Protein 7X8V (pdb70)

Structure (mmCIF, N/CA/C/O backbone):
data_7X8V
#
_entry.id   7X8V
#
_cell.length_a   89.932
_cell.length_b   89.780
_cell.length_c   107.088
_cell.angle_alpha   90.00
_cell.angle_beta   106.56
_cell.angle_gamma   90.00
#
_symmetry.space_group_name_H-M   'P 1 21 1'
#
loop_
_entity.id
_entity.type
_entity.pdbx_description
1 polymer 'Os01g0156300 protein'
2 water water
#
loop_
_atom_site.group_PDB
_atom_site.id
_atom_site.type_symbol
_atom_site.label_atom_id
_atom_site.label_alt_id
_atom_site.label_comp_id
_atom_site.label_asym_id
_atom_site.label_entity_id
_atom_site.label_seq_id
_atom_site.pdbx_PDB_ins_code
_atom_site.Cartn_x
_atom_site.Cartn_y
_atom_site.Cartn_z
_atom_site.occupancy
_atom_site.B_iso_or_equiv
_atom_site.auth_seq_id
_atom_site.auth_comp_id
_atom_site.auth_asym_id
_atom_site.auth_atom_id
_atom_site.pdbx_PDB_model_num
ATOM 1 N N . ALA A 1 8 ? 33.202 -15.870 46.078 1.00 60.66 3 ALA A N 1
ATOM 2 C CA . ALA A 1 8 ? 33.034 -14.412 45.791 1.00 59.48 3 ALA A CA 1
ATOM 3 C C . ALA A 1 8 ? 33.935 -13.439 46.598 1.00 59.31 3 ALA A C 1
ATOM 4 O O . ALA A 1 8 ? 33.694 -12.222 46.514 1.00 62.45 3 ALA A O 1
ATOM 6 N N . GLU A 1 9 ? 34.947 -13.931 47.344 1.00 55.72 4 GLU A N 1
ATOM 7 C CA . GLU A 1 9 ? 35.843 -13.071 48.148 1.00 51.69 4 GLU A CA 1
ATOM 8 C C . GLU A 1 9 ? 37.348 -13.390 47.933 1.00 48.67 4 GLU A C 1
ATOM 9 O O . GLU A 1 9 ? 37.942 -12.807 47.035 1.00 46.22 4 GLU A O 1
ATOM 11 N N . ALA A 1 10 ? 37.934 -14.307 48.721 1.00 44.64 5 ALA A N 1
ATOM 12 C CA . ALA A 1 10 ? 39.390 -14.508 48.788 1.00 44.16 5 ALA A CA 1
ATOM 13 C C . ALA A 1 10 ? 40.071 -14.783 47.439 1.00 40.47 5 ALA A C 1
ATOM 14 O O . ALA A 1 10 ? 41.149 -14.263 47.169 1.00 39.31 5 ALA A O 1
ATOM 16 N N . TRP A 1 11 ? 39.431 -15.610 46.615 1.00 37.54 6 TRP A N 1
ATOM 17 C CA . TRP A 1 11 ? 39.962 -15.965 45.304 1.00 35.78 6 TRP A CA 1
ATOM 18 C C . TRP A 1 11 ? 40.221 -14.729 44.450 1.00 34.67 6 TRP A C 1
ATOM 19 O O . TRP A 1 11 ? 41.162 -14.721 43.660 1.00 34.66 6 TRP A O 1
ATOM 30 N N . ARG A 1 12 ? 39.403 -13.687 44.609 1.00 33.86 7 ARG A N 1
ATOM 31 C CA . ARG A 1 12 ? 39.574 -12.462 43.817 1.00 33.93 7 ARG A CA 1
ATOM 32 C C . ARG A 1 12 ? 40.891 -11.741 44.152 1.00 33.49 7 ARG A C 1
ATOM 33 O O . ARG A 1 12 ? 41.528 -11.170 43.263 1.00 33.11 7 ARG A O 1
ATOM 41 N N . SER A 1 13 ? 41.288 -11.753 45.423 1.00 34.04 8 SER A N 1
ATOM 42 C CA . SER A 1 13 ? 42.606 -11.217 45.805 1.00 34.61 8 SER A CA 1
ATOM 43 C C . SER A 1 13 ? 43.727 -12.044 45.217 1.00 33.48 8 SER A C 1
ATOM 44 O O . SER A 1 13 ? 44.692 -11.494 44.668 1.00 33.65 8 SER A O 1
ATOM 47 N N . ARG A 1 14 ? 43.626 -13.366 45.353 1.00 33.60 9 ARG A N 1
ATOM 48 C CA . ARG A 1 14 ? 44.626 -14.261 44.785 1.00 33.73 9 ARG A CA 1
ATOM 49 C C . ARG A 1 14 ? 44.730 -14.019 43.277 1.00 31.71 9 ARG A C 1
ATOM 50 O O . ARG A 1 14 ? 45.840 -13.921 42.744 1.00 31.30 9 ARG A O 1
ATOM 58 N N . PHE A 1 15 ? 43.583 -13.898 42.607 1.00 30.82 10 PHE A N 1
ATOM 59 C CA . PHE A 1 15 ? 43.528 -13.579 41.173 1.00 29.80 10 PHE A CA 1
ATOM 60 C C . PHE A 1 15 ? 44.313 -12.298 40.870 1.00 29.99 10 PHE A C 1
ATOM 61 O O . PHE A 1 15 ? 45.187 -12.294 39.991 1.00 28.63 10 PHE A O 1
ATOM 69 N N . ARG A 1 16 ? 44.044 -11.228 41.613 1.00 31.47 11 ARG A N 1
ATOM 70 C CA . ARG A 1 16 ? 44.757 -9.962 41.383 1.00 33.04 11 ARG A CA 1
ATOM 71 C C . ARG A 1 16 ? 46.265 -10.095 41.573 1.00 32.71 11 ARG A C 1
ATOM 72 O O . ARG A 1 16 ? 47.034 -9.603 40.758 1.00 30.57 11 ARG A O 1
ATOM 80 N N . GLU A 1 17 ? 46.682 -10.763 42.645 1.00 33.61 12 GLU A N 1
ATOM 81 C CA . GLU A 1 17 ? 48.110 -10.962 42.918 1.00 34.70 12 GLU A CA 1
ATOM 82 C C . GLU A 1 17 ? 48.828 -11.715 41.783 1.00 33.08 12 GLU A C 1
ATOM 83 O O . GLU A 1 17 ? 49.960 -11.371 41.400 1.00 30.96 12 GLU A O 1
ATOM 89 N N . ARG A 1 18 ? 48.167 -12.743 41.259 1.00 31.79 13 ARG A N 1
ATOM 90 C CA . ARG A 1 18 ? 48.733 -13.495 40.147 1.00 31.69 13 ARG A CA 1
ATOM 91 C C . ARG A 1 18 ? 48.838 -12.678 38.887 1.00 29.72 13 ARG A C 1
ATOM 92 O O . ARG A 1 18 ? 49.851 -12.746 38.224 1.00 28.37 13 ARG A O 1
ATOM 100 N N . VAL A 1 19 ? 47.827 -11.867 38.603 1.00 29.22 14 VAL A N 1
ATOM 101 C CA . VAL A 1 19 ? 47.893 -10.986 37.447 1.00 28.99 14 VAL A CA 1
ATOM 102 C C . VAL A 1 19 ? 48.989 -9.943 37.646 1.00 29.01 14 VAL A C 1
ATOM 103 O O . VAL A 1 19 ? 49.761 -9.672 36.721 1.00 28.06 14 VAL A O 1
ATOM 107 N N . VAL A 1 20 ? 49.090 -9.384 38.855 1.00 29.93 15 VAL A N 1
ATOM 108 C CA . VAL A 1 20 ? 50.156 -8.399 39.133 1.00 31.52 15 VAL A CA 1
ATOM 109 C C . VAL A 1 20 ? 51.537 -9.027 38.903 1.00 31.34 15 VAL A C 1
ATOM 110 O O . VAL A 1 20 ? 52.387 -8.427 38.238 1.00 31.61 15 VAL A O 1
ATOM 114 N N . GLU A 1 21 ? 51.747 -10.237 39.419 1.00 32.14 16 GLU A N 1
ATOM 115 C CA . GLU A 1 21 ? 53.034 -10.945 39.272 1.00 32.69 16 GLU A CA 1
ATOM 116 C C . GLU A 1 21 ? 53.281 -11.323 37.813 1.00 30.39 16 GLU A C 1
ATOM 117 O O . GLU A 1 21 ? 54.419 -11.226 37.335 1.00 30.09 16 GLU A O 1
ATOM 123 N N . ALA A 1 22 ? 52.229 -11.722 37.088 1.00 28.55 17 ALA A N 1
ATOM 124 C CA . ALA A 1 22 ? 52.392 -12.060 35.671 1.00 27.32 17 ALA A CA 1
ATOM 125 C C . ALA A 1 22 ? 52.927 -10.859 34.879 1.00 27.43 17 ALA A C 1
ATOM 126 O O . ALA A 1 22 ? 53.755 -11.010 33.995 1.00 27.02 17 ALA A O 1
ATOM 128 N N . ALA A 1 23 ? 52.421 -9.679 35.174 1.00 27.52 18 ALA A N 1
ATOM 129 C CA . ALA A 1 23 ? 52.855 -8.491 34.477 1.00 28.39 18 ALA A CA 1
ATOM 130 C C . ALA A 1 23 ? 54.334 -8.198 34.761 1.00 29.74 18 ALA A C 1
ATOM 131 O O . ALA A 1 23 ? 55.058 -7.801 33.859 1.00 28.00 18 ALA A O 1
ATOM 133 N N . GLU A 1 24 ? 54.788 -8.478 35.987 1.00 31.56 19 GLU A N 1
ATOM 134 C CA . GLU A 1 24 ? 56.208 -8.347 36.340 1.00 33.24 19 GLU A CA 1
ATOM 135 C C . GLU A 1 24 ? 57.089 -9.301 35.550 1.00 31.66 19 GLU A C 1
ATOM 136 O O . GLU A 1 24 ? 58.169 -8.936 35.077 1.00 30.18 19 GLU A O 1
ATOM 142 N N . ARG A 1 25 ? 56.632 -10.526 35.426 1.00 30.94 20 ARG A N 1
ATOM 143 C CA . ARG A 1 25 ? 57.348 -11.514 34.652 1.00 30.67 20 ARG A CA 1
ATOM 144 C C . ARG A 1 25 ? 57.440 -11.094 33.187 1.00 28.60 20 ARG A C 1
ATOM 145 O O . ARG A 1 25 ? 58.516 -11.184 32.585 1.00 27.31 20 ARG A O 1
ATOM 153 N N . TRP A 1 26 ? 56.327 -10.626 32.626 1.00 26.96 21 TRP A N 1
ATOM 154 C CA . TRP A 1 26 ? 56.316 -10.179 31.234 1.00 27.10 21 TRP A CA 1
ATOM 155 C C . TRP A 1 26 ? 57.305 -9.047 30.989 1.00 27.93 21 TRP A C 1
ATOM 156 O O . TRP A 1 26 ? 58.071 -9.068 30.005 1.00 26.79 21 TRP A O 1
ATOM 167 N N . GLU A 1 27 ? 57.355 -8.094 31.913 1.00 30.35 22 GLU A N 1
ATOM 168 C CA . GLU A 1 27 ? 58.297 -6.996 31.743 1.00 33.11 22 GLU A CA 1
ATOM 169 C C . GLU A 1 27 ? 59.757 -7.469 31.811 1.00 32.46 22 GLU A C 1
ATOM 170 O O . GLU A 1 27 ? 60.581 -7.024 31.047 1.00 32.43 22 GLU A O 1
ATOM 176 N N . SER A 1 28 ? 60.047 -8.427 32.670 1.00 32.03 23 SER A N 1
ATOM 177 C CA . SER A 1 28 ? 61.362 -9.066 32.680 1.00 32.52 23 SER A CA 1
ATOM 178 C C . SER A 1 28 ? 61.691 -9.775 31.333 1.00 30.74 23 SER A C 1
ATOM 179 O O . SER A 1 28 ? 62.808 -9.649 30.826 1.00 29.33 23 SER A O 1
ATOM 182 N N . VAL A 1 29 ? 60.716 -10.491 30.754 1.00 28.36 24 VAL A N 1
ATOM 183 C CA . VAL A 1 29 ? 60.905 -11.155 29.476 1.00 28.00 24 VAL A CA 1
ATOM 184 C C . VAL A 1 29 ? 61.320 -10.152 28.394 1.00 27.93 24 VAL A C 1
ATOM 185 O O . VAL A 1 29 ? 62.294 -10.386 27.688 1.00 26.89 24 VAL A O 1
ATOM 189 N N . GLY A 1 30 ? 60.602 -9.032 28.282 1.00 27.83 25 GLY A N 1
ATOM 190 C CA . GLY A 1 30 ? 60.900 -8.022 27.268 1.00 27.99 25 GLY A CA 1
ATOM 191 C C . GLY A 1 30 ? 62.328 -7.505 27.366 1.00 28.82 25 GLY A C 1
ATOM 192 O O . GLY A 1 30 ? 62.988 -7.290 26.355 1.00 28.39 25 GLY A O 1
ATOM 193 N N . GLU A 1 31 ? 62.800 -7.320 28.594 1.00 30.99 26 GLU A N 1
ATOM 194 C CA . GLU A 1 31 ? 64.160 -6.796 28.840 1.00 32.14 26 GLU A CA 1
ATOM 195 C C . GLU A 1 31 ? 65.210 -7.807 28.454 1.00 29.62 26 GLU A C 1
ATOM 196 O O . GLU A 1 31 ? 66.181 -7.452 27.813 1.00 29.71 26 GLU A O 1
ATOM 202 N N . SER A 1 32 ? 65.012 -9.072 28.816 1.00 28.36 27 SER A N 1
ATOM 203 C CA . SER A 1 32 ? 65.949 -10.135 28.417 1.00 27.27 27 SER A CA 1
ATOM 204 C C . SER A 1 32 ? 66.019 -10.357 26.908 1.00 26.52 27 SER A C 1
ATOM 205 O O . SER A 1 32 ? 67.090 -10.548 26.361 1.00 25.62 27 SER A O 1
ATOM 208 N N . LEU A 1 33 ? 64.872 -10.345 26.229 1.00 25.41 28 LEU A N 1
ATOM 209 C CA . LEU A 1 33 ? 64.886 -10.521 24.767 1.00 25.33 28 LEU A CA 1
ATOM 210 C C . LEU A 1 33 ? 65.606 -9.401 24.065 1.00 26.04 28 LEU A C 1
ATOM 211 O O . LEU A 1 33 ? 66.356 -9.636 23.108 1.00 25.56 28 LEU A O 1
ATOM 216 N N . ALA A 1 34 ? 65.379 -8.170 24.535 1.00 26.26 29 ALA A N 1
ATOM 217 C CA . ALA A 1 34 ? 66.027 -7.005 23.938 1.00 27.70 29 ALA A CA 1
ATOM 218 C C . ALA A 1 34 ? 67.550 -7.070 24.080 1.00 28.12 29 ALA A C 1
ATOM 219 O O . ALA A 1 34 ? 68.273 -6.864 23.115 1.00 29.09 29 ALA A O 1
ATOM 221 N N . THR A 1 35 ? 68.031 -7.389 25.277 1.00 28.61 30 THR A N 1
ATOM 222 C CA . THR A 1 35 ? 69.465 -7.566 25.518 1.00 29.52 30 THR A CA 1
ATOM 223 C C . THR A 1 35 ? 70.041 -8.699 24.674 1.00 28.26 30 THR A C 1
ATOM 224 O O . THR A 1 35 ? 71.117 -8.549 24.091 1.00 28.99 30 THR A O 1
ATOM 228 N N . ALA A 1 36 ? 69.334 -9.830 24.565 1.00 27.96 31 ALA A N 1
ATOM 229 C CA . ALA A 1 36 ? 69.815 -10.895 23.712 1.00 27.05 31 ALA A CA 1
ATOM 230 C C . ALA A 1 36 ? 70.080 -10.381 22.286 1.00 27.64 31 ALA A C 1
ATOM 231 O O . ALA A 1 36 ? 71.129 -10.651 21.700 1.00 27.67 31 ALA A O 1
ATOM 233 N N . LEU A 1 37 ? 69.138 -9.622 21.737 1.00 28.51 32 LEU A N 1
ATOM 234 C CA . LEU A 1 37 ? 69.246 -9.147 20.363 1.00 29.28 32 LEU A CA 1
ATOM 235 C C . LEU A 1 37 ? 70.457 -8.245 20.158 1.00 29.62 32 LEU A C 1
ATOM 236 O O . LEU A 1 37 ? 71.094 -8.310 19.111 1.00 29.32 32 LEU A O 1
ATOM 241 N N . THR A 1 38 ? 70.819 -7.455 21.169 1.00 30.19 33 THR A N 1
ATOM 242 C CA . THR A 1 38 ? 72.004 -6.589 21.053 1.00 31.29 33 THR A CA 1
ATOM 243 C C . THR A 1 38 ? 73.277 -7.375 20.752 1.00 31.03 33 THR A C 1
ATOM 244 O O . THR A 1 38 ? 74.226 -6.834 20.178 1.00 31.35 33 THR A O 1
ATOM 248 N N . HIS A 1 39 ? 73.324 -8.633 21.174 1.00 29.88 34 HIS A N 1
ATOM 249 C CA . HIS A 1 39 ? 74.500 -9.464 20.930 1.00 29.93 34 HIS A CA 1
ATOM 250 C C . HIS A 1 39 ? 74.547 -10.069 19.530 1.00 30.18 34 HIS A C 1
ATOM 251 O O . HIS A 1 39 ? 75.566 -10.683 19.156 1.00 29.27 34 HIS A O 1
ATOM 258 N N . LEU A 1 40 ? 73.444 -9.957 18.775 1.00 30.28 35 LEU A N 1
ATOM 259 C CA . LEU A 1 40 ? 73.278 -10.680 17.515 1.00 30.59 35 LEU A CA 1
ATOM 260 C C . LEU A 1 40 ? 73.265 -9.776 16.298 1.00 32.41 35 LEU A C 1
ATOM 261 O O . LEU A 1 40 ? 72.845 -10.195 15.226 1.00 31.89 35 LEU A O 1
ATOM 266 N N . LYS A 1 41 ? 73.755 -8.550 16.436 1.00 34.15 36 LYS A N 1
ATOM 267 C CA . LYS A 1 41 ? 73.627 -7.575 15.356 1.00 37.75 36 LYS A CA 1
ATOM 268 C C . LYS A 1 41 ? 74.745 -7.618 14.333 1.00 38.60 36 LYS A C 1
ATOM 269 O O . LYS A 1 41 ? 74.482 -7.581 13.143 1.00 42.43 36 LYS A O 1
ATOM 275 N N . SER A 1 42 ? 75.987 -7.694 14.770 1.00 38.02 37 SER A N 1
ATOM 276 C CA . SER A 1 42 ? 77.095 -7.660 13.832 1.00 37.56 37 SER A CA 1
ATOM 277 C C . SER A 1 42 ? 77.403 -9.080 13.290 1.00 35.55 37 SER A C 1
ATOM 278 O O . SER A 1 42 ? 77.020 -10.080 13.912 1.00 33.59 37 SER A O 1
ATOM 281 N N . PRO A 1 43 ? 78.081 -9.166 12.135 1.00 35.17 38 PRO A N 1
ATOM 282 C CA . PRO A 1 43 ? 78.446 -10.437 11.550 1.00 33.30 38 PRO A CA 1
ATOM 283 C C . PRO A 1 43 ? 79.331 -11.309 12.452 1.00 32.48 38 PRO A C 1
ATOM 284 O O . PRO A 1 43 ? 80.044 -10.796 13.299 1.00 30.91 38 PRO A O 1
ATOM 288 N N . MET A 1 44 ? 79.224 -12.628 12.290 1.00 30.22 39 MET A N 1
ATOM 289 C CA . MET A 1 44 ? 80.107 -13.585 12.943 1.00 29.66 39 MET A CA 1
ATOM 290 C C . MET A 1 44 ? 80.927 -14.319 11.877 1.00 29.96 39 MET A C 1
ATOM 291 O O . MET A 1 44 ? 80.430 -14.581 10.764 1.00 30.59 39 MET A O 1
ATOM 296 N N . HIS A 1 45 ? 82.171 -14.655 12.224 1.00 30.02 40 HIS A N 1
ATOM 297 C CA . HIS A 1 45 ? 83.146 -15.225 11.301 1.00 31.32 40 HIS A CA 1
ATOM 298 C C . HIS A 1 45 ? 83.909 -16.347 11.964 1.00 31.25 40 HIS A C 1
ATOM 299 O O . HIS A 1 45 ? 84.190 -16.290 13.158 1.00 30.30 40 HIS A O 1
ATOM 306 N N . ALA A 1 46 ? 84.219 -17.366 11.173 1.00 32.65 41 ALA A N 1
ATOM 307 C CA . ALA A 1 46 ? 84.885 -18.584 11.635 1.00 34.03 41 ALA A CA 1
ATOM 308 C C . ALA A 1 46 ? 86.324 -18.694 11.148 1.00 35.92 41 ALA A C 1
ATOM 309 O O . ALA A 1 46 ? 87.048 -19.542 11.648 1.00 37.42 41 ALA A O 1
ATOM 311 N N . GLY A 1 47 ? 86.711 -17.881 10.176 1.00 37.21 42 GLY A N 1
ATOM 312 C CA . GLY A 1 47 ? 87.978 -18.054 9.447 1.00 40.81 42 GLY A CA 1
ATOM 313 C C . GLY A 1 47 ? 89.252 -17.677 10.183 1.00 42.92 42 GLY A C 1
ATOM 314 O O . GLY A 1 47 ? 90.349 -17.742 9.609 1.00 46.35 42 GLY A O 1
ATOM 315 N N . ASP A 1 48 ? 89.114 -17.288 11.441 1.00 41.35 43 ASP A N 1
ATOM 316 C CA . ASP A 1 48 ? 90.211 -16.946 12.277 1.00 42.81 43 ASP A CA 1
ATOM 317 C C . ASP A 1 48 ? 89.802 -17.374 13.698 1.00 41.17 43 ASP A C 1
ATOM 318 O O . ASP A 1 48 ? 88.647 -17.201 14.071 1.00 38.29 43 ASP A O 1
ATOM 323 N N . GLU A 1 49 ? 90.723 -17.933 14.479 1.00 40.76 44 GLU A N 1
ATOM 324 C CA . GLU A 1 49 ? 90.394 -18.402 15.837 1.00 41.98 44 GLU A CA 1
ATOM 325 C C . GLU A 1 49 ? 89.897 -17.293 16.771 1.00 39.81 44 GLU A C 1
ATOM 326 O O . GLU A 1 49 ? 89.018 -17.534 17.608 1.00 37.23 44 GLU A O 1
ATOM 332 N N . GLU A 1 50 ? 90.456 -16.092 16.629 1.00 36.67 45 GLU A N 1
ATOM 333 C CA . GLU A 1 50 ? 90.033 -14.969 17.454 1.00 37.48 45 GLU A CA 1
ATOM 334 C C . GLU A 1 50 ? 88.626 -14.514 17.091 1.00 35.34 45 GLU A C 1
ATOM 335 O O . GLU A 1 50 ? 87.841 -14.266 17.971 1.00 32.91 45 GLU A O 1
ATOM 341 N N . GLU A 1 51 ? 88.312 -14.424 15.802 1.00 34.72 46 GLU A N 1
ATOM 342 C CA . GLU A 1 51 ? 86.952 -14.049 15.394 1.00 35.19 46 GLU A CA 1
ATOM 343 C C . GLU A 1 51 ? 85.945 -15.104 15.812 1.00 32.14 46 GLU A C 1
ATOM 344 O O . GLU A 1 51 ? 84.856 -14.754 16.229 1.00 30.27 46 GLU A O 1
ATOM 350 N N . ALA A 1 52 ? 86.318 -16.384 15.719 1.00 30.73 47 ALA A N 1
ATOM 351 C CA . ALA A 1 52 ? 85.426 -17.450 16.135 1.00 29.95 47 ALA A CA 1
ATOM 352 C C . ALA A 1 52 ? 85.140 -17.376 17.634 1.00 29.71 47 ALA A C 1
ATOM 353 O O . ALA A 1 52 ? 83.999 -17.491 18.037 1.00 28.21 47 ALA A O 1
ATOM 355 N N . ALA A 1 53 ? 86.175 -17.165 18.444 1.00 29.91 48 ALA A N 1
ATOM 356 C CA . ALA A 1 53 ? 86.014 -16.985 19.899 1.00 30.38 48 ALA A CA 1
ATOM 357 C C . ALA A 1 53 ? 85.132 -15.795 20.258 1.00 30.00 48 ALA A C 1
ATOM 358 O O . ALA A 1 53 ? 84.324 -15.887 21.162 1.00 29.27 48 ALA A O 1
ATOM 360 N N . ALA A 1 54 ? 85.304 -14.667 19.563 1.00 30.53 49 ALA A N 1
ATOM 361 C CA . ALA A 1 54 ? 84.436 -13.499 19.773 1.00 30.01 49 ALA A CA 1
ATOM 362 C C . ALA A 1 54 ? 82.986 -13.876 19.540 1.00 29.04 49 ALA A C 1
ATOM 363 O O . ALA A 1 54 ? 82.125 -13.532 20.342 1.00 28.59 49 ALA A O 1
ATOM 365 N N . ALA A 1 55 ? 82.734 -14.596 18.445 1.00 28.08 50 ALA A N 1
ATOM 366 C CA . ALA A 1 55 ? 81.374 -14.996 18.113 1.00 26.76 50 ALA A CA 1
ATOM 367 C C . ALA A 1 55 ? 80.774 -15.948 19.152 1.00 26.53 50 ALA A C 1
ATOM 368 O O . ALA A 1 55 ? 79.610 -15.759 19.561 1.00 25.00 50 ALA A O 1
ATOM 370 N N . ARG A 1 56 ? 81.549 -16.932 19.604 1.00 27.01 51 ARG A N 1
ATOM 371 C CA . ARG A 1 56 ? 81.077 -17.838 20.657 1.00 28.12 51 ARG A CA 1
ATOM 372 C C . ARG A 1 56 ? 80.742 -17.081 21.929 1.00 28.12 51 ARG A C 1
ATOM 373 O O . ARG A 1 56 ? 79.744 -17.383 22.566 1.00 27.85 51 ARG A O 1
ATOM 381 N N . THR A 1 57 ? 81.544 -16.078 22.291 1.00 28.34 52 THR A N 1
ATOM 382 C CA . THR A 1 57 ? 81.245 -15.315 23.486 1.00 28.14 52 THR A CA 1
ATOM 383 C C . THR A 1 57 ? 79.898 -14.584 23.336 1.00 27.23 52 THR A C 1
ATOM 384 O O . THR A 1 57 ? 79.088 -14.594 24.267 1.00 26.69 52 THR A O 1
ATOM 388 N N . ARG A 1 58 ? 79.687 -13.946 22.190 1.00 26.77 53 ARG A N 1
ATOM 389 C CA . ARG A 1 58 ? 78.427 -13.251 21.908 1.00 26.93 53 ARG A CA 1
ATOM 390 C C . ARG A 1 58 ? 77.238 -14.194 21.986 1.00 26.15 53 ARG A C 1
ATOM 391 O O . ARG A 1 58 ? 76.198 -13.870 22.552 1.00 26.04 53 ARG A O 1
ATOM 399 N N . ILE A 1 59 ? 77.429 -15.378 21.430 1.00 25.72 54 ILE A N 1
ATOM 400 C CA . ILE A 1 59 ? 76.407 -16.399 21.494 1.00 25.89 54 ILE A CA 1
ATOM 401 C C . ILE A 1 59 ? 76.091 -16.815 22.922 1.00 26.07 54 ILE A C 1
ATOM 402 O O . ILE A 1 59 ? 74.900 -16.882 23.286 1.00 25.57 54 ILE A O 1
ATOM 407 N N . GLN A 1 60 ? 77.110 -17.053 23.742 1.00 26.59 55 GLN A N 1
ATOM 408 C CA . GLN A 1 60 ? 76.880 -17.459 25.134 1.00 27.93 55 GLN A CA 1
ATOM 409 C C . GLN A 1 60 ? 76.204 -16.349 25.956 1.00 27.78 55 GLN A C 1
ATOM 410 O O . GLN A 1 60 ? 75.367 -16.641 26.821 1.00 27.58 55 GLN A O 1
ATOM 416 N N . LEU A 1 61 ? 76.545 -15.081 25.687 1.00 27.20 56 LEU A N 1
ATOM 417 C CA . LEU A 1 61 ? 75.831 -13.981 26.321 1.00 27.50 56 LEU A CA 1
ATOM 418 C C . LEU A 1 61 ? 74.339 -14.005 25.935 1.00 26.70 56 LEU A C 1
ATOM 419 O O . LEU A 1 61 ? 73.476 -13.953 26.810 1.00 26.26 56 LEU A O 1
ATOM 424 N N . ALA A 1 62 ? 74.067 -14.139 24.628 1.00 26.64 57 ALA A N 1
ATOM 425 C CA . ALA A 1 62 ? 72.683 -14.158 24.107 1.00 26.20 57 ALA A CA 1
ATOM 426 C C . ALA A 1 62 ? 71.948 -15.310 24.726 1.00 26.43 57 ALA A C 1
ATOM 427 O O . ALA A 1 62 ? 70.816 -15.159 25.165 1.00 25.80 57 ALA A O 1
ATOM 429 N N A MET A 1 63 ? 72.592 -16.471 24.747 0.50 26.70 58 MET A N 1
ATOM 430 N N B MET A 1 63 ? 72.593 -16.470 24.746 0.50 27.32 58 MET A N 1
ATOM 431 C CA A MET A 1 63 ? 71.988 -17.671 25.310 0.50 27.13 58 MET A CA 1
ATOM 432 C CA B MET A 1 63 ? 71.995 -17.674 25.310 0.50 28.17 58 MET A CA 1
ATOM 433 C C A MET A 1 63 ? 71.555 -17.518 26.771 0.50 27.59 58 MET A C 1
ATOM 434 C C B MET A 1 63 ? 71.558 -17.520 26.769 0.50 28.19 58 MET A C 1
ATOM 435 O O A MET A 1 63 ? 70.475 -17.975 27.145 0.50 27.10 58 MET A O 1
ATOM 436 O O B MET A 1 63 ? 70.477 -17.977 27.141 0.50 27.64 58 MET A O 1
ATOM 445 N N . GLY A 1 64 ? 72.379 -16.845 27.573 1.00 28.65 59 GLY A N 1
ATOM 446 C CA . GLY A 1 64 ? 72.049 -16.564 28.973 1.00 29.27 59 GLY A CA 1
ATOM 447 C C . GLY A 1 64 ? 70.812 -15.699 29.092 1.00 29.08 59 GLY A C 1
ATOM 448 O O . GLY A 1 64 ? 69.934 -15.946 29.930 1.00 29.03 59 GLY A O 1
ATOM 449 N N . GLU A 1 65 ? 70.710 -14.701 28.227 1.00 28.83 60 GLU A N 1
ATOM 450 C CA . GLU A 1 65 ? 69.526 -13.843 28.217 1.00 29.59 60 GLU A CA 1
ATOM 451 C C . GLU A 1 65 ? 68.272 -14.651 27.801 1.00 28.36 60 GLU A C 1
ATOM 452 O O . GLU A 1 65 ? 67.203 -14.494 28.403 1.00 28.34 60 GLU A O 1
ATOM 458 N N . LEU A 1 66 ? 68.417 -15.511 26.795 1.00 28.08 61 LEU A N 1
ATOM 459 C CA . LEU A 1 66 ? 67.305 -16.369 26.329 1.00 28.36 61 LEU A CA 1
ATOM 460 C C . LEU A 1 66 ? 66.862 -17.374 27.380 1.00 29.27 61 LEU A C 1
ATOM 461 O O . LEU A 1 66 ? 65.648 -17.628 27.511 1.00 27.06 61 LEU A O 1
ATOM 466 N N . VAL A 1 67 ? 67.792 -17.914 28.170 1.00 29.73 62 VAL A N 1
ATOM 467 C CA . VAL A 1 67 ? 67.378 -18.765 29.297 1.00 31.01 62 VAL A CA 1
ATOM 468 C C . VAL A 1 67 ? 66.531 -17.987 30.319 1.00 30.71 62 VAL A C 1
ATOM 469 O O . VAL A 1 67 ? 65.517 -18.504 30.789 1.00 29.74 62 VAL A O 1
ATOM 473 N N . ASP A 1 68 ? 66.916 -16.744 30.613 1.00 29.35 63 ASP A N 1
ATOM 474 C CA . ASP A 1 68 ? 66.162 -15.916 31.519 1.00 30.19 63 ASP A CA 1
ATOM 475 C C . ASP A 1 68 ? 64.788 -15.655 30.924 1.00 28.16 63 ASP A C 1
ATOM 476 O O . ASP A 1 68 ? 63.783 -15.838 31.612 1.00 27.61 63 ASP A O 1
ATOM 481 N N . ALA A 1 69 ? 64.757 -15.224 29.661 1.00 26.52 64 ALA A N 1
ATOM 482 C CA . ALA A 1 69 ? 63.489 -14.998 28.970 1.00 26.38 64 ALA A CA 1
ATOM 483 C C . ALA A 1 69 ? 62.593 -16.232 28.972 1.00 26.11 64 ALA A C 1
ATOM 484 O O . ALA A 1 69 ? 61.405 -16.109 29.244 1.00 26.30 64 ALA A O 1
ATOM 486 N N . SER A 1 70 ? 63.147 -17.395 28.688 1.00 26.20 65 SER A N 1
ATOM 487 C CA . SER A 1 70 ? 62.355 -18.629 28.691 1.00 27.72 65 SER A CA 1
ATOM 488 C C . SER A 1 70 ? 61.771 -18.974 30.044 1.00 28.63 65 SER A C 1
ATOM 489 O O . SER A 1 70 ? 60.602 -19.374 30.129 1.00 28.10 65 SER A O 1
ATOM 492 N N . ARG A 1 71 ? 62.592 -18.857 31.077 1.00 29.67 66 ARG A N 1
ATOM 493 C CA . ARG A 1 71 ? 62.145 -19.070 32.451 1.00 31.95 66 ARG A CA 1
ATOM 494 C C . ARG A 1 71 ? 60.997 -18.119 32.836 1.00 30.29 66 ARG A C 1
ATOM 495 O O . ARG A 1 71 ? 59.999 -18.544 33.429 1.00 28.85 66 ARG A O 1
ATOM 503 N N . ASN A 1 72 ? 61.153 -16.827 32.532 1.00 28.53 67 ASN A N 1
ATOM 504 C CA . ASN A 1 72 ? 60.123 -15.879 32.889 1.00 28.07 67 ASN A CA 1
ATOM 505 C C . ASN A 1 72 ? 58.875 -16.013 32.067 1.00 26.38 67 ASN A C 1
ATOM 506 O O . ASN A 1 72 ? 57.781 -15.781 32.592 1.00 26.48 67 ASN A O 1
ATOM 511 N N . LEU A 1 73 ? 59.011 -16.413 30.812 1.00 26.67 68 LEU A N 1
ATOM 512 C CA . LEU A 1 73 ? 57.838 -16.817 30.006 1.00 26.83 68 LEU A CA 1
ATOM 513 C C . LEU A 1 73 ? 57.115 -18.009 30.604 1.00 26.54 68 LEU A C 1
ATOM 514 O O . LEU A 1 73 ? 55.868 -18.001 30.664 1.00 25.99 68 LEU A O 1
ATOM 519 N N . ALA A 1 74 ? 57.872 -19.008 31.046 1.00 26.28 69 ALA A N 1
ATOM 520 C CA . ALA A 1 74 ? 57.246 -20.198 31.650 1.00 27.11 69 ALA A CA 1
ATOM 521 C C . ALA A 1 74 ? 56.485 -19.815 32.944 1.00 27.67 69 ALA A C 1
ATOM 522 O O . ALA A 1 74 ? 55.344 -20.286 33.157 1.00 28.08 69 ALA A O 1
ATOM 524 N N A SER A 1 75 ? 57.077 -18.923 33.743 0.50 27.73 70 SER A N 1
ATOM 525 N N B SER A 1 75 ? 57.058 -18.920 33.753 0.50 27.19 70 SER A N 1
ATOM 526 C CA A SER A 1 75 ? 56.446 -18.397 34.954 0.50 28.14 70 SER A CA 1
ATOM 527 C CA B SER A 1 75 ? 56.387 -18.437 34.963 0.50 27.30 70 SER A CA 1
ATOM 528 C C A SER A 1 75 ? 55.167 -17.598 34.641 0.50 27.39 70 SER A C 1
ATOM 529 C C B SER A 1 75 ? 55.142 -17.596 34.641 0.50 26.91 70 SER A C 1
ATOM 530 O O A SER A 1 75 ? 54.128 -17.844 35.255 0.50 27.07 70 SER A O 1
ATOM 531 O O B SER A 1 75 ? 54.095 -17.808 35.254 0.50 26.64 70 SER A O 1
ATOM 536 N N . ALA A 1 76 ? 55.250 -16.680 33.673 1.00 26.45 71 ALA A N 1
ATOM 537 C CA . ALA A 1 76 ? 54.089 -15.895 33.222 1.00 26.65 71 ALA A CA 1
ATOM 538 C C . ALA A 1 76 ? 52.937 -16.826 32.769 1.00 26.43 71 ALA A C 1
ATOM 539 O O . ALA A 1 76 ? 51.790 -16.652 33.204 1.00 25.75 71 ALA A O 1
ATOM 541 N N . MET A 1 77 ? 53.248 -17.853 31.975 1.00 25.83 72 MET A N 1
ATOM 542 C CA . MET A 1 77 ? 52.206 -18.784 31.544 1.00 26.84 72 MET A CA 1
ATOM 543 C C . MET A 1 77 ? 51.539 -19.476 32.719 1.00 25.72 72 MET A C 1
ATOM 544 O O . MET A 1 77 ? 50.304 -19.595 32.741 1.00 24.96 72 MET A O 1
ATOM 549 N N . SER A 1 78 ? 52.336 -19.917 33.686 1.00 25.27 73 SER A N 1
ATOM 550 C CA . SER A 1 78 ? 51.809 -20.622 34.857 1.00 26.31 73 SER A CA 1
ATOM 551 C C . SER A 1 78 ? 50.909 -19.683 35.665 1.00 25.88 73 SER A C 1
ATOM 552 O O . SER A 1 78 ? 49.778 -20.023 36.028 1.00 26.18 73 SER A O 1
ATOM 555 N N . LEU A 1 79 ? 51.420 -18.480 35.935 1.00 25.29 74 LEU A N 1
ATOM 556 C CA . LEU A 1 79 ? 50.682 -17.502 36.726 1.00 25.44 74 LEU A CA 1
ATOM 557 C C . LEU A 1 79 ? 49.342 -17.151 36.104 1.00 24.27 74 LEU A C 1
ATOM 558 O O . LEU A 1 79 ? 48.336 -17.057 36.803 1.00 24.97 74 LEU A O 1
ATOM 563 N N . MET A 1 80 ? 49.348 -16.936 34.799 1.00 23.96 75 MET A N 1
ATOM 564 C CA . MET A 1 80 ? 48.144 -16.575 34.082 1.00 23.92 75 MET A CA 1
ATOM 565 C C . MET A 1 80 ? 47.156 -17.727 34.051 1.00 23.97 75 MET A C 1
ATOM 566 O O . MET A 1 80 ? 45.942 -17.495 34.154 1.00 22.76 75 MET A O 1
ATOM 571 N N . LYS A 1 81 ? 47.660 -18.957 33.891 1.00 23.91 76 LYS A N 1
ATOM 572 C CA . LYS A 1 81 ? 46.770 -20.120 33.918 1.00 25.10 76 LYS A CA 1
ATOM 573 C C . LYS A 1 81 ? 46.094 -20.313 35.294 1.00 25.17 76 LYS A C 1
ATOM 574 O O . LYS A 1 81 ? 44.875 -20.518 35.362 1.00 25.58 76 LYS A O 1
ATOM 580 N N . VAL A 1 82 ? 46.883 -20.225 36.371 1.00 25.23 77 VAL A N 1
ATOM 581 C CA . VAL A 1 82 ? 46.368 -20.313 37.737 1.00 25.94 77 VAL A CA 1
ATOM 582 C C . VAL A 1 82 ? 45.318 -19.205 37.979 1.00 25.32 77 VAL A C 1
ATOM 583 O O . VAL A 1 82 ? 44.291 -19.454 38.586 1.00 25.27 77 VAL A O 1
ATOM 587 N N . ALA A 1 83 ? 45.566 -17.986 37.494 1.00 25.29 78 ALA A N 1
ATOM 588 C CA . ALA A 1 83 ? 44.584 -16.923 37.644 1.00 25.73 78 ALA A CA 1
ATOM 589 C C . ALA A 1 83 ? 43.244 -17.306 37.013 1.00 25.83 78 ALA A C 1
ATOM 590 O O . ALA A 1 83 ? 42.181 -17.193 37.639 1.00 25.57 78 ALA A O 1
ATOM 592 N N . GLU A 1 84 ? 43.299 -17.765 35.771 1.00 26.19 79 GLU A N 1
ATOM 593 C CA . GLU A 1 84 ? 42.103 -18.241 35.102 1.00 27.44 79 GLU A CA 1
ATOM 594 C C . GLU A 1 84 ? 41.388 -19.312 35.919 1.00 27.24 79 GLU A C 1
ATOM 595 O O . GLU A 1 84 ? 40.162 -19.253 36.069 1.00 26.97 79 GLU A O 1
ATOM 601 N N . LEU A 1 85 ? 42.126 -20.285 36.448 1.00 26.87 80 LEU A N 1
ATOM 602 C CA . LEU A 1 85 ? 41.475 -21.369 37.179 1.00 27.99 80 LEU A CA 1
ATOM 603 C C . LEU A 1 85 ? 40.887 -20.858 38.493 1.00 28.13 80 LEU A C 1
ATOM 604 O O . LEU A 1 85 ? 39.779 -21.252 38.874 1.00 28.79 80 LEU A O 1
ATOM 609 N N . LEU A 1 86 ? 41.578 -19.939 39.159 1.00 28.47 81 LEU A N 1
ATOM 610 C CA . LEU A 1 86 ? 40.989 -19.275 40.345 1.00 28.71 81 LEU A CA 1
ATOM 611 C C . LEU A 1 86 ? 39.608 -18.719 40.067 1.00 28.20 81 LEU A C 1
ATOM 612 O O . LEU A 1 86 ? 38.713 -18.884 40.877 1.00 28.41 81 LEU A O 1
ATOM 617 N N . ALA A 1 87 ? 39.446 -18.067 38.918 1.00 27.80 82 ALA A N 1
ATOM 618 C CA . ALA A 1 87 ? 38.166 -17.492 38.497 1.00 27.53 82 ALA A CA 1
ATOM 619 C C . ALA A 1 87 ? 37.163 -18.558 38.102 1.00 28.04 82 ALA A C 1
ATOM 620 O O . ALA A 1 87 ? 36.014 -18.484 38.507 1.00 28.92 82 ALA A O 1
ATOM 622 N N . LEU A 1 88 ? 37.578 -19.533 37.311 1.00 27.81 83 LEU A N 1
ATOM 623 C CA . LEU A 1 88 ? 36.657 -20.610 36.928 1.00 29.38 83 LEU A CA 1
ATOM 624 C C . LEU A 1 88 ? 36.076 -21.369 38.153 1.00 30.18 83 LEU A C 1
ATOM 625 O O . LEU A 1 88 ? 34.889 -21.714 38.154 1.00 30.10 83 LEU A O 1
ATOM 630 N N . HIS A 1 89 ? 36.904 -21.627 39.172 1.00 30.51 84 HIS A N 1
ATOM 631 C CA . HIS A 1 89 ? 36.428 -22.270 40.417 1.00 32.23 84 HIS A CA 1
ATOM 632 C C . HIS A 1 89 ? 35.749 -21.312 41.361 1.00 32.96 84 HIS A C 1
ATOM 633 O O . HIS A 1 89 ? 34.646 -21.571 41.832 1.00 32.95 84 HIS A O 1
ATOM 640 N N . GLY A 1 90 ? 36.405 -20.191 41.630 1.00 32.95 85 GLY A N 1
ATOM 641 C CA . GLY A 1 90 ? 35.848 -19.161 42.489 1.00 34.09 85 GLY A CA 1
ATOM 642 C C . GLY A 1 90 ? 34.487 -18.637 42.062 1.00 34.47 85 GLY A C 1
ATOM 643 O O . GLY A 1 90 ? 33.632 -18.372 42.902 1.00 34.16 85 GLY A O 1
ATOM 644 N N . GLY A 1 91 ? 34.293 -18.472 40.758 1.00 35.12 86 GLY A N 1
ATOM 645 C CA . GLY A 1 91 ? 33.084 -17.889 40.213 1.00 36.49 86 GLY A CA 1
ATOM 646 C C . GLY A 1 91 ? 31.938 -18.862 40.051 1.00 37.69 86 GLY A C 1
ATOM 647 O O . GLY A 1 91 ? 30.846 -18.453 39.703 1.00 38.25 86 GLY A O 1
ATOM 648 N N . SER A 1 92 ? 32.184 -20.147 40.272 1.00 38.95 87 SER A N 1
ATOM 649 C CA . SER A 1 92 ? 31.178 -21.173 40.069 1.00 41.59 87 SER A CA 1
ATOM 650 C C . SER A 1 92 ? 30.092 -21.089 41.151 1.00 45.05 87 SER A C 1
ATOM 651 O O . SER A 1 92 ? 30.407 -20.923 42.313 1.00 44.26 87 SER A O 1
ATOM 654 N N . VAL A 1 93 ? 28.822 -21.188 40.745 1.00 49.30 88 VAL A N 1
ATOM 655 C CA . VAL A 1 93 ? 27.668 -21.161 41.664 1.00 53.47 88 VAL A CA 1
ATOM 656 C C . VAL A 1 93 ? 27.579 -22.404 42.568 1.00 58.26 88 VAL A C 1
ATOM 657 O O . VAL A 1 93 ? 27.163 -22.283 43.723 1.00 63.12 88 VAL A O 1
ATOM 659 N N . ASN A 1 94 ? 27.933 -23.583 42.036 1.00 61.50 89 ASN A N 1
ATOM 660 C CA . ASN A 1 94 ? 28.012 -24.842 42.808 1.00 64.04 89 ASN A CA 1
ATOM 661 C C . ASN A 1 94 ? 29.451 -25.088 43.233 1.00 65.69 89 ASN A C 1
ATOM 662 O O . ASN A 1 94 ? 30.335 -25.139 42.375 1.00 68.50 89 ASN A O 1
ATOM 664 N N . PRO A 1 95 ? 29.694 -25.269 44.549 1.00 66.84 90 PRO A N 1
ATOM 665 C CA . PRO A 1 95 ? 31.038 -25.531 45.101 1.00 66.20 90 PRO A CA 1
ATOM 666 C C . PRO A 1 95 ? 31.747 -26.776 44.519 1.00 66.31 90 PRO A C 1
ATOM 667 O O . PRO A 1 95 ? 32.979 -26.792 44.451 1.00 66.15 90 PRO A O 1
ATOM 669 N N . SER A 1 96 ? 30.982 -27.786 44.089 1.00 65.90 91 SER A N 1
ATOM 670 C CA . SER A 1 96 ? 31.543 -29.006 43.468 1.00 65.41 91 SER A CA 1
ATOM 671 C C . SER A 1 96 ? 32.024 -28.857 42.007 1.00 63.87 91 SER A C 1
ATOM 672 O O . SER A 1 96 ? 32.822 -29.678 41.556 1.00 65.50 91 SER A O 1
ATOM 674 N N . THR A 1 97 ? 31.550 -27.832 41.280 1.00 60.36 92 THR A N 1
ATOM 675 C CA . THR A 1 97 ? 31.851 -27.637 39.840 1.00 56.13 92 THR A CA 1
ATOM 676 C C . THR A 1 97 ? 32.676 -26.360 39.591 1.00 52.60 92 THR A C 1
ATOM 677 O O . THR A 1 97 ? 32.734 -25.475 40.442 1.00 53.78 92 THR A O 1
ATOM 679 N N . HIS A 1 98 ? 33.323 -26.281 38.431 1.00 46.85 93 HIS A N 1
ATOM 680 C CA . HIS A 1 98 ? 33.939 -25.030 37.964 1.00 43.51 93 HIS A CA 1
ATOM 681 C C . HIS A 1 98 ? 33.263 -24.603 36.660 1.00 40.42 93 HIS A C 1
ATOM 682 O O . HIS A 1 98 ? 32.731 -25.433 35.920 1.00 38.66 93 HIS A O 1
ATOM 689 N N . LEU A 1 99 ? 33.328 -23.312 36.370 1.00 37.55 94 LEU A N 1
ATOM 690 C CA . LEU A 1 99 ? 32.813 -22.779 35.113 1.00 36.27 94 LEU A CA 1
ATOM 691 C C . LEU A 1 99 ? 33.582 -23.330 33.932 1.00 35.18 94 LEU A C 1
ATOM 692 O O . LEU A 1 99 ? 34.806 -23.512 33.981 1.00 35.06 94 LEU A O 1
ATOM 697 N N . GLY A 1 100 ? 32.870 -23.570 32.840 1.00 35.37 95 GLY A N 1
ATOM 698 C CA . GLY A 1 100 ? 33.487 -24.115 31.636 1.00 35.36 95 GLY A CA 1
ATOM 699 C C . GLY A 1 100 ? 34.464 -23.189 30.954 1.00 34.33 95 GLY A C 1
ATOM 700 O O . GLY A 1 100 ? 35.403 -23.647 30.349 1.00 34.90 95 GLY A O 1
ATOM 701 N N . GLU A 1 101 ? 34.250 -21.881 31.040 1.00 33.71 96 GLU A N 1
ATOM 702 C CA . GLU A 1 101 ? 35.170 -20.928 30.434 1.00 33.78 96 GLU A CA 1
ATOM 703 C C . GLU A 1 101 ? 34.959 -19.548 31.018 1.00 32.40 96 GLU A C 1
ATOM 704 O O . GLU A 1 101 ? 33.940 -19.271 31.623 1.00 29.94 96 GLU A O 1
ATOM 710 N N . ILE A 1 102 ? 35.946 -18.688 30.843 1.00 31.73 97 ILE A N 1
ATOM 711 C CA . ILE A 1 102 ? 35.951 -17.421 31.564 1.00 32.96 97 ILE A CA 1
ATOM 712 C C . ILE A 1 102 ? 34.770 -16.519 31.168 1.00 32.16 97 ILE A C 1
ATOM 713 O O . ILE A 1 102 ? 34.239 -15.846 32.025 1.00 31.22 97 ILE A O 1
ATOM 718 N N . SER A 1 103 ? 34.313 -16.564 29.907 1.00 32.06 98 SER A N 1
ATOM 719 C CA . SER A 1 103 ? 33.161 -15.749 29.459 1.00 32.55 98 SER A CA 1
ATOM 720 C C . SER A 1 103 ? 31.809 -16.129 30.101 1.00 32.12 98 SER A C 1
ATOM 721 O O . SER A 1 103 ? 30.832 -15.381 29.984 1.00 31.52 98 SER A O 1
ATOM 724 N N . LEU A 1 104 ? 31.766 -17.266 30.800 1.00 31.63 99 LEU A N 1
ATOM 725 C CA . LEU A 1 104 ? 30.608 -17.650 31.631 1.00 32.39 99 LEU A CA 1
ATOM 726 C C . LEU A 1 104 ? 30.595 -17.075 33.039 1.00 31.49 99 LEU A C 1
ATOM 727 O O . LEU A 1 104 ? 29.603 -17.267 33.762 1.00 31.52 99 LEU A O 1
ATOM 732 N N . LEU A 1 105 ? 31.671 -16.397 33.457 1.00 30.70 100 LEU A N 1
ATOM 733 C CA . LEU A 1 105 ? 31.653 -15.667 34.714 1.00 30.84 100 LEU A CA 1
ATOM 734 C C . LEU A 1 105 ? 30.466 -14.738 34.806 1.00 30.92 100 LEU A C 1
ATOM 735 O O . LEU A 1 105 ? 30.110 -14.077 33.828 1.00 31.21 100 LEU A O 1
ATOM 740 N N . GLY A 1 106 ? 29.869 -14.694 35.989 1.00 30.60 101 GLY A N 1
ATOM 741 C CA . GLY A 1 106 ? 28.766 -13.788 36.265 1.00 31.97 101 GLY A CA 1
ATOM 742 C C . GLY A 1 106 ? 29.199 -12.337 36.165 1.00 31.84 101 GLY A C 1
ATOM 743 O O . GLY A 1 106 ? 30.380 -11.996 36.381 1.00 30.15 101 GLY A O 1
ATOM 744 N N . ASP A 1 107 ? 28.245 -11.475 35.837 1.00 33.78 102 ASP A N 1
ATOM 745 C CA . ASP A 1 107 ? 28.534 -10.042 35.692 1.00 35.75 102 ASP A CA 1
ATOM 746 C C . ASP A 1 107 ? 28.961 -9.356 36.999 1.00 35.59 102 ASP A C 1
ATOM 747 O O . ASP A 1 107 ? 29.525 -8.256 36.967 1.00 35.86 102 ASP A O 1
ATOM 752 N N . GLN A 1 108 ? 28.737 -10.002 38.138 1.00 35.29 103 GLN A N 1
ATOM 753 C CA . GLN A 1 108 ? 29.299 -9.501 39.394 1.00 36.52 103 GLN A CA 1
ATOM 754 C C . GLN A 1 108 ? 30.834 -9.613 39.430 1.00 34.70 103 GLN A C 1
ATOM 755 O O . GLN A 1 108 ? 31.474 -8.967 40.250 1.00 34.30 103 GLN A O 1
ATOM 761 N N . TYR A 1 109 ? 31.400 -10.459 38.560 1.00 33.41 104 TYR A N 1
ATOM 762 C CA . TYR A 1 109 ? 32.852 -10.612 38.402 1.00 32.26 104 TYR A CA 1
ATOM 763 C C . TYR A 1 109 ? 33.350 -10.024 37.073 1.00 31.68 104 TYR A C 1
ATOM 764 O O . TYR A 1 109 ? 34.319 -10.529 36.498 1.00 30.41 104 TYR A O 1
ATOM 773 N N . LEU A 1 110 ? 32.722 -8.940 36.597 1.00 31.47 105 LEU A N 1
ATOM 774 C CA . LEU A 1 110 ? 33.104 -8.343 35.317 1.00 31.57 105 LEU A CA 1
ATOM 775 C C . LEU A 1 110 ? 34.611 -8.022 35.229 1.00 31.33 105 LEU A C 1
ATOM 776 O O . LEU A 1 110 ? 35.246 -8.251 34.188 1.00 30.38 105 LEU A O 1
ATOM 781 N N . ALA A 1 111 ? 35.188 -7.526 36.325 1.00 31.08 106 ALA A N 1
ATOM 782 C CA . ALA A 1 111 ? 36.614 -7.167 36.348 1.00 31.00 106 ALA A CA 1
ATOM 783 C C . ALA A 1 111 ? 37.481 -8.370 36.038 1.00 29.92 106 ALA A C 1
ATOM 784 O O . ALA A 1 111 ? 38.366 -8.285 35.183 1.00 29.67 106 ALA A O 1
ATOM 786 N N . GLU A 1 112 ? 37.201 -9.489 36.703 1.00 28.87 107 GLU A N 1
ATOM 787 C CA . GLU A 1 112 ? 37.924 -10.741 36.488 1.00 28.00 107 GLU A CA 1
ATOM 788 C C . GLU A 1 112 ? 37.658 -11.343 35.103 1.00 27.37 107 GLU A C 1
ATOM 789 O O . GLU A 1 112 ? 38.553 -11.961 34.489 1.00 26.50 107 GLU A O 1
ATOM 795 N N . ARG A 1 113 ? 36.430 -11.183 34.619 1.00 26.90 108 ARG A N 1
ATOM 796 C CA . ARG A 1 113 ? 36.065 -11.669 33.283 1.00 26.77 108 ARG A CA 1
ATOM 797 C C . ARG A 1 113 ? 36.803 -10.890 32.183 1.00 26.49 108 ARG A C 1
ATOM 798 O O . ARG A 1 113 ? 37.393 -11.494 31.266 1.00 25.61 108 ARG A O 1
ATOM 806 N N . ASN A 1 114 ? 36.794 -9.558 32.297 1.00 26.46 109 ASN A N 1
ATOM 807 C CA . ASN A 1 114 ? 37.562 -8.730 31.388 1.00 27.18 109 ASN A CA 1
ATOM 808 C C . ASN A 1 114 ? 39.038 -9.092 31.451 1.00 26.95 109 ASN A C 1
ATOM 809 O O . ASN A 1 114 ? 39.684 -9.228 30.402 1.00 27.66 109 ASN A O 1
ATOM 814 N N . ALA A 1 115 ? 39.576 -9.234 32.668 1.00 26.46 110 ALA A N 1
ATOM 815 C CA . ALA A 1 115 ? 40.998 -9.564 32.833 1.00 26.57 110 ALA A CA 1
ATOM 816 C C . ALA A 1 115 ? 41.294 -10.927 32.222 1.00 25.97 110 ALA A C 1
ATOM 817 O O . ALA A 1 115 ? 42.270 -11.076 31.476 1.00 25.81 110 ALA A O 1
ATOM 819 N N . GLY A 1 116 ? 40.427 -11.892 32.496 1.00 26.30 111 GLY A N 1
ATOM 820 C CA . GLY A 1 116 ? 40.583 -13.273 31.997 1.00 26.05 111 GLY A CA 1
ATOM 821 C C . GLY A 1 116 ? 40.650 -13.431 30.485 1.00 26.62 111 GLY A C 1
ATOM 822 O O . GLY A 1 116 ? 41.447 -14.232 29.957 1.00 25.98 111 GLY A O 1
ATOM 823 N N . ILE A 1 117 ? 39.850 -12.644 29.780 1.00 27.22 112 ILE A N 1
ATOM 824 C CA . ILE A 1 117 ? 39.869 -12.607 28.307 1.00 28.04 112 ILE A CA 1
ATOM 825 C C . ILE A 1 117 ? 41.258 -12.182 27.810 1.00 27.71 112 ILE A C 1
ATOM 826 O O . ILE A 1 117 ? 41.828 -12.800 26.911 1.00 27.37 112 ILE A O 1
ATOM 831 N N . LYS A 1 118 ? 41.824 -11.139 28.430 1.00 27.24 113 LYS A N 1
ATOM 832 C CA . LYS A 1 118 ? 43.180 -10.704 28.094 1.00 26.98 113 LYS A CA 1
ATOM 833 C C . LYS A 1 118 ? 44.244 -11.762 28.410 1.00 25.99 113 LYS A C 1
ATOM 834 O O . LYS A 1 118 ? 45.180 -11.940 27.619 1.00 25.77 113 LYS A O 1
ATOM 840 N N . LEU A 1 119 ? 44.106 -12.436 29.551 1.00 25.68 114 LEU A N 1
ATOM 841 C CA . LEU A 1 119 ? 45.048 -13.480 29.960 1.00 26.67 114 LEU A CA 1
ATOM 842 C C . LEU A 1 119 ? 45.049 -14.676 29.015 1.00 26.74 114 LEU A C 1
ATOM 843 O O . LEU A 1 119 ? 46.106 -15.251 28.754 1.00 25.46 114 LEU A O 1
ATOM 848 N N . LEU A 1 120 ? 43.881 -15.065 28.513 1.00 27.18 115 LEU A N 1
ATOM 849 C CA . LEU A 1 120 ? 43.808 -16.108 27.502 1.00 29.20 115 LEU A CA 1
ATOM 850 C C . LEU A 1 120 ? 44.607 -15.781 26.234 1.00 28.38 115 LEU A C 1
ATOM 851 O O . LEU A 1 120 ? 45.347 -16.617 25.755 1.00 26.97 115 LEU A O 1
ATOM 856 N N . GLU A 1 121 ? 44.488 -14.561 25.710 1.00 27.73 116 GLU A N 1
ATOM 857 C CA . GLU A 1 121 ? 45.267 -14.195 24.524 1.00 28.15 116 GLU A CA 1
ATOM 858 C C . GLU A 1 121 ? 46.740 -14.000 24.890 1.00 26.11 116 GLU A C 1
ATOM 859 O O . GLU A 1 121 ? 47.604 -14.358 24.101 1.00 24.91 116 GLU A O 1
ATOM 865 N N . ALA A 1 122 ? 47.024 -13.466 26.077 1.00 24.57 117 ALA A N 1
ATOM 866 C CA . ALA A 1 122 ? 48.421 -13.357 26.528 1.00 23.92 117 ALA A CA 1
ATOM 867 C C . ALA A 1 122 ? 49.105 -14.720 26.616 1.00 23.36 117 ALA A C 1
ATOM 868 O O . ALA A 1 122 ? 50.293 -14.830 26.334 1.00 23.60 117 ALA A O 1
ATOM 870 N N . GLY A 1 123 ? 48.363 -15.738 27.026 1.00 22.77 118 GLY A N 1
ATOM 871 C CA . GLY A 1 123 ? 48.826 -17.126 26.987 1.00 24.10 118 GLY A CA 1
ATOM 872 C C . GLY A 1 123 ? 49.285 -17.591 25.617 1.00 25.06 118 GLY A C 1
ATOM 873 O O . GLY A 1 123 ? 50.348 -18.207 25.489 1.00 25.64 118 GLY A O 1
ATOM 874 N N . LYS A 1 124 ? 48.523 -17.245 24.588 1.00 26.15 119 LYS A N 1
ATOM 875 C CA . LYS A 1 124 ? 48.928 -17.520 23.227 1.00 27.32 119 LYS A CA 1
ATOM 876 C C . LYS A 1 124 ? 50.202 -16.745 22.826 1.00 26.62 119 LYS A C 1
ATOM 877 O O . LYS A 1 124 ? 51.089 -17.288 22.153 1.00 25.47 119 LYS A O 1
ATOM 883 N N . ASP A 1 125 ? 50.269 -15.473 23.208 1.00 25.69 120 ASP A N 1
ATOM 884 C CA . ASP A 1 125 ? 51.454 -14.662 22.980 1.00 25.70 120 ASP A CA 1
ATOM 885 C C . ASP A 1 125 ? 52.697 -15.286 23.633 1.00 24.66 120 ASP A C 1
ATOM 886 O O . ASP A 1 125 ? 53.779 -15.305 23.022 1.00 23.32 120 ASP A O 1
ATOM 891 N N . ALA A 1 126 ? 52.542 -15.767 24.865 1.00 24.40 121 ALA A N 1
ATOM 892 C CA . ALA A 1 126 ? 53.640 -16.393 25.595 1.00 25.21 121 ALA A CA 1
ATOM 893 C C . ALA A 1 126 ? 54.078 -17.668 24.940 1.00 25.76 121 ALA A C 1
ATOM 894 O O . ALA A 1 126 ? 55.290 -17.912 24.844 1.00 25.28 121 ALA A O 1
ATOM 896 N N . ARG A 1 127 ? 53.130 -18.464 24.460 1.00 26.38 122 ARG A N 1
ATOM 897 C CA . ARG A 1 127 ? 53.517 -19.718 23.824 1.00 29.03 122 ARG A CA 1
ATOM 898 C C . ARG A 1 127 ? 54.246 -19.490 22.505 1.00 27.90 122 ARG A C 1
ATOM 899 O O . ARG A 1 127 ? 55.275 -20.132 22.240 1.00 27.09 122 ARG A O 1
ATOM 907 N N . LYS A 1 128 ? 53.763 -18.550 21.706 1.00 26.67 123 LYS A N 1
ATOM 908 C CA . LYS A 1 128 ? 54.454 -18.175 20.480 1.00 27.73 123 LYS A CA 1
ATOM 909 C C . LYS A 1 128 ? 55.837 -17.601 20.776 1.00 26.38 123 LYS A C 1
ATOM 910 O O . LYS A 1 128 ? 56.771 -17.889 20.052 1.00 26.08 123 LYS A O 1
ATOM 916 N N . ALA A 1 129 ? 55.966 -16.791 21.824 1.00 25.22 124 ALA A N 1
ATOM 917 C CA . ALA A 1 129 ? 57.288 -16.251 22.184 1.00 25.64 124 ALA A CA 1
ATOM 918 C C . ALA A 1 129 ? 58.231 -17.386 22.601 1.00 25.71 124 ALA A C 1
ATOM 919 O O . ALA A 1 129 ? 59.391 -17.452 22.173 1.00 25.30 124 ALA A O 1
ATOM 921 N N . TYR A 1 130 ? 57.735 -18.280 23.422 1.00 25.83 125 TYR A N 1
ATOM 922 C CA . TYR A 1 130 ? 58.531 -19.429 23.857 1.00 26.97 125 TYR A CA 1
ATOM 923 C C . TYR A 1 130 ? 59.081 -20.262 22.686 1.00 26.63 125 TYR A C 1
ATOM 924 O O . TYR A 1 130 ? 60.278 -20.629 22.682 1.00 26.66 125 TYR A O 1
ATOM 933 N N . ILE A 1 131 ? 58.220 -20.546 21.707 1.00 25.90 126 ILE A N 1
ATOM 934 C CA . ILE A 1 131 ? 58.576 -21.297 20.514 1.00 26.34 126 ILE A CA 1
ATOM 935 C C . ILE A 1 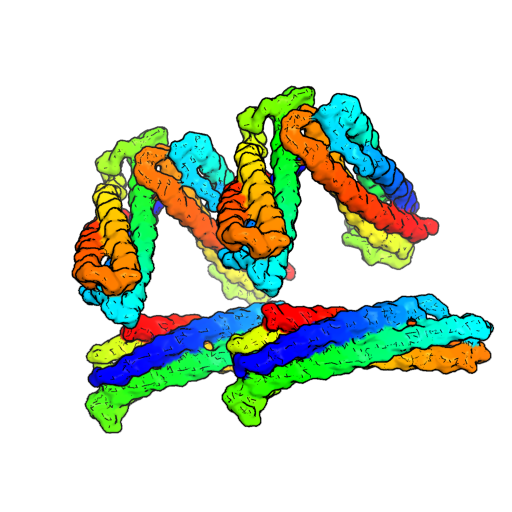131 ? 59.596 -20.544 19.685 1.00 24.90 126 ILE A C 1
ATOM 936 O O . ILE A 1 131 ? 60.554 -21.133 19.181 1.00 23.42 126 ILE A O 1
ATOM 941 N N . SER A 1 132 ? 59.421 -19.233 19.550 1.00 23.05 127 SER A N 1
ATOM 942 C CA . SER A 1 132 ? 60.359 -18.462 18.769 1.00 22.72 127 SER A CA 1
ATOM 943 C C . SER A 1 132 ? 61.722 -18.374 19.441 1.00 22.02 127 SER A C 1
ATOM 944 O O . SER A 1 132 ? 62.748 -18.354 18.745 1.00 21.58 127 SER A O 1
ATOM 947 N N . VAL A 1 133 ? 61.737 -18.285 20.770 1.00 21.95 128 VAL A N 1
ATOM 948 C CA . VAL A 1 133 ? 62.990 -18.294 21.530 1.00 22.77 128 VAL A CA 1
ATOM 949 C C . VAL A 1 133 ? 63.711 -19.623 21.313 1.00 23.31 128 VAL A C 1
ATOM 950 O O . VAL A 1 133 ? 64.935 -19.649 21.104 1.00 24.65 128 VAL A O 1
ATOM 954 N N . ASP A 1 134 ? 62.974 -20.721 21.358 1.00 24.18 129 ASP A N 1
ATOM 955 C CA . ASP A 1 134 ? 63.582 -22.037 21.087 1.00 25.77 129 ASP A CA 1
ATOM 956 C C . ASP A 1 134 ? 64.128 -22.120 19.669 1.00 24.88 129 ASP A C 1
ATOM 957 O O . ASP A 1 134 ? 65.191 -22.697 19.437 1.00 24.35 129 ASP A O 1
ATOM 962 N N . GLY A 1 135 ? 63.439 -21.492 18.719 1.00 24.55 130 GLY A N 1
ATOM 963 C CA . GLY A 1 135 ? 63.942 -21.421 17.322 1.00 24.30 130 GLY A CA 1
ATOM 964 C C . GLY A 1 135 ? 65.255 -20.649 17.239 1.00 23.50 130 GLY A C 1
ATOM 965 O O . GLY A 1 135 ? 66.228 -21.092 16.609 1.00 22.72 130 GLY A O 1
ATOM 966 N N . CYS A 1 136 ? 65.282 -19.488 17.881 1.00 22.78 131 CYS A N 1
ATOM 967 C CA . CYS A 1 136 ? 66.503 -18.678 17.949 1.00 23.64 131 CYS A CA 1
ATOM 968 C C . CYS A 1 136 ? 67.667 -19.478 18.560 1.00 24.45 131 CYS A C 1
ATOM 969 O O . CYS A 1 136 ? 68.750 -19.567 17.980 1.00 24.24 131 CYS A O 1
ATOM 972 N N . ARG A 1 137 ? 67.430 -20.073 19.715 1.00 24.92 132 ARG A N 1
ATOM 973 C CA . ARG A 1 137 ? 68.405 -20.993 20.312 1.00 27.40 132 ARG A CA 1
ATOM 974 C C . ARG A 1 137 ? 68.968 -22.010 19.333 1.00 26.00 132 ARG A C 1
ATOM 975 O O . ARG A 1 137 ? 70.170 -22.239 19.316 1.00 25.74 132 ARG A O 1
ATOM 983 N N . GLY A 1 138 ? 68.075 -22.632 18.578 1.00 25.73 133 GLY A N 1
ATOM 984 C CA . GLY A 1 138 ? 68.429 -23.625 17.556 1.00 25.41 133 GLY A CA 1
ATOM 985 C C . GLY A 1 138 ? 69.360 -23.046 16.513 1.00 24.47 133 GLY A C 1
ATOM 986 O O . GLY A 1 138 ? 70.327 -23.715 16.083 1.00 24.48 133 GLY A O 1
ATOM 987 N N . ASN A 1 139 ? 69.101 -21.798 16.103 1.00 23.00 134 ASN A N 1
ATOM 988 C CA . ASN A 1 139 ? 69.976 -21.116 15.157 1.00 23.12 134 ASN A CA 1
ATOM 989 C C . ASN A 1 139 ? 71.343 -20.832 15.801 1.00 22.88 134 ASN A C 1
ATOM 990 O O . ASN A 1 139 ? 72.388 -21.034 15.180 1.00 23.05 134 ASN A O 1
ATOM 995 N N . LEU A 1 140 ? 71.341 -20.364 17.040 1.00 22.36 135 LEU A N 1
ATOM 996 C CA . LEU A 1 140 ? 72.606 -20.060 17.724 1.00 23.49 135 LEU A CA 1
ATOM 997 C C . LEU A 1 140 ? 73.429 -21.358 17.920 1.00 23.88 135 LEU A C 1
ATOM 998 O O . LEU A 1 140 ? 74.646 -21.358 17.701 1.00 23.90 135 LEU A O 1
ATOM 1003 N N . ASP A 1 141 ? 72.756 -22.451 18.269 1.00 24.57 136 ASP A N 1
ATOM 1004 C CA . ASP A 1 141 ? 73.398 -23.789 18.331 1.00 26.10 136 ASP A CA 1
ATOM 1005 C C . ASP A 1 141 ? 74.026 -24.184 16.991 1.00 25.03 136 ASP A C 1
ATOM 1006 O O . ASP A 1 141 ? 75.146 -24.701 16.971 1.00 25.09 136 ASP A O 1
ATOM 1011 N N . ALA A 1 142 ? 73.326 -23.931 15.878 1.00 23.83 137 ALA A N 1
ATOM 1012 C CA . ALA A 1 142 ? 73.873 -24.193 14.529 1.00 23.46 137 ALA A CA 1
ATOM 1013 C C . ALA A 1 142 ? 75.140 -23.387 14.218 1.00 23.27 137 ALA A C 1
ATOM 1014 O O . ALA A 1 142 ? 76.096 -23.896 13.634 1.00 23.45 137 ALA A O 1
ATOM 1016 N N . ILE A 1 143 ? 75.154 -22.115 14.625 1.00 22.56 138 ILE A N 1
ATOM 1017 C CA . ILE A 1 143 ? 76.323 -21.281 14.465 1.00 22.60 138 ILE A CA 1
ATOM 1018 C C . ILE A 1 143 ? 77.483 -21.847 15.254 1.00 22.93 138 ILE A C 1
ATOM 1019 O O . ILE A 1 143 ? 78.600 -21.859 14.766 1.00 23.35 138 ILE A O 1
ATOM 1024 N N . LEU A 1 144 ? 77.233 -22.328 16.470 1.00 23.75 139 LEU A N 1
ATOM 1025 C CA . LEU A 1 144 ? 78.316 -22.941 17.268 1.00 24.30 139 LEU A CA 1
ATOM 1026 C C . LEU A 1 144 ? 78.925 -24.148 16.562 1.00 25.19 139 LEU A C 1
ATOM 1027 O O . LEU A 1 144 ? 80.162 -24.319 16.552 1.00 25.11 139 LEU A O 1
ATOM 1032 N N . LEU A 1 145 ? 78.074 -24.952 15.918 1.00 25.85 140 LEU A N 1
ATOM 1033 C CA . LEU A 1 145 ? 78.550 -26.071 15.106 1.00 26.73 140 LEU A CA 1
ATOM 1034 C C . LEU A 1 145 ? 79.380 -25.582 13.921 1.00 26.65 140 LEU A C 1
ATOM 1035 O O . LEU A 1 145 ? 80.463 -26.088 13.689 1.00 25.93 140 LEU A O 1
ATOM 1040 N N . LEU A 1 146 ? 78.889 -24.568 13.214 1.00 25.64 141 LEU A N 1
ATOM 1041 C CA . LEU A 1 146 ? 79.594 -24.017 12.066 1.00 25.87 141 LEU A CA 1
ATOM 1042 C C . LEU A 1 146 ? 80.934 -23.404 12.471 1.00 25.91 141 LEU A C 1
ATOM 1043 O O . LEU A 1 146 ? 81.909 -23.567 11.747 1.00 25.39 141 LEU A O 1
ATOM 1048 N N . LEU A 1 147 ? 80.999 -22.758 13.635 1.00 26.91 142 LEU A N 1
ATOM 1049 C CA . LEU A 1 147 ? 82.275 -22.168 14.099 1.00 28.53 142 LEU A CA 1
ATOM 1050 C C . LEU A 1 147 ? 83.364 -23.214 14.359 1.00 29.79 142 LEU A C 1
ATOM 1051 O O . LEU A 1 147 ? 84.541 -22.888 14.258 1.00 30.67 142 LEU A O 1
ATOM 1056 N N . ASP A 1 148 ? 82.974 -24.453 14.658 1.00 30.07 143 ASP A N 1
ATOM 1057 C CA . ASP A 1 148 ? 83.924 -25.552 14.788 1.00 31.99 143 ASP A CA 1
ATOM 1058 C C . ASP A 1 148 ? 84.313 -26.235 13.472 1.00 31.95 143 ASP A C 1
ATOM 1059 O O . ASP A 1 148 ? 85.104 -27.165 13.522 1.00 31.26 143 ASP A O 1
ATOM 1064 N N . HIS A 1 149 ? 83.777 -25.791 12.328 1.00 30.63 144 HIS A N 1
ATOM 1065 C CA . HIS A 1 149 ? 84.175 -26.301 11.027 1.00 31.19 144 HIS A CA 1
ATOM 1066 C C . HIS A 1 149 ? 84.649 -25.190 10.091 1.00 31.21 144 HIS A C 1
ATOM 1067 O O . HIS A 1 149 ? 84.065 -25.002 9.035 1.00 30.95 144 HIS A O 1
ATOM 1074 N N . PRO A 1 150 ? 85.737 -24.480 10.465 1.00 32.70 145 PRO A N 1
ATOM 1075 C CA . PRO A 1 150 ? 86.207 -23.360 9.655 1.00 34.38 145 PRO A CA 1
ATOM 1076 C C . PRO A 1 150 ? 86.621 -23.699 8.222 1.00 35.34 145 PRO A C 1
ATOM 1077 O O . PRO A 1 150 ? 86.609 -22.817 7.380 1.00 34.86 145 PRO A O 1
ATOM 1081 N N . ARG A 1 151 ? 86.985 -24.947 7.960 1.00 36.95 146 ARG A N 1
ATOM 1082 C CA . ARG A 1 151 ? 87.430 -25.335 6.629 1.00 39.76 146 ARG A CA 1
ATOM 1083 C C . ARG A 1 151 ? 86.291 -25.652 5.693 1.00 39.07 146 ARG A C 1
ATOM 1084 O O . ARG A 1 151 ? 86.530 -25.859 4.507 1.00 39.69 146 ARG A O 1
ATOM 1092 N N . VAL A 1 152 ? 85.054 -25.709 6.201 1.00 36.81 147 VAL A N 1
ATOM 1093 C CA . VAL A 1 152 ? 83.889 -25.922 5.335 1.00 36.35 147 VAL A CA 1
ATOM 1094 C C . VAL A 1 152 ? 83.795 -24.772 4.323 1.00 35.93 147 VAL A C 1
ATOM 1095 O O . VAL A 1 152 ? 83.792 -23.610 4.732 1.00 34.89 147 VAL A O 1
ATOM 1099 N N . PRO A 1 153 ? 83.693 -25.088 3.016 1.00 37.27 148 PRO A N 1
ATOM 1100 C CA . PRO A 1 153 ? 83.592 -23.989 2.065 1.00 37.17 148 PRO A CA 1
ATOM 1101 C C . PRO A 1 153 ? 82.297 -23.231 2.286 1.00 35.86 148 PRO A C 1
ATOM 1102 O O . PRO A 1 153 ? 81.259 -23.856 2.538 1.00 33.76 148 PRO A O 1
ATOM 1106 N N . CYS A 1 154 ? 82.374 -21.903 2.198 1.00 34.14 149 CYS A N 1
ATOM 1107 C CA . CYS A 1 154 ? 81.225 -21.026 2.370 1.00 34.39 149 CYS A CA 1
ATOM 1108 C C . CYS A 1 154 ? 80.701 -20.981 3.815 1.00 31.66 149 CYS A C 1
ATOM 1109 O O . CYS A 1 154 ? 79.611 -20.502 4.040 1.00 29.83 149 CYS A O 1
ATOM 1112 N N . VAL A 1 155 ? 81.491 -21.442 4.788 1.00 30.27 150 VAL A N 1
ATOM 1113 C CA . VAL A 1 155 ? 81.024 -21.480 6.186 1.00 29.70 150 VAL A CA 1
ATOM 1114 C C . VAL A 1 155 ? 80.534 -20.136 6.691 1.00 28.75 150 VAL A C 1
ATOM 1115 O O . VAL A 1 155 ? 79.520 -20.081 7.392 1.00 27.82 150 VAL A O 1
ATOM 1119 N N . ASP A 1 156 ? 81.205 -19.039 6.318 1.00 28.81 151 ASP A N 1
ATOM 1120 C CA . ASP A 1 156 ? 80.718 -17.718 6.730 1.00 29.26 151 ASP A CA 1
ATOM 1121 C C . ASP A 1 156 ? 79.376 -17.361 6.109 1.00 28.36 151 ASP A C 1
ATOM 1122 O O . ASP A 1 156 ? 78.605 -16.683 6.766 1.00 27.09 151 ASP A O 1
ATOM 1127 N N . ASP A 1 157 ? 79.063 -17.831 4.887 1.00 28.15 152 ASP A N 1
ATOM 1128 C CA . ASP A 1 157 ? 77.717 -17.607 4.325 1.00 28.40 152 ASP A CA 1
ATOM 1129 C C . ASP A 1 157 ? 76.657 -18.383 5.156 1.00 26.57 152 ASP A C 1
ATOM 1130 O O . ASP A 1 157 ? 75.527 -17.913 5.355 1.00 25.55 152 ASP A O 1
ATOM 1135 N N . PHE A 1 158 ? 77.019 -19.596 5.591 1.00 25.45 153 PHE A N 1
ATOM 1136 C CA . PHE A 1 158 ? 76.077 -20.427 6.368 1.00 24.55 153 PHE A CA 1
ATOM 1137 C C . PHE A 1 158 ? 75.834 -19.794 7.736 1.00 24.06 153 PHE A C 1
ATOM 1138 O O . PHE A 1 158 ? 74.702 -19.736 8.214 1.00 23.56 153 PHE A O 1
ATOM 1146 N N . ILE A 1 159 ? 76.891 -19.284 8.348 1.00 24.54 154 ILE A N 1
ATOM 1147 C CA . ILE A 1 159 ? 76.756 -18.543 9.604 1.00 25.30 154 ILE A CA 1
ATOM 1148 C C . ILE A 1 159 ? 75.843 -17.335 9.409 1.00 25.43 154 ILE A C 1
ATOM 1149 O O . ILE A 1 159 ? 74.945 -17.093 10.224 1.00 24.41 154 ILE A O 1
ATOM 1154 N N . GLU A 1 160 ? 76.058 -16.590 8.328 1.00 27.35 155 GLU A N 1
ATOM 1155 C CA . GLU A 1 160 ? 75.232 -15.377 8.029 1.00 28.42 155 GLU A CA 1
ATOM 1156 C C . GLU A 1 160 ? 73.745 -15.737 7.915 1.00 27.49 155 GLU A C 1
ATOM 1157 O O . GLU A 1 160 ? 72.878 -15.057 8.456 1.00 26.04 155 GLU A O 1
ATOM 1163 N N . GLU A 1 161 ? 73.476 -16.848 7.236 1.00 27.37 156 GLU A N 1
ATOM 1164 C CA . GLU A 1 161 ? 72.129 -17.386 7.080 1.00 28.04 156 GLU A CA 1
ATOM 1165 C C . GLU A 1 161 ? 71.494 -17.668 8.454 1.00 26.16 156 GLU A C 1
ATOM 1166 O O . GLU A 1 161 ? 70.375 -17.224 8.750 1.00 26.84 156 GLU A O 1
ATOM 1172 N N . GLU A 1 162 ? 72.208 -18.392 9.290 1.00 24.53 157 GLU A N 1
ATOM 1173 C CA . GLU A 1 162 ? 71.692 -18.784 10.596 1.00 24.35 157 GLU A CA 1
ATOM 1174 C C . GLU A 1 162 ? 71.549 -17.596 11.541 1.00 23.70 157 GLU A C 1
ATOM 1175 O O . GLU A 1 162 ? 70.599 -17.557 12.331 1.00 23.12 157 GLU A O 1
ATOM 1181 N N . LEU A 1 163 ? 72.473 -16.651 11.466 1.00 23.43 158 LEU A N 1
ATOM 1182 C CA . LEU A 1 163 ? 72.380 -15.458 12.261 1.00 24.31 158 LEU A CA 1
ATOM 1183 C C . LEU A 1 163 ? 71.176 -14.608 11.897 1.00 24.62 158 LEU A C 1
ATOM 1184 O O . LEU A 1 163 ? 70.514 -14.078 12.788 1.00 24.22 158 LEU A O 1
ATOM 1189 N N . PHE A 1 164 ? 70.895 -14.491 10.602 1.00 25.73 159 PHE A N 1
ATOM 1190 C CA . PHE A 1 164 ? 69.709 -13.813 10.117 1.00 26.82 159 PHE A CA 1
ATOM 1191 C C . PHE A 1 164 ? 68.437 -14.462 10.639 1.00 25.20 159 PHE A C 1
ATOM 1192 O O . PHE A 1 164 ? 67.531 -13.773 11.136 1.00 24.18 159 PHE A O 1
ATOM 1200 N N . VAL A 1 165 ? 68.370 -15.790 10.559 1.00 23.59 160 VAL A N 1
ATOM 1201 C CA . VAL A 1 165 ? 67.189 -16.480 11.029 1.00 23.54 160 VAL A CA 1
ATOM 1202 C C . VAL A 1 165 ? 67.089 -16.376 12.559 1.00 22.72 160 VAL A C 1
ATOM 1203 O O . VAL A 1 165 ? 65.997 -16.195 13.071 1.00 22.62 160 VAL A O 1
ATOM 1207 N N . ALA A 1 166 ? 68.211 -16.425 13.273 1.00 22.77 161 ALA A N 1
ATOM 1208 C CA . ALA A 1 166 ? 68.185 -16.202 14.729 1.00 23.03 161 ALA A CA 1
ATOM 1209 C C . ALA A 1 166 ? 67.571 -14.861 15.075 1.00 23.39 161 ALA A C 1
ATOM 1210 O O . ALA A 1 166 ? 66.736 -14.763 15.975 1.00 22.31 161 ALA A O 1
ATOM 1212 N N . GLY A 1 167 ? 67.989 -13.824 14.358 1.00 25.72 162 GLY A N 1
ATOM 1213 C CA . GLY A 1 167 ? 67.434 -12.468 14.600 1.00 25.83 162 GLY A CA 1
ATOM 1214 C C . GLY A 1 167 ? 65.972 -12.384 14.241 1.00 26.32 162 GLY A C 1
ATOM 1215 O O . GLY A 1 167 ? 65.201 -11.672 14.916 1.00 25.87 162 GLY A O 1
ATOM 1216 N N . ASP A 1 168 ? 65.560 -13.117 13.198 1.00 27.12 163 ASP A N 1
ATOM 1217 C CA . ASP A 1 168 ? 64.165 -13.088 12.770 1.00 28.51 163 ASP A CA 1
ATOM 1218 C C . ASP A 1 168 ? 63.274 -13.778 13.817 1.00 26.45 163 ASP A C 1
ATOM 1219 O O . ASP A 1 168 ? 62.185 -13.296 14.170 1.00 24.69 163 ASP A O 1
ATOM 1224 N N . ASN A 1 169 ? 63.730 -14.933 14.307 1.00 24.77 164 ASN A N 1
ATOM 1225 C CA . ASN A 1 169 ? 63.031 -15.628 15.354 1.00 23.99 164 ASN A CA 1
ATOM 1226 C C . ASN A 1 169 ? 62.943 -14.779 16.644 1.00 23.45 164 ASN A C 1
ATOM 1227 O O . ASN A 1 169 ? 61.889 -14.661 17.247 1.00 23.14 164 ASN A O 1
ATOM 1232 N N . LEU A 1 170 ? 64.057 -14.181 17.042 1.00 24.37 165 LEU A N 1
ATOM 1233 C CA . LEU A 1 170 ? 64.089 -13.349 18.235 1.00 24.86 165 LEU A CA 1
ATOM 1234 C C . LEU A 1 170 ? 63.183 -12.120 18.086 1.00 25.26 165 LEU A C 1
ATOM 1235 O O . LEU A 1 170 ? 62.482 -11.767 19.022 1.00 24.01 165 LEU A O 1
ATOM 1240 N N . GLN A 1 171 ? 63.182 -11.509 16.912 1.00 26.85 166 GLN A N 1
ATOM 1241 C CA . GLN A 1 171 ? 62.308 -10.334 16.638 1.00 28.70 166 GLN A CA 1
ATOM 1242 C C . GLN A 1 171 ? 60.838 -10.769 16.732 1.00 27.05 166 GLN A C 1
ATOM 1243 O O . GLN A 1 171 ? 60.000 -10.009 17.190 1.00 26.89 166 GLN A O 1
ATOM 1249 N N . GLY A 1 172 ? 60.531 -11.979 16.273 1.00 25.89 167 GLY A N 1
ATOM 1250 C CA . GLY A 1 172 ? 59.202 -12.547 16.465 1.00 25.52 167 GLY A CA 1
ATOM 1251 C C . GLY A 1 172 ? 58.822 -12.612 17.945 1.00 24.44 167 GLY A C 1
ATOM 1252 O O . GLY A 1 172 ? 57.735 -12.150 18.344 1.00 24.94 167 GLY A O 1
ATOM 1253 N N . ALA A 1 173 ? 59.708 -13.179 18.757 1.00 22.94 168 ALA A N 1
ATOM 1254 C CA . ALA A 1 173 ? 59.469 -13.258 20.208 1.00 23.21 168 ALA A CA 1
ATOM 1255 C C . ALA A 1 173 ? 59.292 -11.870 20.860 1.00 22.68 168 ALA A C 1
ATOM 1256 O O . ALA A 1 173 ? 58.445 -11.681 21.729 1.00 22.89 168 ALA A O 1
ATOM 1258 N N . ILE A 1 174 ? 60.113 -10.930 20.430 1.00 23.21 169 ILE A N 1
ATOM 1259 C CA . ILE A 1 174 ? 60.018 -9.543 20.919 1.00 24.18 169 ILE A CA 1
ATOM 1260 C C . ILE A 1 174 ? 58.624 -8.984 20.652 1.00 24.37 169 ILE A C 1
ATOM 1261 O O . ILE A 1 174 ? 58.008 -8.385 21.549 1.00 25.18 169 ILE A O 1
ATOM 1266 N N . GLY A 1 175 ? 58.109 -9.218 19.454 1.00 25.05 170 GLY A N 1
ATOM 1267 C CA . GLY A 1 175 ? 56.766 -8.757 19.112 1.00 25.81 170 GLY A CA 1
ATOM 1268 C C . GLY A 1 175 ? 55.666 -9.435 19.931 1.00 25.96 170 GLY A C 1
ATOM 1269 O O . GLY A 1 175 ? 54.700 -8.793 20.321 1.00 25.24 170 GLY A O 1
ATOM 1270 N N . ASN A 1 176 ? 55.778 -10.750 20.141 1.00 25.88 171 ASN A N 1
ATOM 1271 C CA . ASN A 1 176 ? 54.844 -11.482 20.971 1.00 26.09 171 ASN A CA 1
ATOM 1272 C C . ASN A 1 176 ? 54.867 -10.972 22.423 1.00 26.07 171 ASN A C 1
ATOM 1273 O O . ASN A 1 176 ? 53.825 -10.826 23.081 1.00 25.58 171 ASN A O 1
ATOM 1278 N N . ALA A 1 177 ? 56.060 -10.715 22.941 1.00 25.68 172 ALA A N 1
ATOM 1279 C CA . ALA A 1 177 ? 56.196 -10.223 24.297 1.00 25.99 172 ALA A CA 1
ATOM 1280 C C . ALA A 1 177 ? 55.643 -8.830 24.473 1.00 27.34 172 ALA A C 1
ATOM 1281 O O . ALA A 1 177 ? 55.132 -8.523 25.522 1.00 27.79 172 ALA A O 1
ATOM 1283 N N . LYS A 1 178 ? 55.772 -7.996 23.464 1.00 28.47 173 LYS A N 1
ATOM 1284 C CA . LYS A 1 178 ? 55.175 -6.653 23.492 1.00 30.70 173 LYS A CA 1
ATOM 1285 C C . LYS A 1 178 ? 53.653 -6.754 23.680 1.00 29.97 173 LYS A C 1
ATOM 1286 O O . LYS A 1 178 ? 53.064 -6.103 24.555 1.00 29.58 173 LYS A O 1
ATOM 1292 N N . LEU A 1 179 ? 53.042 -7.592 22.869 1.00 28.72 174 LEU A N 1
ATOM 1293 C CA . LEU A 1 179 ? 51.589 -7.782 22.948 1.00 30.01 174 LEU A CA 1
ATOM 1294 C C . LEU A 1 179 ? 51.164 -8.448 24.260 1.00 28.38 174 LEU A C 1
ATOM 1295 O O . LEU A 1 179 ? 50.199 -8.029 24.896 1.00 29.42 174 LEU A O 1
ATOM 1300 N N . GLY A 1 180 ? 51.882 -9.495 24.655 1.00 27.38 175 GLY A N 1
ATOM 1301 C CA . GLY A 1 180 ? 51.602 -10.201 25.885 1.00 26.94 175 GLY A CA 1
ATOM 1302 C C . GLY A 1 180 ? 51.703 -9.318 27.112 1.00 27.14 175 GLY A C 1
ATOM 1303 O O . GLY A 1 180 ? 50.857 -9.389 27.992 1.00 25.94 175 GLY A O 1
ATOM 1304 N N . THR A 1 181 ? 52.743 -8.481 27.154 1.00 27.15 176 THR A N 1
ATOM 1305 C CA . THR A 1 181 ? 52.938 -7.524 28.245 1.00 28.72 176 THR A CA 1
ATOM 1306 C C . THR A 1 181 ? 51.795 -6.528 28.300 1.00 29.72 176 THR A C 1
ATOM 1307 O O . THR A 1 181 ? 51.250 -6.260 29.371 1.00 28.97 176 THR A O 1
ATOM 1311 N N . GLU A 1 182 ? 51.426 -6.010 27.137 1.00 30.88 177 GLU A N 1
ATOM 1312 C CA . GLU A 1 182 ? 50.315 -5.067 27.028 1.00 33.09 177 GLU A CA 1
ATOM 1313 C C . GLU A 1 182 ? 49.027 -5.702 27.537 1.00 30.85 177 GLU A C 1
ATOM 1314 O O . GLU A 1 182 ? 48.240 -5.065 28.239 1.00 28.82 177 GLU A O 1
ATOM 1320 N N . ARG A 1 183 ? 48.769 -6.945 27.143 1.00 28.49 178 ARG A N 1
ATOM 1321 C CA . ARG A 1 183 ? 47.588 -7.651 27.667 1.00 28.28 178 ARG A CA 1
ATOM 1322 C C . ARG A 1 183 ? 47.652 -7.869 29.176 1.00 26.59 178 ARG A C 1
ATOM 1323 O O . ARG A 1 183 ? 46.654 -7.702 29.872 1.00 25.56 178 ARG A O 1
ATOM 1331 N N . ALA A 1 184 ? 48.824 -8.228 29.689 1.00 26.27 179 ALA A N 1
ATOM 1332 C CA . ALA A 1 184 ? 48.957 -8.501 31.116 1.00 26.60 179 ALA A CA 1
ATOM 1333 C C . ALA A 1 184 ? 48.825 -7.231 31.949 1.00 27.33 179 ALA A C 1
ATOM 1334 O O . ALA A 1 184 ? 48.226 -7.238 33.010 1.00 26.97 179 ALA A O 1
ATOM 1336 N N . VAL A 1 185 ? 49.375 -6.134 31.462 1.00 29.09 180 VAL A N 1
ATOM 1337 C CA . VAL A 1 185 ? 49.185 -4.856 32.160 1.00 30.35 180 VAL A CA 1
ATOM 1338 C C . VAL A 1 185 ? 47.708 -4.408 32.083 1.00 30.05 180 VAL A C 1
ATOM 1339 O O . VAL A 1 185 ? 47.167 -3.900 33.063 1.00 30.62 180 VAL A O 1
ATOM 1343 N N . GLY A 1 186 ? 47.052 -4.636 30.939 1.00 28.64 181 GLY A N 1
ATOM 1344 C CA . GLY A 1 186 ? 45.616 -4.387 30.777 1.00 28.76 181 GLY A CA 1
ATOM 1345 C C . GLY A 1 186 ? 44.790 -5.167 31.786 1.00 27.64 181 GLY A C 1
ATOM 1346 O O . GLY A 1 186 ? 43.872 -4.636 32.423 1.00 27.69 181 GLY A O 1
ATOM 1347 N N . ALA A 1 187 ? 45.119 -6.451 31.936 1.00 26.43 182 ALA A N 1
ATOM 1348 C CA . ALA A 1 187 ? 44.471 -7.297 32.929 1.00 26.26 182 ALA A CA 1
ATOM 1349 C C . ALA A 1 187 ? 44.670 -6.759 34.355 1.00 27.07 182 ALA A C 1
ATOM 1350 O O . ALA A 1 187 ? 43.718 -6.713 35.154 1.00 27.37 182 ALA A O 1
ATOM 1352 N N . ARG A 1 188 ? 45.897 -6.369 34.663 1.00 28.46 183 ARG A N 1
ATOM 1353 C CA . ARG A 1 188 ? 46.192 -5.781 35.956 1.00 30.63 183 ARG A CA 1
ATOM 1354 C C . ARG A 1 188 ? 45.303 -4.549 36.192 1.00 32.06 183 ARG A C 1
ATOM 1355 O O . ARG A 1 188 ? 44.687 -4.426 37.264 1.00 32.40 183 ARG A O 1
ATOM 1363 N N . GLN A 1 189 ? 45.238 -3.657 35.201 1.00 33.30 184 GLN A N 1
ATOM 1364 C CA . GLN A 1 189 ? 44.358 -2.495 35.253 1.00 35.97 184 GLN A CA 1
ATOM 1365 C C . GLN A 1 189 ? 42.888 -2.904 35.484 1.00 35.02 184 GLN A C 1
ATOM 1366 O O . GLN A 1 189 ? 42.195 -2.288 36.290 1.00 33.23 184 GLN A O 1
ATOM 1372 N N . ASP A 1 190 ? 42.420 -3.956 34.804 1.00 33.66 185 ASP A N 1
ATOM 1373 C CA . ASP A 1 190 ? 41.047 -4.443 35.007 1.00 33.88 185 ASP A CA 1
ATOM 1374 C C . ASP A 1 190 ? 40.732 -4.769 36.460 1.00 34.19 185 ASP A C 1
ATOM 1375 O O . ASP A 1 190 ? 39.615 -4.547 36.895 1.00 33.54 185 ASP A O 1
ATOM 1380 N N . VAL A 1 191 ? 41.695 -5.318 37.193 1.00 34.26 186 VAL A N 1
ATOM 1381 C CA . VAL A 1 191 ? 41.441 -5.736 38.569 1.00 36.22 186 VAL A CA 1
ATOM 1382 C C . VAL A 1 191 ? 42.104 -4.873 39.649 1.00 38.84 186 VAL A C 1
ATOM 1383 O O . VAL A 1 191 ? 42.185 -5.305 40.792 1.00 38.74 186 VAL A O 1
ATOM 1387 N N . SER A 1 192 ? 42.549 -3.664 39.289 1.00 42.01 187 SER A N 1
ATOM 1388 C CA . SER A 1 192 ? 43.259 -2.761 40.235 1.00 45.83 187 SER A CA 1
ATOM 1389 C C . SER A 1 192 ? 42.608 -1.389 40.226 1.00 49.62 187 SER A C 1
ATOM 1390 O O . SER A 1 192 ? 41.425 -1.258 40.560 1.00 53.45 187 SER A O 1
ATOM 1393 N N . ALA B 1 8 ? 61.306 10.695 -20.420 1.00 66.77 3 ALA B N 1
ATOM 1394 C CA . ALA B 1 8 ? 62.153 11.161 -21.565 1.00 68.65 3 ALA B CA 1
ATOM 1395 C C . ALA B 1 8 ? 63.576 11.554 -21.141 1.00 68.18 3 ALA B C 1
ATOM 1396 O O . ALA B 1 8 ? 64.293 10.698 -20.596 1.00 71.28 3 ALA B O 1
ATOM 1398 N N . GLU B 1 9 ? 63.966 12.825 -21.345 1.00 65.41 4 GLU B N 1
ATOM 1399 C CA . GLU B 1 9 ? 65.362 13.239 -21.321 1.00 62.80 4 GLU B CA 1
ATOM 1400 C C . GLU B 1 9 ? 65.573 14.541 -20.531 1.00 57.39 4 GLU B C 1
ATOM 1401 O O . GLU B 1 9 ? 66.052 14.490 -19.404 1.00 54.24 4 GLU B O 1
ATOM 1407 N N . ALA B 1 10 ? 65.206 15.689 -21.098 1.00 51.89 5 ALA B N 1
ATOM 1408 C CA . ALA B 1 10 ? 65.617 16.983 -20.541 1.00 50.08 5 ALA B CA 1
ATOM 1409 C C . ALA B 1 10 ? 65.182 17.209 -19.074 1.00 46.33 5 ALA B C 1
ATOM 1410 O O . ALA B 1 10 ? 65.931 17.775 -18.270 1.00 45.01 5 ALA B O 1
ATOM 1412 N N . TRP B 1 11 ? 63.981 16.754 -18.729 1.00 42.64 6 TRP B N 1
ATOM 1413 C CA . TRP B 1 11 ? 63.450 16.960 -17.370 1.00 39.75 6 TRP B CA 1
ATOM 1414 C C . TRP B 1 11 ? 64.307 16.317 -16.274 1.00 38.69 6 TRP B C 1
ATOM 1415 O O . TRP B 1 11 ? 64.311 16.788 -15.132 1.00 38.83 6 TRP B O 1
ATOM 1426 N N . ARG B 1 12 ? 65.008 15.244 -16.615 1.00 37.38 7 ARG B N 1
ATOM 1427 C CA . ARG B 1 12 ? 65.813 14.520 -15.641 1.00 37.63 7 ARG B CA 1
ATOM 1428 C C . ARG B 1 12 ? 66.972 15.353 -15.111 1.00 37.77 7 ARG B C 1
ATOM 1429 O O . ARG B 1 12 ? 67.274 15.332 -13.913 1.00 36.13 7 ARG B O 1
ATOM 1437 N N . SER B 1 13 ? 67.617 16.080 -16.015 1.00 38.34 8 SER B N 1
ATOM 1438 C CA . SER B 1 13 ? 68.659 17.010 -15.622 1.00 38.86 8 SER B CA 1
ATOM 1439 C C . SER B 1 13 ? 68.073 18.142 -14.738 1.00 36.83 8 SER B C 1
ATOM 1440 O O . SER B 1 13 ? 68.672 18.522 -13.732 1.00 36.64 8 SER B O 1
ATOM 1443 N N . ARG B 1 14 ? 66.902 18.659 -15.095 1.00 36.07 9 ARG B N 1
ATOM 1444 C CA . ARG B 1 14 ? 66.256 19.743 -14.321 1.00 35.19 9 ARG B CA 1
ATOM 1445 C C . ARG B 1 14 ? 65.796 19.244 -12.930 1.00 32.78 9 ARG B C 1
ATOM 1446 O O . ARG B 1 14 ? 65.808 19.991 -11.958 1.00 30.74 9 ARG B O 1
ATOM 1454 N N . PHE B 1 15 ? 65.385 17.981 -12.859 1.00 30.52 10 PHE B N 1
ATOM 1455 C CA . PHE B 1 15 ? 65.085 17.309 -11.611 1.00 29.75 10 PHE B CA 1
ATOM 1456 C C . PHE B 1 15 ? 66.336 17.240 -10.755 1.00 31.02 10 PHE B C 1
ATOM 1457 O O . PHE B 1 15 ? 66.325 17.664 -9.586 1.00 29.54 10 PHE B O 1
ATOM 1465 N N . ARG B 1 16 ? 67.426 16.717 -11.328 1.00 32.40 11 ARG B N 1
ATOM 1466 C CA . ARG B 1 16 ? 68.691 16.598 -10.587 1.00 34.53 11 ARG B CA 1
ATOM 1467 C C . ARG B 1 16 ? 69.215 17.944 -10.024 1.00 33.15 11 ARG B C 1
ATOM 1468 O O . ARG B 1 16 ? 69.609 18.023 -8.861 1.00 31.80 11 ARG B O 1
ATOM 1476 N N . GLU B 1 17 ? 69.231 18.988 -10.842 1.00 33.82 12 GLU B N 1
ATOM 1477 C CA . GLU B 1 17 ? 69.682 20.310 -10.379 1.00 34.44 12 GLU B CA 1
ATOM 1478 C C . GLU B 1 17 ? 68.900 20.802 -9.156 1.00 31.89 12 GLU B C 1
ATOM 1479 O O . GLU B 1 17 ? 69.464 21.360 -8.219 1.00 30.56 12 GLU B O 1
ATOM 1485 N N . ARG B 1 18 ? 67.590 20.580 -9.173 1.00 30.03 13 ARG B N 1
ATOM 1486 C CA . ARG B 1 18 ? 66.734 21.027 -8.081 1.00 29.07 13 ARG B CA 1
ATOM 1487 C C . ARG B 1 18 ? 66.959 20.202 -6.830 1.00 28.25 13 ARG B C 1
ATOM 1488 O O . ARG B 1 18 ? 66.986 20.752 -5.723 1.00 27.28 13 ARG B O 1
ATOM 1496 N N . VAL B 1 19 ? 67.189 18.902 -6.988 1.00 27.27 14 VAL B N 1
ATOM 1497 C CA . VAL B 1 19 ? 67.511 18.090 -5.828 1.00 27.68 14 VAL B CA 1
ATOM 1498 C C . VAL B 1 19 ? 68.856 18.513 -5.206 1.00 27.75 14 VAL B C 1
ATOM 1499 O O . VAL B 1 19 ? 68.990 18.603 -3.970 1.00 26.97 14 VAL B O 1
ATOM 1503 N N . VAL B 1 20 ? 69.858 18.758 -6.051 1.00 28.39 15 VAL B N 1
ATOM 1504 C CA . VAL B 1 20 ? 71.177 19.165 -5.581 1.00 29.31 15 VAL B CA 1
ATOM 1505 C C . VAL B 1 20 ? 71.034 20.484 -4.810 1.00 28.95 15 VAL B C 1
ATOM 1506 O O . VAL B 1 20 ? 71.530 20.612 -3.685 1.00 28.14 15 VAL B O 1
ATOM 1510 N N . GLU B 1 21 ? 70.347 21.440 -5.415 1.00 29.01 16 GLU B N 1
ATOM 1511 C CA . GLU B 1 21 ? 70.155 22.755 -4.781 1.00 29.67 16 GLU B CA 1
ATOM 1512 C C . GLU B 1 21 ? 69.336 22.618 -3.485 1.00 27.49 16 GLU B C 1
ATOM 1513 O O . GLU B 1 21 ? 69.682 23.241 -2.491 1.00 26.64 16 GLU B O 1
ATOM 1519 N N . ALA B 1 22 ? 68.299 21.768 -3.485 1.00 26.55 17 ALA B N 1
ATOM 1520 C CA . ALA B 1 22 ? 67.492 21.521 -2.282 1.00 25.76 17 ALA B CA 1
ATOM 1521 C C . ALA B 1 22 ? 68.363 21.066 -1.121 1.00 25.90 17 ALA B C 1
ATOM 1522 O O . ALA B 1 22 ? 68.165 21.540 0.015 1.00 24.86 17 ALA B O 1
ATOM 1524 N N . ALA B 1 23 ? 69.302 20.148 -1.394 1.00 26.11 18 ALA B N 1
ATOM 1525 C CA . ALA B 1 23 ? 70.222 19.701 -0.350 1.00 27.32 18 ALA B CA 1
ATOM 1526 C C . ALA B 1 23 ? 71.076 20.846 0.206 1.00 27.93 18 ALA B C 1
ATOM 1527 O O . ALA B 1 23 ? 71.307 20.928 1.422 1.00 27.86 18 ALA B O 1
ATOM 1529 N N . GLU B 1 24 ? 71.525 21.742 -0.672 1.00 28.63 19 GLU B N 1
ATOM 1530 C CA . GLU B 1 24 ? 72.280 22.940 -0.225 1.00 29.60 19 GLU B CA 1
ATOM 1531 C C . GLU B 1 24 ? 71.414 23.819 0.666 1.00 27.55 19 GLU B C 1
ATOM 1532 O O . GLU B 1 24 ? 71.861 24.269 1.707 1.00 26.33 19 GLU B O 1
ATOM 1538 N N . ARG B 1 25 ? 70.165 24.054 0.272 1.00 26.08 20 ARG B N 1
ATOM 1539 C CA . ARG B 1 25 ? 69.286 24.893 1.090 1.00 26.24 20 ARG B CA 1
ATOM 1540 C C . ARG B 1 25 ? 69.054 24.251 2.475 1.00 24.54 20 ARG B C 1
ATOM 1541 O O . ARG B 1 25 ? 69.077 24.907 3.507 1.00 22.99 20 ARG B O 1
ATOM 1549 N N . TRP B 1 26 ? 68.835 22.943 2.490 1.00 23.45 21 TRP B N 1
ATOM 1550 C CA . TRP B 1 26 ? 68.643 22.252 3.749 1.00 23.90 21 TRP B CA 1
ATOM 1551 C C . TRP B 1 26 ? 69.844 22.393 4.686 1.00 24.35 21 TRP B C 1
ATOM 1552 O O . TRP B 1 26 ? 69.675 22.602 5.879 1.00 24.54 21 TRP B O 1
ATOM 1563 N N . GLU B 1 27 ? 71.041 22.248 4.143 1.00 25.96 22 GLU B N 1
ATOM 1564 C CA . GLU B 1 27 ? 72.248 22.383 4.937 1.00 28.07 22 GLU B CA 1
ATOM 1565 C C . GLU B 1 27 ? 72.357 23.808 5.503 1.00 27.21 22 GLU B C 1
ATOM 1566 O O . GLU B 1 27 ? 72.743 23.979 6.657 1.00 25.46 22 GLU B O 1
ATOM 1572 N N . SER B 1 28 ? 71.969 24.809 4.712 1.00 26.63 23 SER B N 1
ATOM 1573 C CA . SER B 1 28 ? 71.919 26.186 5.212 1.00 27.25 23 SER B CA 1
ATOM 1574 C C . SER B 1 28 ? 70.913 26.348 6.340 1.00 25.74 23 SER B C 1
ATOM 1575 O O . SER B 1 28 ? 71.182 27.046 7.303 1.00 25.35 23 SER B O 1
ATOM 1578 N N . VAL B 1 29 ? 69.744 25.736 6.196 1.00 24.47 24 VAL B N 1
ATOM 1579 C CA . VAL B 1 29 ? 68.734 25.779 7.268 1.00 24.43 24 VAL B CA 1
ATOM 1580 C C . VAL B 1 29 ? 69.300 25.260 8.589 1.00 24.03 24 VAL B C 1
ATOM 1581 O O . VAL B 1 29 ? 69.229 25.926 9.598 1.00 23.08 24 VAL B O 1
ATOM 1585 N N . GLY B 1 30 ? 69.868 24.058 8.570 1.00 24.66 25 GLY B N 1
ATOM 1586 C CA . GLY B 1 30 ? 70.497 23.501 9.767 1.00 25.30 25 GLY B CA 1
ATOM 1587 C C . GLY B 1 30 ? 71.484 24.443 10.463 1.00 25.45 25 GLY B C 1
ATOM 1588 O O . GLY B 1 30 ? 71.452 24.602 11.685 1.00 24.53 25 GLY B O 1
ATOM 1589 N N . GLU B 1 31 ? 72.346 25.067 9.674 1.00 26.63 26 GLU B N 1
ATOM 1590 C CA . GLU B 1 31 ? 73.330 26.006 10.188 1.00 28.29 26 GLU B CA 1
ATOM 1591 C C . GLU B 1 31 ? 72.674 27.190 10.863 1.00 25.53 26 GLU B C 1
ATOM 1592 O O . GLU B 1 31 ? 73.099 27.567 11.940 1.00 25.67 26 GLU B O 1
ATOM 1598 N N . SER B 1 32 ? 71.656 27.770 10.230 1.00 24.08 27 SER B N 1
ATOM 1599 C CA . SER B 1 32 ? 71.006 28.995 10.780 1.00 22.69 27 SER B CA 1
ATOM 1600 C C . SER B 1 32 ? 70.241 28.676 12.059 1.00 22.34 27 SER B C 1
ATOM 1601 O O . SER B 1 32 ? 70.289 29.413 13.022 1.00 21.64 27 SER B O 1
ATOM 1604 N N . LEU B 1 33 ? 69.577 27.523 12.100 1.00 21.98 28 LEU B N 1
ATOM 1605 C CA . LEU B 1 33 ? 68.854 27.098 13.295 1.00 22.20 28 LEU B CA 1
ATOM 1606 C C . LEU B 1 33 ? 69.782 26.920 14.458 1.00 22.57 28 LEU B C 1
ATOM 1607 O O . LEU B 1 33 ? 69.476 27.366 15.573 1.00 23.09 28 LEU B O 1
ATOM 1612 N N . ALA B 1 34 ? 70.912 26.274 14.225 1.00 23.06 29 ALA B N 1
ATOM 1613 C CA . ALA B 1 34 ? 71.911 26.079 15.247 1.00 23.82 29 ALA B CA 1
ATOM 1614 C C . ALA B 1 34 ? 72.446 27.401 15.815 1.00 23.78 29 ALA B C 1
ATOM 1615 O O . ALA B 1 34 ? 72.633 27.568 17.037 1.00 22.75 29 ALA B O 1
ATOM 1617 N N . THR B 1 35 ? 72.704 28.337 14.915 1.00 23.38 30 THR B N 1
ATOM 1618 C CA . THR B 1 35 ? 73.229 29.631 15.340 1.00 23.55 30 THR B CA 1
ATOM 1619 C C . THR B 1 35 ? 72.157 30.356 16.172 1.00 22.63 30 THR B C 1
ATOM 1620 O O . THR B 1 35 ? 72.442 30.931 17.223 1.00 23.19 30 THR B O 1
ATOM 1624 N N . ALA B 1 36 ? 70.908 30.322 15.709 1.00 22.20 31 ALA B N 1
ATOM 1625 C CA . ALA B 1 36 ? 69.825 30.929 16.478 1.00 22.01 31 ALA B CA 1
ATOM 1626 C C . ALA B 1 36 ? 69.765 30.388 17.916 1.00 22.31 31 ALA B C 1
ATOM 1627 O O . ALA B 1 36 ? 69.655 31.140 18.858 1.00 21.89 31 ALA B O 1
ATOM 1629 N N . LEU B 1 37 ? 69.957 29.077 18.079 1.00 22.65 32 LEU B N 1
ATOM 1630 C CA . LEU B 1 37 ? 69.863 28.463 19.379 1.00 23.80 32 LEU B CA 1
ATOM 1631 C C . LEU B 1 37 ? 70.938 28.945 20.337 1.00 24.01 32 LEU B C 1
ATOM 1632 O O . LEU B 1 37 ? 70.665 29.103 21.538 1.00 23.93 32 LEU B O 1
ATOM 1637 N N . THR B 1 38 ? 72.132 29.220 19.813 1.00 24.07 33 THR B N 1
ATOM 1638 C CA . THR B 1 38 ? 73.214 29.704 20.641 1.00 25.50 33 THR B CA 1
ATOM 1639 C C . THR B 1 38 ? 72.870 30.993 21.355 1.00 24.88 33 THR B C 1
ATOM 1640 O O . THR B 1 38 ? 73.435 31.266 22.402 1.00 25.75 33 THR B O 1
ATOM 1644 N N . HIS B 1 39 ? 71.996 31.817 20.772 1.00 24.30 34 HIS B N 1
ATOM 1645 C CA . HIS B 1 39 ? 71.634 33.097 21.374 1.00 24.01 34 HIS B CA 1
ATOM 1646 C C . HIS B 1 39 ? 70.546 32.988 22.453 1.00 24.95 34 HIS B C 1
ATOM 1647 O O . HIS B 1 39 ? 70.256 33.955 23.116 1.00 24.57 34 HIS B O 1
ATOM 1654 N N . LEU B 1 40 ? 69.929 31.815 22.616 1.00 25.57 35 LEU B N 1
ATOM 1655 C CA . LEU B 1 40 ? 68.764 31.665 23.454 1.00 26.94 35 LEU B CA 1
ATOM 1656 C C . LEU B 1 40 ? 69.040 30.765 24.653 1.00 29.45 35 LEU B C 1
ATOM 1657 O O . LEU B 1 40 ? 68.109 30.303 25.294 1.00 29.55 35 LEU B O 1
ATOM 1662 N N . LYS B 1 41 ? 70.307 30.551 24.980 1.00 32.52 36 LYS B N 1
ATOM 1663 C CA . LYS B 1 41 ? 70.664 29.596 26.054 1.00 35.68 36 LYS B CA 1
ATOM 1664 C C . LYS B 1 41 ? 70.682 30.151 27.455 1.00 36.32 36 LYS B C 1
ATOM 1665 O O . LYS B 1 41 ? 70.360 29.407 28.399 1.00 39.84 36 LYS B O 1
ATOM 1671 N N . SER B 1 42 ? 71.055 31.420 27.615 1.00 34.23 37 SER B N 1
ATOM 1672 C CA . SER B 1 42 ? 71.114 32.052 28.929 1.00 34.26 37 SER B CA 1
ATOM 1673 C C . SER B 1 42 ? 69.793 32.725 29.258 1.00 33.25 37 SER B C 1
ATOM 1674 O O . SER B 1 42 ? 69.050 33.115 28.336 1.00 31.97 37 SER B O 1
ATOM 1677 N N . PRO B 1 43 ? 69.512 32.920 30.548 1.00 31.96 38 PRO B N 1
ATOM 1678 C CA . PRO B 1 43 ? 68.328 33.650 30.971 1.00 31.41 38 PRO B CA 1
ATOM 1679 C C . PRO B 1 43 ? 68.295 35.077 30.422 1.00 30.05 38 PRO B C 1
ATOM 1680 O O . PRO B 1 43 ? 69.330 35.612 30.052 1.00 29.64 38 PRO B O 1
ATOM 1684 N N . MET B 1 44 ? 67.109 35.649 30.367 1.00 28.76 39 MET B N 1
ATOM 1685 C CA . MET B 1 44 ? 66.897 37.039 29.947 1.00 28.44 39 MET B CA 1
ATOM 1686 C C . MET B 1 44 ? 66.128 37.722 31.046 1.00 28.79 39 MET B C 1
ATOM 1687 O O . MET B 1 44 ? 65.256 37.110 31.650 1.00 27.95 39 MET B O 1
ATOM 1692 N N . HIS B 1 45 ? 66.450 38.990 31.289 1.00 29.77 40 HIS B N 1
ATOM 1693 C CA . HIS B 1 45 ? 65.872 39.744 32.374 1.00 32.12 40 HIS B CA 1
ATOM 1694 C C . HIS B 1 45 ? 65.482 41.161 31.921 1.00 32.81 40 HIS B C 1
ATOM 1695 O O . HIS B 1 45 ? 66.102 41.769 31.024 1.00 31.75 40 HIS B O 1
ATOM 1702 N N . ALA B 1 46 ? 64.417 41.658 32.533 1.00 32.97 41 ALA B N 1
ATOM 1703 C CA . ALA B 1 46 ? 63.886 42.971 32.227 1.00 35.34 41 ALA B CA 1
ATOM 1704 C C . ALA B 1 46 ? 64.279 43.774 33.459 1.00 37.33 41 ALA B C 1
ATOM 1705 O O . ALA B 1 46 ? 65.112 43.336 34.242 1.00 39.20 41 ALA B O 1
ATOM 1707 N N . GLY B 1 47 ? 63.726 44.943 33.649 1.00 40.66 42 GLY B N 1
ATOM 1708 C CA . GLY B 1 47 ? 63.862 45.590 34.992 1.00 44.65 42 GLY B CA 1
ATOM 1709 C C . GLY B 1 47 ? 65.249 46.037 35.470 1.00 45.94 42 GLY B C 1
ATOM 1710 O O . GLY B 1 47 ? 65.425 46.448 36.626 1.00 46.59 42 GLY B O 1
ATOM 1711 N N . ASP B 1 48 ? 66.232 45.887 34.599 1.00 45.40 43 ASP B N 1
ATOM 1712 C CA . ASP B 1 48 ? 67.414 46.705 34.589 1.00 46.09 43 ASP B CA 1
ATOM 1713 C C . ASP B 1 48 ? 67.577 47.063 33.108 1.00 44.51 43 ASP B C 1
ATOM 1714 O O . ASP B 1 48 ? 67.506 46.159 32.262 1.00 39.88 43 ASP B O 1
ATOM 1719 N N . GLU B 1 49 ? 67.764 48.339 32.757 1.00 42.77 44 GLU B N 1
ATOM 1720 C CA . GLU B 1 49 ? 67.825 48.698 31.326 1.00 43.04 44 GLU B CA 1
ATOM 1721 C C . GLU B 1 49 ? 68.993 48.053 30.549 1.00 40.14 44 GLU B C 1
ATOM 1722 O O . GLU B 1 49 ? 68.811 47.687 29.375 1.00 37.93 44 GLU B O 1
ATOM 1728 N N . GLU B 1 50 ? 70.140 47.879 31.205 1.00 36.91 45 GLU B N 1
ATOM 1729 C CA . GLU B 1 50 ? 71.267 47.203 30.597 1.00 37.27 45 GLU B CA 1
ATOM 1730 C C . GLU B 1 50 ? 70.951 45.718 30.318 1.00 35.93 45 GLU B C 1
ATOM 1731 O O . GLU B 1 50 ? 71.250 45.221 29.228 1.00 34.83 45 GLU B O 1
ATOM 1733 N N . GLU B 1 51 ? 70.366 45.032 31.298 1.00 35.25 46 GLU B N 1
ATOM 1734 C CA . GLU B 1 51 ? 69.968 43.618 31.118 1.00 35.45 46 GLU B CA 1
ATOM 1735 C C . GLU B 1 51 ? 68.921 43.435 30.023 1.00 32.09 46 GLU B C 1
ATOM 1736 O O . GLU B 1 51 ? 69.013 42.508 29.228 1.00 30.82 46 GLU B O 1
ATOM 1742 N N . ALA B 1 52 ? 67.928 44.312 29.998 1.00 30.28 47 ALA B N 1
ATOM 1743 C CA . ALA B 1 52 ? 66.921 44.271 28.956 1.00 29.02 47 ALA B CA 1
ATOM 1744 C C . ALA B 1 52 ? 67.535 44.480 27.602 1.00 27.50 47 ALA B C 1
ATOM 1745 O O . ALA B 1 52 ? 67.130 43.804 26.657 1.00 25.85 47 ALA B O 1
ATOM 1747 N N . ALA B 1 53 ? 68.445 45.472 27.482 1.00 26.78 48 ALA B N 1
ATOM 1748 C CA . ALA B 1 53 ? 69.083 45.759 26.205 1.00 26.04 48 ALA B CA 1
ATOM 1749 C C . ALA B 1 53 ? 69.909 44.560 25.732 1.00 25.10 48 ALA B C 1
ATOM 1750 O O . ALA B 1 53 ? 69.917 44.242 24.547 1.00 24.46 48 ALA B O 1
ATOM 1752 N N . ALA B 1 54 ? 70.601 43.911 26.658 1.00 24.75 49 ALA B N 1
ATOM 1753 C CA . ALA B 1 54 ? 71.376 42.706 26.355 1.00 24.97 49 ALA B CA 1
ATOM 1754 C C . ALA B 1 54 ? 70.475 41.595 25.831 1.00 23.83 49 ALA B C 1
ATOM 1755 O O . ALA B 1 54 ? 70.806 40.941 24.852 1.00 23.72 49 ALA B O 1
ATOM 1757 N N . ALA B 1 55 ? 69.323 41.419 26.465 1.00 23.44 50 ALA B N 1
ATOM 1758 C CA . ALA B 1 55 ? 68.323 40.456 25.976 1.00 22.75 50 ALA B CA 1
ATOM 1759 C C . ALA B 1 55 ? 67.789 40.853 24.594 1.00 22.26 50 ALA B C 1
ATOM 1760 O O . ALA B 1 55 ? 67.709 40.011 23.708 1.00 21.10 50 ALA B O 1
ATOM 1762 N N . ARG B 1 56 ? 67.499 42.140 24.361 1.00 22.77 51 ARG B N 1
ATOM 1763 C CA . ARG B 1 56 ? 66.986 42.532 23.058 1.00 23.54 51 ARG B CA 1
ATOM 1764 C C . ARG B 1 56 ? 67.996 42.224 21.963 1.00 22.58 51 ARG B C 1
ATOM 1765 O O . ARG B 1 56 ? 67.625 41.771 20.881 1.00 22.71 51 ARG B O 1
ATOM 1773 N N . THR B 1 57 ? 69.273 42.498 22.221 1.00 21.84 52 THR B N 1
ATOM 1774 C CA . THR B 1 57 ? 70.296 42.239 21.226 1.00 21.95 52 THR B CA 1
ATOM 1775 C C . THR B 1 57 ? 70.327 40.752 20.844 1.00 21.33 52 THR B C 1
ATOM 1776 O O . THR B 1 57 ? 70.384 40.415 19.658 1.00 20.72 52 THR B O 1
ATOM 1780 N N . ARG B 1 58 ? 70.275 39.901 21.855 1.00 21.13 53 ARG B N 1
ATOM 1781 C CA . ARG B 1 58 ? 70.279 38.437 21.611 1.00 21.48 53 ARG B CA 1
ATOM 1782 C C . ARG B 1 58 ? 69.081 38.008 20.776 1.00 20.54 53 ARG B C 1
ATOM 1783 O O . ARG B 1 58 ? 69.179 37.176 19.853 1.00 20.41 53 ARG B O 1
ATOM 1791 N N . ILE B 1 59 ? 67.924 38.545 21.137 1.00 20.63 54 ILE B N 1
ATOM 1792 C CA . ILE B 1 59 ? 66.696 38.249 20.428 1.00 20.67 54 ILE B CA 1
ATOM 1793 C C . ILE B 1 59 ? 66.808 38.683 18.970 1.00 20.04 54 ILE B C 1
ATOM 1794 O O . ILE B 1 59 ? 66.467 37.930 18.089 1.00 19.08 54 ILE B O 1
ATOM 1799 N N . GLN B 1 60 ? 67.279 39.910 18.733 1.00 20.39 55 GLN B N 1
ATOM 1800 C CA . GLN B 1 60 ? 67.500 40.422 17.384 1.00 20.68 55 GLN B CA 1
ATOM 1801 C C . GLN B 1 60 ? 68.411 39.516 16.564 1.00 20.66 55 GLN B C 1
ATOM 1802 O O . GLN B 1 60 ? 68.129 39.211 15.405 1.00 19.67 55 GLN B O 1
ATOM 1808 N N . LEU B 1 61 ? 69.475 39.028 17.191 1.00 20.39 56 LEU B N 1
ATOM 1809 C CA . LEU B 1 61 ? 70.399 38.160 16.510 1.00 20.41 56 LEU B CA 1
ATOM 1810 C C . LEU B 1 61 ? 69.718 36.822 16.169 1.00 20.28 56 LEU B C 1
ATOM 1811 O O . LEU B 1 61 ? 69.797 36.340 15.023 1.00 20.34 56 LEU B O 1
ATOM 1816 N N . ALA B 1 62 ? 69.010 36.256 17.146 1.00 20.37 57 ALA B N 1
ATOM 1817 C CA . ALA B 1 62 ? 68.307 34.978 16.918 1.00 20.17 57 ALA B CA 1
ATOM 1818 C C . ALA B 1 62 ? 67.263 35.129 15.837 1.00 20.26 57 ALA B C 1
ATOM 1819 O O . ALA B 1 62 ? 67.148 34.277 14.976 1.00 19.98 57 ALA B O 1
ATOM 1821 N N A MET B 1 63 ? 66.525 36.243 15.854 0.50 20.73 58 MET B N 1
ATOM 1822 N N B MET B 1 63 ? 66.527 36.243 15.860 0.50 20.72 58 MET B N 1
ATOM 1823 C CA A MET B 1 63 ? 65.491 36.505 14.863 0.50 21.50 58 MET B CA 1
ATOM 1824 C CA B MET B 1 63 ? 65.487 36.514 14.879 0.50 21.49 58 MET B CA 1
ATOM 1825 C C A MET B 1 63 ? 66.026 36.562 13.430 0.50 21.20 58 MET B C 1
ATOM 1826 C C B MET B 1 63 ? 66.017 36.580 13.437 0.50 21.18 58 MET B C 1
ATOM 1827 O O A MET B 1 63 ? 65.388 36.069 12.496 0.50 21.31 58 MET B O 1
ATOM 1828 O O B MET B 1 63 ? 65.366 36.105 12.506 0.50 21.24 58 MET B O 1
ATOM 1837 N N . GLY B 1 64 ? 67.198 37.170 13.256 1.00 21.33 59 GLY B N 1
ATOM 1838 C CA . GLY B 1 64 ? 67.818 37.260 11.929 1.00 21.37 59 GLY B CA 1
ATOM 1839 C C . GLY B 1 64 ? 68.178 35.869 11.413 1.00 21.09 59 GLY B C 1
ATOM 1840 O O . GLY B 1 64 ? 67.983 35.553 10.248 1.00 21.00 59 GLY B O 1
ATOM 1841 N N . GLU B 1 65 ? 68.699 35.037 12.303 1.00 21.17 60 GLU B N 1
ATOM 1842 C CA . GLU B 1 65 ? 69.056 33.676 11.954 1.00 21.67 60 GLU B CA 1
ATOM 1843 C C . GLU B 1 65 ? 67.794 32.864 11.595 1.00 21.79 60 GLU B C 1
ATOM 1844 O O . GLU B 1 65 ? 67.817 32.122 10.625 1.00 23.33 60 GLU B O 1
ATOM 1850 N N . LEU B 1 66 ? 66.707 33.037 12.334 1.00 21.78 61 LEU B N 1
ATOM 1851 C CA . LEU B 1 66 ? 65.451 32.375 12.009 1.00 22.32 61 LEU B CA 1
ATOM 1852 C C . LEU B 1 66 ? 64.857 32.856 10.683 1.00 22.50 61 LEU B C 1
ATOM 1853 O O . LEU B 1 66 ? 64.277 32.043 9.952 1.00 21.18 61 LEU B O 1
ATOM 1858 N N . VAL B 1 67 ? 64.999 34.161 10.360 1.00 22.47 62 VAL B N 1
ATOM 1859 C CA . VAL B 1 67 ? 64.606 34.658 9.049 1.00 23.30 62 VAL B CA 1
ATOM 1860 C C . VAL B 1 67 ? 65.371 33.935 7.932 1.00 23.25 62 VAL B C 1
ATOM 1861 O O . VAL B 1 67 ? 64.766 33.505 6.933 1.00 22.53 62 VAL B O 1
ATOM 1865 N N . ASP B 1 68 ? 66.676 33.750 8.110 1.00 22.88 63 ASP B N 1
ATOM 1866 C CA . ASP B 1 68 ? 67.488 33.058 7.121 1.00 23.75 63 ASP B CA 1
ATOM 1867 C C . ASP B 1 68 ? 67.017 31.597 7.028 1.00 23.20 63 ASP B C 1
ATOM 1868 O O . ASP B 1 68 ? 66.896 31.066 5.903 1.00 23.04 63 ASP B O 1
ATOM 1873 N N . ALA B 1 69 ? 66.718 30.986 8.179 1.00 22.02 64 ALA B N 1
ATOM 1874 C CA . ALA B 1 69 ? 66.228 29.584 8.180 1.00 22.06 64 ALA B CA 1
ATOM 1875 C C . ALA B 1 69 ? 64.897 29.437 7.444 1.00 22.31 64 ALA B C 1
ATOM 1876 O O . ALA B 1 69 ? 64.720 28.512 6.641 1.00 22.47 64 ALA B O 1
ATOM 1878 N N . SER B 1 70 ? 63.981 30.361 7.676 1.00 22.37 65 SER B N 1
ATOM 1879 C CA . SER B 1 70 ? 62.685 30.338 7.000 1.00 23.07 65 SER B CA 1
ATOM 1880 C C . SER B 1 70 ? 62.815 30.546 5.503 1.00 23.81 65 SER B C 1
ATOM 1881 O O . SER B 1 70 ? 62.167 29.821 4.765 1.00 23.83 65 SER B O 1
ATOM 1884 N N . ARG B 1 71 ? 63.622 31.521 5.074 1.00 24.83 66 ARG B N 1
ATOM 1885 C CA . ARG B 1 71 ? 63.882 31.755 3.648 1.00 27.00 66 ARG B CA 1
ATOM 1886 C C . ARG B 1 71 ? 64.422 30.500 2.957 1.00 26.18 66 ARG B C 1
ATOM 1887 O O . ARG B 1 71 ? 63.924 30.092 1.895 1.00 26.23 66 ARG B O 1
ATOM 1895 N N . ASN B 1 72 ? 65.434 29.894 3.545 1.00 25.30 67 ASN B N 1
ATOM 1896 C CA . ASN B 1 72 ? 66.005 28.666 2.961 1.00 25.42 67 ASN B CA 1
ATOM 1897 C C . ASN B 1 72 ? 65.097 27.450 3.008 1.00 25.13 67 ASN B C 1
ATOM 1898 O O . ASN B 1 72 ? 65.126 26.610 2.089 1.00 25.01 67 ASN B O 1
ATOM 1903 N N . LEU B 1 73 ? 64.277 27.352 4.041 1.00 24.86 68 LEU B N 1
ATOM 1904 C CA . LEU B 1 73 ? 63.260 26.317 4.111 1.00 25.59 68 LEU B CA 1
ATOM 1905 C C . LEU B 1 73 ? 62.210 26.512 3.026 1.00 24.20 68 LEU B C 1
ATOM 1906 O O . LEU B 1 73 ? 61.779 25.530 2.393 1.00 23.13 68 LEU B O 1
ATOM 1911 N N . ALA B 1 74 ? 61.783 27.766 2.816 1.00 24.02 69 ALA B N 1
ATOM 1912 C CA . ALA B 1 74 ? 60.854 28.092 1.712 1.00 23.69 69 ALA B CA 1
ATOM 1913 C C . ALA B 1 74 ? 61.457 27.705 0.351 1.00 23.70 69 ALA B C 1
ATOM 1914 O O . ALA B 1 74 ? 60.743 27.107 -0.514 1.00 24.01 69 ALA B O 1
ATOM 1916 N N . SER B 1 75 ? 62.745 27.971 0.153 1.00 23.23 70 SER B N 1
ATOM 1917 C CA . SER B 1 75 ? 63.392 27.614 -1.088 1.00 23.96 70 SER B CA 1
ATOM 1918 C C . SER B 1 75 ? 63.469 26.078 -1.229 1.00 23.90 70 SER B C 1
ATOM 1919 O O . SER B 1 75 ? 63.139 25.548 -2.298 1.00 24.34 70 SER B O 1
ATOM 1922 N N . ALA B 1 76 ? 63.844 25.378 -0.165 1.00 23.29 71 ALA B N 1
ATOM 1923 C CA . ALA B 1 76 ? 63.891 23.906 -0.220 1.00 23.94 71 ALA B CA 1
ATOM 1924 C C . ALA B 1 76 ? 62.535 23.319 -0.556 1.00 23.70 71 ALA B C 1
ATOM 1925 O O . ALA B 1 76 ? 62.450 22.417 -1.392 1.00 23.90 71 ALA B O 1
ATOM 1927 N N . MET B 1 77 ? 61.465 23.808 0.081 1.00 24.12 72 MET B N 1
ATOM 1928 C CA . MET B 1 77 ? 60.122 23.340 -0.250 1.00 24.81 72 MET B CA 1
ATOM 1929 C C . MET B 1 77 ? 59.768 23.531 -1.728 1.00 23.96 72 MET B C 1
ATOM 1930 O O . MET B 1 77 ? 59.246 22.624 -2.351 1.00 22.05 72 MET B O 1
ATOM 1935 N N . SER B 1 78 ? 60.090 24.706 -2.289 1.00 22.21 73 SER B N 1
ATOM 1936 C CA . SER B 1 78 ? 59.816 24.999 -3.706 1.00 22.22 73 SER B CA 1
ATOM 1937 C C . SER B 1 78 ? 60.621 24.076 -4.644 1.00 22.31 73 SER B C 1
ATOM 1938 O O . SER B 1 78 ? 60.072 23.422 -5.536 1.00 22.70 73 SER B O 1
ATOM 1941 N N . LEU B 1 79 ? 61.899 23.922 -4.365 1.00 21.91 74 LEU B N 1
ATOM 1942 C CA . LEU B 1 79 ? 62.753 23.090 -5.200 1.00 23.05 74 LEU B CA 1
ATOM 1943 C C . LEU B 1 79 ? 62.297 21.623 -5.194 1.00 22.98 74 LEU B C 1
ATOM 1944 O O . LEU B 1 79 ? 62.255 20.992 -6.243 1.00 23.14 74 LEU B O 1
ATOM 1949 N N . MET B 1 80 ? 61.943 21.125 -4.015 1.00 23.03 75 MET B N 1
ATOM 1950 C CA . MET B 1 80 ? 61.502 19.726 -3.863 1.00 24.19 75 MET B CA 1
ATOM 1951 C C . MET B 1 80 ? 60.144 19.483 -4.533 1.00 24.42 75 MET B C 1
ATOM 1952 O O . MET B 1 80 ? 59.958 18.468 -5.187 1.00 24.98 75 MET B O 1
ATOM 1957 N N . LYS B 1 81 ? 59.237 20.437 -4.428 1.00 24.70 76 LYS B N 1
ATOM 1958 C CA . LYS B 1 81 ? 57.930 20.341 -5.104 1.00 25.48 76 LYS B CA 1
ATOM 1959 C C . LYS B 1 81 ? 58.059 20.410 -6.613 1.00 24.99 76 LYS B C 1
ATOM 1960 O O . LYS B 1 81 ? 57.426 19.623 -7.330 1.00 25.14 76 LYS B O 1
ATOM 1966 N N . VAL B 1 82 ? 58.846 21.363 -7.109 1.00 24.07 77 VAL B N 1
ATOM 1967 C CA . VAL B 1 82 ? 59.088 21.449 -8.543 1.00 24.73 77 VAL B CA 1
ATOM 1968 C C . VAL B 1 82 ? 59.751 20.161 -9.067 1.00 24.64 77 VAL B C 1
ATOM 1969 O O . VAL B 1 82 ? 59.372 19.693 -10.126 1.00 24.76 77 VAL B O 1
ATOM 1973 N N . ALA B 1 83 ? 60.738 19.619 -8.348 1.00 24.50 78 ALA B N 1
ATOM 1974 C CA . ALA B 1 83 ? 61.367 18.372 -8.750 1.00 25.48 78 ALA B CA 1
ATOM 1975 C C . ALA B 1 83 ? 60.293 17.285 -8.900 1.00 26.20 78 ALA B C 1
ATOM 1976 O O . ALA B 1 83 ? 60.231 16.608 -9.915 1.00 25.85 78 ALA B O 1
ATOM 1978 N N . GLU B 1 84 ? 59.416 17.175 -7.912 1.00 26.18 79 GLU B N 1
ATOM 1979 C CA . GLU B 1 84 ? 58.355 16.169 -7.970 1.00 27.32 79 GLU B CA 1
ATOM 1980 C C . GLU B 1 84 ? 57.483 16.367 -9.219 1.00 26.00 79 GLU B C 1
ATOM 1981 O O . GLU B 1 84 ? 57.226 15.394 -9.921 1.00 24.99 79 GLU B O 1
ATOM 1987 N N . LEU B 1 85 ? 57.069 17.617 -9.492 1.00 25.27 80 LEU B N 1
ATOM 1988 C CA . LEU B 1 85 ? 56.221 17.914 -10.638 1.00 25.40 80 LEU B CA 1
ATOM 1989 C C . LEU B 1 85 ? 56.920 17.597 -11.946 1.00 26.02 80 LEU B C 1
ATOM 1990 O O . LEU B 1 85 ? 56.285 17.056 -12.879 1.00 25.98 80 LEU B O 1
ATOM 1995 N N . LEU B 1 86 ? 58.221 17.891 -12.021 1.00 26.02 81 LEU B N 1
ATOM 1996 C CA . LEU B 1 86 ? 58.997 17.576 -13.215 1.00 26.71 81 LEU B CA 1
ATOM 1997 C C . LEU B 1 86 ? 58.954 16.085 -13.508 1.00 27.18 81 LEU B C 1
ATOM 1998 O O . LEU B 1 86 ? 58.856 15.703 -14.674 1.00 27.44 81 LEU B O 1
ATOM 2003 N N . ALA B 1 87 ? 59.031 15.261 -12.457 1.00 27.37 82 ALA B N 1
ATOM 2004 C CA . ALA B 1 87 ? 58.961 13.805 -12.622 1.00 27.25 82 ALA B CA 1
ATOM 2005 C C . ALA B 1 87 ? 57.560 13.287 -12.960 1.00 27.56 82 ALA B C 1
ATOM 2006 O O . ALA B 1 87 ? 57.438 12.402 -13.804 1.00 28.46 82 ALA B O 1
ATOM 2008 N N . LEU B 1 88 ? 56.524 13.798 -12.297 1.00 26.92 83 LEU B N 1
ATOM 2009 C CA . LEU B 1 88 ? 55.161 13.374 -12.582 1.00 27.23 83 LEU B CA 1
ATOM 2010 C C . LEU B 1 88 ? 54.747 13.655 -14.037 1.00 28.07 83 LEU B C 1
ATOM 2011 O O . LEU B 1 88 ? 54.054 12.830 -14.681 1.00 28.16 83 LEU B O 1
ATOM 2016 N N . HIS B 1 89 ? 55.174 14.803 -14.554 1.00 28.06 84 HIS B N 1
ATOM 2017 C CA . HIS B 1 89 ? 54.926 15.183 -15.933 1.00 29.21 84 HIS B CA 1
ATOM 2018 C C . HIS B 1 89 ? 55.907 14.507 -16.911 1.00 29.78 84 HIS B C 1
ATOM 2019 O O . HIS B 1 89 ? 55.484 13.882 -17.906 1.00 30.47 84 HIS B O 1
ATOM 2026 N N . GLY B 1 90 ? 57.195 14.604 -16.621 1.00 29.23 85 GLY B N 1
ATOM 2027 C CA . GLY B 1 90 ? 58.247 14.066 -17.474 1.00 30.12 85 GLY B CA 1
ATOM 2028 C C . GLY B 1 90 ? 58.217 12.555 -17.630 1.00 31.34 85 GLY B C 1
ATOM 2029 O O . GLY B 1 90 ? 58.509 12.028 -18.714 1.00 31.33 85 GLY B O 1
ATOM 2030 N N . GLY B 1 91 ? 57.847 11.867 -16.554 1.00 31.39 86 GLY B N 1
ATOM 2031 C CA . GLY B 1 91 ? 57.816 10.412 -16.526 1.00 32.40 86 GLY B CA 1
ATOM 2032 C C . GLY B 1 91 ? 56.536 9.790 -17.062 1.00 33.42 86 GLY B C 1
ATOM 2033 O O . GLY B 1 91 ? 56.466 8.573 -17.207 1.00 34.45 86 GLY B O 1
ATOM 2034 N N . SER B 1 92 ? 55.524 10.612 -17.332 1.00 33.39 87 SER B N 1
ATOM 2035 C CA . SER B 1 92 ? 54.266 10.142 -17.933 1.00 33.76 87 SER B CA 1
ATOM 2036 C C . SER B 1 92 ? 54.507 9.633 -19.351 1.00 34.32 87 SER B C 1
ATOM 2037 O O . SER B 1 92 ? 55.174 10.280 -20.157 1.00 33.15 87 SER B O 1
ATOM 2040 N N . VAL B 1 93 ? 53.978 8.448 -19.647 1.00 35.98 88 VAL B N 1
ATOM 2041 C CA . VAL B 1 93 ? 54.006 7.903 -20.996 1.00 37.49 88 VAL B CA 1
ATOM 2042 C C . VAL B 1 93 ? 53.088 8.732 -21.916 1.00 37.52 88 VAL B C 1
ATOM 2043 O O . VAL B 1 93 ? 53.365 8.886 -23.101 1.00 37.56 88 VAL B O 1
ATOM 2047 N N . ASN B 1 94 ? 52.006 9.258 -21.348 1.00 38.65 89 ASN B N 1
ATOM 2048 C CA . ASN B 1 94 ? 50.969 10.005 -22.072 1.00 39.97 89 ASN B CA 1
ATOM 2049 C C . ASN B 1 94 ? 51.269 11.491 -21.902 1.00 41.36 89 ASN B C 1
ATOM 2050 O O . ASN B 1 94 ? 51.121 12.021 -20.797 1.00 40.62 89 ASN B O 1
ATOM 2055 N N . PRO B 1 95 ? 51.685 12.176 -22.985 1.00 43.43 90 PRO B N 1
ATOM 2056 C CA . PRO B 1 95 ? 51.972 13.620 -22.887 1.00 44.01 90 PRO B CA 1
ATOM 2057 C C . PRO B 1 95 ? 50.815 14.505 -22.428 1.00 44.12 90 PRO B C 1
ATOM 2058 O O . PRO B 1 95 ? 51.070 15.606 -22.000 1.00 45.80 90 PRO B O 1
ATOM 2062 N N . SER B 1 96 ? 49.567 14.026 -22.503 1.00 44.13 91 SER B N 1
ATOM 2063 C CA . SER B 1 96 ? 48.387 14.777 -22.043 1.00 44.50 91 SER B CA 1
ATOM 2064 C C . SER B 1 96 ? 48.020 14.641 -20.561 1.00 42.46 91 SER B C 1
ATOM 2065 O O . SER B 1 96 ? 47.122 15.328 -20.093 1.00 42.78 91 SER B O 1
ATOM 2068 N N . THR B 1 97 ? 48.659 13.722 -19.841 1.00 40.13 92 THR B N 1
ATOM 2069 C CA . THR B 1 97 ? 48.397 13.539 -18.412 1.00 37.74 92 THR B CA 1
ATOM 2070 C C . THR B 1 97 ? 49.723 13.503 -17.672 1.00 36.14 92 THR B C 1
ATOM 2071 O O . THR B 1 97 ? 50.809 13.448 -18.277 1.00 35.57 92 THR B O 1
ATOM 2075 N N . HIS B 1 98 ? 49.620 13.547 -16.360 1.00 34.54 93 HIS B N 1
ATOM 2076 C CA . HIS B 1 98 ? 50.766 13.418 -15.489 1.00 34.40 93 HIS B CA 1
ATOM 2077 C C . HIS B 1 98 ? 50.466 12.308 -14.512 1.00 33.41 93 HIS B C 1
ATOM 2078 O O . HIS B 1 98 ? 49.296 12.010 -14.255 1.00 33.25 93 HIS B O 1
ATOM 2085 N N . LEU B 1 99 ? 51.519 11.698 -13.983 1.00 32.38 94 LEU B N 1
ATOM 2086 C CA . LEU B 1 99 ? 51.394 10.602 -13.030 1.00 33.18 94 LEU B CA 1
ATOM 2087 C C . LEU B 1 99 ? 50.720 11.105 -11.766 1.00 33.38 94 LEU B C 1
ATOM 2088 O O . LEU B 1 99 ? 50.972 12.231 -11.340 1.00 32.14 94 LEU B O 1
ATOM 2093 N N . GLY B 1 100 ? 49.862 10.274 -11.181 1.00 34.75 95 GLY B N 1
ATOM 2094 C CA . GLY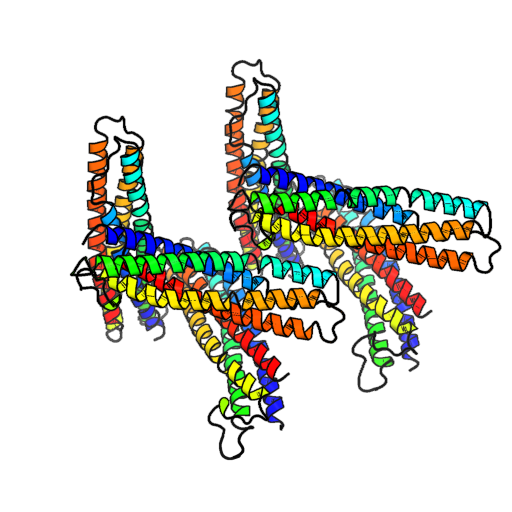 B 1 100 ? 49.147 10.625 -9.935 1.00 35.98 95 GLY B CA 1
ATOM 2095 C C . GLY B 1 100 ? 50.068 10.776 -8.745 1.00 36.69 95 GLY B C 1
ATOM 2096 O O . GLY B 1 100 ? 49.780 11.535 -7.840 1.00 38.13 95 GLY B O 1
ATOM 2097 N N . GLU B 1 101 ? 51.179 10.047 -8.748 1.00 36.70 96 GLU B N 1
ATOM 2098 C CA . GLU B 1 101 ? 52.157 10.114 -7.680 1.00 36.89 96 GLU B CA 1
ATOM 2099 C C . GLU B 1 101 ? 53.495 9.490 -8.107 1.00 35.44 96 GLU B C 1
ATOM 2100 O O . GLU B 1 101 ? 53.579 8.719 -9.081 1.00 33.98 96 GLU B O 1
ATOM 2106 N N . ILE B 1 102 ? 54.535 9.851 -7.364 1.00 33.67 97 ILE B N 1
ATOM 2107 C CA . ILE B 1 102 ? 55.908 9.500 -7.687 1.00 33.88 97 ILE B CA 1
ATOM 2108 C C . ILE B 1 102 ? 56.139 7.998 -7.844 1.00 34.43 97 ILE B C 1
ATOM 2109 O O . ILE B 1 102 ? 56.912 7.579 -8.715 1.00 33.60 97 ILE B O 1
ATOM 2114 N N A SER B 1 103 ? 55.477 7.211 -7.009 0.50 35.95 98 SER B N 1
ATOM 2115 N N B SER B 1 103 ? 55.470 7.216 -7.003 0.50 35.11 98 SER B N 1
ATOM 2116 C CA A SER B 1 103 ? 55.651 5.761 -6.995 0.50 37.89 98 SER B CA 1
ATOM 2117 C CA B SER B 1 103 ? 55.611 5.757 -6.971 0.50 36.50 98 SER B CA 1
ATOM 2118 C C A SER B 1 103 ? 55.227 5.063 -8.301 0.50 38.20 98 SER B C 1
ATOM 2119 C C B SER B 1 103 ? 55.178 5.045 -8.271 0.50 37.41 98 SER B C 1
ATOM 2120 O O A SER B 1 103 ? 55.646 3.935 -8.554 0.50 39.16 98 SER B O 1
ATOM 2121 O O B SER B 1 103 ? 55.536 3.889 -8.485 0.50 38.39 98 SER B O 1
ATOM 2126 N N . LEU B 1 104 ? 54.412 5.728 -9.120 1.00 36.84 99 LEU B N 1
ATOM 2127 C CA . LEU B 1 104 ? 54.002 5.189 -10.422 1.00 37.26 99 LEU B CA 1
ATOM 2128 C C . LEU B 1 104 ? 55.073 5.301 -11.537 1.00 36.58 99 LEU B C 1
ATOM 2129 O O . LEU B 1 104 ? 54.883 4.769 -12.634 1.00 35.72 99 LEU B O 1
ATOM 2134 N N . LEU B 1 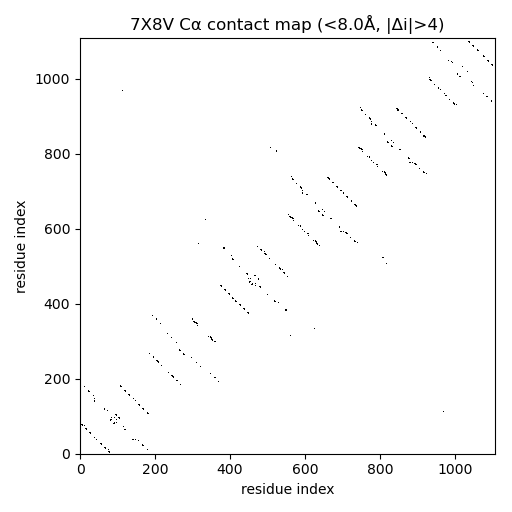105 ? 56.177 6.007 -11.285 1.00 34.80 100 LEU B N 1
ATOM 2135 C CA . LEU B 1 105 ? 57.273 6.073 -12.253 1.00 34.45 100 LEU B CA 1
ATOM 2136 C C . LEU B 1 105 ? 57.731 4.688 -12.656 1.00 34.40 100 LEU B C 1
ATOM 2137 O O . LEU B 1 105 ? 57.832 3.817 -11.811 1.00 34.48 100 LEU B O 1
ATOM 2142 N N . GLY B 1 106 ? 58.098 4.517 -13.916 1.00 33.83 101 GLY B N 1
ATOM 2143 C CA . GLY B 1 106 ? 58.637 3.243 -14.382 1.00 34.31 101 GLY B CA 1
ATOM 2144 C C . GLY B 1 106 ? 60.042 2.998 -13.872 1.00 34.75 101 GLY B C 1
ATOM 2145 O O . GLY B 1 106 ? 60.729 3.930 -13.382 1.00 32.36 101 GLY B O 1
ATOM 2146 N N . ASP B 1 107 ? 60.489 1.753 -13.997 1.00 35.07 102 ASP B N 1
ATOM 2147 C CA . ASP B 1 107 ? 61.819 1.369 -13.511 1.00 36.21 102 ASP B CA 1
ATOM 2148 C C . ASP B 1 107 ? 62.991 2.020 -14.245 1.00 36.44 102 ASP B C 1
ATOM 2149 O O . ASP B 1 107 ? 64.082 2.081 -13.694 1.00 37.42 102 ASP B O 1
ATOM 2154 N N . GLN B 1 108 ? 62.791 2.521 -15.461 1.00 36.00 103 GLN B N 1
ATOM 2155 C CA . GLN B 1 108 ? 63.822 3.294 -16.140 1.00 36.89 103 GLN B CA 1
ATOM 2156 C C . GLN B 1 108 ? 64.132 4.623 -15.409 1.00 37.28 103 GLN B C 1
ATOM 2157 O O . GLN B 1 108 ? 65.155 5.243 -15.670 1.00 37.32 103 GLN B O 1
ATOM 2163 N N . TYR B 1 109 ? 63.217 5.049 -14.536 1.00 36.56 104 TYR B N 1
ATOM 2164 C CA . TYR B 1 109 ? 63.383 6.232 -13.688 1.00 36.36 104 TYR B CA 1
ATOM 2165 C C . TYR B 1 109 ? 63.548 5.862 -12.221 1.00 36.50 104 TYR B C 1
ATOM 2166 O O . TYR B 1 109 ? 63.141 6.629 -11.348 1.00 35.62 104 TYR B O 1
ATOM 2175 N N . LEU B 1 110 ? 64.146 4.700 -11.932 1.00 37.18 105 LEU B N 1
ATOM 2176 C CA . LEU B 1 110 ? 64.386 4.286 -10.556 1.00 37.79 105 LEU B CA 1
ATOM 2177 C C . LEU B 1 110 ? 65.057 5.400 -9.722 1.00 36.76 105 LEU B C 1
ATOM 2178 O O . LEU B 1 110 ? 64.713 5.595 -8.567 1.00 36.79 105 LEU B O 1
ATOM 2183 N N . ALA B 1 111 ? 66.041 6.072 -10.306 1.00 35.61 106 ALA B N 1
ATOM 2184 C CA . ALA B 1 111 ? 66.814 7.069 -9.602 1.00 35.46 106 ALA B CA 1
ATOM 2185 C C . ALA B 1 111 ? 65.896 8.198 -9.119 1.00 33.71 106 ALA B C 1
ATOM 2186 O O . ALA B 1 111 ? 65.920 8.567 -7.950 1.00 32.48 106 ALA B O 1
ATOM 2188 N N . GLU B 1 112 ? 65.048 8.674 -10.030 1.00 32.94 107 GLU B N 1
ATOM 2189 C CA . GLU B 1 112 ? 64.152 9.792 -9.762 1.00 31.96 107 GLU B CA 1
ATOM 2190 C C . GLU B 1 112 ? 63.022 9.340 -8.835 1.00 31.38 107 GLU B C 1
ATOM 2191 O O . GLU B 1 112 ? 62.568 10.096 -7.984 1.00 29.60 107 GLU B O 1
ATOM 2197 N N . ARG B 1 113 ? 62.573 8.092 -8.985 1.00 31.01 108 ARG B N 1
ATOM 2198 C CA . ARG B 1 113 ? 61.526 7.557 -8.110 1.00 31.21 108 ARG B CA 1
ATOM 2199 C C . ARG B 1 113 ? 62.024 7.425 -6.668 1.00 31.18 108 ARG B C 1
ATOM 2200 O O . ARG B 1 113 ? 61.326 7.817 -5.714 1.00 30.69 108 ARG B O 1
ATOM 2208 N N . ASN B 1 114 ? 63.235 6.880 -6.506 1.00 31.97 109 ASN B N 1
ATOM 2209 C CA . ASN B 1 114 ? 63.844 6.760 -5.163 1.00 32.45 109 ASN B CA 1
ATOM 2210 C C . ASN B 1 114 ? 64.031 8.165 -4.553 1.00 31.20 109 ASN B C 1
ATOM 2211 O O . ASN B 1 114 ? 63.680 8.395 -3.395 1.00 31.01 109 ASN B O 1
ATOM 2216 N N . ALA B 1 115 ? 64.544 9.090 -5.349 1.00 30.51 110 ALA B N 1
ATOM 2217 C CA . ALA B 1 115 ? 64.708 10.466 -4.891 1.00 29.88 110 ALA B CA 1
ATOM 2218 C C . ALA B 1 115 ? 63.366 11.060 -4.479 1.00 29.43 110 ALA B C 1
ATOM 2219 O O . ALA B 1 115 ? 63.219 11.596 -3.366 1.00 29.82 110 ALA B O 1
ATOM 2221 N N . GLY B 1 116 ? 62.380 10.941 -5.365 1.00 29.42 111 GLY B N 1
ATOM 2222 C CA . GLY B 1 116 ? 61.051 11.515 -5.145 1.00 28.97 111 GLY B CA 1
ATOM 2223 C C . GLY B 1 116 ? 60.373 11.056 -3.873 1.00 29.44 111 GLY B C 1
ATOM 2224 O O . GLY B 1 116 ? 59.741 11.860 -3.186 1.00 28.83 111 GLY B O 1
ATOM 2225 N N . ILE B 1 117 ? 60.491 9.769 -3.550 1.00 29.67 112 ILE B N 1
ATOM 2226 C CA . ILE B 1 117 ? 59.942 9.216 -2.307 1.00 30.22 112 ILE B CA 1
ATOM 2227 C C . ILE B 1 117 ? 60.548 9.937 -1.083 1.00 30.03 112 ILE B C 1
ATOM 2228 O O . ILE B 1 117 ? 59.841 10.312 -0.134 1.00 29.40 112 ILE B O 1
ATOM 2233 N N . LYS B 1 118 ? 61.859 10.163 -1.117 1.00 29.43 113 LYS B N 1
ATOM 2234 C CA . LYS B 1 118 ? 62.527 10.835 -0.021 1.00 29.19 113 LYS B CA 1
ATOM 2235 C C . LYS B 1 118 ? 62.100 12.325 0.025 1.00 28.21 113 LYS B C 1
ATOM 2236 O O . LYS B 1 118 ? 61.869 12.863 1.095 1.00 27.68 113 LYS B O 1
ATOM 2242 N N . LEU B 1 119 ? 61.959 12.949 -1.136 1.00 27.82 114 LEU B N 1
ATOM 2243 C CA . LEU B 1 119 ? 61.565 14.364 -1.223 1.00 27.48 114 LEU B CA 1
ATOM 2244 C C . LEU B 1 119 ? 60.166 14.604 -0.656 1.00 27.37 114 LEU B C 1
ATOM 2245 O O . LEU B 1 119 ? 59.894 15.622 0.010 1.00 25.41 114 LEU B O 1
ATOM 2250 N N . LEU B 1 120 ? 59.258 13.669 -0.930 1.00 27.62 115 LEU B N 1
ATOM 2251 C CA . LEU B 1 120 ? 57.925 13.730 -0.334 1.00 28.32 115 LEU B CA 1
ATOM 2252 C C . LEU B 1 120 ? 57.965 13.751 1.182 1.00 28.58 115 LEU B C 1
ATOM 2253 O O . LEU B 1 120 ? 57.246 14.523 1.800 1.00 28.34 115 LEU B O 1
ATOM 2258 N N . GLU B 1 121 ? 58.817 12.909 1.773 1.00 29.56 116 GLU B N 1
ATOM 2259 C CA . GLU B 1 121 ? 58.943 12.866 3.217 1.00 30.88 116 GLU B CA 1
ATOM 2260 C C . GLU B 1 121 ? 59.669 14.130 3.754 1.00 28.85 116 GLU B C 1
ATOM 2261 O O . GLU B 1 121 ? 59.282 14.654 4.810 1.00 27.10 116 GLU B O 1
ATOM 2267 N N . ALA B 1 122 ? 60.727 14.562 3.060 1.00 27.14 117 ALA B N 1
ATOM 2268 C CA . ALA B 1 122 ? 61.412 15.837 3.427 1.00 26.68 117 ALA B CA 1
ATOM 2269 C C . ALA B 1 122 ? 60.480 17.047 3.359 1.00 26.23 117 ALA B C 1
ATOM 2270 O O . ALA B 1 122 ? 60.634 18.018 4.143 1.00 25.43 117 ALA B O 1
ATOM 2272 N N . GLY B 1 123 ? 59.517 17.014 2.432 1.00 26.48 118 GLY B N 1
ATOM 2273 C CA . GLY B 1 123 ? 58.471 18.036 2.385 1.00 26.41 118 GLY B CA 1
ATOM 2274 C C . GLY B 1 123 ? 57.682 18.139 3.680 1.00 27.41 118 GLY B C 1
ATOM 2275 O O . GLY B 1 123 ? 57.382 19.240 4.156 1.00 26.94 118 GLY B O 1
ATOM 2276 N N . LYS B 1 124 ? 57.349 16.991 4.261 1.00 28.71 119 LYS B N 1
ATOM 2277 C CA . LYS B 1 124 ? 56.721 16.949 5.593 1.00 29.29 119 LYS B CA 1
ATOM 2278 C C . LYS B 1 124 ? 57.656 17.468 6.688 1.00 28.49 119 LYS B C 1
ATOM 2279 O O . LYS B 1 124 ? 57.229 18.230 7.553 1.00 28.09 119 LYS B O 1
ATOM 2285 N N . ASP B 1 125 ? 58.919 17.069 6.639 1.00 27.43 120 ASP B N 1
ATOM 2286 C CA . ASP B 1 125 ? 59.900 17.601 7.577 1.00 27.31 120 ASP B CA 1
ATOM 2287 C C . ASP B 1 125 ? 59.949 19.142 7.478 1.00 25.86 120 ASP B C 1
ATOM 2288 O O . ASP B 1 125 ? 60.000 19.813 8.505 1.00 24.21 120 ASP B O 1
ATOM 2293 N N . ALA B 1 126 ? 59.972 19.668 6.250 1.00 25.67 121 ALA B N 1
ATOM 2294 C CA . ALA B 1 126 ? 60.104 21.118 6.031 1.00 26.09 121 ALA B CA 1
ATOM 2295 C C . ALA B 1 126 ? 58.893 21.891 6.565 1.00 26.39 121 ALA B C 1
ATOM 2296 O O . ALA B 1 126 ? 59.072 22.944 7.188 1.00 25.41 121 ALA B O 1
ATOM 2298 N N . ARG B 1 127 ? 57.687 21.370 6.343 1.00 27.43 122 ARG B N 1
ATOM 2299 C CA . ARG B 1 127 ? 56.448 22.014 6.822 1.00 28.61 122 ARG B CA 1
ATOM 2300 C C . ARG B 1 127 ? 56.399 22.005 8.361 1.00 28.18 122 ARG B C 1
ATOM 2301 O O . ARG B 1 127 ? 56.062 23.043 8.978 1.00 27.52 122 ARG B O 1
ATOM 2309 N N . LYS B 1 128 ? 56.788 20.877 8.972 1.00 26.94 123 LYS B N 1
ATOM 2310 C CA . LYS B 1 128 ? 56.931 20.806 10.422 1.00 27.79 123 LYS B CA 1
ATOM 2311 C C . LYS B 1 128 ? 57.962 21.811 10.970 1.00 26.16 123 LYS B C 1
ATOM 2312 O O . LYS B 1 128 ? 57.689 22.517 11.950 1.00 25.60 123 LYS B O 1
ATOM 2318 N N . ALA B 1 129 ? 59.122 21.886 10.317 1.00 25.39 124 ALA B N 1
ATOM 2319 C CA . ALA B 1 129 ? 60.179 22.814 10.735 1.00 25.69 124 ALA B CA 1
ATOM 2320 C C . ALA B 1 129 ? 59.721 24.260 10.624 1.00 25.62 124 ALA B C 1
ATOM 2321 O O . ALA B 1 129 ? 59.985 25.102 11.527 1.00 24.70 124 ALA B O 1
ATOM 2323 N N . TYR B 1 130 ? 59.034 24.552 9.531 1.00 25.57 125 TYR B N 1
ATOM 2324 C CA . TYR B 1 130 ? 58.576 25.919 9.254 1.00 27.46 125 TYR B CA 1
ATOM 2325 C C . TYR B 1 130 ? 57.577 26.405 10.337 1.00 27.20 125 TYR B C 1
ATOM 2326 O O . TYR B 1 130 ? 57.671 27.539 10.823 1.00 25.70 125 TYR B O 1
ATOM 2335 N N . ILE B 1 131 ? 56.653 25.535 10.710 1.00 27.50 126 ILE B N 1
ATOM 2336 C CA . ILE B 1 131 ? 55.701 25.775 11.807 1.00 29.17 126 ILE B CA 1
ATOM 2337 C C . ILE B 1 131 ? 56.414 25.964 13.146 1.00 27.12 126 ILE B C 1
ATOM 2338 O O . ILE B 1 131 ? 56.027 26.826 13.937 1.00 26.70 126 ILE B O 1
ATOM 2343 N N . SER B 1 132 ? 57.417 25.130 13.422 1.00 25.03 127 SER B N 1
ATOM 2344 C CA . SER B 1 132 ? 58.175 25.263 14.672 1.00 24.62 127 SER B CA 1
ATOM 2345 C C . SER B 1 132 ? 58.988 26.555 14.737 1.00 23.74 127 SER B C 1
ATOM 2346 O O . SER B 1 132 ? 59.036 27.205 15.784 1.00 23.90 127 SER B O 1
ATOM 2349 N N . VAL B 1 133 ? 59.611 26.916 13.630 1.00 23.20 128 VAL B N 1
ATOM 2350 C CA . VAL B 1 133 ? 60.341 28.187 13.536 1.00 23.29 128 VAL B CA 1
ATOM 2351 C C . VAL B 1 133 ? 59.383 29.369 13.749 1.00 23.46 128 VAL B C 1
ATOM 2352 O O . VAL B 1 133 ? 59.726 30.316 14.467 1.00 23.56 128 VAL B O 1
ATOM 2356 N N A ASP B 1 134 ? 58.201 29.313 13.140 0.50 23.61 129 ASP B N 1
ATOM 2357 N N B ASP B 1 134 ? 58.207 29.342 13.124 0.50 24.17 129 ASP B N 1
ATOM 2358 C CA A ASP B 1 134 ? 57.202 30.371 13.335 0.50 23.94 129 ASP B CA 1
ATOM 2359 C CA B ASP B 1 134 ? 57.240 30.439 13.323 0.50 24.82 129 ASP B CA 1
ATOM 2360 C C A ASP B 1 134 ? 56.787 30.455 14.814 0.50 23.84 129 ASP B C 1
ATOM 2361 C C B ASP B 1 134 ? 56.768 30.466 14.809 0.50 24.34 129 ASP B C 1
ATOM 2362 O O A ASP B 1 134 ? 56.638 31.550 15.356 0.50 23.85 129 ASP B O 1
ATOM 2363 O O B ASP B 1 134 ? 56.569 31.550 15.359 0.50 24.35 129 ASP B O 1
ATOM 2372 N N . GLY B 1 135 ? 56.633 29.293 15.455 1.00 23.66 130 GLY B N 1
ATOM 2373 C CA . GLY B 1 135 ? 56.364 29.198 16.901 1.00 23.88 130 GLY B CA 1
ATOM 2374 C C . GLY B 1 135 ? 57.492 29.899 17.714 1.00 23.63 130 GLY B C 1
ATOM 2375 O O . GLY B 1 135 ? 57.210 30.747 18.579 1.00 22.90 130 GLY B O 1
ATOM 2376 N N . CYS B 1 136 ? 58.745 29.565 17.397 1.00 22.42 131 CYS B N 1
ATOM 2377 C CA . CYS B 1 136 ? 59.909 30.158 18.060 1.00 23.01 131 CYS B CA 1
ATOM 2378 C C . CYS B 1 136 ? 59.898 31.675 17.878 1.00 22.87 131 CYS B C 1
ATOM 2379 O O . CYS B 1 136 ? 60.038 32.419 18.850 1.00 21.94 131 CYS B O 1
ATOM 2382 N N . ARG B 1 137 ? 59.675 32.111 16.643 1.00 23.97 132 ARG B N 1
ATOM 2383 C CA . ARG B 1 137 ? 59.583 33.560 16.368 1.00 25.40 132 ARG B CA 1
ATOM 2384 C C . ARG B 1 137 ? 58.531 34.222 17.244 1.00 23.92 132 ARG B C 1
ATOM 2385 O O . ARG B 1 137 ? 58.755 35.265 17.758 1.00 23.15 132 ARG B O 1
ATOM 2393 N N . GLY B 1 138 ? 57.387 33.572 17.424 1.00 23.57 133 GLY B N 1
ATOM 2394 C CA . GLY B 1 138 ? 56.322 34.060 18.263 1.00 23.20 133 GLY B CA 1
ATOM 2395 C C . GLY B 1 138 ? 56.746 34.207 19.715 1.00 23.24 133 GLY B C 1
ATOM 2396 O O . GLY B 1 138 ? 56.430 35.220 20.357 1.00 22.62 133 GLY B O 1
ATOM 2397 N N . ASN B 1 139 ? 57.512 33.230 20.216 1.00 22.31 134 ASN B N 1
ATOM 2398 C CA . ASN B 1 139 ? 58.035 33.308 21.571 1.00 22.48 134 ASN B CA 1
ATOM 2399 C C . ASN B 1 139 ? 59.021 34.484 21.686 1.00 22.21 134 ASN B C 1
ATOM 2400 O O . ASN B 1 139 ? 59.022 35.209 22.695 1.00 21.84 134 ASN B O 1
ATOM 2405 N N . LEU B 1 140 ? 59.847 34.688 20.649 1.00 22.04 135 LEU B N 1
ATOM 2406 C CA . LEU B 1 140 ? 60.806 35.794 20.664 1.00 22.36 135 LEU B CA 1
ATOM 2407 C C . LEU B 1 140 ? 60.116 37.164 20.622 1.00 22.39 135 LEU B C 1
ATOM 2408 O O . LEU B 1 140 ? 60.531 38.092 21.328 1.00 22.87 135 LEU B O 1
ATOM 2413 N N . ASP B 1 141 ? 59.067 37.304 19.823 1.00 23.16 136 ASP B N 1
ATOM 2414 C CA . ASP B 1 141 ? 58.255 38.540 19.784 1.00 24.48 136 ASP B CA 1
ATOM 2415 C C . ASP B 1 141 ? 57.611 38.806 21.156 1.00 23.14 136 ASP B C 1
ATOM 2416 O O . ASP B 1 141 ? 57.501 39.959 21.576 1.00 22.18 136 ASP B O 1
ATOM 2421 N N . ALA B 1 142 ? 57.132 37.733 21.810 1.00 22.14 137 ALA B N 1
ATOM 2422 C CA . ALA B 1 142 ? 56.492 37.810 23.132 1.00 21.95 137 ALA B CA 1
ATOM 2423 C C . ALA B 1 142 ? 57.491 38.318 24.179 1.00 21.80 137 ALA B C 1
ATOM 2424 O O . ALA B 1 142 ? 57.166 39.166 24.997 1.00 21.75 137 ALA B O 1
ATOM 2426 N N . ILE B 1 143 ? 58.717 37.816 24.139 1.00 21.15 138 ILE B N 1
ATOM 2427 C CA . ILE B 1 143 ? 59.732 38.314 25.071 1.00 21.61 138 ILE B CA 1
ATOM 2428 C C . ILE B 1 143 ? 60.028 39.805 24.824 1.00 21.93 138 ILE B C 1
ATOM 2429 O O . ILE B 1 143 ? 60.165 40.559 25.780 1.00 22.54 138 ILE B O 1
ATOM 2434 N N . LEU B 1 144 ? 60.107 40.220 23.564 1.00 22.24 139 LEU B N 1
ATOM 2435 C CA . LEU B 1 144 ? 60.321 41.666 23.244 1.00 23.04 139 LEU B CA 1
ATOM 2436 C C . LEU B 1 144 ? 59.218 42.539 23.841 1.00 24.06 139 LEU B C 1
ATOM 2437 O O . LEU B 1 144 ? 59.476 43.611 24.393 1.00 24.92 139 LEU B O 1
ATOM 2442 N N . LEU B 1 145 ? 57.975 42.062 23.794 1.00 24.82 140 LEU B N 1
ATOM 2443 C CA . LEU B 1 145 ? 56.856 42.772 24.432 1.00 25.86 140 LEU B CA 1
ATOM 2444 C C . LEU B 1 145 ? 57.002 42.841 25.943 1.00 25.70 140 LEU B C 1
ATOM 2445 O O . LEU B 1 145 ? 56.886 43.919 26.541 1.00 25.19 140 LEU B O 1
ATOM 2450 N N . LEU B 1 146 ? 57.321 41.696 26.548 1.00 24.79 141 LEU B N 1
ATOM 2451 C CA . LEU B 1 146 ? 57.564 41.631 27.981 1.00 24.99 141 LEU B CA 1
ATOM 2452 C C . LEU B 1 146 ? 58.704 42.554 28.460 1.00 25.74 141 LEU B C 1
ATOM 2453 O O . LEU B 1 146 ? 58.562 43.208 29.509 1.00 26.61 141 LEU B O 1
ATOM 2458 N N . LEU B 1 147 ? 59.797 42.635 27.691 1.00 26.36 142 LEU B N 1
ATOM 2459 C CA . LEU B 1 147 ? 60.920 43.531 28.020 1.00 27.26 142 LEU B CA 1
ATOM 2460 C C . LEU B 1 147 ? 60.488 45.002 28.056 1.00 28.73 142 LEU B C 1
ATOM 2461 O O . LEU B 1 147 ? 61.068 45.786 28.795 1.00 28.37 142 LEU B O 1
ATOM 2466 N N . ASP B 1 148 ? 59.486 45.354 27.258 1.00 30.12 143 ASP B N 1
ATOM 2467 C CA . ASP B 1 148 ? 58.904 46.707 27.263 1.00 32.55 143 ASP B CA 1
ATOM 2468 C C . ASP B 1 148 ? 57.881 46.979 28.346 1.00 32.67 143 ASP B C 1
ATOM 2469 O O . ASP B 1 148 ? 57.411 48.104 28.439 1.00 32.90 143 ASP B O 1
ATOM 2474 N N . HIS B 1 149 ? 57.573 45.982 29.188 1.00 31.34 144 HIS B N 1
ATOM 2475 C CA . HIS B 1 149 ? 56.653 46.131 30.304 1.00 32.06 144 HIS B CA 1
ATOM 2476 C C . HIS B 1 149 ? 57.295 45.639 31.587 1.00 31.72 144 HIS B C 1
ATOM 2477 O O . HIS B 1 149 ? 56.753 44.729 32.251 1.00 31.56 144 HIS B O 1
ATOM 2484 N N . PRO B 1 150 ? 58.439 46.251 31.969 1.00 32.18 145 PRO B N 1
ATOM 2485 C CA . PRO B 1 150 ? 59.214 45.804 33.124 1.00 32.35 145 PRO B CA 1
ATOM 2486 C C . PRO B 1 150 ? 58.519 45.874 34.489 1.00 33.38 145 PRO B C 1
ATOM 2487 O O . PRO B 1 150 ? 58.939 45.199 35.419 1.00 32.93 145 PRO B O 1
ATOM 2491 N N . ARG B 1 151 ? 57.447 46.641 34.618 1.00 34.66 146 ARG B N 1
ATOM 2492 C CA . ARG B 1 151 ? 56.728 46.668 35.893 1.00 36.22 146 ARG B CA 1
ATOM 2493 C C . ARG B 1 151 ? 55.628 45.603 36.029 1.00 36.68 146 ARG B C 1
ATOM 2494 O O . ARG B 1 151 ? 54.974 45.530 37.063 1.00 37.55 146 ARG B O 1
ATOM 2502 N N . VAL B 1 152 ? 55.413 44.790 35.002 1.00 35.14 147 VAL B N 1
ATOM 2503 C CA . VAL B 1 152 ? 54.445 43.716 35.114 1.00 35.03 147 VAL B CA 1
ATOM 2504 C C . VAL B 1 152 ? 54.924 42.767 36.220 1.00 34.33 147 VAL B C 1
ATOM 2505 O O . VAL B 1 152 ? 56.070 42.348 36.195 1.00 32.10 147 VAL B O 1
ATOM 2509 N N . PRO B 1 153 ? 54.048 42.454 37.211 1.00 35.58 148 PRO B N 1
ATOM 2510 C CA . PRO B 1 153 ? 54.486 41.518 38.253 1.00 35.54 148 PRO B CA 1
ATOM 2511 C C . PRO B 1 153 ? 54.832 40.159 37.643 1.00 33.71 148 PRO B C 1
ATOM 2512 O O . PRO B 1 153 ? 54.112 39.668 36.776 1.00 33.22 148 PRO B O 1
ATOM 2516 N N . CYS B 1 154 ? 55.951 39.599 38.085 1.00 33.24 149 CYS B N 1
ATOM 2517 C CA . CYS B 1 154 ? 56.464 38.315 37.632 1.00 33.11 149 CYS B CA 1
ATOM 2518 C C . CYS B 1 154 ? 56.917 38.302 36.169 1.00 31.13 149 CYS B C 1
ATOM 2519 O O . CYS B 1 154 ? 57.067 37.232 35.590 1.00 30.04 149 CYS B O 1
ATOM 2522 N N . VAL B 1 155 ? 57.184 39.477 35.594 1.00 30.07 150 VAL B N 1
ATOM 2523 C CA . VAL B 1 155 ? 57.585 39.564 34.173 1.00 29.45 150 VAL B CA 1
ATOM 2524 C C . VAL B 1 155 ? 58.798 38.684 33.861 1.00 28.67 150 VAL B C 1
ATOM 2525 O O . VAL B 1 155 ? 58.847 38.065 32.800 1.00 27.98 150 VAL B O 1
ATOM 2529 N N A ASP B 1 156 ? 59.774 38.612 34.757 0.50 28.04 151 ASP B N 1
ATOM 2530 N N B ASP B 1 156 ? 59.747 38.633 34.805 0.50 29.07 151 ASP B N 1
ATOM 2531 C CA A ASP B 1 156 ? 60.915 37.742 34.492 0.50 27.38 151 ASP B CA 1
ATOM 2532 C CA B ASP B 1 156 ? 60.911 37.744 34.732 0.50 29.09 151 ASP B CA 1
ATOM 2533 C C A ASP B 1 156 ? 60.527 36.244 34.476 0.50 27.34 151 ASP B C 1
ATOM 2534 C C B ASP B 1 156 ? 60.507 36.285 34.493 0.50 28.24 151 ASP B C 1
ATOM 2535 O O A ASP B 1 156 ? 61.157 35.466 33.738 0.50 26.74 151 ASP B O 1
ATOM 2536 O O B ASP B 1 156 ? 61.097 35.585 33.652 0.50 27.38 151 ASP B O 1
ATOM 2545 N N . ASP B 1 157 ? 59.519 35.844 35.266 1.00 28.02 152 ASP B N 1
ATOM 2546 C CA . ASP B 1 157 ? 59.000 34.477 35.199 1.00 28.93 152 ASP B CA 1
ATOM 2547 C C . ASP B 1 157 ? 58.367 34.245 33.816 1.00 27.58 152 ASP B C 1
ATOM 2548 O O . ASP B 1 157 ? 58.526 33.169 33.218 1.00 28.32 152 ASP B O 1
ATOM 2553 N N . PHE B 1 158 ? 57.638 35.251 33.328 1.00 26.31 153 PHE B N 1
ATOM 2554 C CA . PHE B 1 158 ? 56.966 35.161 32.028 1.00 25.68 153 PHE B CA 1
ATOM 2555 C C . PHE B 1 158 ? 57.969 35.103 30.905 1.00 24.80 153 PHE B C 1
ATOM 2556 O O . PHE B 1 158 ? 57.804 34.326 29.988 1.00 24.59 153 PHE B O 1
ATOM 2564 N N . ILE B 1 159 ? 59.004 35.926 30.989 1.00 24.41 154 ILE B N 1
ATOM 2565 C CA . ILE B 1 159 ? 60.113 35.827 30.043 1.00 24.58 154 ILE B CA 1
ATOM 2566 C C . ILE B 1 159 ? 60.716 34.427 30.026 1.00 24.94 154 ILE B C 1
ATOM 2567 O O . ILE B 1 159 ? 60.933 33.857 28.935 1.00 23.95 154 ILE B O 1
ATOM 2572 N N A GLU B 1 160 ? 60.993 33.857 31.197 0.50 25.42 155 GLU B N 1
ATOM 2573 N N B GLU B 1 160 ? 60.996 33.916 31.220 0.50 25.98 155 GLU B N 1
ATOM 2574 C CA A GLU B 1 160 ? 61.541 32.495 31.226 0.50 26.28 155 GLU B CA 1
ATOM 2575 C CA B GLU B 1 160 ? 61.454 32.550 31.393 0.50 27.28 155 GLU B CA 1
ATOM 2576 C C A GLU B 1 160 ? 60.600 31.497 30.539 0.50 26.78 155 GLU B C 1
ATOM 2577 C C B GLU B 1 160 ? 60.606 31.593 30.531 0.50 27.11 155 GLU B C 1
ATOM 2578 O O A GLU B 1 160 ? 61.098 30.654 29.750 0.50 27.90 155 GLU B O 1
ATOM 2579 O O B GLU B 1 160 ? 61.171 30.932 29.653 0.50 27.20 155 GLU B O 1
ATOM 2590 N N . GLU B 1 161 ? 59.275 31.585 30.845 1.00 27.46 156 GLU B N 1
ATOM 2591 C CA . GLU B 1 161 ? 58.270 30.630 30.252 1.00 27.70 156 GLU B CA 1
ATOM 2592 C C . GLU B 1 161 ? 58.335 30.687 28.722 1.00 26.19 156 GLU B C 1
ATOM 2593 O O . GLU B 1 161 ? 58.371 29.670 28.059 1.00 24.59 156 GLU B O 1
ATOM 2599 N N . GLU B 1 162 ? 58.380 31.911 28.195 1.00 24.53 157 GLU B N 1
ATOM 2600 C CA . GLU B 1 162 ? 58.486 32.101 26.736 1.00 23.99 157 GLU B CA 1
ATOM 2601 C C . GLU B 1 162 ? 59.837 31.662 26.180 1.00 22.91 157 GLU B C 1
ATOM 2602 O O . GLU B 1 162 ? 59.901 31.104 25.072 1.00 22.18 157 GLU B O 1
ATOM 2608 N N . LEU B 1 163 ? 60.923 31.913 26.917 1.00 22.47 158 LEU B N 1
ATOM 2609 C CA . LEU B 1 163 ? 62.244 31.521 26.434 1.00 23.33 158 LEU B CA 1
ATOM 2610 C C . LEU B 1 163 ? 62.401 29.988 26.398 1.00 24.03 158 LEU B C 1
ATOM 2611 O O . LEU B 1 163 ? 62.984 29.417 25.468 1.00 23.16 158 LEU B O 1
ATOM 2616 N N . PHE B 1 164 ? 61.858 29.357 27.419 1.00 24.81 159 PHE B N 1
ATOM 2617 C CA . PHE B 1 164 ? 61.792 27.912 27.452 1.00 26.57 159 PHE B CA 1
ATOM 2618 C C . PHE B 1 164 ? 61.054 27.345 26.236 1.00 25.81 159 PHE B C 1
ATOM 2619 O O . PHE B 1 164 ? 61.551 26.435 25.577 1.00 25.81 159 PHE B O 1
ATOM 2627 N N . VAL B 1 165 ? 59.886 27.895 25.921 1.00 25.15 160 VAL B N 1
ATOM 2628 C CA . VAL B 1 165 ? 59.102 27.385 24.804 1.00 24.83 160 VAL B CA 1
ATOM 2629 C C . VAL B 1 165 ? 59.817 27.731 23.490 1.00 23.70 160 VAL B C 1
ATOM 2630 O O . VAL B 1 165 ? 59.815 26.931 22.545 1.00 22.91 160 VAL B O 1
ATOM 2634 N N . ALA B 1 166 ? 60.441 28.925 23.425 1.00 22.57 161 ALA B N 1
ATOM 2635 C CA . ALA B 1 166 ? 61.263 29.264 22.260 1.00 22.09 161 ALA B CA 1
ATOM 2636 C C . ALA B 1 166 ? 62.305 28.173 21.945 1.00 22.04 161 ALA B C 1
ATOM 2637 O O . ALA B 1 166 ? 62.463 27.743 20.796 1.00 21.09 161 ALA B O 1
ATOM 2639 N N . GLY B 1 167 ? 63.018 27.760 22.985 1.00 22.49 162 GLY B N 1
ATOM 2640 C CA . GLY B 1 167 ? 64.034 26.728 22.868 1.00 23.62 162 GLY B CA 1
ATOM 2641 C C . GLY B 1 167 ? 63.463 25.376 22.501 1.00 24.53 162 GLY B C 1
ATOM 2642 O O . GLY B 1 167 ? 64.049 24.635 21.682 1.00 24.33 162 GLY B O 1
ATOM 2643 N N . ASP B 1 168 ? 62.306 25.052 23.072 1.00 26.25 163 ASP B N 1
ATOM 2644 C CA . ASP B 1 168 ? 61.616 23.810 22.707 1.00 27.38 163 ASP B CA 1
ATOM 2645 C C . ASP B 1 168 ? 61.188 23.794 21.230 1.00 25.96 163 ASP B C 1
ATOM 2646 O O . ASP B 1 168 ? 61.412 22.822 20.510 1.00 24.54 163 ASP B O 1
ATOM 2651 N N . ASN B 1 169 ? 60.583 24.893 20.776 1.00 24.51 164 ASN B N 1
ATOM 2652 C CA . ASN B 1 169 ? 60.194 25.013 19.385 1.00 24.34 164 ASN B CA 1
ATOM 2653 C C . ASN B 1 169 ? 61.399 24.905 18.462 1.00 24.25 164 ASN B C 1
ATOM 2654 O O . ASN B 1 169 ? 61.357 24.199 17.469 1.00 23.47 164 ASN B O 1
ATOM 2659 N N . LEU B 1 170 ? 62.473 25.618 18.795 1.00 24.12 165 LEU B N 1
ATOM 2660 C CA . LEU B 1 170 ? 63.670 25.592 17.980 1.00 24.27 165 LEU B CA 1
ATOM 2661 C C . LEU B 1 170 ? 64.345 24.201 17.929 1.00 25.37 165 LEU B C 1
ATOM 2662 O O . LEU B 1 170 ? 64.776 23.766 16.878 1.00 24.53 165 LEU B O 1
ATOM 2667 N N . GLN B 1 171 ? 64.391 23.498 19.046 1.00 27.03 166 GLN B N 1
ATOM 2668 C CA . GLN B 1 171 ? 64.935 22.139 19.036 1.00 29.56 166 GLN B CA 1
ATOM 2669 C C . GLN B 1 171 ? 64.110 21.224 18.176 1.00 28.33 166 GLN B C 1
ATOM 2670 O O . GLN B 1 171 ? 64.655 20.327 17.521 1.00 28.24 166 GLN B O 1
ATOM 2676 N N . GLY B 1 172 ? 62.797 21.429 18.202 1.00 26.74 167 GLY B N 1
ATOM 2677 C CA . GLY B 1 172 ? 61.893 20.702 17.321 1.00 27.21 167 GLY B CA 1
ATOM 2678 C C . GLY B 1 172 ? 62.267 20.888 15.855 1.00 25.44 167 GLY B C 1
ATOM 2679 O O . GLY B 1 172 ? 62.403 19.935 15.105 1.00 24.44 167 GLY B O 1
ATOM 2680 N N . ALA B 1 173 ? 62.444 22.139 15.469 1.00 23.96 168 ALA B N 1
ATOM 2681 C CA . ALA B 1 173 ? 62.823 22.485 14.103 1.00 23.21 168 ALA B CA 1
ATOM 2682 C C . ALA B 1 173 ? 64.152 21.920 13.725 1.00 22.91 168 ALA B C 1
ATOM 2683 O O . ALA B 1 173 ? 64.321 21.467 12.582 1.00 23.36 168 ALA B O 1
ATOM 2685 N N . ILE B 1 174 ? 65.106 21.998 14.649 1.00 22.63 169 ILE B N 1
ATOM 2686 C CA . ILE B 1 174 ? 66.434 21.430 14.443 1.00 23.53 169 ILE B CA 1
ATOM 2687 C C . ILE B 1 174 ? 66.307 19.902 14.154 1.00 24.72 169 ILE B C 1
ATOM 2688 O O . ILE B 1 174 ? 66.967 19.405 13.264 1.00 24.53 169 ILE B O 1
ATOM 2693 N N . GLY B 1 175 ? 65.470 19.214 14.917 1.00 25.52 170 GLY B N 1
ATOM 2694 C CA . GLY B 1 175 ? 65.210 17.750 14.682 1.00 27.12 170 GLY B CA 1
ATOM 2695 C C . GLY B 1 175 ? 64.593 17.506 13.307 1.00 27.66 170 GLY B C 1
ATOM 2696 O O . GLY B 1 175 ? 65.036 16.609 12.569 1.00 28.24 170 GLY B O 1
ATOM 2697 N N . ASN B 1 176 ? 63.614 18.331 12.935 1.00 27.76 171 ASN B N 1
ATOM 2698 C CA . ASN B 1 176 ? 62.976 18.221 11.604 1.00 28.64 171 ASN B CA 1
ATOM 2699 C C . ASN B 1 176 ? 63.977 18.434 10.481 1.00 28.03 171 ASN B C 1
ATOM 2700 O O . ASN B 1 176 ? 63.936 17.706 9.496 1.00 27.15 171 ASN B O 1
ATOM 2705 N N . ALA B 1 177 ? 64.834 19.453 10.619 1.00 27.44 172 ALA B N 1
ATOM 2706 C CA . ALA B 1 177 ? 65.855 19.755 9.637 1.00 27.10 172 ALA B CA 1
ATOM 2707 C C . ALA B 1 177 ? 66.937 18.700 9.527 1.00 28.27 172 ALA B C 1
ATOM 2708 O O . ALA B 1 177 ? 67.489 18.505 8.458 1.00 28.89 172 ALA B O 1
ATOM 2710 N N . LYS B 1 178 ? 67.322 18.095 10.626 1.00 29.21 173 LYS B N 1
ATOM 2711 C CA . LYS B 1 178 ? 68.274 16.970 10.565 1.00 31.22 173 LYS B CA 1
ATOM 2712 C C . LYS B 1 178 ? 67.711 15.876 9.646 1.00 30.77 173 LYS B C 1
ATOM 2713 O O . LYS B 1 178 ? 68.414 15.382 8.741 1.00 30.98 173 LYS B O 1
ATOM 2719 N N . LEU B 1 179 ? 66.450 15.526 9.860 1.00 30.20 174 LEU B N 1
ATOM 2720 C CA . LEU B 1 179 ? 65.813 14.453 9.071 1.00 31.07 174 LEU B CA 1
ATOM 2721 C C . LEU B 1 179 ? 65.578 14.891 7.637 1.00 28.83 174 LEU B C 1
ATOM 2722 O O . LEU B 1 179 ? 65.841 14.135 6.714 1.00 27.56 174 LEU B O 1
ATOM 2727 N N . GLY B 1 180 ? 65.115 16.135 7.449 1.00 26.26 175 GLY B N 1
ATOM 2728 C CA . GLY B 1 180 ? 64.922 16.662 6.127 1.00 25.49 175 GLY B CA 1
ATOM 2729 C C . GLY B 1 180 ? 66.206 16.693 5.323 1.00 25.38 175 GLY B C 1
ATOM 2730 O O . GLY B 1 180 ? 66.220 16.327 4.145 1.00 24.91 175 GLY B O 1
ATOM 2731 N N . THR B 1 181 ? 67.289 17.095 5.974 1.00 25.21 176 THR B N 1
ATOM 2732 C CA . THR B 1 181 ? 68.587 17.183 5.332 1.00 26.34 176 THR B CA 1
ATOM 2733 C C . THR B 1 181 ? 69.090 15.785 4.921 1.00 27.41 176 THR B C 1
ATOM 2734 O O . THR B 1 181 ? 69.599 15.605 3.799 1.00 27.41 176 THR B O 1
ATOM 2738 N N . GLU B 1 182 ? 68.955 14.838 5.843 1.00 28.16 177 GLU B N 1
ATOM 2739 C CA . GLU B 1 182 ? 69.334 13.451 5.595 1.00 29.25 177 GLU B CA 1
ATOM 2740 C C . GLU B 1 182 ? 68.619 12.921 4.364 1.00 29.63 177 GLU B C 1
ATOM 2741 O O . GLU B 1 182 ? 69.237 12.295 3.496 1.00 31.23 177 GLU B O 1
ATOM 2743 N N . ARG B 1 183 ? 67.319 13.192 4.273 1.00 30.07 178 ARG B N 1
ATOM 2744 C CA . ARG B 1 183 ? 66.511 12.774 3.134 1.00 30.63 178 ARG B CA 1
ATOM 2745 C C . ARG B 1 183 ? 66.931 13.456 1.841 1.00 29.12 178 ARG B C 1
ATOM 2746 O O . ARG B 1 183 ? 67.028 12.809 0.816 1.00 28.33 178 ARG B O 1
ATOM 2754 N N . ALA B 1 184 ? 67.188 14.771 1.887 1.00 27.39 179 ALA B N 1
ATOM 2755 C CA . ALA B 1 184 ? 67.577 15.475 0.685 1.00 26.93 179 ALA B CA 1
ATOM 2756 C C . ALA B 1 184 ? 68.951 15.032 0.176 1.00 27.82 179 ALA B C 1
ATOM 2757 O O . ALA B 1 184 ? 69.175 14.957 -1.038 1.00 27.34 179 ALA B O 1
ATOM 2759 N N . VAL B 1 185 ? 69.870 14.743 1.106 1.00 29.05 180 VAL B N 1
ATOM 2760 C CA . VAL B 1 185 ? 71.189 14.252 0.751 1.00 30.79 180 VAL B CA 1
ATOM 2761 C C . VAL B 1 185 ? 71.047 12.838 0.164 1.00 31.22 180 VAL B C 1
ATOM 2762 O O . VAL B 1 185 ? 71.734 12.500 -0.803 1.00 31.57 180 VAL B O 1
ATOM 2766 N N . GLY B 1 186 ? 70.143 12.030 0.715 1.00 31.59 181 GLY B N 1
ATOM 2767 C CA . GLY B 1 186 ? 69.865 10.691 0.153 1.00 31.99 181 GLY B CA 1
ATOM 2768 C C . GLY B 1 186 ? 69.336 10.789 -1.277 1.00 31.92 181 GLY B C 1
ATOM 2769 O O . GLY B 1 186 ? 69.790 10.061 -2.170 1.00 32.58 181 GLY B O 1
ATOM 2770 N N . ALA B 1 187 ? 68.405 11.716 -1.505 1.00 31.13 182 ALA B N 1
ATOM 2771 C CA . ALA B 1 187 ? 67.866 11.969 -2.839 1.00 30.99 182 ALA B CA 1
ATOM 2772 C C . ALA B 1 187 ? 68.953 12.470 -3.805 1.00 31.40 182 ALA B C 1
ATOM 2773 O O . ALA B 1 187 ? 68.986 12.069 -4.962 1.00 30.98 182 ALA B O 1
ATOM 2775 N N . ARG B 1 188 ? 69.844 13.338 -3.338 1.00 32.27 183 ARG B N 1
ATOM 2776 C CA . ARG B 1 188 ? 70.983 13.785 -4.171 1.00 33.79 183 ARG B CA 1
ATOM 2777 C C . ARG B 1 188 ? 71.819 12.587 -4.672 1.00 35.32 183 ARG B C 1
ATOM 2778 O O . ARG B 1 188 ? 72.165 12.494 -5.858 1.00 34.24 183 ARG B O 1
ATOM 2786 N N . GLN B 1 189 ? 72.100 11.678 -3.744 1.00 37.55 184 GLN B N 1
ATOM 2787 C CA . GLN B 1 189 ? 72.853 10.450 -4.017 1.00 40.70 184 GLN B CA 1
ATOM 2788 C C . GLN B 1 189 ? 72.120 9.553 -5.015 1.00 39.61 184 GLN B C 1
ATOM 2789 O O . GLN B 1 189 ? 72.740 9.030 -5.940 1.00 39.81 184 GLN B O 1
ATOM 2795 N N . ASP B 1 190 ? 70.802 9.431 -4.868 1.00 38.34 185 ASP B N 1
ATOM 2796 C CA . ASP B 1 190 ? 69.975 8.672 -5.811 1.00 38.35 185 ASP B CA 1
ATOM 2797 C C . ASP B 1 190 ? 70.108 9.142 -7.245 1.00 37.68 185 ASP B C 1
ATOM 2798 O O . ASP B 1 190 ? 70.053 8.334 -8.139 1.00 37.59 185 ASP B O 1
ATOM 2803 N N . VAL B 1 191 ? 70.238 10.441 -7.473 1.00 37.14 186 VAL B N 1
ATOM 2804 C CA . VAL B 1 191 ? 70.375 10.953 -8.844 1.00 38.53 186 VAL B CA 1
ATOM 2805 C C . VAL B 1 191 ? 71.787 11.391 -9.248 1.00 39.59 186 VAL B C 1
ATOM 2806 O O . VAL B 1 191 ? 71.941 12.015 -10.282 1.00 39.81 186 VAL B O 1
ATOM 2810 N N . SER B 1 192 ? 72.806 11.022 -8.474 1.00 41.44 187 SER B N 1
ATOM 2811 C CA . SER B 1 192 ? 74.182 11.496 -8.694 1.00 44.06 187 SER B CA 1
ATOM 2812 C C . SER B 1 192 ? 74.900 10.757 -9.833 1.00 46.26 187 SER B C 1
ATOM 2813 O O . SER B 1 192 ? 74.570 9.597 -10.138 1.00 48.52 187 SER B O 1
ATOM 2816 N N . ALA C 1 8 ? 20.578 3.918 -19.491 1.00 31.94 3 ALA C N 1
ATOM 2817 C CA . ALA C 1 8 ? 22.037 4.183 -19.258 1.00 35.25 3 ALA C CA 1
ATOM 2818 C C . ALA C 1 8 ? 22.655 5.545 -19.792 1.00 38.86 3 ALA C C 1
ATOM 2819 O O . ALA C 1 8 ? 23.874 5.787 -19.711 1.00 45.75 3 ALA C O 1
ATOM 2821 N N . GLU C 1 9 ? 21.798 6.474 -20.185 1.00 38.46 4 GLU C N 1
ATOM 2822 C CA . GLU C 1 9 ? 22.232 7.603 -20.953 1.00 35.38 4 GLU C CA 1
ATOM 2823 C C . GLU C 1 9 ? 22.720 8.718 -20.035 1.00 32.86 4 GLU C C 1
ATOM 2824 O O . GLU C 1 9 ? 23.102 8.511 -18.860 1.00 30.11 4 GLU C O 1
ATOM 2826 N N . ALA C 1 10 ? 22.768 9.909 -20.600 1.00 30.80 5 ALA C N 1
ATOM 2827 C CA . ALA C 1 10 ? 23.337 11.055 -19.922 1.00 29.79 5 ALA C CA 1
ATOM 2828 C C . ALA C 1 10 ? 22.695 11.373 -18.580 1.00 27.50 5 ALA C C 1
ATOM 2829 O O . ALA C 1 10 ? 23.388 11.849 -17.656 1.00 27.98 5 ALA C O 1
ATOM 2831 N N . TRP C 1 11 ? 21.391 11.131 -18.449 1.00 25.61 6 TRP C N 1
ATOM 2832 C CA . TRP C 1 11 ? 20.701 11.482 -17.226 1.00 24.72 6 TRP C CA 1
ATOM 2833 C C . TRP C 1 11 ? 21.318 10.808 -16.021 1.00 23.77 6 TRP C C 1
ATOM 2834 O O . TRP C 1 11 ? 21.262 11.342 -14.929 1.00 22.78 6 TRP C O 1
ATOM 2845 N N . ARG C 1 12 ? 21.863 9.603 -16.208 1.00 23.11 7 ARG C N 1
ATOM 2846 C CA . ARG C 1 12 ? 22.490 8.883 -15.092 1.00 23.19 7 ARG C CA 1
ATOM 2847 C C . ARG C 1 12 ? 23.737 9.607 -14.547 1.00 23.33 7 ARG C C 1
ATOM 2848 O O . ARG C 1 12 ? 23.979 9.607 -13.344 1.00 22.70 7 ARG C O 1
ATOM 2856 N N . SER C 1 13 ? 24.512 10.236 -15.411 1.00 24.55 8 SER C N 1
ATOM 2857 C CA . SER C 1 13 ? 25.639 11.060 -14.961 1.00 25.58 8 SER C CA 1
ATOM 2858 C C . SER C 1 13 ? 25.157 12.288 -14.271 1.00 24.73 8 SER C C 1
ATOM 2859 O O . SER C 1 13 ? 25.725 12.670 -13.272 1.00 24.99 8 SER C O 1
ATOM 2862 N N . ARG C 1 14 ? 24.109 12.908 -14.797 1.00 24.94 9 ARG C N 1
ATOM 2863 C CA . ARG C 1 14 ? 23.512 14.091 -14.154 1.00 25.24 9 ARG C CA 1
ATOM 2864 C C . ARG C 1 14 ? 23.005 13.734 -12.741 1.00 23.62 9 ARG C C 1
ATOM 2865 O O . ARG C 1 14 ? 23.261 14.455 -11.784 1.00 22.59 9 ARG C O 1
ATOM 2873 N N . PHE C 1 15 ? 22.343 12.570 -12.621 1.00 22.30 10 PHE C N 1
ATOM 2874 C CA . PHE C 1 15 ? 21.859 12.067 -11.353 1.00 21.92 10 PHE C CA 1
ATOM 2875 C C . PHE C 1 15 ? 22.992 11.977 -10.370 1.00 22.13 10 PHE C C 1
ATOM 2876 O O . PHE C 1 15 ? 22.907 12.522 -9.250 1.00 21.96 10 PHE C O 1
ATOM 2884 N N . ARG C 1 16 ? 24.075 11.298 -10.786 1.00 23.55 11 ARG C N 1
ATOM 2885 C CA . ARG C 1 16 ? 25.237 11.132 -9.904 1.00 25.15 11 ARG C CA 1
ATOM 2886 C C . ARG C 1 16 ? 25.787 12.480 -9.441 1.00 24.41 11 ARG C C 1
ATOM 2887 O O . ARG C 1 16 ? 26.084 12.657 -8.262 1.00 23.43 11 ARG C O 1
ATOM 2895 N N . GLU C 1 17 ? 25.963 13.394 -10.387 1.00 24.80 12 GLU C N 1
ATOM 2896 C CA . GLU C 1 17 ? 26.510 14.711 -10.085 1.00 25.76 12 GLU C CA 1
ATOM 2897 C C . GLU C 1 17 ? 25.686 15.452 -9.033 1.00 24.90 12 GLU C C 1
ATOM 2898 O O . GLU C 1 17 ? 26.226 16.077 -8.096 1.00 25.22 12 GLU C O 1
ATOM 2904 N N . ARG C 1 18 ? 24.379 15.378 -9.172 1.00 24.59 13 ARG C N 1
ATOM 2905 C CA . ARG C 1 18 ? 23.479 16.036 -8.205 1.00 24.80 13 ARG C CA 1
ATOM 2906 C C . ARG C 1 18 ? 23.516 15.389 -6.851 1.00 23.46 13 ARG C C 1
ATOM 2907 O O . ARG C 1 18 ? 23.517 16.083 -5.845 1.00 22.92 13 ARG C O 1
ATOM 2915 N N . VAL C 1 19 ? 23.597 14.059 -6.813 1.00 22.23 14 VAL C N 1
ATOM 2916 C CA . VAL C 1 19 ? 23.761 13.352 -5.557 1.00 22.07 14 VAL C CA 1
ATOM 2917 C C . VAL C 1 19 ? 25.085 13.703 -4.859 1.00 22.53 14 VAL C C 1
ATOM 2918 O O . VAL C 1 19 ? 25.116 13.930 -3.639 1.00 22.41 14 VAL C O 1
ATOM 2922 N N . VAL C 1 20 ? 26.180 13.756 -5.626 1.00 23.06 15 VAL C N 1
ATOM 2923 C CA . VAL C 1 20 ? 27.482 14.122 -5.102 1.00 24.36 15 VAL C CA 1
ATOM 2924 C C . VAL C 1 20 ? 27.406 15.512 -4.478 1.00 24.63 15 VAL C C 1
ATOM 2925 O O . VAL C 1 20 ? 27.841 15.726 -3.324 1.00 24.25 15 VAL C O 1
ATOM 2929 N N . GLU C 1 21 ? 26.806 16.450 -5.213 1.00 25.44 16 GLU C N 1
ATOM 2930 C CA . GLU C 1 21 ? 26.681 17.824 -4.696 1.00 26.13 16 GLU C CA 1
ATOM 2931 C C . GLU C 1 21 ? 25.747 17.881 -3.477 1.00 24.94 16 GLU C C 1
ATOM 2932 O O . GLU C 1 21 ? 26.009 18.621 -2.517 1.00 24.78 16 GLU C O 1
ATOM 2938 N N . ALA C 1 22 ? 24.680 17.087 -3.493 1.00 23.67 17 ALA C N 1
ATOM 2939 C CA . ALA C 1 22 ? 23.755 17.056 -2.362 1.00 23.36 17 ALA C CA 1
ATOM 2940 C C . ALA C 1 22 ? 24.481 16.628 -1.067 1.00 23.58 17 ALA C C 1
ATOM 2941 O O . ALA C 1 22 ? 24.303 17.244 -0.008 1.00 23.54 17 ALA C O 1
ATOM 2943 N N . ALA C 1 23 ? 25.346 15.617 -1.162 1.00 23.74 18 ALA C N 1
ATOM 2944 C CA . ALA C 1 23 ? 26.131 15.187 -0.022 1.00 24.17 18 ALA C CA 1
ATOM 2945 C C . ALA C 1 23 ? 27.087 16.288 0.499 1.00 25.29 18 ALA C C 1
ATOM 2946 O O . ALA C 1 23 ? 27.247 16.465 1.708 1.00 24.64 18 ALA C O 1
ATOM 2948 N N . GLU C 1 24 ? 27.682 17.041 -0.410 1.00 26.75 19 GLU C N 1
ATOM 2949 C CA . GLU C 1 24 ? 28.517 18.172 -0.027 1.00 29.02 19 GLU C CA 1
ATOM 2950 C C . GLU C 1 24 ? 27.676 19.208 0.724 1.00 27.34 19 GLU C C 1
ATOM 2951 O O . GLU C 1 24 ? 28.095 19.704 1.773 1.00 27.22 19 GLU C O 1
ATOM 2957 N N . ARG C 1 25 ? 26.492 19.532 0.207 1.00 26.40 20 ARG C N 1
ATOM 2958 C CA . ARG C 1 25 ? 25.624 20.474 0.896 1.00 26.62 20 ARG C CA 1
ATOM 2959 C C . ARG C 1 25 ? 25.253 19.992 2.284 1.00 24.78 20 ARG C C 1
ATOM 2960 O O . ARG C 1 25 ? 25.295 20.765 3.229 1.00 23.47 20 ARG C O 1
ATOM 2968 N N . TRP C 1 26 ? 24.848 18.725 2.409 1.00 22.56 21 TRP C N 1
ATOM 2969 C CA . TRP C 1 26 ? 24.532 18.158 3.710 1.00 22.55 21 TRP C CA 1
ATOM 2970 C C . TRP C 1 26 ? 25.695 18.263 4.711 1.00 23.11 21 TRP C C 1
ATOM 2971 O O . TRP C 1 26 ? 25.469 18.621 5.872 1.00 22.46 21 TRP C O 1
ATOM 2982 N N . GLU C 1 27 ? 26.916 17.955 4.261 1.00 23.70 22 GLU C N 1
ATOM 2983 C CA . GLU C 1 27 ? 28.109 18.145 5.094 1.00 25.33 22 GLU C CA 1
ATOM 2984 C C . GLU C 1 27 ? 28.238 19.580 5.612 1.00 25.77 22 GLU C C 1
ATOM 2985 O O . GLU C 1 27 ? 28.521 19.796 6.800 1.00 26.38 22 GLU C O 1
ATOM 2987 N N . SER C 1 28 ? 28.056 20.550 4.724 1.00 26.43 23 SER C N 1
ATOM 2988 C CA . SER C 1 28 ? 28.073 21.968 5.100 1.00 27.53 23 SER C CA 1
ATOM 2989 C C . SER C 1 28 ? 27.032 22.309 6.167 1.00 26.47 23 SER C C 1
ATOM 2990 O O . SER C 1 28 ? 27.335 23.037 7.109 1.00 26.09 23 SER C O 1
ATOM 2993 N N . VAL C 1 29 ? 25.826 21.757 6.015 1.00 25.32 24 VAL C N 1
ATOM 2994 C CA . VAL C 1 29 ? 24.749 21.965 7.002 1.00 25.43 24 VAL C CA 1
ATOM 2995 C C . VAL C 1 29 ? 25.220 21.577 8.395 1.00 25.57 24 VAL C C 1
ATOM 2996 O O . VAL C 1 29 ? 25.135 22.378 9.345 1.00 24.65 24 VAL C O 1
ATOM 3000 N N . GLY C 1 30 ? 25.749 20.353 8.508 1.00 25.46 25 GLY C N 1
ATOM 3001 C CA . GLY C 1 30 ? 26.211 19.831 9.787 1.00 25.78 25 GLY C CA 1
ATOM 3002 C C . GLY C 1 30 ? 27.245 20.749 10.433 1.00 26.35 25 GLY C C 1
ATOM 3003 O O . GLY C 1 30 ? 27.218 20.976 11.638 1.00 25.70 25 GLY C O 1
ATOM 3004 N N . GLU C 1 31 ? 28.175 21.235 9.623 1.00 27.40 26 GLU C N 1
ATOM 3005 C CA . GLU C 1 31 ? 29.234 22.131 10.120 1.00 28.89 26 GLU C CA 1
ATOM 3006 C C . GLU C 1 31 ? 28.695 23.435 10.667 1.00 27.38 26 GLU C C 1
ATOM 3007 O O . GLU C 1 31 ? 29.105 23.861 11.767 1.00 27.04 26 GLU C O 1
ATOM 3013 N N . SER C 1 32 ? 27.804 24.069 9.908 1.00 26.39 27 SER C N 1
ATOM 3014 C CA . SER C 1 32 ? 27.174 25.340 10.347 1.00 26.35 27 SER C CA 1
ATOM 3015 C C . SER C 1 32 ? 26.324 25.162 11.617 1.00 25.75 27 SER C C 1
ATOM 3016 O O . SER C 1 32 ? 26.340 25.994 12.507 1.00 26.30 27 SER C O 1
ATOM 3019 N N . LEU C 1 33 ? 25.566 24.075 11.715 1.00 25.56 28 LEU C N 1
ATOM 3020 C CA . LEU C 1 33 ? 24.767 23.831 12.907 1.00 25.00 28 LEU C CA 1
ATOM 3021 C C . LEU C 1 33 ? 25.654 23.674 14.118 1.00 25.50 28 LEU C C 1
ATOM 3022 O O . LEU C 1 33 ? 25.361 24.241 15.166 1.00 26.30 28 LEU C O 1
ATOM 3027 N N . ALA C 1 34 ? 26.760 22.949 13.978 1.00 26.48 29 ALA C N 1
ATOM 3028 C CA . ALA C 1 34 ? 27.676 22.739 15.080 1.00 26.82 29 ALA C CA 1
ATOM 3029 C C . ALA C 1 34 ? 28.281 24.074 15.529 1.00 27.39 29 ALA C C 1
ATOM 3030 O O . ALA C 1 34 ? 28.402 24.340 16.733 1.00 27.36 29 ALA C O 1
ATOM 3032 N N . THR C 1 35 ? 28.632 24.913 14.564 1.00 27.45 30 THR C N 1
ATOM 3033 C CA . THR C 1 35 ? 29.234 26.210 14.881 1.00 28.58 30 THR C CA 1
ATOM 3034 C C . THR C 1 35 ? 28.220 27.086 15.600 1.00 27.90 30 THR C C 1
ATOM 3035 O O . THR C 1 35 ? 28.547 27.719 16.613 1.00 28.44 30 THR C O 1
ATOM 3039 N N . ALA C 1 36 ? 26.982 27.116 15.099 1.00 27.30 31 ALA C N 1
ATOM 3040 C CA . ALA C 1 36 ? 25.903 27.835 15.781 1.00 26.54 31 ALA C CA 1
ATOM 3041 C C . ALA C 1 36 ? 25.781 27.465 17.244 1.00 26.15 31 ALA C C 1
ATOM 3042 O O . ALA C 1 36 ? 25.676 28.355 18.118 1.00 26.45 31 ALA C O 1
ATOM 3044 N N . LEU C 1 37 ? 25.837 26.163 17.532 1.00 25.89 32 LEU C N 1
ATOM 3045 C CA . LEU C 1 37 ? 25.691 25.686 18.907 1.00 26.34 32 LEU C CA 1
ATOM 3046 C C . LEU C 1 37 ? 26.782 26.187 19.849 1.00 26.69 32 LEU C C 1
ATOM 3047 O O . LEU C 1 37 ? 26.505 26.425 21.041 1.00 27.11 32 LEU C O 1
ATOM 3052 N N . THR C 1 38 ? 28.004 26.352 19.337 1.00 27.16 33 THR C N 1
ATOM 3053 C CA . THR C 1 38 ? 29.130 26.788 20.181 1.00 28.37 33 THR C CA 1
ATOM 3054 C C . THR C 1 38 ? 28.832 28.145 20.827 1.00 29.17 33 THR C C 1
ATOM 3055 O O . THR C 1 38 ? 29.331 28.430 21.929 1.00 30.40 33 THR C O 1
ATOM 3059 N N . HIS C 1 39 ? 28.026 28.970 20.146 1.00 28.73 34 HIS C N 1
ATOM 3060 C CA . HIS C 1 39 ? 27.647 30.305 20.654 1.00 29.48 34 HIS C CA 1
ATOM 3061 C C . HIS C 1 39 ? 26.592 30.356 21.747 1.00 29.59 34 HIS C C 1
ATOM 3062 O O . HIS C 1 39 ? 26.329 31.438 22.306 1.00 29.69 34 HIS C O 1
ATOM 3069 N N . LEU C 1 40 ? 25.967 29.225 22.032 1.00 29.99 35 LEU C N 1
ATOM 3070 C CA . LEU C 1 40 ? 24.795 29.144 22.879 1.00 31.07 35 LEU C CA 1
ATOM 3071 C C . LEU C 1 40 ? 25.088 28.356 24.158 1.00 33.31 35 LEU C C 1
ATOM 3072 O O . LEU C 1 40 ? 24.161 27.895 24.837 1.00 33.05 35 LEU C O 1
ATOM 3077 N N . LYS C 1 41 ? 26.364 28.216 24.516 1.00 35.32 36 LYS C N 1
ATOM 3078 C CA . LYS C 1 41 ? 26.720 27.344 25.629 1.00 38.71 36 LYS C CA 1
ATOM 3079 C C . LYS C 1 41 ? 26.722 28.051 26.988 1.00 40.44 36 LYS C C 1
ATOM 3080 O O . LYS C 1 41 ? 26.297 27.456 27.971 1.00 43.86 36 LYS C O 1
ATOM 3086 N N . SER C 1 42 ? 27.122 29.319 27.050 1.00 39.19 37 SER C N 1
ATOM 3087 C CA . SER C 1 42 ? 27.204 30.000 28.340 1.00 39.57 37 SER C CA 1
ATOM 3088 C C . SER C 1 42 ? 25.963 30.886 28.577 1.00 38.69 37 SER C C 1
ATOM 3089 O O . SER C 1 42 ? 25.240 31.231 27.634 1.00 37.59 37 SER C O 1
ATOM 3092 N N . PRO C 1 43 ? 25.694 31.230 29.837 1.00 38.60 38 PRO C N 1
ATOM 3093 C CA . PRO C 1 43 ? 24.493 32.003 30.138 1.00 36.96 38 PRO C CA 1
ATOM 3094 C C . PRO C 1 43 ? 24.451 33.386 29.466 1.00 35.85 38 PRO C C 1
ATOM 3095 O O . PRO C 1 43 ? 25.480 33.935 29.084 1.00 34.61 38 PRO C O 1
ATOM 3099 N N . MET C 1 44 ? 23.248 33.909 29.314 1.00 34.53 39 MET C N 1
ATOM 3100 C CA . MET C 1 44 ? 23.013 35.255 28.818 1.00 35.35 39 MET C CA 1
ATOM 3101 C C . MET C 1 44 ? 22.270 36.025 29.888 1.00 36.26 39 MET C C 1
ATOM 3102 O O . MET C 1 44 ? 21.420 35.453 30.578 1.00 36.54 39 MET C O 1
ATOM 3107 N N . HIS C 1 45 ? 22.578 37.318 29.994 1.00 38.04 40 HIS C N 1
ATOM 3108 C CA . HIS C 1 45 ? 22.047 38.179 31.060 1.00 40.25 40 HIS C CA 1
ATOM 3109 C C . HIS C 1 45 ? 21.550 39.484 30.480 1.00 40.54 40 HIS C C 1
ATOM 3110 O O . HIS C 1 45 ? 22.114 39.993 29.502 1.00 40.35 40 HIS C O 1
ATOM 3117 N N . ALA C 1 46 ? 20.462 39.978 31.065 1.00 40.79 41 ALA C N 1
ATOM 3118 C CA . ALA C 1 46 ? 19.836 41.227 30.665 1.00 42.65 41 ALA C CA 1
ATOM 3119 C C . ALA C 1 46 ? 20.003 42.364 31.683 1.00 44.42 41 ALA C C 1
ATOM 3120 O O . ALA C 1 46 ? 19.664 43.494 31.350 1.00 45.61 41 ALA C O 1
ATOM 3122 N N . GLY C 1 47 ? 20.490 42.085 32.894 1.00 46.41 42 GLY C N 1
ATOM 3123 C CA . GLY C 1 47 ? 20.535 43.119 33.960 1.00 48.46 42 GLY C CA 1
ATOM 3124 C C . GLY C 1 47 ? 21.584 44.229 33.884 1.00 50.82 42 GLY C C 1
ATOM 3125 O O . GLY C 1 47 ? 21.613 45.115 34.741 1.00 51.59 42 GLY C O 1
ATOM 3126 N N . ASP C 1 48 ? 22.450 44.179 32.879 1.00 52.01 43 ASP C N 1
ATOM 3127 C CA . ASP C 1 48 ? 23.554 45.123 32.687 1.00 53.62 43 ASP C CA 1
ATOM 3128 C C . ASP C 1 48 ? 23.662 45.320 31.167 1.00 54.62 43 ASP C C 1
ATOM 3129 O O . ASP C 1 48 ? 23.526 44.326 30.408 1.00 50.48 43 ASP C O 1
ATOM 3134 N N . GLU C 1 49 ? 23.873 46.558 30.708 1.00 53.02 44 GLU C N 1
ATOM 3135 C CA . GLU C 1 49 ? 23.870 46.836 29.251 1.00 55.63 44 GLU C CA 1
ATOM 3136 C C . GLU C 1 49 ? 25.010 46.142 28.479 1.00 53.17 44 GLU C C 1
ATOM 3137 O O . GLU C 1 49 ? 24.774 45.636 27.381 1.00 50.59 44 GLU C O 1
ATOM 3143 N N . GLU C 1 50 ? 26.213 46.115 29.058 1.00 51.53 45 GLU C N 1
ATOM 3144 C CA . GLU C 1 50 ? 27.350 45.394 28.471 1.00 51.08 45 GLU C CA 1
ATOM 3145 C C . GLU C 1 50 ? 27.005 43.907 28.267 1.00 50.45 45 GLU C C 1
ATOM 3146 O O . GLU C 1 50 ? 27.296 43.354 27.212 1.00 49.23 45 GLU C O 1
ATOM 3148 N N . GLU C 1 51 ? 26.384 43.291 29.279 1.00 49.18 46 GLU C N 1
ATOM 3149 C CA . GLU C 1 51 ? 26.051 41.870 29.253 1.00 49.15 46 GLU C CA 1
ATOM 3150 C C . GLU C 1 51 ? 24.961 41.557 28.235 1.00 45.75 46 GLU C C 1
ATOM 3151 O O . GLU C 1 51 ? 25.016 40.526 27.564 1.00 42.77 46 GLU C O 1
ATOM 3157 N N . ALA C 1 52 ? 23.976 42.443 28.137 1.00 43.39 47 ALA C N 1
ATOM 3158 C CA . ALA C 1 52 ? 22.930 42.297 27.148 1.00 42.96 47 ALA C CA 1
ATOM 3159 C C . ALA C 1 52 ? 23.539 42.406 25.740 1.00 42.82 47 ALA C C 1
ATOM 3160 O O . ALA C 1 52 ? 23.223 41.587 24.862 1.00 40.52 47 ALA C O 1
ATOM 3162 N N . ALA C 1 53 ? 24.448 43.359 25.547 1.00 41.30 48 ALA C N 1
ATOM 3163 C CA . ALA C 1 53 ? 25.111 43.534 24.259 1.00 41.08 48 ALA C CA 1
ATOM 3164 C C . ALA C 1 53 ? 25.940 42.313 23.857 1.00 39.68 48 ALA C C 1
ATOM 3165 O O . ALA C 1 53 ? 25.928 41.932 22.686 1.00 38.56 48 ALA C O 1
ATOM 3167 N N . ALA C 1 54 ? 26.667 41.738 24.819 1.00 38.17 49 ALA C N 1
ATOM 3168 C CA . ALA C 1 54 ? 27.412 40.505 24.612 1.00 38.42 49 ALA C CA 1
ATOM 3169 C C . ALA C 1 54 ? 26.480 39.356 24.190 1.00 37.13 49 ALA C C 1
ATOM 3170 O O . ALA C 1 54 ? 26.834 38.587 23.314 1.00 36.10 49 ALA C O 1
ATOM 3172 N N . ALA C 1 55 ? 25.328 39.238 24.854 1.00 36.64 50 ALA C N 1
ATOM 3173 C CA . ALA C 1 55 ? 24.315 38.230 24.490 1.00 35.70 50 ALA C CA 1
ATOM 3174 C C . ALA C 1 55 ? 23.828 38.452 23.055 1.00 36.64 50 ALA C C 1
ATOM 3175 O O . ALA C 1 55 ? 23.780 37.497 22.259 1.00 34.95 50 ALA C O 1
ATOM 3177 N N . ARG C 1 56 ? 23.478 39.702 22.722 1.00 36.46 51 ARG C N 1
ATOM 3178 C CA . ARG C 1 56 ? 23.023 40.052 21.356 1.00 37.76 51 ARG C CA 1
ATOM 3179 C C . ARG C 1 56 ? 24.060 39.710 20.270 1.00 37.65 51 ARG C C 1
ATOM 3180 O O . ARG C 1 56 ? 23.695 39.162 19.214 1.00 37.25 51 ARG C O 1
ATOM 3188 N N . THR C 1 57 ? 25.342 39.991 20.537 1.00 36.13 52 THR C N 1
ATOM 3189 C CA . THR C 1 57 ? 26.390 39.600 19.608 1.00 36.06 52 THR C CA 1
ATOM 3190 C C . THR C 1 57 ? 26.391 38.059 19.403 1.00 33.94 52 THR C C 1
ATOM 3191 O O . THR C 1 57 ? 26.455 37.572 18.271 1.00 32.40 52 THR C O 1
ATOM 3195 N N . ARG C 1 58 ? 26.331 37.321 20.500 1.00 32.36 53 ARG C N 1
ATOM 3196 C CA . ARG C 1 58 ? 26.361 35.848 20.407 1.00 32.43 53 ARG C CA 1
ATOM 3197 C C . ARG C 1 58 ? 25.158 35.313 19.614 1.00 32.01 53 ARG C C 1
ATOM 3198 O O . ARG C 1 58 ? 25.308 34.390 18.795 1.00 32.12 53 ARG C O 1
ATOM 3206 N N . ILE C 1 59 ? 23.995 35.908 19.857 1.00 32.27 54 ILE C N 1
ATOM 3207 C CA . ILE C 1 59 ? 22.765 35.560 19.162 1.00 33.57 54 ILE C CA 1
ATOM 3208 C C . ILE C 1 59 ? 22.939 35.828 17.686 1.00 34.04 54 ILE C C 1
ATOM 3209 O O . ILE C 1 59 ? 22.650 34.947 16.875 1.00 31.93 54 ILE C O 1
ATOM 3214 N N . GLN C 1 60 ? 23.392 37.032 17.327 1.00 34.32 55 GLN C N 1
ATOM 3215 C CA . GLN C 1 60 ? 23.625 37.325 15.922 1.00 36.16 55 GLN C CA 1
ATOM 3216 C C . GLN C 1 60 ? 24.626 36.385 15.227 1.00 34.09 55 GLN C C 1
ATOM 3217 O O . GLN C 1 60 ? 24.389 36.007 14.089 1.00 33.05 55 GLN C O 1
ATOM 3223 N N . LEU C 1 61 ? 25.683 35.959 15.924 1.00 32.79 56 LEU C N 1
ATOM 3224 C CA . LEU C 1 61 ? 26.644 35.007 15.363 1.00 32.48 56 LEU C CA 1
ATOM 3225 C C . LEU C 1 61 ? 26.000 33.629 15.110 1.00 30.17 56 LEU C C 1
ATOM 3226 O O . LEU C 1 61 ? 26.193 33.056 14.060 1.00 29.61 56 LEU C O 1
ATOM 3231 N N . ALA C 1 62 ? 25.208 33.159 16.068 1.00 29.27 57 ALA C N 1
ATOM 3232 C CA . ALA C 1 62 ? 24.452 31.907 15.928 1.00 29.04 57 ALA C CA 1
ATOM 3233 C C . ALA C 1 62 ? 23.479 32.001 14.774 1.00 28.90 57 ALA C C 1
ATOM 3234 O O . ALA C 1 62 ? 23.410 31.085 13.938 1.00 27.71 57 ALA C O 1
ATOM 3236 N N A MET C 1 63 ? 22.738 33.107 14.719 0.50 28.47 58 MET C N 1
ATOM 3237 N N B MET C 1 63 ? 22.735 33.104 14.720 0.50 29.41 58 MET C N 1
ATOM 3238 C CA A MET C 1 63 ? 21.772 33.333 13.648 0.50 28.66 58 MET C CA 1
ATOM 3239 C CA B MET C 1 63 ? 21.759 33.313 13.660 0.50 30.22 58 MET C CA 1
ATOM 3240 C C A MET C 1 63 ? 22.421 33.298 12.269 0.50 29.18 58 MET C C 1
ATOM 3241 C C B MET C 1 63 ? 22.407 33.320 12.267 0.50 30.10 58 MET C C 1
ATOM 3242 O O A MET C 1 63 ? 21.843 32.742 11.327 0.50 29.35 58 MET C O 1
ATOM 3243 O O B MET C 1 63 ? 21.816 32.801 11.312 0.50 30.27 58 MET C O 1
ATOM 3252 N N . GLY C 1 64 ? 23.602 33.893 12.151 1.00 29.85 59 GLY C N 1
ATOM 3253 C CA . GLY C 1 64 ? 24.352 33.890 10.893 1.00 30.40 59 GLY C CA 1
ATOM 3254 C C . GLY C 1 64 ? 24.718 32.477 10.458 1.00 30.03 59 GLY C C 1
ATOM 3255 O O . GLY C 1 64 ? 24.536 32.105 9.284 1.00 30.69 59 GLY C O 1
ATOM 3256 N N . GLU C 1 65 ? 25.192 31.682 11.410 1.00 29.76 60 GLU C N 1
ATOM 3257 C CA . GLU C 1 65 ? 25.455 30.250 11.175 1.00 29.72 60 GLU C CA 1
ATOM 3258 C C . GLU C 1 65 ? 24.192 29.508 10.767 1.00 28.97 60 GLU C C 1
ATOM 3259 O O . GLU C 1 65 ? 24.232 28.684 9.844 1.00 28.47 60 GLU C O 1
ATOM 3265 N N . LEU C 1 66 ? 23.068 29.813 11.423 1.00 28.68 61 LEU C N 1
ATOM 3266 C CA . LEU C 1 66 ? 21.789 29.189 11.058 1.00 28.16 61 LEU C CA 1
ATOM 3267 C C . LEU C 1 66 ? 21.278 29.603 9.677 1.00 29.18 61 LEU C C 1
ATOM 3268 O O . LEU C 1 66 ? 20.701 28.763 8.965 1.00 27.50 61 LEU C O 1
ATOM 3273 N N . VAL C 1 67 ? 21.501 30.855 9.264 1.00 29.56 62 VAL C N 1
ATOM 3274 C CA . VAL C 1 67 ? 21.227 31.226 7.857 1.00 30.63 62 VAL C CA 1
ATOM 3275 C C . VAL C 1 67 ? 22.043 30.352 6.873 1.00 29.96 62 VAL C C 1
ATOM 3276 O O . VAL C 1 67 ? 21.512 29.921 5.843 1.00 30.11 62 VAL C O 1
ATOM 3280 N N . ASP C 1 68 ? 23.321 30.106 7.170 1.00 30.15 63 ASP C N 1
ATOM 3281 C CA . ASP C 1 68 ? 24.180 29.323 6.289 1.00 30.74 63 ASP C CA 1
ATOM 3282 C C . ASP C 1 68 ? 23.653 27.865 6.277 1.00 28.33 63 ASP C C 1
ATOM 3283 O O . ASP C 1 68 ? 23.523 27.272 5.212 1.00 27.68 63 ASP C O 1
ATOM 3288 N N . ALA C 1 69 ? 23.303 27.333 7.441 1.00 26.23 64 ALA C N 1
ATOM 3289 C CA . ALA C 1 69 ? 22.736 25.975 7.502 1.00 25.61 64 ALA C CA 1
ATOM 3290 C C . ALA C 1 69 ? 21.462 25.858 6.711 1.00 25.54 64 ALA C C 1
ATOM 3291 O O . ALA C 1 69 ? 21.280 24.895 5.975 1.00 24.73 64 ALA C O 1
ATOM 3293 N N . SER C 1 70 ? 20.584 26.852 6.845 1.00 25.38 65 SER C N 1
ATOM 3294 C CA . SER C 1 70 ? 19.300 26.826 6.143 1.00 25.91 65 SER C CA 1
ATOM 3295 C C . SER C 1 70 ? 19.497 26.938 4.628 1.00 26.49 65 SER C C 1
ATOM 3296 O O . SER C 1 70 ? 18.805 26.230 3.898 1.00 26.29 65 SER C O 1
ATOM 3299 N N . ARG C 1 71 ? 20.413 27.801 4.166 1.00 28.01 66 ARG C N 1
ATOM 3300 C CA . ARG C 1 71 ? 20.696 27.956 2.725 1.00 29.85 66 ARG C CA 1
ATOM 3301 C C . ARG C 1 71 ? 21.206 26.630 2.147 1.00 28.28 66 ARG C C 1
ATOM 3302 O O . ARG C 1 71 ? 20.709 26.149 1.134 1.00 27.32 66 ARG C O 1
ATOM 3310 N N . ASN C 1 72 ? 22.185 26.043 2.817 1.00 27.31 67 ASN C N 1
ATOM 3311 C CA . ASN C 1 72 ? 22.716 24.755 2.371 1.00 27.10 67 ASN C CA 1
ATOM 3312 C C . ASN C 1 72 ? 21.707 23.599 2.420 1.00 25.64 67 ASN C C 1
ATOM 3313 O O . ASN C 1 72 ? 21.729 22.710 1.574 1.00 25.92 67 ASN C O 1
ATOM 3318 N N . LEU C 1 73 ? 20.815 23.625 3.389 1.00 25.31 68 LEU C N 1
ATOM 3319 C CA . LEU C 1 73 ? 19.804 22.604 3.486 1.00 25.28 68 LEU C CA 1
ATOM 3320 C C . LEU C 1 73 ? 18.783 22.734 2.344 1.00 24.52 68 LEU C C 1
ATOM 3321 O O . LEU C 1 73 ? 18.318 21.726 1.794 1.00 22.78 68 LEU C O 1
ATOM 3326 N N . ALA C 1 74 ? 18.405 23.975 2.031 1.00 24.14 69 ALA C N 1
ATOM 3327 C CA . ALA C 1 74 ? 17.508 24.256 0.917 1.00 25.11 69 ALA C CA 1
ATOM 3328 C C . ALA C 1 74 ? 18.121 23.790 -0.411 1.00 25.24 69 ALA C C 1
ATOM 3329 O O . ALA C 1 74 ? 17.411 23.177 -1.255 1.00 24.04 69 ALA C O 1
ATOM 3331 N N . SER C 1 75 ? 19.427 24.008 -0.581 1.00 24.64 70 SER C N 1
ATOM 3332 C CA . SER C 1 75 ? 20.097 23.508 -1.778 1.00 24.77 70 SER C CA 1
ATOM 3333 C C . SER C 1 75 ? 20.125 21.988 -1.793 1.00 23.56 70 SER C C 1
ATOM 3334 O O . SER C 1 75 ? 19.837 21.401 -2.821 1.00 23.51 70 SER C O 1
ATOM 3337 N N . ALA C 1 76 ? 20.399 21.364 -0.658 1.00 22.75 71 ALA C N 1
ATOM 3338 C CA . ALA C 1 76 ? 20.405 19.880 -0.596 1.00 22.53 71 ALA C CA 1
ATOM 3339 C C . ALA C 1 76 ? 19.026 19.316 -0.982 1.00 22.80 71 ALA C C 1
ATOM 3340 O O . ALA C 1 76 ? 18.937 18.399 -1.790 1.00 22.30 71 ALA C O 1
ATOM 3342 N N . MET C 1 77 ? 17.949 19.893 -0.433 1.00 23.28 72 MET C N 1
ATOM 3343 C CA . MET C 1 77 ? 16.600 19.483 -0.784 1.00 24.52 72 MET C CA 1
ATOM 3344 C C . MET C 1 77 ? 16.309 19.606 -2.290 1.00 23.47 72 MET C C 1
ATOM 3345 O O . MET C 1 77 ? 15.765 18.690 -2.916 1.00 22.02 72 MET C O 1
ATOM 3350 N N . SER C 1 78 ? 16.692 20.730 -2.868 1.00 22.02 73 SER C N 1
ATOM 3351 C CA . SER C 1 78 ? 16.520 20.954 -4.305 1.00 22.59 73 SER C CA 1
ATOM 3352 C C . SER C 1 78 ? 17.313 19.934 -5.174 1.00 21.65 73 SER C C 1
ATOM 3353 O O . SER C 1 78 ? 16.759 19.315 -6.110 1.00 21.00 73 SER C O 1
ATOM 3356 N N . LEU C 1 79 ? 18.588 19.760 -4.855 1.00 20.95 74 LEU C N 1
ATOM 3357 C CA . LEU C 1 79 ? 19.444 18.841 -5.596 1.00 21.22 74 LEU C CA 1
ATOM 3358 C C . LEU C 1 79 ? 18.882 17.410 -5.526 1.00 20.37 74 LEU C C 1
ATOM 3359 O O . LEU C 1 79 ? 18.844 16.741 -6.525 1.00 20.27 74 LEU C O 1
ATOM 3364 N N . MET C 1 80 ? 18.413 16.995 -4.357 1.00 20.09 75 MET C N 1
ATOM 3365 C CA . MET C 1 80 ? 17.886 15.623 -4.190 1.00 20.23 75 MET C CA 1
ATOM 3366 C C . MET C 1 80 ? 16.587 15.456 -4.967 1.00 20.41 75 MET C C 1
ATOM 3367 O O . MET C 1 80 ? 16.328 14.404 -5.504 1.00 19.93 75 MET C O 1
ATOM 3372 N N . LYS C 1 81 ? 15.773 16.517 -5.027 1.00 21.01 76 LYS C N 1
ATOM 3373 C CA . LYS C 1 81 ? 14.541 16.486 -5.777 1.00 21.58 76 LYS C CA 1
ATOM 3374 C C . LYS C 1 81 ? 14.824 16.440 -7.269 1.00 21.40 76 LYS C C 1
ATOM 3375 O O . LYS C 1 81 ? 14.213 15.651 -7.989 1.00 21.32 76 LYS C O 1
ATOM 3381 N N . VAL C 1 82 ? 15.778 17.239 -7.740 1.00 21.27 77 VAL C N 1
ATOM 3382 C CA . VAL C 1 82 ? 16.114 17.213 -9.170 1.00 20.80 77 VAL C CA 1
ATOM 3383 C C . VAL C 1 82 ? 16.660 15.826 -9.555 1.00 20.44 77 VAL C C 1
ATOM 3384 O O . VAL C 1 82 ? 16.290 15.298 -10.599 1.00 20.29 77 VAL C O 1
ATOM 3388 N N . ALA C 1 83 ? 17.517 15.258 -8.710 1.00 19.75 78 ALA C N 1
ATOM 3389 C CA . ALA C 1 83 ? 18.034 13.903 -8.934 1.00 20.40 78 ALA C CA 1
ATOM 3390 C C . ALA C 1 83 ? 16.881 12.929 -9.122 1.00 20.39 78 ALA C C 1
ATOM 3391 O O . ALA C 1 83 ? 16.836 12.187 -10.098 1.00 21.44 78 ALA C O 1
ATOM 3393 N N . GLU C 1 84 ? 15.941 12.949 -8.201 1.00 20.76 79 GLU C N 1
ATOM 3394 C CA . GLU C 1 84 ? 14.765 12.094 -8.312 1.00 21.23 79 GLU C CA 1
ATOM 3395 C C . GLU C 1 84 ? 14.052 12.269 -9.651 1.00 20.62 79 GLU C C 1
ATOM 3396 O O . GLU C 1 84 ? 13.750 11.276 -10.334 1.00 19.36 79 GLU C O 1
ATOM 3402 N N . LEU C 1 85 ? 13.773 13.525 -10.016 1.00 20.17 80 LEU C N 1
ATOM 3403 C CA . LEU C 1 85 ? 13.054 13.799 -11.246 1.00 20.85 80 LEU C CA 1
ATOM 3404 C C . LEU C 1 85 ? 13.835 13.363 -12.486 1.00 21.03 80 LEU C C 1
ATOM 3405 O O . LEU C 1 85 ? 13.251 12.876 -13.460 1.00 21.35 80 LEU C O 1
ATOM 3410 N N . LEU C 1 86 ? 15.166 13.491 -12.458 1.00 21.02 81 LEU C N 1
ATOM 3411 C CA . LEU C 1 86 ? 15.962 13.039 -13.570 1.00 20.35 81 LEU C CA 1
ATOM 3412 C C . LEU C 1 86 ? 15.709 11.546 -13.792 1.00 19.87 81 LEU C C 1
ATOM 3413 O O . LEU C 1 86 ? 15.641 11.119 -14.925 1.00 19.49 81 LEU C O 1
ATOM 3418 N N . ALA C 1 87 ? 15.572 10.797 -12.712 1.00 19.56 82 ALA C N 1
ATOM 3419 C CA . ALA C 1 87 ? 15.364 9.342 -12.804 1.00 19.68 82 ALA C CA 1
ATOM 3420 C C . ALA C 1 87 ? 13.939 8.983 -13.246 1.00 20.44 82 ALA C C 1
ATOM 3421 O O . ALA C 1 87 ? 13.748 8.073 -14.047 1.00 19.98 82 ALA C O 1
ATOM 3423 N N . LEU C 1 88 ? 12.958 9.694 -12.708 1.00 20.82 83 LEU C N 1
ATOM 3424 C CA . LEU C 1 88 ? 11.566 9.423 -13.037 1.00 21.71 83 LEU C CA 1
ATOM 3425 C C . LEU C 1 88 ? 11.329 9.681 -14.531 1.00 22.41 83 LEU C C 1
ATOM 3426 O O . LEU C 1 88 ? 10.597 8.910 -15.198 1.00 22.49 83 LEU C O 1
ATOM 3431 N N A HIS C 1 89 ? 11.951 10.726 -15.064 0.50 22.36 84 HIS C N 1
ATOM 3432 N N B HIS C 1 89 ? 11.935 10.752 -15.060 0.50 23.34 84 HIS C N 1
ATOM 3433 C CA A HIS C 1 89 ? 11.851 11.007 -16.490 0.50 22.77 84 HIS C CA 1
ATOM 3434 C CA B HIS C 1 89 ? 11.901 11.036 -16.507 0.50 24.39 84 HIS C CA 1
ATOM 3435 C C A HIS C 1 89 ? 12.769 10.125 -17.339 0.50 23.14 84 HIS C C 1
ATOM 3436 C C B HIS C 1 89 ? 12.757 10.073 -17.304 0.50 24.05 84 HIS C C 1
ATOM 3437 O O A HIS C 1 89 ? 12.331 9.561 -18.359 0.50 23.54 84 HIS C O 1
ATOM 3438 O O B HIS C 1 89 ? 12.285 9.428 -18.256 0.50 24.36 84 HIS C O 1
ATOM 3451 N N . GLY C 1 90 ? 14.027 9.988 -16.924 1.00 23.14 85 GLY C N 1
ATOM 3452 C CA . GLY C 1 90 ? 15.001 9.232 -17.683 1.00 23.52 85 GLY C CA 1
ATOM 3453 C C . GLY C 1 90 ? 14.740 7.717 -17.730 1.00 23.54 85 GLY C C 1
ATOM 3454 O O . GLY C 1 90 ? 15.067 7.054 -18.721 1.00 23.30 85 GLY C O 1
ATOM 3455 N N . GLY C 1 91 ? 14.155 7.185 -16.663 1.00 23.43 86 GLY C N 1
ATOM 3456 C CA . GLY C 1 91 ? 13.903 5.748 -16.564 1.00 24.05 86 GLY C CA 1
ATOM 3457 C C . GLY C 1 91 ? 12.585 5.333 -17.189 1.00 25.21 86 GLY C C 1
ATOM 3458 O O . GLY C 1 91 ? 12.275 4.136 -17.231 1.00 25.07 86 GLY C O 1
ATOM 3459 N N . SER C 1 92 ? 11.794 6.305 -17.640 1.00 25.46 87 SER C N 1
ATOM 3460 C CA . SER C 1 92 ? 10.515 6.018 -18.278 1.00 27.95 87 SER C CA 1
ATOM 3461 C C . SER C 1 92 ? 10.711 5.461 -19.679 1.00 28.94 87 SER C C 1
ATOM 3462 O O . SER C 1 92 ? 11.547 5.927 -20.429 1.00 28.57 87 SER C O 1
ATOM 3465 N N . VAL C 1 93 ? 9.963 4.406 -20.007 1.00 31.42 88 VAL C N 1
ATOM 3466 C CA . VAL C 1 93 ? 9.895 3.882 -21.347 1.00 34.19 88 VAL C CA 1
ATOM 3467 C C . VAL C 1 93 ? 9.077 4.825 -22.241 1.00 37.25 88 VAL C C 1
ATOM 3468 O O . VAL C 1 93 ? 9.264 4.855 -23.438 1.00 38.68 88 VAL C O 1
ATOM 3472 N N . ASN C 1 94 ? 8.143 5.554 -21.660 1.00 41.43 89 ASN C N 1
ATOM 3473 C CA . ASN C 1 94 ? 7.296 6.472 -22.410 1.00 44.88 89 ASN C CA 1
ATOM 3474 C C . ASN C 1 94 ? 7.887 7.891 -22.342 1.00 44.68 89 ASN C C 1
ATOM 3475 O O . ASN C 1 94 ? 7.859 8.504 -21.293 1.00 40.51 89 ASN C O 1
ATOM 3480 N N . PRO C 1 95 ? 8.437 8.412 -23.465 1.00 49.10 90 PRO C N 1
ATOM 3481 C CA . PRO C 1 95 ? 9.042 9.769 -23.422 1.00 49.64 90 PRO C CA 1
ATOM 3482 C C . PRO C 1 95 ? 8.090 10.913 -23.055 1.00 49.82 90 PRO C C 1
ATOM 3483 O O . PRO C 1 95 ? 8.542 11.949 -22.554 1.00 51.42 90 PRO C O 1
ATOM 3487 N N . SER C 1 96 ? 6.795 10.719 -23.277 1.00 51.00 91 SER C N 1
ATOM 3488 C CA . SER C 1 96 ? 5.775 11.725 -22.939 1.00 51.29 91 SER C CA 1
ATOM 3489 C C . SER C 1 96 ? 5.376 11.776 -21.464 1.00 49.39 91 SER C C 1
ATOM 3490 O O . SER C 1 96 ? 4.724 12.738 -21.038 1.00 50.47 91 SER C O 1
ATOM 3493 N N . THR C 1 97 ? 5.729 10.750 -20.684 1.00 45.65 92 THR C N 1
ATOM 3494 C CA . THR C 1 97 ? 5.392 10.740 -19.265 1.00 43.42 92 THR C CA 1
ATOM 3495 C C . THR C 1 97 ? 6.596 10.309 -18.438 1.00 40.43 92 THR C C 1
ATOM 3496 O O . THR C 1 97 ? 7.583 9.771 -18.943 1.00 43.78 92 THR C O 1
ATOM 3500 N N . HIS C 1 98 ? 6.465 10.534 -17.154 1.00 37.68 93 HIS C N 1
ATOM 3501 C CA . HIS C 1 98 ? 7.485 10.195 -16.167 1.00 35.81 93 HIS C CA 1
ATOM 3502 C C . HIS C 1 98 ? 6.930 9.095 -15.275 1.00 31.93 93 HIS C C 1
ATOM 3503 O O . HIS C 1 98 ? 5.736 9.017 -15.058 1.00 29.80 93 HIS C O 1
ATOM 3510 N N . LEU C 1 99 ? 7.823 8.288 -14.718 1.00 28.43 94 LEU C N 1
ATOM 3511 C CA . LEU C 1 99 ? 7.438 7.294 -13.732 1.00 27.09 94 LEU C CA 1
ATOM 3512 C C . LEU C 1 99 ? 6.784 7.958 -12.552 1.00 26.41 94 LEU C C 1
ATOM 3513 O O . LEU C 1 99 ? 7.166 9.067 -12.140 1.00 25.50 94 LEU C O 1
ATOM 3518 N N . GLY C 1 100 ? 5.797 7.286 -11.987 1.00 25.99 95 GLY C N 1
ATOM 3519 C CA . GLY C 1 100 ? 5.105 7.824 -10.842 1.00 26.92 95 GLY C CA 1
ATOM 3520 C C . GLY C 1 100 ? 5.915 7.945 -9.580 1.00 26.59 95 GLY C C 1
ATOM 3521 O O . GLY C 1 100 ? 5.685 8.855 -8.791 1.00 26.39 95 GLY C O 1
ATOM 3522 N N . GLU C 1 101 ? 6.858 7.018 -9.375 1.00 25.08 96 GLU C N 1
ATOM 3523 C CA . GLU C 1 101 ? 7.698 7.052 -8.204 1.00 25.26 96 GLU C CA 1
ATOM 3524 C C . GLU C 1 101 ? 8.956 6.239 -8.446 1.00 24.11 96 GLU C C 1
ATOM 3525 O O . GLU C 1 101 ? 8.999 5.377 -9.348 1.00 23.04 96 GLU C O 1
ATOM 3531 N N . ILE C 1 102 ? 9.941 6.479 -7.592 1.00 23.28 97 ILE C N 1
ATOM 3532 C CA . ILE C 1 102 ? 11.281 5.859 -7.720 1.00 24.04 97 ILE C CA 1
ATOM 3533 C C . ILE C 1 102 ? 11.235 4.329 -7.744 1.00 23.76 97 ILE C C 1
ATOM 3534 O O . ILE C 1 102 ? 11.975 3.704 -8.511 1.00 23.26 97 ILE C O 1
ATOM 3539 N N . SER C 1 103 ? 10.378 3.757 -6.908 1.00 24.18 98 SER C N 1
ATOM 3540 C CA . SER C 1 103 ? 10.178 2.296 -6.855 1.00 25.18 98 SER C CA 1
ATOM 3541 C C . SER C 1 103 ? 9.743 1.679 -8.181 1.00 24.80 98 SER C C 1
ATOM 3542 O O . SER C 1 103 ? 9.883 0.447 -8.389 1.00 25.15 98 SER C O 1
ATOM 3545 N N . LEU C 1 104 ? 9.174 2.472 -9.087 1.00 23.11 99 LEU C N 1
ATOM 3546 C CA . LEU C 1 104 ? 8.816 1.938 -10.396 1.00 23.30 99 LEU C CA 1
ATOM 3547 C C . LEU C 1 104 ? 9.964 1.878 -11.414 1.00 22.25 99 LEU C C 1
ATOM 3548 O O . LEU C 1 104 ? 9.759 1.423 -12.522 1.00 22.52 99 LEU C O 1
ATOM 3553 N N . LEU C 1 105 ? 11.172 2.314 -11.057 1.00 21.14 100 LEU C N 1
ATOM 3554 C CA . LEU C 1 105 ? 12.328 2.120 -11.937 1.00 20.94 100 LEU C CA 1
ATOM 3555 C C . LEU C 1 105 ? 12.585 0.632 -12.212 1.00 21.12 100 LEU C C 1
ATOM 3556 O O . LEU C 1 105 ? 12.536 -0.172 -11.311 1.00 21.59 100 LEU C O 1
ATOM 3561 N N . GLY C 1 106 ? 12.922 0.298 -13.442 1.00 20.89 101 GLY C N 1
ATOM 3562 C CA . GLY C 1 106 ? 13.322 -1.071 -13.789 1.00 21.03 101 GLY C CA 1
ATOM 3563 C C . GLY C 1 106 ? 14.646 -1.453 -13.159 1.00 20.30 101 GLY C C 1
ATOM 3564 O O . GLY C 1 106 ? 15.416 -0.602 -12.717 1.00 19.29 101 GLY C O 1
ATOM 3565 N N . ASP C 1 107 ? 14.895 -2.751 -13.095 1.00 20.46 102 ASP C N 1
ATOM 3566 C CA . ASP C 1 107 ? 16.052 -3.300 -12.402 1.00 20.97 102 ASP C CA 1
ATOM 3567 C C . ASP C 1 107 ? 17.402 -2.867 -12.972 1.00 20.96 102 ASP C C 1
ATOM 3568 O O . ASP C 1 107 ? 18.402 -2.888 -12.268 1.00 21.33 102 ASP C O 1
ATOM 3573 N N . GLN C 1 108 ? 17.428 -2.477 -14.228 1.00 21.05 103 GLN C N 1
ATOM 3574 C CA . GLN C 1 108 ? 18.648 -1.973 -14.840 1.00 21.80 103 GLN C CA 1
ATOM 3575 C C . GLN C 1 108 ? 19.077 -0.678 -14.213 1.00 21.83 103 GLN C C 1
ATOM 3576 O O . GLN C 1 108 ? 20.228 -0.296 -14.380 1.00 22.30 103 GLN C O 1
ATOM 3582 N N . TYR C 1 109 ? 18.163 -0.017 -13.491 1.00 21.66 104 TYR C N 1
ATOM 3583 C CA . TYR C 1 109 ? 18.461 1.204 -12.760 1.00 21.27 104 TYR C CA 1
ATOM 3584 C C . TYR C 1 109 ? 18.546 0.980 -11.248 1.00 21.49 104 TYR C C 1
ATOM 3585 O O . TYR C 1 109 ? 18.297 1.904 -10.470 1.00 20.63 104 TYR C O 1
ATOM 3594 N N . LEU C 1 110 ? 18.945 -0.232 -10.835 1.00 21.84 105 LEU C N 1
ATOM 3595 C CA . LEU C 1 110 ? 19.046 -0.570 -9.412 1.00 22.65 105 LEU C CA 1
ATOM 3596 C C . LEU C 1 110 ? 19.809 0.481 -8.608 1.00 22.15 105 LEU C C 1
ATOM 3597 O O . LEU C 1 110 ? 19.387 0.847 -7.501 1.00 21.84 105 LEU C O 1
ATOM 3602 N N . ALA C 1 111 ? 20.933 0.960 -9.150 1.00 22.29 106 ALA C N 1
ATOM 3603 C CA . ALA C 1 111 ? 21.772 1.905 -8.423 1.00 22.23 106 ALA C CA 1
ATOM 3604 C C . ALA C 1 111 ? 20.991 3.178 -8.138 1.00 21.59 106 ALA C C 1
ATOM 3605 O O . ALA C 1 111 ? 20.994 3.633 -6.989 1.00 22.03 106 ALA C O 1
ATOM 3607 N N . GLU C 1 112 ? 20.321 3.731 -9.154 1.00 20.92 107 GLU C N 1
ATOM 3608 C CA . GLU C 1 112 ? 19.588 5.013 -9.004 1.00 20.55 107 GLU C CA 1
ATOM 3609 C C . GLU C 1 112 ? 18.339 4.794 -8.141 1.00 20.51 107 GLU C C 1
ATOM 3610 O O . GLU C 1 112 ? 17.920 5.670 -7.400 1.00 19.92 107 GLU C O 1
ATOM 3616 N N . ARG C 1 113 ? 17.746 3.598 -8.244 1.00 20.80 108 ARG C N 1
ATOM 3617 C CA . ARG C 1 113 ? 16.553 3.254 -7.492 1.00 20.86 108 ARG C CA 1
ATOM 3618 C C . ARG C 1 113 ? 16.921 3.168 -6.028 1.00 21.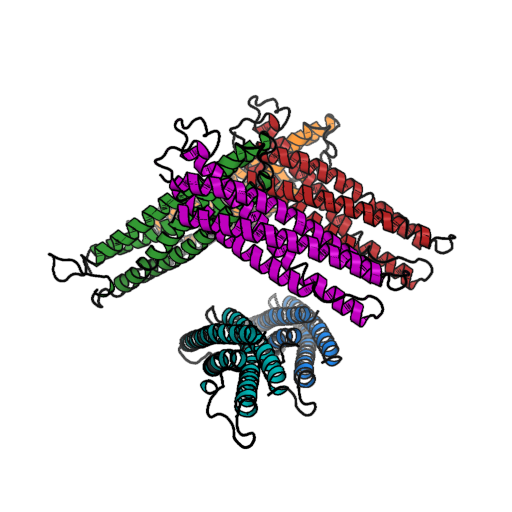04 108 ARG C C 1
ATOM 3619 O O . ARG C 1 113 ? 16.234 3.758 -5.191 1.00 20.47 108 ARG C O 1
ATOM 3627 N N . ASN C 1 114 ? 18.025 2.471 -5.706 1.00 21.33 109 ASN C N 1
ATOM 3628 C CA . ASN C 1 114 ? 18.499 2.436 -4.307 1.00 21.70 109 ASN C CA 1
ATOM 3629 C C . ASN C 1 114 ? 18.865 3.836 -3.799 1.00 20.98 109 ASN C C 1
ATOM 3630 O O . ASN C 1 114 ? 18.495 4.207 -2.657 1.00 20.63 109 ASN C O 1
ATOM 3635 N N . ALA C 1 115 ? 19.564 4.595 -4.619 1.00 20.21 110 ALA C N 1
ATOM 3636 C CA . ALA C 1 115 ? 19.877 5.978 -4.248 1.00 20.65 110 ALA C CA 1
ATOM 3637 C C . ALA C 1 115 ? 18.620 6.775 -3.980 1.00 20.20 110 ALA C C 1
ATOM 3638 O O . ALA C 1 115 ? 18.533 7.451 -2.971 1.00 20.39 110 ALA C O 1
ATOM 3640 N N . GLY C 1 116 ? 17.648 6.676 -4.882 1.00 20.25 111 GLY C N 1
ATOM 3641 C CA . GLY C 1 116 ? 16.435 7.447 -4.801 1.00 20.92 111 GLY C CA 1
ATOM 3642 C C . GLY C 1 116 ? 15.654 7.195 -3.525 1.00 21.38 111 GLY C C 1
ATOM 3643 O O . GLY C 1 116 ? 15.120 8.119 -2.938 1.00 20.90 111 GLY C O 1
ATOM 3644 N N . ILE C 1 117 ? 15.600 5.931 -3.094 1.00 21.84 112 ILE C N 1
ATOM 3645 C CA . ILE C 1 117 ? 15.008 5.571 -1.822 1.00 22.34 112 ILE C CA 1
ATOM 3646 C C . ILE C 1 117 ? 15.664 6.303 -0.647 1.00 22.07 112 ILE C C 1
ATOM 3647 O O . ILE C 1 117 ? 14.975 6.866 0.224 1.00 21.95 112 ILE C O 1
ATOM 3652 N N . LYS C 1 118 ? 16.986 6.379 -0.664 1.00 21.61 113 LYS C N 1
ATOM 3653 C CA . LYS C 1 118 ? 17.704 7.055 0.369 1.00 21.66 113 LYS C CA 1
ATOM 3654 C C . LYS C 1 118 ? 17.475 8.595 0.270 1.00 21.58 113 LYS C C 1
ATOM 3655 O O . LYS C 1 118 ? 17.358 9.256 1.300 1.00 21.55 113 LYS C O 1
ATOM 3661 N N . LEU C 1 119 ? 17.389 9.140 -0.944 1.00 20.95 114 LEU C N 1
ATOM 3662 C CA . LEU C 1 119 ? 17.136 10.582 -1.110 1.00 21.13 114 LEU C CA 1
ATOM 3663 C C . LEU C 1 119 ? 15.749 10.971 -0.574 1.00 21.06 114 LEU C C 1
ATOM 3664 O O . LEU C 1 119 ? 15.599 11.992 0.057 1.00 20.42 114 LEU C O 1
ATOM 3669 N N . LEU C 1 120 ? 14.753 10.118 -0.780 1.00 21.73 115 LEU C N 1
ATOM 3670 C CA . LEU C 1 120 ? 13.425 10.360 -0.241 1.00 22.56 115 LEU C CA 1
ATOM 3671 C C . LEU C 1 120 ? 13.436 10.375 1.316 1.00 23.09 115 LEU C C 1
ATOM 3672 O O . LEU C 1 120 ? 12.818 11.236 1.923 1.00 22.48 115 LEU C O 1
ATOM 3677 N N A GLU C 1 121 ? 14.156 9.415 1.914 0.50 23.17 116 GLU C N 1
ATOM 3678 N N B GLU C 1 121 ? 14.157 9.452 1.945 0.50 23.13 116 GLU C N 1
ATOM 3679 C CA A GLU C 1 121 ? 14.390 9.349 3.357 0.50 24.14 116 GLU C CA 1
ATOM 3680 C CA B GLU C 1 121 ? 14.267 9.476 3.391 0.50 24.08 116 GLU C CA 1
ATOM 3681 C C A GLU C 1 121 ? 15.105 10.641 3.833 0.50 23.78 116 GLU C C 1
ATOM 3682 C C B GLU C 1 121 ? 15.098 10.690 3.855 0.50 23.72 116 GLU C C 1
ATOM 3683 O O A GLU C 1 121 ? 14.672 11.285 4.815 0.50 23.78 116 GLU C O 1
ATOM 3684 O O B GLU C 1 121 ? 14.739 11.336 4.867 0.50 23.63 116 GLU C O 1
ATOM 3695 N N . ALA C 1 122 ? 16.167 11.034 3.124 1.00 22.95 117 ALA C N 1
ATOM 3696 C CA . ALA C 1 122 ? 16.905 12.278 3.443 1.00 23.34 117 ALA C CA 1
ATOM 3697 C C . ALA C 1 122 ? 16.035 13.524 3.336 1.00 23.42 117 ALA C C 1
ATOM 3698 O O . ALA C 1 122 ? 16.219 14.459 4.114 1.00 23.40 117 ALA C O 1
ATOM 3700 N N . GLY C 1 123 ? 15.064 13.524 2.425 1.00 23.25 118 GLY C N 1
ATOM 3701 C CA . GLY C 1 123 ? 14.085 14.644 2.328 1.00 23.75 118 GLY C CA 1
ATOM 3702 C C . GLY C 1 123 ? 13.276 14.776 3.617 1.00 24.40 118 GLY C C 1
ATOM 3703 O O . GLY C 1 123 ? 12.979 15.894 4.070 1.00 24.35 118 GLY C O 1
ATOM 3704 N N . LYS C 1 124 ? 12.941 13.649 4.220 1.00 24.87 119 LYS C N 1
ATOM 3705 C CA . LYS C 1 124 ? 12.281 13.637 5.512 1.00 27.02 119 LYS C CA 1
ATOM 3706 C C . LYS C 1 124 ? 13.182 14.163 6.630 1.00 26.23 119 LYS C C 1
ATOM 3707 O O . LYS C 1 124 ? 12.728 14.955 7.490 1.00 25.65 119 LYS C O 1
ATOM 3713 N N . ASP C 1 125 ? 14.450 13.755 6.626 1.00 24.69 120 ASP C N 1
ATOM 3714 C CA . ASP C 1 125 ? 15.423 14.272 7.585 1.00 23.96 120 ASP C CA 1
ATOM 3715 C C . ASP C 1 125 ? 15.542 15.809 7.442 1.00 23.21 120 ASP C C 1
ATOM 3716 O O . ASP C 1 125 ? 15.613 16.524 8.436 1.00 21.54 120 ASP C O 1
ATOM 3721 N N . ALA C 1 126 ? 15.555 16.284 6.207 1.00 23.19 121 ALA C N 1
ATOM 3722 C CA . ALA C 1 126 ? 15.719 17.732 5.919 1.00 23.45 121 ALA C CA 1
ATOM 3723 C C . ALA C 1 126 ? 14.556 18.525 6.435 1.00 23.91 121 ALA C C 1
ATOM 3724 O O . ALA C 1 126 ? 14.736 19.643 7.003 1.00 24.12 121 ALA C O 1
ATOM 3726 N N . ARG C 1 127 ? 13.355 18.002 6.197 1.00 24.28 122 ARG C N 1
ATOM 3727 C CA . ARG C 1 127 ? 12.115 18.662 6.683 1.00 24.90 122 ARG C CA 1
ATOM 3728 C C . ARG C 1 127 ? 12.123 18.742 8.224 1.00 25.43 122 ARG C C 1
ATOM 3729 O O . ARG C 1 127 ? 11.762 19.787 8.807 1.00 25.57 122 ARG C O 1
ATOM 3731 N N . LYS C 1 128 ? 12.563 17.677 8.897 1.00 25.09 123 LYS C N 1
ATOM 3732 C CA . LYS C 1 128 ? 12.705 17.706 10.369 1.00 26.11 123 LYS C CA 1
ATOM 3733 C C . LYS C 1 128 ? 13.785 18.683 10.850 1.00 25.15 123 LYS C C 1
ATOM 3734 O O . LYS C 1 128 ? 13.570 19.439 11.818 1.00 24.90 123 LYS C O 1
ATOM 3740 N N . ALA C 1 129 ? 14.925 18.703 10.164 1.00 24.44 124 ALA C N 1
ATOM 3741 C CA . ALA C 1 129 ? 15.980 19.678 10.477 1.00 24.55 124 ALA C CA 1
ATOM 3742 C C . ALA C 1 129 ? 15.496 21.114 10.290 1.00 24.93 124 ALA C C 1
ATOM 3743 O O . ALA C 1 129 ? 15.762 21.966 11.137 1.00 23.72 124 ALA C O 1
ATOM 3745 N N . TYR C 1 130 ? 14.769 21.369 9.216 1.00 25.75 125 TYR C N 1
ATOM 3746 C CA . TYR C 1 130 ? 14.193 22.692 8.946 1.00 27.97 125 TYR C CA 1
ATOM 3747 C C . TYR C 1 130 ? 13.320 23.169 10.107 1.00 27.67 125 TYR C C 1
ATOM 3748 O O . TYR C 1 130 ? 13.442 24.319 10.577 1.00 27.62 125 TYR C O 1
ATOM 3757 N N . ILE C 1 131 ? 12.458 22.274 10.571 1.00 26.99 126 ILE C N 1
ATOM 3758 C CA . ILE C 1 131 ? 11.555 22.526 11.699 1.00 28.17 126 ILE C CA 1
ATOM 3759 C C . ILE C 1 131 ? 12.332 22.801 12.986 1.00 27.86 126 ILE C C 1
ATOM 3760 O O . ILE C 1 131 ? 12.011 23.747 13.711 1.00 27.03 126 ILE C O 1
ATOM 3765 N N . SER C 1 132 ? 13.357 22.005 13.262 1.00 26.36 127 SER C N 1
ATOM 3766 C CA . SER C 1 132 ? 14.171 22.213 14.455 1.00 26.22 127 SER C CA 1
ATOM 3767 C C . SER C 1 132 ? 14.967 23.514 14.402 1.00 25.18 127 SER C C 1
ATOM 3768 O O . SER C 1 132 ? 15.083 24.207 15.419 1.00 25.01 127 SER C O 1
ATOM 3771 N N . VAL C 1 133 ? 15.499 23.852 13.234 1.00 24.58 128 VAL C N 1
ATOM 3772 C CA . VAL C 1 133 ? 16.215 25.144 13.048 1.00 25.14 128 VAL C CA 1
ATOM 3773 C C . VAL C 1 133 ? 15.265 26.315 13.263 1.00 25.55 128 VAL C C 1
ATOM 3774 O O . VAL C 1 133 ? 15.632 27.298 13.946 1.00 25.93 128 VAL C O 1
ATOM 3778 N N . ASP C 1 134 ? 14.076 26.223 12.687 1.00 25.95 129 ASP C N 1
ATOM 3779 C CA . ASP C 1 134 ? 13.062 27.273 12.871 1.00 28.05 129 ASP C CA 1
ATOM 3780 C C . ASP C 1 134 ? 12.692 27.428 14.370 1.00 27.13 129 ASP C C 1
ATOM 3781 O O . ASP C 1 134 ? 12.536 28.566 14.861 1.00 27.56 129 ASP C O 1
ATOM 3786 N N . GLY C 1 135 ? 12.582 26.303 15.081 1.00 25.95 130 GLY C N 1
ATOM 3787 C CA . GLY C 1 135 ? 12.358 26.281 16.539 1.00 26.66 130 GLY C CA 1
ATOM 3788 C C . GLY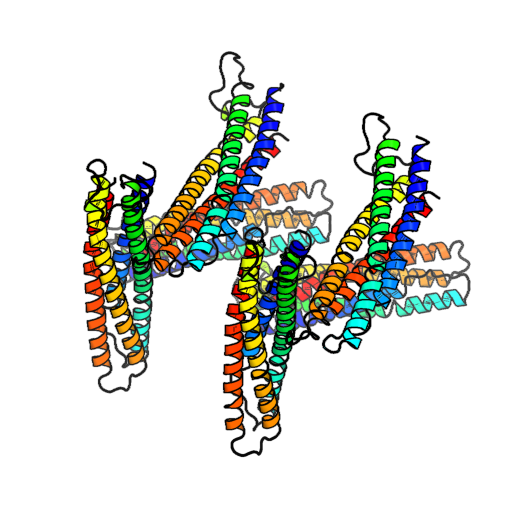 C 1 135 ? 13.488 26.998 17.292 1.00 26.40 130 GLY C C 1
ATOM 3789 O O . GLY C 1 135 ? 13.243 27.917 18.093 1.00 26.03 130 GLY C O 1
ATOM 3790 N N . CYS C 1 136 ? 14.726 26.620 16.979 1.00 25.92 131 CYS C N 1
ATOM 3791 C CA . CYS C 1 136 ? 15.902 27.305 17.503 1.00 26.18 131 CYS C CA 1
ATOM 3792 C C . CYS C 1 136 ? 15.825 28.817 17.293 1.00 26.69 131 CYS C C 1
ATOM 3793 O O . CYS C 1 136 ? 16.010 29.567 18.259 1.00 25.72 131 CYS C O 1
ATOM 3796 N N . ARG C 1 137 ? 15.532 29.255 16.065 1.00 27.49 132 ARG C N 1
ATOM 3797 C CA . ARG C 1 137 ? 15.365 30.691 15.764 1.00 28.42 132 ARG C CA 1
ATOM 3798 C C . ARG C 1 137 ? 14.318 31.360 16.615 1.00 27.93 132 ARG C C 1
ATOM 3799 O O . ARG C 1 137 ? 14.503 32.511 17.044 1.00 27.77 132 ARG C O 1
ATOM 3807 N N . GLY C 1 138 ? 13.194 30.680 16.804 1.00 27.12 133 GLY C N 1
ATOM 3808 C CA . GLY C 1 138 ? 12.138 31.149 17.688 1.00 27.69 133 GLY C CA 1
ATOM 3809 C C . GLY C 1 138 ? 12.667 31.418 19.078 1.00 27.25 133 GLY C C 1
ATOM 3810 O O . GLY C 1 138 ? 12.423 32.492 19.648 1.00 27.69 133 GLY C O 1
ATOM 3811 N N . ASN C 1 139 ? 13.446 30.472 19.605 1.00 25.92 134 ASN C N 1
ATOM 3812 C CA . ASN C 1 139 ? 14.041 30.641 20.940 1.00 25.78 134 ASN C CA 1
ATOM 3813 C C . ASN C 1 139 ? 14.987 31.835 21.009 1.00 26.82 134 ASN C C 1
ATOM 3814 O O . ASN C 1 139 ? 14.943 32.626 21.965 1.00 25.87 134 ASN C O 1
ATOM 3819 N N . LEU C 1 140 ? 15.838 31.967 20.000 1.00 27.09 135 LEU C N 1
ATOM 3820 C CA . LEU C 1 140 ? 16.765 33.113 19.912 1.00 28.77 135 LEU C CA 1
ATOM 3821 C C . LEU C 1 140 ? 16.059 34.466 19.776 1.00 29.66 135 LEU C C 1
ATOM 3822 O O . LEU C 1 140 ? 16.460 35.459 20.434 1.00 30.81 135 LEU C O 1
ATOM 3827 N N . ASP C 1 141 ? 15.005 34.514 18.962 1.00 30.60 136 ASP C N 1
ATOM 3828 C CA . ASP C 1 141 ? 14.158 35.703 18.837 1.00 32.68 136 ASP C CA 1
ATOM 3829 C C . ASP C 1 141 ? 13.494 36.039 20.203 1.00 31.90 136 ASP C C 1
ATOM 3830 O O . ASP C 1 141 ? 13.397 37.201 20.576 1.00 31.44 136 ASP C O 1
ATOM 3835 N N . ALA C 1 142 ? 13.028 35.014 20.921 1.00 30.70 137 ALA C N 1
ATOM 3836 C CA . ALA C 1 142 ? 12.468 35.183 22.275 1.00 30.71 137 ALA C CA 1
ATOM 3837 C C . ALA C 1 142 ? 13.481 35.784 23.269 1.00 31.31 137 ALA C C 1
ATOM 3838 O O . ALA C 1 142 ? 13.127 36.693 24.037 1.00 31.90 137 ALA C O 1
ATOM 3840 N N . ILE C 1 143 ? 14.725 35.300 23.243 1.00 30.06 138 ILE C N 1
ATOM 3841 C CA . ILE C 1 143 ? 15.809 35.881 24.072 1.00 30.50 138 ILE C CA 1
ATOM 3842 C C . ILE C 1 143 ? 16.032 37.360 23.699 1.00 31.16 138 ILE C C 1
ATOM 3843 O O . ILE C 1 143 ? 16.117 38.222 24.606 1.00 31.39 138 ILE C O 1
ATOM 3848 N N . LEU C 1 144 ? 16.096 37.671 22.399 1.00 31.84 139 LEU C N 1
ATOM 3849 C CA . LEU C 1 144 ? 16.200 39.088 21.973 1.00 33.63 139 LEU C CA 1
ATOM 3850 C C . LEU C 1 144 ? 15.071 39.977 22.527 1.00 35.35 139 LEU C C 1
ATOM 3851 O O . LEU C 1 144 ? 15.337 41.146 22.895 1.00 36.73 139 LEU C O 1
ATOM 3856 N N . LEU C 1 145 ? 13.838 39.457 22.602 1.00 35.37 140 LEU C N 1
ATOM 3857 C CA . LEU C 1 145 ? 12.758 40.211 23.217 1.00 36.01 140 LEU C CA 1
ATOM 3858 C C . LEU C 1 145 ? 12.972 40.350 24.712 1.00 35.65 140 LEU C C 1
ATOM 3859 O O . LEU C 1 145 ? 12.811 41.448 25.240 1.00 35.43 140 LEU C O 1
ATOM 3864 N N . LEU C 1 146 ? 13.338 39.259 25.381 1.00 34.19 141 LEU C N 1
ATOM 3865 C CA . LEU C 1 146 ? 13.597 39.307 26.829 1.00 34.72 141 LEU C CA 1
ATOM 3866 C C . LEU C 1 146 ? 14.711 40.290 27.200 1.00 35.87 141 LEU C C 1
ATOM 3867 O O . LEU C 1 146 ? 14.605 41.008 28.220 1.00 37.03 141 LEU C O 1
ATOM 3872 N N . LEU C 1 147 ? 15.735 40.386 26.357 1.00 36.33 142 LEU C N 1
ATOM 3873 C CA . LEU C 1 147 ? 16.827 41.331 26.595 1.00 37.90 142 LEU C CA 1
ATOM 3874 C C . LEU C 1 147 ? 16.384 42.789 26.540 1.00 40.33 142 LEU C C 1
ATOM 3875 O O . LEU C 1 147 ? 17.042 43.647 27.132 1.00 40.42 142 LEU C O 1
ATOM 3880 N N . ASP C 1 148 ? 15.287 43.054 25.831 1.00 41.90 143 ASP C N 1
ATOM 3881 C CA . ASP C 1 148 ? 14.682 44.378 25.772 1.00 45.05 143 ASP C CA 1
ATOM 3882 C C . ASP C 1 148 ? 13.624 44.659 26.852 1.00 44.75 143 ASP C C 1
ATOM 3883 O O . ASP C 1 148 ? 13.015 45.719 26.832 1.00 46.18 143 ASP C O 1
ATOM 3888 N N . HIS C 1 149 ? 13.452 43.742 27.812 1.00 43.21 144 HIS C N 1
ATOM 3889 C CA . HIS C 1 149 ? 12.585 43.944 28.992 1.00 43.10 144 HIS C CA 1
ATOM 3890 C C . HIS C 1 149 ? 13.320 43.612 30.268 1.00 42.26 144 HIS C C 1
ATOM 3891 O O . HIS C 1 149 ? 12.881 42.740 31.042 1.00 40.48 144 HIS C O 1
ATOM 3898 N N . PRO C 1 150 ? 14.433 44.318 30.511 1.00 43.49 145 PRO C N 1
ATOM 3899 C CA . PRO C 1 150 ? 15.245 43.993 31.676 1.00 44.15 145 PRO C CA 1
ATOM 3900 C C . PRO C 1 150 ? 14.517 44.146 33.038 1.00 45.67 145 PRO C C 1
ATOM 3901 O O . PRO C 1 150 ? 14.935 43.506 34.013 1.00 43.90 145 PRO C O 1
ATOM 3905 N N . ARG C 1 151 ? 13.432 44.943 33.095 1.00 47.31 146 ARG C N 1
ATOM 3906 C CA . ARG C 1 151 ? 12.657 45.107 34.345 1.00 48.89 146 ARG C CA 1
ATOM 3907 C C . ARG C 1 151 ? 11.570 44.049 34.567 1.00 47.21 146 ARG C C 1
ATOM 3908 O O . ARG C 1 151 ? 10.944 44.024 35.622 1.00 45.11 146 ARG C O 1
ATOM 3916 N N . VAL C 1 152 ? 11.393 43.117 33.625 1.00 44.86 147 VAL C N 1
ATOM 3917 C CA . VAL C 1 152 ? 10.487 41.992 33.858 1.00 44.81 147 VAL C CA 1
ATOM 3918 C C . VAL C 1 152 ? 11.055 41.142 35.002 1.00 43.40 147 VAL C C 1
ATOM 3919 O O . VAL C 1 152 ? 12.211 40.738 34.947 1.00 42.16 147 VAL C O 1
ATOM 3923 N N . PRO C 1 153 ? 10.248 40.897 36.060 1.00 45.47 148 PRO C N 1
ATOM 3924 C CA . PRO C 1 153 ? 10.732 40.036 37.147 1.00 44.68 148 PRO C CA 1
ATOM 3925 C C . PRO C 1 153 ? 11.107 38.642 36.637 1.00 43.67 148 PRO C C 1
ATOM 3926 O O . PRO C 1 153 ? 10.331 38.032 35.902 1.00 43.06 148 PRO C O 1
ATOM 3930 N N . CYS C 1 154 ? 12.295 38.176 37.014 1.00 42.34 149 CYS C N 1
ATOM 3931 C CA . CYS C 1 154 ? 12.816 36.863 36.614 1.00 41.54 149 CYS C CA 1
ATOM 3932 C C . CYS C 1 154 ? 13.192 36.748 35.137 1.00 39.49 149 CYS C C 1
ATOM 3933 O O . CYS C 1 154 ? 13.367 35.635 34.630 1.00 37.70 149 CYS C O 1
ATOM 3936 N N . VAL C 1 155 ? 13.380 37.891 34.474 1.00 38.94 150 VAL C N 1
ATOM 3937 C CA . VAL C 1 155 ? 13.806 37.940 33.081 1.00 38.79 150 VAL C CA 1
ATOM 3938 C C . VAL C 1 155 ? 15.023 37.041 32.790 1.00 37.95 150 VAL C C 1
ATOM 3939 O O . VAL C 1 155 ? 15.036 36.372 31.760 1.00 35.54 150 VAL C O 1
ATOM 3943 N N . ASP C 1 156 ? 16.013 36.996 33.688 1.00 37.24 151 ASP C N 1
ATOM 3944 C CA . ASP C 1 156 ? 17.165 36.108 33.470 1.00 37.41 151 ASP C CA 1
ATOM 3945 C C . ASP C 1 156 ? 16.810 34.618 33.549 1.00 35.27 151 ASP C C 1
ATOM 3946 O O . ASP C 1 156 ? 17.430 33.813 32.845 1.00 32.93 151 ASP C O 1
ATOM 3951 N N . ASP C 1 157 ? 15.829 34.257 34.383 1.00 33.80 152 ASP C N 1
ATOM 3952 C CA . ASP C 1 157 ? 15.335 32.881 34.465 1.00 33.50 152 ASP C CA 1
ATOM 3953 C C . ASP C 1 157 ? 14.710 32.485 33.117 1.00 32.48 152 ASP C C 1
ATOM 3954 O O . ASP C 1 157 ? 14.896 31.367 32.611 1.00 31.11 152 ASP C O 1
ATOM 3959 N N . PHE C 1 158 ? 13.949 33.414 32.537 1.00 32.12 153 PHE C N 1
ATOM 3960 C CA . PHE C 1 158 ? 13.257 33.150 31.272 1.00 31.34 153 PHE C CA 1
ATOM 3961 C C . PHE C 1 158 ? 14.246 33.049 30.118 1.00 30.95 153 PHE C C 1
ATOM 3962 O O . PHE C 1 158 ? 14.071 32.212 29.227 1.00 30.12 153 PHE C O 1
ATOM 3970 N N . ILE C 1 159 ? 15.275 33.890 30.128 1.00 30.56 154 ILE C N 1
ATOM 3971 C CA . ILE C 1 159 ? 16.341 33.787 29.140 1.00 31.01 154 ILE C CA 1
ATOM 3972 C C . ILE C 1 159 ? 16.998 32.414 29.204 1.00 31.36 154 ILE C C 1
ATOM 3973 O O . ILE C 1 159 ? 17.176 31.763 28.158 1.00 29.30 154 ILE C O 1
ATOM 3978 N N . GLU C 1 160 ? 17.335 31.955 30.415 1.00 32.01 155 GLU C N 1
ATOM 3979 C CA . GLU C 1 160 ? 17.873 30.593 30.602 1.00 33.47 155 GLU C CA 1
ATOM 3980 C C . GLU C 1 160 ? 16.957 29.495 30.013 1.00 31.55 155 GLU C C 1
ATOM 3981 O O . GLU C 1 160 ? 17.450 28.565 29.323 1.00 29.24 155 GLU C O 1
ATOM 3987 N N . GLU C 1 161 ? 15.653 29.600 30.291 1.00 30.36 156 GLU C N 1
ATOM 3988 C CA . GLU C 1 161 ? 14.663 28.630 29.790 1.00 30.85 156 GLU C CA 1
ATOM 3989 C C . GLU C 1 161 ? 14.669 28.598 28.270 1.00 29.38 156 GLU C C 1
ATOM 3990 O O . GLU C 1 161 ? 14.685 27.531 27.692 1.00 29.49 156 GLU C O 1
ATOM 3996 N N . GLU C 1 162 ? 14.676 29.776 27.645 1.00 28.23 157 GLU C N 1
ATOM 3997 C CA . GLU C 1 162 ? 14.690 29.864 26.183 1.00 28.26 157 GLU C CA 1
ATOM 3998 C C . GLU C 1 162 ? 16.036 29.388 25.585 1.00 27.80 157 GLU C C 1
ATOM 3999 O O . GLU C 1 162 ? 16.057 28.681 24.575 1.00 26.59 157 GLU C O 1
ATOM 4005 N N . LEU C 1 163 ? 17.147 29.747 26.212 1.00 27.51 158 LEU C N 1
ATOM 4006 C CA . LEU C 1 163 ? 18.464 29.324 25.725 1.00 28.16 158 LEU C CA 1
ATOM 4007 C C . LEU C 1 163 ? 18.637 27.790 25.796 1.00 28.19 158 LEU C C 1
ATOM 4008 O O . LEU C 1 163 ? 19.230 27.161 24.889 1.00 27.25 158 LEU C O 1
ATOM 4013 N N . PHE C 1 164 ? 18.110 27.204 26.859 1.00 28.93 159 PHE C N 1
ATOM 4014 C CA . PHE C 1 164 ? 18.114 25.747 27.006 1.00 29.84 159 PHE C CA 1
ATOM 4015 C C . PHE C 1 164 ? 17.384 25.079 25.830 1.00 28.98 159 PHE C C 1
ATOM 4016 O O . PHE C 1 164 ? 17.872 24.086 25.241 1.00 28.06 159 PHE C O 1
ATOM 4024 N N . VAL C 1 165 ? 16.213 25.611 25.492 1.00 27.68 160 VAL C N 1
ATOM 4025 C CA . VAL C 1 165 ? 15.390 25.020 24.447 1.00 27.36 160 VAL C CA 1
ATOM 4026 C C . VAL C 1 165 ? 16.017 25.299 23.081 1.00 27.06 160 VAL C C 1
ATOM 4027 O O . VAL C 1 165 ? 15.938 24.445 22.167 1.00 26.06 160 VAL C O 1
ATOM 4031 N N . ALA C 1 166 ? 16.641 26.480 22.938 1.00 26.46 161 ALA C N 1
ATOM 4032 C CA . ALA C 1 166 ? 17.440 26.784 21.758 1.00 26.30 161 ALA C CA 1
ATOM 4033 C C . ALA C 1 166 ? 18.468 25.686 21.458 1.00 26.12 161 ALA C C 1
ATOM 4034 O O . ALA C 1 166 ? 18.566 25.223 20.313 1.00 25.06 161 ALA C O 1
ATOM 4036 N N . GLY C 1 167 ? 19.193 25.285 22.490 1.00 26.17 162 GLY C N 1
ATOM 4037 C CA . GLY C 1 167 ? 20.227 24.271 22.378 1.00 27.39 162 GLY C CA 1
ATOM 4038 C C . GLY C 1 167 ? 19.634 22.912 22.100 1.00 27.76 162 GLY C C 1
ATOM 4039 O O . GLY C 1 167 ? 20.190 22.130 21.334 1.00 28.03 162 GLY C O 1
ATOM 4040 N N . ASP C 1 168 ? 18.497 22.632 22.711 1.00 29.23 163 ASP C N 1
ATOM 4041 C CA . ASP C 1 168 ? 17.793 21.358 22.482 1.00 30.12 163 ASP C CA 1
ATOM 4042 C C . ASP C 1 168 ? 17.267 21.236 21.041 1.00 28.87 163 ASP C C 1
ATOM 4043 O O . ASP C 1 168 ? 17.435 20.189 20.382 1.00 26.07 163 ASP C O 1
ATOM 4048 N N . ASN C 1 169 ? 16.665 22.310 20.539 1.00 27.15 164 ASN C N 1
ATOM 4049 C CA . ASN C 1 169 ? 16.234 22.335 19.154 1.00 27.04 164 ASN C CA 1
ATOM 4050 C C . ASN C 1 169 ? 17.410 22.204 18.178 1.00 26.80 164 ASN C C 1
ATOM 4051 O O . ASN C 1 169 ? 17.329 21.483 17.184 1.00 25.78 164 ASN C O 1
ATOM 4056 N N . LEU C 1 170 ? 18.513 22.890 18.468 1.00 26.60 165 LEU C N 1
ATOM 4057 C CA . LEU C 1 170 ? 19.673 22.804 17.628 1.00 27.20 165 LEU C CA 1
ATOM 4058 C C . LEU C 1 170 ? 20.294 21.391 17.647 1.00 28.02 165 LEU C C 1
ATOM 4059 O O . LEU C 1 170 ? 20.687 20.888 16.605 1.00 25.55 165 LEU C O 1
ATOM 4064 N N . GLN C 1 171 ? 20.348 20.759 18.818 1.00 28.72 166 GLN C N 1
ATOM 4065 C CA . GLN C 1 171 ? 20.873 19.377 18.905 1.00 31.42 166 GLN C CA 1
ATOM 4066 C C . GLN C 1 171 ? 19.985 18.444 18.069 1.00 29.34 166 GLN C C 1
ATOM 4067 O O . GLN C 1 171 ? 20.489 17.515 17.463 1.00 27.53 166 GLN C O 1
ATOM 4073 N N . GLY C 1 172 ? 18.671 18.701 18.102 1.00 28.58 167 GLY C N 1
ATOM 4074 C CA . GLY C 1 172 ? 17.662 18.008 17.276 1.00 28.51 167 GLY C CA 1
ATOM 4075 C C . GLY C 1 172 ? 17.978 18.136 15.806 1.00 27.54 167 GLY C C 1
ATOM 4076 O O . GLY C 1 172 ? 18.069 17.140 15.090 1.00 26.22 167 GLY C O 1
ATOM 4077 N N . ALA C 1 173 ? 18.269 19.361 15.377 1.00 25.61 168 ALA C N 1
ATOM 4078 C CA . ALA C 1 173 ? 18.622 19.610 13.995 1.00 25.36 168 ALA C CA 1
ATOM 4079 C C . ALA C 1 173 ? 19.934 18.895 13.613 1.00 24.91 168 ALA C C 1
ATOM 4080 O O . ALA C 1 173 ? 20.041 18.316 12.525 1.00 24.78 168 ALA C O 1
ATOM 4082 N N . ILE C 1 174 ? 20.927 18.953 14.504 1.00 24.78 169 ILE C N 1
ATOM 4083 C CA . ILE C 1 174 ? 22.206 18.308 14.301 1.00 25.35 169 ILE C CA 1
ATOM 4084 C C . ILE C 1 174 ? 21.984 16.801 14.066 1.00 25.73 169 ILE C C 1
ATOM 4085 O O . ILE C 1 174 ? 22.603 16.220 13.170 1.00 25.53 169 ILE C O 1
ATOM 4090 N N . GLY C 1 175 ? 21.146 16.181 14.887 1.00 26.04 170 GLY C N 1
ATOM 4091 C CA . GLY C 1 175 ? 20.826 14.744 14.725 1.00 26.94 170 GLY C CA 1
ATOM 4092 C C . GLY C 1 175 ? 20.131 14.460 13.383 1.00 27.23 170 GLY C C 1
ATOM 4093 O O . GLY C 1 175 ? 20.461 13.486 12.727 1.00 26.75 170 GLY C O 1
ATOM 4094 N N . ASN C 1 176 ? 19.181 15.310 12.982 1.00 26.97 171 ASN C N 1
ATOM 4095 C CA . ASN C 1 176 ? 18.493 15.157 11.686 1.00 28.05 171 ASN C CA 1
ATOM 4096 C C . ASN C 1 176 ? 19.486 15.314 10.548 1.00 27.50 171 ASN C C 1
ATOM 4097 O O . ASN C 1 176 ? 19.434 14.562 9.581 1.00 27.68 171 ASN C O 1
ATOM 4102 N N . ALA C 1 177 ? 20.389 16.296 10.644 1.00 27.06 172 ALA C N 1
ATOM 4103 C CA . ALA C 1 177 ? 21.406 16.472 9.620 1.00 26.59 172 ALA C CA 1
ATOM 4104 C C . ALA C 1 177 ? 22.421 15.321 9.549 1.00 26.45 172 ALA C C 1
ATOM 4105 O O . ALA C 1 177 ? 22.890 15.014 8.463 1.00 26.18 172 ALA C O 1
ATOM 4107 N N . LYS C 1 178 ? 22.765 14.716 10.688 1.00 25.93 173 LYS C N 1
ATOM 4108 C CA . LYS C 1 178 ? 23.667 13.571 10.702 1.00 27.32 173 LYS C CA 1
ATOM 4109 C C . LYS C 1 178 ? 23.036 12.420 9.899 1.00 26.94 173 LYS C C 1
ATOM 4110 O O . LYS C 1 178 ? 23.710 11.820 9.057 1.00 26.77 173 LYS C O 1
ATOM 4112 N N . LEU C 1 179 ? 21.743 12.204 10.102 1.00 26.68 174 LEU C N 1
ATOM 4113 C CA . LEU C 1 179 ? 21.019 11.134 9.397 1.00 27.87 174 LEU C CA 1
ATOM 4114 C C . LEU C 1 179 ? 20.843 11.441 7.909 1.00 26.86 174 LEU C C 1
ATOM 4115 O O . LEU C 1 179 ? 21.030 10.570 7.070 1.00 25.82 174 LEU C O 1
ATOM 4120 N N . GLY C 1 180 ? 20.460 12.679 7.585 1.00 25.16 175 GLY C N 1
ATOM 4121 C CA . GLY C 1 180 ? 20.343 13.104 6.192 1.00 24.70 175 GLY C CA 1
ATOM 4122 C C . GLY C 1 180 ? 21.649 12.970 5.459 1.00 24.49 175 GLY C C 1
ATOM 4123 O O . GLY C 1 180 ? 21.679 12.488 4.325 1.00 23.75 175 GLY C O 1
ATOM 4124 N N . THR C 1 181 ? 22.742 13.371 6.112 1.00 24.47 176 THR C N 1
ATOM 4125 C CA . THR C 1 181 ? 24.050 13.301 5.520 1.00 24.89 176 THR C CA 1
ATOM 4126 C C . THR C 1 181 ? 24.455 11.824 5.298 1.00 25.98 176 THR C C 1
ATOM 4127 O O . THR C 1 181 ? 24.982 11.509 4.255 1.00 25.93 176 THR C O 1
ATOM 4131 N N . GLU C 1 182 ? 24.163 10.962 6.255 1.00 26.44 177 GLU C N 1
ATOM 4132 C CA . GLU C 1 182 ? 24.475 9.530 6.120 1.00 29.66 177 GLU C CA 1
ATOM 4133 C C . GLU C 1 182 ? 23.727 8.930 4.935 1.00 27.77 177 GLU C C 1
ATOM 4134 O O . GLU C 1 182 ? 24.307 8.128 4.177 1.00 26.85 177 GLU C O 1
ATOM 4140 N N . ARG C 1 183 ? 22.457 9.310 4.790 1.00 27.15 178 ARG C N 1
ATOM 4141 C CA . ARG C 1 183 ? 21.645 8.863 3.639 1.00 27.08 178 ARG C CA 1
ATOM 4142 C C . ARG C 1 183 ? 22.153 9.401 2.305 1.00 25.36 178 ARG C C 1
ATOM 4143 O O . ARG C 1 183 ? 22.199 8.660 1.318 1.00 23.86 178 ARG C O 1
ATOM 4151 N N . ALA C 1 184 ? 22.503 10.689 2.252 1.00 23.64 179 ALA C N 1
ATOM 4152 C CA . ALA C 1 184 ? 23.034 11.267 1.022 1.00 22.78 179 ALA C CA 1
ATOM 4153 C C . ALA C 1 184 ? 24.359 10.629 0.603 1.00 22.84 179 ALA C C 1
ATOM 4154 O O . ALA C 1 184 ? 24.600 10.390 -0.589 1.00 22.21 179 ALA C O 1
ATOM 4156 N N . VAL C 1 185 ? 25.211 10.348 1.581 1.00 23.58 180 VAL C N 1
ATOM 4157 C CA . VAL C 1 185 ? 26.481 9.659 1.353 1.00 24.38 180 VAL C CA 1
ATOM 4158 C C . VAL C 1 185 ? 26.238 8.230 0.857 1.00 24.08 180 VAL C C 1
ATOM 4159 O O . VAL C 1 185 ? 26.898 7.805 -0.066 1.00 24.79 180 VAL C O 1
ATOM 4163 N N . GLY C 1 186 ? 25.264 7.538 1.448 1.00 23.57 181 GLY C N 1
ATOM 4164 C CA . GLY C 1 186 ? 24.866 6.196 0.998 1.00 23.43 181 GLY C CA 1
ATOM 4165 C C . GLY C 1 186 ? 24.297 6.216 -0.416 1.00 22.82 181 GLY C C 1
ATOM 4166 O O . GLY C 1 186 ? 24.597 5.318 -1.201 1.00 22.28 181 GLY C O 1
ATOM 4167 N N . ALA C 1 187 ? 23.509 7.261 -0.775 1.00 22.02 182 ALA C N 1
ATOM 4168 C CA . ALA C 1 187 ? 23.043 7.415 -2.140 1.00 21.75 182 ALA C CA 1
ATOM 4169 C C . ALA C 1 187 ? 24.202 7.658 -3.102 1.00 22.94 182 ALA C C 1
ATOM 4170 O O . ALA C 1 187 ? 24.215 7.100 -4.186 1.00 22.32 182 ALA C O 1
ATOM 4172 N N . ARG C 1 188 ? 25.160 8.493 -2.700 1.00 24.35 183 ARG C N 1
ATOM 4173 C CA . ARG C 1 188 ? 26.340 8.725 -3.511 1.00 25.89 183 ARG C CA 1
ATOM 4174 C C . ARG C 1 188 ? 27.075 7.383 -3.763 1.00 26.70 183 ARG C C 1
ATOM 4175 O O . ARG C 1 188 ? 27.459 7.089 -4.896 1.00 26.62 183 ARG C O 1
ATOM 4183 N N . GLN C 1 189 ? 27.241 6.592 -2.710 1.00 28.06 184 GLN C N 1
ATOM 4184 C CA . GLN C 1 189 ? 27.924 5.301 -2.805 1.00 30.06 184 GLN C CA 1
ATOM 4185 C C . GLN C 1 189 ? 27.162 4.348 -3.746 1.00 28.35 184 GLN C C 1
ATOM 4186 O O . GLN C 1 189 ? 27.788 3.680 -4.592 1.00 27.39 184 GLN C O 1
ATOM 4192 N N . ASP C 1 190 ? 25.830 4.377 -3.695 1.00 26.59 185 ASP C N 1
ATOM 4193 C CA . ASP C 1 190 ? 24.984 3.577 -4.624 1.00 26.65 185 ASP C CA 1
ATOM 4194 C C . ASP C 1 190 ? 25.277 3.845 -6.089 1.00 26.10 185 ASP C C 1
ATOM 4195 O O . ASP C 1 190 ? 25.281 2.912 -6.881 1.00 24.80 185 ASP C O 1
ATOM 4200 N N . VAL C 1 191 ? 25.501 5.117 -6.440 1.00 25.36 186 VAL C N 1
ATOM 4201 C CA . VAL C 1 191 ? 25.804 5.458 -7.820 1.00 26.68 186 VAL C CA 1
ATOM 4202 C C . VAL C 1 191 ? 27.291 5.684 -8.146 1.00 29.56 186 VAL C C 1
ATOM 4203 O O . VAL C 1 191 ? 27.595 6.173 -9.239 1.00 29.64 186 VAL C O 1
ATOM 4207 N N . SER C 1 192 ? 28.209 5.336 -7.236 1.00 32.40 187 SER C N 1
ATOM 4208 C CA . SER C 1 192 ? 29.651 5.641 -7.435 1.00 36.17 187 SER C CA 1
ATOM 4209 C C . SER C 1 192 ? 30.505 4.380 -7.456 1.00 40.11 187 SER C C 1
ATOM 4210 O O . SER C 1 192 ? 30.098 3.391 -8.072 1.00 42.91 187 SER C O 1
ATOM 4213 N N . ALA D 1 8 ? 44.952 44.709 11.838 1.00 71.98 3 ALA D N 1
ATOM 4214 C CA . ALA D 1 8 ? 46.256 43.976 11.780 1.00 70.83 3 ALA D CA 1
ATOM 4215 C C . ALA D 1 8 ? 46.009 42.449 11.693 1.00 69.47 3 ALA D C 1
ATOM 4216 O O . ALA D 1 8 ? 44.842 42.030 11.616 1.00 73.52 3 ALA D O 1
ATOM 4218 N N . GLU D 1 9 ? 47.071 41.629 11.653 1.00 66.30 4 GLU D N 1
ATOM 4219 C CA . GLU D 1 9 ? 46.926 40.214 11.260 1.00 63.28 4 GLU D CA 1
ATOM 4220 C C . GLU D 1 9 ? 47.632 39.177 12.133 1.00 57.45 4 GLU D C 1
ATOM 4221 O O . GLU D 1 9 ? 46.959 38.505 12.908 1.00 53.93 4 GLU D O 1
ATOM 4227 N N . ALA D 1 10 ? 48.951 39.034 12.002 1.00 51.08 5 ALA D N 1
ATOM 4228 C CA . ALA D 1 10 ? 49.670 37.866 12.552 1.00 49.45 5 ALA D CA 1
ATOM 4229 C C . ALA D 1 10 ? 49.567 37.690 14.073 1.00 44.73 5 ALA D C 1
ATOM 4230 O O . ALA D 1 10 ? 49.631 36.573 14.588 1.00 43.11 5 ALA D O 1
ATOM 4232 N N . TRP D 1 11 ? 49.440 38.803 14.778 1.00 41.00 6 TRP D N 1
ATOM 4233 C CA . TRP D 1 11 ? 49.290 38.785 16.222 1.00 38.20 6 TRP D CA 1
ATOM 4234 C C . TRP D 1 11 ? 48.003 38.073 16.663 1.00 35.73 6 TRP D C 1
ATOM 4235 O O . TRP D 1 11 ? 47.977 37.475 17.730 1.00 35.20 6 TRP D O 1
ATOM 4246 N N . ARG D 1 12 ? 46.968 38.116 15.836 1.00 34.81 7 ARG D N 1
ATOM 4247 C CA . ARG D 1 12 ? 45.659 37.582 16.209 1.00 35.01 7 ARG D CA 1
ATOM 4248 C C . ARG D 1 12 ? 45.693 36.054 16.345 1.00 35.13 7 ARG D C 1
ATOM 4249 O O . ARG D 1 12 ? 45.069 35.487 17.253 1.00 33.92 7 ARG D O 1
ATOM 4257 N N . SER D 1 13 ? 46.433 35.405 15.445 1.00 35.56 8 SER D N 1
ATOM 4258 C CA . SER D 1 13 ? 46.698 33.976 15.557 1.00 37.18 8 SER D CA 1
ATOM 4259 C C . SER D 1 13 ? 47.530 33.637 16.803 1.00 35.67 8 SER D C 1
ATOM 4260 O O . SER D 1 13 ? 47.251 32.653 17.492 1.00 35.82 8 SER D O 1
ATOM 4263 N N . ARG D 1 14 ? 48.538 34.456 17.100 1.00 35.65 9 ARG D N 1
ATOM 4264 C CA . ARG D 1 14 ? 49.406 34.228 18.259 1.00 34.83 9 ARG D CA 1
ATOM 4265 C C . ARG D 1 14 ? 48.647 34.457 19.583 1.00 33.33 9 ARG D C 1
ATOM 4266 O O . ARG D 1 14 ? 48.866 33.746 20.557 1.00 33.01 9 ARG D O 1
ATOM 4274 N N . PHE D 1 15 ? 47.783 35.470 19.600 1.00 31.26 10 PHE D N 1
ATOM 4275 C CA . PHE D 1 15 ? 46.801 35.667 20.685 1.00 30.15 10 PHE D CA 1
ATOM 4276 C C . PHE D 1 15 ? 45.953 34.410 20.890 1.00 29.80 10 PHE D C 1
ATOM 4277 O O . PHE D 1 15 ? 45.882 33.872 21.990 1.00 28.12 10 PHE D O 1
ATOM 4285 N N . ARG D 1 16 ? 45.337 33.940 19.816 1.00 31.60 11 ARG D N 1
ATOM 4286 C CA . ARG D 1 16 ? 44.479 32.763 19.890 1.00 33.73 11 ARG D CA 1
ATOM 4287 C C . ARG D 1 16 ? 45.224 31.542 20.443 1.00 32.19 11 ARG D C 1
ATOM 4288 O O . ARG D 1 16 ? 44.692 30.856 21.290 1.00 31.28 11 ARG D O 1
ATOM 4296 N N . GLU D 1 17 ? 46.447 31.283 19.971 1.00 31.95 12 GLU D N 1
ATOM 4297 C CA . GLU D 1 17 ? 47.213 30.117 20.436 1.00 32.90 12 GLU D CA 1
ATOM 4298 C C . GLU D 1 17 ? 47.431 30.158 21.930 1.00 29.44 12 GLU D C 1
ATOM 4299 O O . GLU D 1 17 ? 47.357 29.159 22.606 1.00 28.10 12 GLU D O 1
ATOM 4305 N N . ARG D 1 18 ? 47.718 31.341 22.443 1.00 28.24 13 ARG D N 1
ATOM 4306 C CA . ARG D 1 18 ? 47.961 31.512 23.871 1.00 27.82 13 ARG D CA 1
ATOM 4307 C C . ARG D 1 18 ? 46.700 31.421 24.749 1.00 25.90 13 ARG D C 1
ATOM 4308 O O . ARG D 1 18 ? 46.759 30.891 25.838 1.00 26.36 13 ARG D O 1
ATOM 4316 N N . VAL D 1 19 ? 45.569 31.877 24.240 1.00 25.74 14 VAL D N 1
ATOM 4317 C CA . VAL D 1 19 ? 44.273 31.677 24.930 1.00 25.13 14 VAL D CA 1
ATOM 4318 C C . VAL D 1 19 ? 43.936 30.185 24.988 1.00 25.96 14 VAL D C 1
ATOM 4319 O O . VAL D 1 19 ? 43.572 29.645 26.048 1.00 25.48 14 VAL D O 1
ATOM 4323 N N . VAL D 1 20 ? 44.096 29.501 23.860 1.00 26.94 15 VAL D N 1
ATOM 4324 C CA . VAL D 1 20 ? 43.832 28.048 23.816 1.00 28.15 15 VAL D CA 1
ATOM 4325 C C . VAL D 1 20 ? 44.720 27.344 24.859 1.00 28.88 15 VAL D C 1
ATOM 4326 O O . VAL D 1 20 ? 44.222 26.591 25.710 1.00 28.39 15 VAL D O 1
ATOM 4330 N N . GLU D 1 21 ? 46.016 27.655 24.866 1.00 29.87 16 GLU D N 1
ATOM 4331 C CA . GLU D 1 21 ? 46.925 26.992 25.795 1.00 31.15 16 GLU D CA 1
ATOM 4332 C C . GLU D 1 21 ? 46.647 27.363 27.259 1.00 28.64 16 GLU D C 1
ATOM 4333 O O . GLU D 1 21 ? 46.679 26.519 28.129 1.00 28.24 16 GLU D O 1
ATOM 4339 N N . ALA D 1 22 ? 46.323 28.621 27.512 1.00 26.92 17 ALA D N 1
ATOM 4340 C CA . ALA D 1 22 ? 45.922 29.031 28.840 1.00 26.24 17 ALA D CA 1
ATOM 4341 C C . ALA D 1 22 ? 44.735 28.218 29.385 1.00 26.32 17 ALA D C 1
ATOM 4342 O O . ALA D 1 22 ? 44.737 27.825 30.540 1.00 25.28 17 ALA D O 1
ATOM 4344 N N . ALA D 1 23 ? 43.718 27.997 28.564 1.00 27.09 18 ALA D N 1
ATOM 4345 C CA . ALA D 1 23 ? 42.572 27.175 28.988 1.00 28.46 18 ALA D CA 1
ATOM 4346 C C . ALA D 1 23 ? 43.022 25.760 29.385 1.00 29.03 18 ALA D C 1
ATOM 4347 O O . ALA D 1 23 ? 42.592 25.232 30.404 1.00 30.07 18 ALA D O 1
ATOM 4349 N N . GLU D 1 24 ? 43.950 25.191 28.620 1.00 30.98 19 GLU D N 1
ATOM 4350 C CA . GLU D 1 24 ? 44.530 23.877 28.946 1.00 32.83 19 GLU D CA 1
ATOM 4351 C C . GLU D 1 24 ? 45.229 23.845 30.299 1.00 31.81 19 GLU D C 1
ATOM 4352 O O . GLU D 1 24 ? 45.025 22.920 31.107 1.00 30.68 19 GLU D O 1
ATOM 4358 N N . ARG D 1 25 ? 46.024 24.896 30.567 1.00 30.26 20 ARG D N 1
ATOM 4359 C CA . ARG D 1 25 ? 46.713 25.048 31.834 1.00 29.74 20 ARG D CA 1
ATOM 4360 C C . ARG D 1 25 ? 45.736 25.185 32.984 1.00 28.44 20 ARG D C 1
ATOM 4361 O O . ARG D 1 25 ? 45.894 24.524 34.021 1.00 27.64 20 ARG D O 1
ATOM 4369 N N . TRP D 1 26 ? 44.729 26.041 32.810 1.00 27.44 21 TRP D N 1
ATOM 4370 C CA . TRP D 1 26 ? 43.684 26.204 33.816 1.00 27.98 21 TRP D CA 1
ATOM 4371 C C . TRP D 1 26 ? 42.979 24.856 34.164 1.00 29.98 21 TRP D C 1
ATOM 4372 O O . TRP D 1 26 ? 42.765 24.544 35.336 1.00 29.77 21 TRP D O 1
ATOM 4383 N N . GLU D 1 27 ? 42.641 24.081 33.152 1.00 31.84 22 GLU D N 1
ATOM 4384 C CA . GLU D 1 27 ? 42.033 22.760 33.393 1.00 35.80 22 GLU D CA 1
ATOM 4385 C C . GLU D 1 27 ? 42.951 21.840 34.210 1.00 35.50 22 GLU D C 1
ATOM 4386 O O . GLU D 1 27 ? 42.478 21.167 35.135 1.00 36.41 22 GLU D O 1
ATOM 4392 N N . SER D 1 28 ? 44.256 21.890 33.976 1.00 34.69 23 SER D N 1
ATOM 4393 C CA . SER D 1 28 ? 45.191 21.109 34.803 1.00 35.84 23 SER D CA 1
ATOM 4394 C C . SER D 1 28 ? 45.213 21.588 36.243 1.00 33.71 23 SER D C 1
ATOM 4395 O O . SER D 1 28 ? 45.291 20.770 37.154 1.00 32.42 23 SER D O 1
ATOM 4398 N N . VAL D 1 29 ? 45.122 22.908 36.460 1.00 31.85 24 VAL D N 1
ATOM 4399 C CA . VAL D 1 29 ? 45.132 23.453 37.816 1.00 31.34 24 VAL D CA 1
ATOM 4400 C C . VAL D 1 29 ? 44.003 22.878 38.674 1.00 31.14 24 VAL D C 1
ATOM 4401 O O . VAL D 1 29 ? 44.249 22.433 39.787 1.00 31.33 24 VAL D O 1
ATOM 4405 N N . GLY D 1 30 ? 42.781 22.896 38.156 1.00 31.26 25 GLY D N 1
ATOM 4406 C CA . GLY D 1 30 ? 41.597 22.436 38.884 1.00 31.43 25 GLY D CA 1
ATOM 4407 C C . GLY D 1 30 ? 41.664 20.984 39.284 1.00 32.32 25 GLY D C 1
ATOM 4408 O O . GLY D 1 30 ? 41.242 20.627 40.383 1.00 32.44 25 GLY D O 1
ATOM 4409 N N . GLU D 1 31 ? 42.213 20.157 38.399 1.00 33.34 26 GLU D N 1
ATOM 4410 C CA . GLU D 1 31 ? 42.367 18.726 38.657 1.00 33.93 26 GLU D CA 1
ATOM 4411 C C . GLU D 1 31 ? 43.377 18.539 39.784 1.00 33.06 26 GLU D C 1
ATOM 4412 O O . GLU D 1 31 ? 43.125 17.784 40.705 1.00 33.62 26 GLU D O 1
ATOM 4414 N N . SER D 1 32 ? 44.512 19.242 39.721 1.00 32.31 27 SER D N 1
ATOM 4415 C CA . SER D 1 32 ? 45.545 19.116 40.763 1.00 31.59 27 SER D CA 1
ATOM 4416 C C . SER D 1 32 ? 45.057 19.563 42.129 1.00 30.84 27 SER D C 1
ATOM 4417 O O . SER D 1 32 ? 45.307 18.884 43.104 1.00 30.62 27 SER D O 1
ATOM 4420 N N . LEU D 1 33 ? 44.378 20.714 42.196 1.00 30.00 28 LEU D N 1
ATOM 4421 C CA . LEU D 1 33 ? 43.836 21.217 43.474 1.00 30.11 28 LEU D CA 1
ATOM 4422 C C . LEU D 1 33 ? 42.828 20.271 44.098 1.00 31.42 28 LEU D C 1
ATOM 4423 O O . LEU D 1 33 ? 42.883 20.014 45.326 1.00 30.97 28 LEU D O 1
ATOM 4428 N N . ALA D 1 34 ? 41.942 19.721 43.268 1.00 32.67 29 ALA D N 1
ATOM 4429 C CA . ALA D 1 34 ? 40.959 18.749 43.746 1.00 34.49 29 ALA D CA 1
ATOM 4430 C C . ALA D 1 34 ? 41.636 17.543 44.381 1.00 35.01 29 ALA D C 1
ATOM 4431 O O . ALA D 1 34 ? 41.196 17.085 45.440 1.00 37.23 29 ALA D O 1
ATOM 4433 N N . THR D 1 35 ? 42.694 17.043 43.745 1.00 35.21 30 THR D N 1
ATOM 4434 C CA . THR D 1 35 ? 43.403 15.837 44.222 1.00 35.78 30 THR D CA 1
ATOM 4435 C C . THR D 1 35 ? 44.161 16.145 45.517 1.00 35.00 30 THR D C 1
ATOM 4436 O O . THR D 1 35 ? 44.150 15.328 46.451 1.00 34.59 30 THR D O 1
ATOM 4440 N N . ALA D 1 36 ? 44.783 17.330 45.597 1.00 32.90 31 ALA D N 1
ATOM 4441 C CA . ALA D 1 36 ? 45.456 17.739 46.834 1.00 31.78 31 ALA D CA 1
ATOM 4442 C C . ALA D 1 36 ? 44.475 17.689 48.002 1.00 32.04 31 ALA D C 1
ATOM 4443 O O . ALA D 1 36 ? 44.806 17.131 49.054 1.00 32.43 31 ALA D O 1
ATOM 4445 N N . LEU D 1 37 ? 43.263 18.216 47.807 1.00 32.13 32 LEU D N 1
ATOM 4446 C CA . LEU D 1 37 ? 42.279 18.297 48.892 1.00 32.86 32 LEU D CA 1
ATOM 4447 C C . LEU D 1 37 ? 41.854 16.928 49.454 1.00 33.90 32 LEU D C 1
ATOM 4448 O O . LEU D 1 37 ? 41.591 16.832 50.660 1.00 33.40 32 LEU D O 1
ATOM 4453 N N . THR D 1 38 ? 41.847 15.892 48.609 1.00 34.40 33 THR D N 1
ATOM 4454 C CA . THR D 1 38 ? 41.503 14.521 49.055 1.00 36.43 33 THR D CA 1
ATOM 4455 C C . THR D 1 38 ? 42.451 14.013 50.137 1.00 37.50 33 THR D C 1
ATOM 4456 O O . THR D 1 38 ? 42.065 13.184 50.972 1.00 38.92 33 THR D O 1
ATOM 4460 N N . HIS D 1 39 ? 43.694 14.488 50.110 1.00 37.35 34 HIS D N 1
ATOM 4461 C CA . HIS D 1 39 ? 44.690 14.083 51.094 1.00 37.49 34 HIS D CA 1
ATOM 4462 C C . HIS D 1 39 ? 44.605 14.815 52.425 1.00 36.80 34 HIS D C 1
ATOM 4463 O O . HIS D 1 39 ? 45.273 14.406 53.371 1.00 35.36 34 HIS D O 1
ATOM 4470 N N . LEU D 1 40 ? 43.782 15.863 52.526 1.00 36.56 35 LEU D N 1
ATOM 4471 C CA . LEU D 1 40 ? 43.747 16.718 53.728 1.00 37.15 35 LEU D CA 1
ATOM 4472 C C . LEU D 1 40 ? 42.428 16.653 54.509 1.00 38.34 35 LEU D C 1
ATOM 4473 O O . LEU D 1 40 ? 42.143 17.543 55.316 1.00 37.23 35 LEU D O 1
ATOM 4478 N N . LYS D 1 41 ? 41.666 15.578 54.302 1.00 41.28 36 LYS D N 1
ATOM 4479 C CA . LYS D 1 41 ? 40.302 15.446 54.812 1.00 43.30 36 LYS D CA 1
ATOM 4480 C C . LYS D 1 41 ? 40.234 14.950 56.269 1.00 45.58 36 LYS D C 1
ATOM 4481 O O . LYS D 1 41 ? 39.438 15.450 57.056 1.00 49.23 36 LYS D O 1
ATOM 4483 N N . SER D 1 42 ? 41.038 13.962 56.629 1.00 46.00 37 SER D N 1
ATOM 4484 C CA . SER D 1 42 ? 40.945 13.364 57.953 1.00 47.27 37 SER D CA 1
ATOM 4485 C C . SER D 1 42 ? 41.982 13.978 58.904 1.00 46.69 37 SER D C 1
ATOM 4486 O O . SER D 1 42 ? 42.959 14.574 58.433 1.00 43.62 37 SER D O 1
ATOM 4489 N N . PRO D 1 43 ? 41.777 13.826 60.242 1.00 46.42 38 PRO D N 1
ATOM 4490 C CA . PRO D 1 43 ? 42.749 14.303 61.244 1.00 44.51 38 PRO D CA 1
ATOM 4491 C C . PRO D 1 43 ? 44.143 13.754 61.043 1.00 43.11 38 PRO D C 1
ATOM 4492 O O . PRO D 1 43 ? 44.301 12.690 60.451 1.00 43.49 38 PRO D O 1
ATOM 4496 N N . MET D 1 44 ? 45.139 14.507 61.502 1.00 41.88 39 MET D N 1
ATOM 4497 C CA . MET D 1 44 ? 46.542 14.078 61.532 1.00 41.62 39 MET D CA 1
ATOM 4498 C C . MET D 1 44 ? 47.016 14.098 62.976 1.00 42.24 39 MET D C 1
ATOM 4499 O O . MET D 1 44 ? 46.633 14.986 63.735 1.00 41.73 39 MET D O 1
ATOM 4504 N N . HIS D 1 45 ? 47.875 13.138 63.326 1.00 44.14 40 HIS D N 1
ATOM 4505 C CA . HIS D 1 45 ? 48.302 12.912 64.707 1.00 44.35 40 HIS D CA 1
ATOM 4506 C C . HIS D 1 45 ? 49.804 12.694 64.794 1.00 43.84 40 HIS D C 1
ATOM 4507 O O . HIS D 1 45 ? 50.381 11.990 63.967 1.00 44.19 40 HIS D O 1
ATOM 4514 N N . ALA D 1 46 ? 50.418 13.294 65.811 1.00 43.37 41 ALA D N 1
ATOM 4515 C CA . ALA D 1 46 ? 51.871 13.244 66.021 1.00 44.58 41 ALA D CA 1
ATOM 4516 C C . ALA D 1 46 ? 52.357 12.244 67.089 1.00 46.86 41 ALA D C 1
ATOM 4517 O O . ALA D 1 46 ? 53.547 11.961 67.135 1.00 46.00 41 ALA D O 1
ATOM 4519 N N . GLY D 1 47 ? 51.469 11.763 67.958 1.00 49.58 42 GLY D N 1
ATOM 4520 C CA . GLY D 1 47 ? 51.880 11.036 69.188 1.00 53.06 42 GLY D CA 1
ATOM 4521 C C . GLY D 1 47 ? 52.355 9.600 69.002 1.00 56.33 42 GLY D C 1
ATOM 4522 O O . GLY D 1 47 ? 52.998 9.037 69.894 1.00 59.05 42 GLY D O 1
ATOM 4523 N N . ASP D 1 48 ? 52.017 9.011 67.855 1.00 58.02 43 ASP D N 1
ATOM 4524 C CA . ASP D 1 48 ? 52.319 7.619 67.504 1.00 59.64 43 ASP D CA 1
ATOM 4525 C C . ASP D 1 48 ? 53.095 7.643 66.193 1.00 59.52 43 ASP D C 1
ATOM 4526 O O . ASP D 1 48 ? 52.647 8.274 65.231 1.00 56.25 43 ASP D O 1
ATOM 4531 N N . GLU D 1 49 ? 54.235 6.961 66.140 1.00 59.87 44 GLU D N 1
ATOM 4532 C CA . GLU D 1 49 ? 55.115 7.005 64.956 1.00 61.49 44 GLU D CA 1
ATOM 4533 C C . GLU D 1 49 ? 54.395 6.627 63.652 1.00 61.61 44 GLU D C 1
ATOM 4534 O O . GLU D 1 49 ? 54.574 7.291 62.612 1.00 59.65 44 GLU D O 1
ATOM 4540 N N . GLU D 1 50 ? 53.574 5.576 63.700 1.00 61.35 45 GLU D N 1
ATOM 4541 C CA . GLU D 1 50 ? 52.861 5.136 62.497 1.00 62.37 45 GLU D CA 1
ATOM 4542 C C . GLU D 1 50 ? 51.870 6.191 61.974 1.00 58.73 45 GLU D C 1
ATOM 4543 O O . GLU D 1 50 ? 51.811 6.441 60.773 1.00 55.75 45 GLU D O 1
ATOM 4549 N N . GLU D 1 51 ? 51.103 6.786 62.883 1.00 56.55 46 GLU D N 1
ATOM 4550 C CA . GLU D 1 51 ? 50.173 7.860 62.535 1.00 56.06 46 GLU D CA 1
ATOM 4551 C C . GLU D 1 51 ? 50.893 9.109 62.032 1.00 50.93 46 GLU D C 1
ATOM 4552 O O . GLU D 1 51 ? 50.406 9.742 61.122 1.00 49.66 46 GLU D O 1
ATOM 4558 N N . ALA D 1 52 ? 52.038 9.438 62.626 1.00 47.60 47 ALA D N 1
ATOM 4559 C CA . ALA D 1 52 ? 52.891 10.528 62.157 1.00 45.45 47 ALA D CA 1
ATOM 4560 C C . ALA D 1 52 ? 53.434 10.272 60.754 1.00 44.67 47 ALA D C 1
ATOM 4561 O O . ALA D 1 52 ? 53.345 11.150 59.882 1.00 41.64 47 ALA D O 1
ATOM 4563 N N . ALA D 1 53 ? 53.969 9.069 60.527 1.00 43.50 48 ALA D N 1
ATOM 4564 C CA . ALA D 1 53 ? 54.439 8.682 59.210 1.00 43.55 48 ALA D CA 1
ATOM 4565 C C . ALA D 1 53 ? 53.276 8.704 58.212 1.00 43.20 48 ALA D C 1
ATOM 4566 O O . ALA D 1 53 ? 53.460 9.113 57.067 1.00 42.20 48 ALA D O 1
ATOM 4568 N N . ALA D 1 54 ? 52.084 8.293 58.650 1.00 42.46 49 ALA D N 1
ATOM 4569 C CA . ALA D 1 54 ? 50.894 8.324 57.794 1.00 42.62 49 ALA D CA 1
ATOM 4570 C C . ALA D 1 54 ? 50.531 9.757 57.382 1.00 41.34 49 ALA D C 1
ATOM 4571 O O . ALA D 1 54 ? 50.152 10.002 56.229 1.00 40.75 49 ALA D O 1
ATOM 4573 N N . ALA D 1 55 ? 50.650 10.697 58.317 1.00 40.55 50 ALA D N 1
ATOM 4574 C CA . ALA D 1 55 ? 50.373 12.114 58.013 1.00 39.59 50 ALA D CA 1
ATOM 4575 C C . ALA D 1 55 ? 51.393 12.717 57.041 1.00 39.37 50 ALA D C 1
ATOM 4576 O O . ALA D 1 55 ? 51.004 13.383 56.071 1.00 39.08 50 ALA D O 1
ATOM 4578 N N . ARG D 1 56 ? 52.683 12.500 57.309 1.00 39.80 51 ARG D N 1
ATOM 4579 C CA . ARG D 1 56 ? 53.762 12.912 56.392 1.00 40.50 51 ARG D CA 1
ATOM 4580 C C . ARG D 1 56 ? 53.580 12.387 54.974 1.00 40.39 51 ARG D C 1
ATOM 4581 O O . ARG D 1 56 ? 53.833 13.120 54.012 1.00 38.88 51 ARG D O 1
ATOM 4589 N N . THR D 1 57 ? 53.150 11.132 54.838 1.00 39.75 52 THR D N 1
ATOM 4590 C CA . THR D 1 57 ? 52.878 10.592 53.517 1.00 40.68 52 THR D CA 1
ATOM 4591 C C . THR D 1 57 ? 51.784 11.390 52.794 1.00 39.62 52 THR D C 1
ATOM 4592 O O . THR D 1 57 ? 51.940 11.726 51.621 1.00 38.62 52 THR D O 1
ATOM 4596 N N . ARG D 1 58 ? 50.690 11.662 53.498 1.00 38.42 53 ARG D N 1
ATOM 4597 C CA . ARG D 1 58 ? 49.557 12.367 52.929 1.00 37.71 53 ARG D CA 1
ATOM 4598 C C . ARG D 1 58 ? 49.976 13.781 52.536 1.00 36.11 53 ARG D C 1
ATOM 4599 O O . ARG D 1 58 ? 49.539 14.294 51.495 1.00 35.71 53 ARG D O 1
ATOM 4607 N N . ILE D 1 59 ? 50.823 14.384 53.367 1.00 34.93 54 ILE D N 1
ATOM 4608 C CA . ILE D 1 59 ? 51.308 15.747 53.131 1.00 34.18 54 ILE D CA 1
ATOM 4609 C C . ILE D 1 59 ? 52.190 15.762 51.893 1.00 34.86 54 ILE D C 1
ATOM 4610 O O . ILE D 1 59 ? 52.006 16.614 51.013 1.00 33.37 54 ILE D O 1
ATOM 4615 N N . GLN D 1 60 ? 53.127 14.822 51.783 1.00 35.08 55 GLN D N 1
ATOM 4616 C CA . GLN D 1 60 ? 53.971 14.765 50.583 1.00 34.93 55 GLN D CA 1
ATOM 4617 C C . GLN D 1 60 ? 53.115 14.539 49.300 1.00 35.36 55 GLN D C 1
ATOM 4618 O O . GLN D 1 60 ? 53.417 15.114 48.248 1.00 34.30 55 GLN D O 1
ATOM 4620 N N . LEU D 1 61 ? 52.048 13.735 49.382 1.00 35.46 56 LEU D N 1
ATOM 4621 C CA . LEU D 1 61 ? 51.144 13.563 48.217 1.00 35.61 56 LEU D CA 1
ATOM 4622 C C . LEU D 1 61 ? 50.459 14.886 47.870 1.00 34.18 56 LEU D C 1
ATOM 4623 O O . LEU D 1 61 ? 50.425 15.283 46.702 1.00 33.89 56 LEU D O 1
ATOM 4628 N N . ALA D 1 62 ? 49.919 15.559 48.883 1.00 33.49 57 ALA D N 1
ATOM 4629 C CA . ALA D 1 62 ? 49.269 16.877 48.680 1.00 33.30 57 ALA D CA 1
ATOM 4630 C C . ALA D 1 62 ? 50.243 17.899 48.111 1.00 33.48 57 ALA D C 1
ATOM 4631 O O . ALA D 1 62 ? 49.897 18.633 47.158 1.00 32.45 57 ALA D O 1
ATOM 4633 N N A MET D 1 63 ? 51.453 17.945 48.669 0.50 33.91 58 MET D N 1
ATOM 4634 N N B MET D 1 63 ? 51.449 17.940 48.682 0.50 34.24 58 MET D N 1
ATOM 4635 C CA A MET D 1 63 ? 52.475 18.883 48.210 0.50 34.25 58 MET D CA 1
ATOM 4636 C CA B MET D 1 63 ? 52.504 18.847 48.236 0.50 34.83 58 MET D CA 1
ATOM 4637 C C A MET D 1 63 ? 52.828 18.689 46.739 0.50 34.52 58 MET D C 1
ATOM 4638 C C B MET D 1 63 ? 52.823 18.683 46.753 0.50 34.84 58 MET D C 1
ATOM 4639 O O A MET D 1 63 ? 52.990 19.678 46.014 0.50 33.77 58 MET D O 1
ATOM 4640 O O B MET D 1 63 ? 52.953 19.683 46.036 0.50 34.02 58 MET D O 1
ATOM 4649 N N . GLY D 1 64 ? 52.941 17.428 46.304 1.00 34.85 59 GLY D N 1
ATOM 4650 C CA . GLY D 1 64 ? 53.181 17.115 44.882 1.00 35.12 59 GLY D CA 1
ATOM 4651 C C . GLY D 1 64 ? 52.109 17.704 43.965 1.00 34.77 59 GLY D C 1
ATOM 4652 O O . GLY D 1 64 ? 52.423 18.349 42.964 1.00 33.88 59 GLY D O 1
ATOM 4653 N N . GLU D 1 65 ? 50.849 17.519 44.351 1.00 34.11 60 GLU D N 1
ATOM 4654 C CA . GLU D 1 65 ? 49.721 18.043 43.599 1.00 34.32 60 GLU D CA 1
ATOM 4655 C C . GLU D 1 65 ? 49.739 19.575 43.592 1.00 33.79 60 GLU D C 1
ATOM 4656 O O . GLU D 1 65 ? 49.474 20.190 42.547 1.00 33.65 60 GLU D O 1
ATOM 4662 N N . LEU D 1 66 ? 50.095 20.177 44.725 1.00 32.93 61 LEU D N 1
ATOM 4663 C CA . LEU D 1 66 ? 50.177 21.631 44.820 1.00 33.14 61 LEU D CA 1
ATOM 4664 C C . LEU D 1 66 ? 51.309 22.237 43.986 1.00 34.18 61 LEU D C 1
ATOM 4665 O O . LEU D 1 66 ? 51.156 23.360 43.459 1.00 32.44 61 LEU D O 1
ATOM 4670 N N . VAL D 1 67 ? 52.422 21.514 43.870 1.00 35.31 62 VAL D N 1
ATOM 4671 C CA . VAL D 1 67 ? 53.523 21.908 42.980 1.00 36.64 62 VAL D CA 1
ATOM 4672 C C . VAL D 1 67 ? 53.050 21.929 41.520 1.00 36.13 62 VAL D C 1
ATOM 4673 O O . VAL D 1 67 ? 53.319 22.902 40.794 1.00 36.19 62 VAL D O 1
ATOM 4677 N N . ASP D 1 68 ? 52.322 20.889 41.109 1.00 35.60 63 ASP D N 1
ATOM 4678 C CA . ASP D 1 68 ? 51.738 20.837 39.758 1.00 35.75 63 ASP D CA 1
ATOM 4679 C C . ASP D 1 68 ? 50.817 22.034 39.541 1.00 33.94 63 ASP D C 1
ATOM 4680 O O . ASP D 1 68 ? 50.901 22.709 38.501 1.00 32.90 63 ASP D O 1
ATOM 4685 N N . ALA D 1 69 ? 49.961 22.305 40.524 1.00 31.65 64 ALA D N 1
ATOM 4686 C CA . ALA D 1 69 ? 49.001 23.385 40.426 1.00 31.02 64 ALA D CA 1
ATOM 4687 C C . ALA D 1 69 ? 49.678 24.722 40.291 1.00 30.37 64 ALA D C 1
ATOM 4688 O O . ALA D 1 69 ? 49.260 25.533 39.447 1.00 29.32 64 ALA D O 1
ATOM 4690 N N . SER D 1 70 ? 50.698 24.954 41.113 1.00 29.96 65 SER D N 1
ATOM 4691 C CA . SER D 1 70 ? 51.467 26.208 41.038 1.00 30.46 65 SER D CA 1
ATOM 4692 C C . SER D 1 70 ? 52.169 26.394 39.707 1.00 30.80 65 SER D C 1
ATOM 4693 O O . SER D 1 70 ? 52.154 27.498 39.185 1.00 30.25 65 SER D O 1
ATOM 4696 N N . ARG D 1 71 ? 52.778 25.336 39.182 1.00 30.93 66 ARG D N 1
ATOM 4697 C CA . ARG D 1 71 ? 53.450 25.397 37.885 1.00 32.89 66 ARG D CA 1
ATOM 4698 C C . ARG D 1 71 ? 52.460 25.755 36.772 1.00 32.20 66 ARG D C 1
ATOM 4699 O O . ARG D 1 71 ? 52.738 26.620 35.934 1.00 30.55 66 ARG D O 1
ATOM 4707 N N . ASN D 1 72 ? 51.316 25.077 36.770 1.00 30.49 67 ASN D N 1
ATOM 4708 C CA . ASN D 1 72 ? 50.300 25.346 35.783 1.00 30.13 67 ASN D CA 1
ATOM 4709 C C . ASN D 1 72 ? 49.643 26.711 35.927 1.00 28.11 67 ASN D C 1
ATOM 4710 O O . ASN D 1 72 ? 49.350 27.353 34.900 1.00 27.32 67 ASN D O 1
ATOM 4715 N N . LEU D 1 73 ? 49.445 27.185 37.161 1.00 27.75 68 LEU D N 1
ATOM 4716 C CA . LEU D 1 73 ? 48.927 28.553 37.381 1.00 27.76 68 LEU D CA 1
ATOM 4717 C C . LEU D 1 73 ? 49.940 29.557 36.876 1.00 27.25 68 LEU D C 1
ATOM 4718 O O . LEU D 1 73 ? 49.544 30.578 36.287 1.00 26.61 68 LEU D O 1
ATOM 4723 N N . ALA D 1 74 ? 51.230 29.307 37.131 1.00 26.19 69 ALA D N 1
ATOM 4724 C CA . ALA D 1 74 ? 52.274 30.208 36.647 1.00 26.37 69 ALA D CA 1
ATOM 4725 C C . ALA D 1 74 ? 52.313 30.268 35.108 1.00 25.73 69 ALA D C 1
ATOM 4726 O O . ALA D 1 74 ? 52.444 31.354 34.558 1.00 24.04 69 ALA D O 1
ATOM 4728 N N . SER D 1 75 ? 52.136 29.139 34.423 1.00 25.45 70 SER D N 1
ATOM 4729 C CA . SER D 1 75 ? 52.094 29.155 32.946 1.00 26.38 70 SER D CA 1
ATOM 4730 C C . SER D 1 75 ? 50.847 29.878 32.441 1.00 25.39 70 SER D C 1
ATOM 4731 O O . SER D 1 75 ? 50.937 30.676 31.496 1.00 25.23 70 SER D O 1
ATOM 4734 N N . ALA D 1 76 ? 49.699 29.581 33.057 1.00 25.19 71 ALA D N 1
ATOM 4735 C CA . ALA D 1 76 ? 48.451 30.229 32.710 1.00 24.91 71 ALA D CA 1
ATOM 4736 C C . ALA D 1 76 ? 48.595 31.748 32.810 1.00 23.91 71 ALA D C 1
ATOM 4737 O O . ALA D 1 76 ? 48.185 32.491 31.894 1.00 22.05 71 ALA D O 1
ATOM 4739 N N . MET D 1 77 ? 49.205 32.206 33.903 1.00 24.35 72 MET D N 1
ATOM 4740 C CA . MET D 1 77 ? 49.398 33.690 34.102 1.00 25.05 72 MET D CA 1
ATOM 4741 C C . MET D 1 77 ? 50.262 34.311 33.020 1.00 23.40 72 MET D C 1
ATOM 4742 O O . MET D 1 77 ? 49.950 35.413 32.519 1.00 22.37 72 MET D O 1
ATOM 4747 N N . SER D 1 78 ? 51.327 33.606 32.672 1.00 22.62 73 SER D N 1
ATOM 4748 C CA . SER D 1 78 ? 52.243 34.051 31.637 1.00 22.71 73 SER D CA 1
ATOM 4749 C C . SER D 1 78 ? 51.552 34.092 30.280 1.00 22.16 73 SER D C 1
ATOM 4750 O O . SER D 1 78 ? 51.614 35.086 29.571 1.00 21.86 73 SER D O 1
ATOM 4753 N N . LEU D 1 79 ? 50.842 33.021 29.935 1.00 21.80 74 LEU D N 1
ATOM 4754 C CA . LEU D 1 79 ? 50.156 32.956 28.651 1.00 21.78 74 LEU D CA 1
ATOM 4755 C C . LEU D 1 79 ? 49.102 34.059 28.492 1.00 21.46 74 LEU D C 1
ATOM 4756 O O . LEU D 1 79 ? 48.994 34.677 27.445 1.00 21.59 74 LEU D O 1
ATOM 4761 N N . MET D 1 80 ? 48.347 34.309 29.542 1.00 21.51 75 MET D N 1
ATOM 4762 C CA . MET D 1 80 ? 47.288 35.311 29.503 1.00 22.53 75 MET D CA 1
ATOM 4763 C C . MET D 1 80 ? 47.849 36.733 29.419 1.00 22.44 75 MET D C 1
ATOM 4764 O O . MET D 1 80 ? 47.257 37.596 28.771 1.00 22.64 75 MET D O 1
ATOM 4769 N N . LYS D 1 81 ? 48.955 36.983 30.107 1.00 23.49 76 LYS D N 1
ATOM 4770 C CA . LYS D 1 81 ? 49.612 38.300 30.065 1.00 24.39 76 LYS D CA 1
ATOM 4771 C C . LYS D 1 81 ? 50.191 38.569 28.681 1.00 24.10 76 LYS D C 1
ATOM 4772 O O . LYS D 1 81 ? 50.012 39.665 28.136 1.00 23.54 76 LYS D O 1
ATOM 4778 N N . VAL D 1 82 ? 50.847 37.570 28.103 1.00 23.46 77 VAL D N 1
ATOM 4779 C CA . VAL D 1 82 ? 51.383 37.691 26.761 1.00 23.78 77 VAL D CA 1
ATOM 4780 C C . VAL D 1 82 ? 50.277 37.915 25.741 1.00 23.39 77 VAL D C 1
ATOM 4781 O O . VAL D 1 82 ? 50.408 38.779 24.856 1.00 23.44 77 VAL D O 1
ATOM 4785 N N . ALA D 1 83 ? 49.183 37.169 25.860 1.00 22.83 78 ALA D N 1
ATOM 4786 C CA . ALA D 1 83 ? 48.053 37.411 24.999 1.00 23.30 78 ALA D CA 1
ATOM 4787 C C . ALA D 1 83 ? 47.615 38.894 25.086 1.00 23.34 78 ALA D C 1
ATOM 4788 O O . ALA D 1 83 ? 47.459 39.561 24.063 1.00 23.81 78 ALA D O 1
ATOM 4790 N N . GLU D 1 84 ? 47.437 39.385 26.308 1.00 23.50 79 GLU D N 1
ATOM 4791 C CA . GLU D 1 84 ? 47.044 40.782 26.507 1.00 24.27 79 GLU D CA 1
ATOM 4792 C C . GLU D 1 84 ? 48.028 41.747 25.813 1.00 24.28 79 GLU D C 1
ATOM 4793 O O . GLU D 1 84 ? 47.591 42.657 25.064 1.00 24.17 79 GLU D O 1
ATOM 4799 N N . LEU D 1 85 ? 49.332 41.530 25.998 1.00 23.56 80 LEU D N 1
ATOM 4800 C CA . LEU D 1 85 ? 50.323 42.395 25.374 1.00 24.45 80 LEU D CA 1
ATOM 4801 C C . LEU D 1 85 ? 50.305 42.349 23.825 1.00 24.45 80 LEU D C 1
ATOM 4802 O O . LEU D 1 85 ? 50.418 43.379 23.159 1.00 24.24 80 LEU D O 1
ATOM 4807 N N . LEU D 1 86 ? 50.142 41.160 23.246 1.00 25.07 81 LEU D N 1
ATOM 4808 C CA . LEU D 1 86 ? 50.000 41.036 21.777 1.00 25.34 81 LEU D CA 1
ATOM 4809 C C . LEU D 1 86 ? 48.860 41.897 21.265 1.00 25.56 81 LEU D C 1
ATOM 4810 O O . LEU D 1 86 ? 48.968 42.542 20.190 1.00 26.22 81 LEU D O 1
ATOM 4815 N N . ALA D 1 87 ? 47.764 41.934 22.027 1.00 24.78 82 ALA D N 1
ATOM 4816 C CA . ALA D 1 87 ? 46.572 42.694 21.625 1.00 24.97 82 ALA D CA 1
ATOM 4817 C C . ALA D 1 87 ? 46.790 44.193 21.807 1.00 25.75 82 ALA D C 1
ATOM 4818 O O . ALA D 1 87 ? 46.408 44.974 20.914 1.00 25.99 82 ALA D O 1
ATOM 4820 N N . LEU D 1 88 ? 47.408 44.594 22.917 1.00 26.13 83 LEU D N 1
ATOM 4821 C CA . LEU D 1 88 ? 47.641 46.031 23.150 1.00 27.79 83 LEU D CA 1
ATOM 4822 C C . LEU D 1 88 ? 48.584 46.604 22.089 1.00 29.49 83 LEU D C 1
ATOM 4823 O O . LEU D 1 88 ? 48.394 47.741 21.642 1.00 29.92 83 LEU D O 1
ATOM 4828 N N . HIS D 1 89 ? 49.590 45.833 21.676 1.00 30.42 84 HIS D N 1
ATOM 4829 C CA . HIS D 1 89 ? 50.526 46.276 20.614 1.00 32.22 84 HIS D CA 1
ATOM 4830 C C . HIS D 1 89 ? 49.945 46.087 19.231 1.00 32.19 84 HIS D C 1
ATOM 4831 O O . HIS D 1 89 ? 49.958 47.017 18.415 1.00 31.66 84 HIS D O 1
ATOM 4838 N N . GLY D 1 90 ? 49.361 44.918 18.986 1.00 31.49 85 GLY D N 1
ATOM 4839 C CA . GLY D 1 90 ? 48.780 44.607 17.684 1.00 32.16 85 GLY D CA 1
ATOM 4840 C C . GLY D 1 90 ? 47.577 45.468 17.282 1.00 33.79 85 GLY D C 1
ATOM 4841 O O . GLY D 1 90 ? 47.376 45.762 16.096 1.00 33.74 85 GLY D O 1
ATOM 4842 N N . GLY D 1 91 ? 46.775 45.869 18.263 1.00 33.99 86 GLY D N 1
ATOM 4843 C CA . GLY D 1 91 ? 45.569 46.649 18.019 1.00 34.91 86 GLY D CA 1
ATOM 4844 C C . GLY D 1 91 ? 45.794 48.142 18.035 1.00 37.40 86 GLY D C 1
ATOM 4845 O O . GLY D 1 91 ? 44.844 48.901 17.828 1.00 37.91 86 GLY D O 1
ATOM 4846 N N . SER D 1 92 ? 47.036 48.572 18.266 1.00 38.21 87 SER D N 1
ATOM 4847 C CA . SER D 1 92 ? 47.383 49.982 18.300 1.00 41.92 87 SER D CA 1
ATOM 4848 C C . SER D 1 92 ? 47.404 50.492 16.864 1.00 45.47 87 SER D C 1
ATOM 4849 O O . SER D 1 92 ? 47.971 49.843 15.993 1.00 45.86 87 SER D O 1
ATOM 4852 N N . VAL D 1 93 ? 46.795 51.647 16.629 1.00 50.47 88 VAL D N 1
ATOM 4853 C CA . VAL D 1 93 ? 46.854 52.302 15.317 1.00 55.65 88 VAL D CA 1
ATOM 4854 C C . VAL D 1 93 ? 48.276 52.851 15.085 1.00 59.36 88 VAL D C 1
ATOM 4855 O O . VAL D 1 93 ? 48.861 52.657 14.016 1.00 62.70 88 VAL D O 1
ATOM 4859 N N . ASN D 1 94 ? 48.825 53.508 16.104 1.00 62.48 89 ASN D N 1
ATOM 4860 C CA . ASN D 1 94 ? 50.209 53.969 16.104 1.00 64.60 89 ASN D CA 1
ATOM 4861 C C . ASN D 1 94 ? 51.198 52.810 16.343 1.00 65.08 89 ASN D C 1
ATOM 4862 O O . ASN D 1 94 ? 51.290 52.281 17.464 1.00 63.76 89 ASN D O 1
ATOM 4867 N N . PRO D 1 95 ? 51.973 52.445 15.299 1.00 66.94 90 PRO D N 1
ATOM 4868 C CA . PRO D 1 95 ? 52.978 51.368 15.291 1.00 65.66 90 PRO D CA 1
ATOM 4869 C C . PRO D 1 95 ? 54.063 51.478 16.382 1.00 66.96 90 PRO D C 1
ATOM 4870 O O . PRO D 1 95 ? 54.572 50.442 16.829 1.00 67.56 90 PRO D O 1
ATOM 4872 N N . SER D 1 96 ? 54.402 52.697 16.817 1.00 66.27 91 SER D N 1
ATOM 4873 C CA . SER D 1 96 ? 55.421 52.898 17.874 1.00 65.22 91 SER D CA 1
ATOM 4874 C C . SER D 1 96 ? 54.887 52.908 19.328 1.00 63.39 91 SER D C 1
ATOM 4875 O O . SER D 1 96 ? 55.693 52.937 20.267 1.00 61.48 91 SER D O 1
ATOM 4878 N N . THR D 1 97 ? 53.556 52.871 19.508 1.00 60.21 92 THR D N 1
ATOM 4879 C CA . THR D 1 97 ? 52.898 52.909 20.840 1.00 54.68 92 THR D CA 1
ATOM 4880 C C . THR D 1 97 ? 52.009 51.664 21.024 1.00 49.43 92 THR D C 1
ATOM 4881 O O . THR D 1 97 ? 51.810 50.888 20.087 1.00 51.38 92 THR D O 1
ATOM 4883 N N . HIS D 1 98 ? 51.501 51.467 22.236 1.00 44.07 93 HIS D N 1
ATOM 4884 C CA . HIS D 1 98 ? 50.532 50.395 22.515 1.00 40.95 93 HIS D CA 1
ATOM 4885 C C . HIS D 1 98 ? 49.271 51.018 23.084 1.00 38.35 93 HIS D C 1
ATOM 4886 O O . HIS D 1 98 ? 49.305 52.145 23.574 1.00 38.27 93 HIS D O 1
ATOM 4893 N N . LEU D 1 99 ? 48.151 50.313 22.950 1.00 34.73 94 LEU D N 1
ATOM 4894 C CA . LEU D 1 99 ? 46.895 50.704 23.603 1.00 34.17 94 LEU D CA 1
ATOM 4895 C C . LEU D 1 99 ? 47.067 50.664 25.095 1.00 33.79 94 LEU D C 1
ATOM 4896 O O . LEU D 1 99 ? 47.697 49.745 25.613 1.00 33.03 94 LEU D O 1
ATOM 4901 N N . GLY D 1 100 ? 46.486 51.633 25.798 1.00 33.68 95 GLY D N 1
ATOM 4902 C CA . GLY D 1 100 ? 46.611 51.657 27.243 1.00 34.90 95 GLY D CA 1
ATOM 4903 C C . GLY D 1 100 ? 45.948 50.466 27.927 1.00 34.49 95 GLY D C 1
ATOM 4904 O O . GLY D 1 100 ? 46.374 50.057 28.998 1.00 34.90 95 GLY D O 1
ATOM 4905 N N . GLU D 1 101 ? 44.886 49.930 27.337 1.00 32.70 96 GLU D N 1
ATOM 4906 C CA . GLU D 1 101 ? 44.146 48.862 27.968 1.00 33.19 96 GLU D CA 1
ATOM 4907 C C . GLU D 1 101 ? 43.289 48.129 26.966 1.00 30.60 96 GLU D C 1
ATOM 4908 O O . GLU D 1 101 ? 42.939 48.665 25.911 1.00 28.44 96 GLU D O 1
ATOM 4914 N N . ILE D 1 102 ? 42.978 46.878 27.300 1.00 28.73 97 ILE D N 1
ATOM 4915 C CA . ILE D 1 102 ? 42.240 46.024 26.404 1.00 29.13 97 ILE D CA 1
ATOM 4916 C C . ILE D 1 102 ? 40.925 46.619 25.887 1.00 28.92 97 ILE D C 1
ATOM 4917 O O . ILE D 1 102 ? 40.589 46.477 24.705 1.00 27.65 97 ILE D O 1
ATOM 4922 N N . SER D 1 103 ? 40.209 47.295 26.775 1.00 29.93 98 SER D N 1
ATOM 4923 C CA . SER D 1 103 ? 38.905 47.839 26.440 1.00 32.53 98 SER D CA 1
ATOM 4924 C C . SER D 1 103 ? 38.964 48.973 25.396 1.00 33.29 98 SER D C 1
ATOM 4925 O O . SER D 1 103 ? 37.902 49.373 24.902 1.00 36.02 98 SER D O 1
ATOM 4928 N N . LEU D 1 104 ? 40.155 49.471 25.035 1.00 32.29 99 LEU D N 1
ATOM 4929 C CA . LEU D 1 104 ? 40.292 50.456 23.947 1.00 32.65 99 LEU D CA 1
ATOM 4930 C C . LEU D 1 104 ? 40.453 49.813 22.547 1.00 31.20 99 LEU D C 1
ATOM 4931 O O . LEU D 1 104 ? 40.490 50.516 21.516 1.00 29.97 99 LEU D O 1
ATOM 4936 N N . LEU D 1 105 ? 40.519 48.476 22.483 1.00 28.61 100 LEU D N 1
ATOM 4937 C CA . LEU D 1 105 ? 40.557 47.799 21.215 1.00 27.99 100 LEU D CA 1
ATOM 4938 C C . LEU D 1 105 ? 39.337 48.138 20.368 1.00 28.00 100 LEU D C 1
ATOM 4939 O O . LEU D 1 105 ? 38.214 48.226 20.864 1.00 27.64 100 LEU D O 1
ATOM 4944 N N . GLY D 1 106 ? 39.562 48.294 19.069 1.00 28.81 101 GLY D N 1
ATOM 4945 C CA . GLY D 1 106 ? 38.490 48.659 18.148 1.00 29.50 101 GLY D CA 1
ATOM 4946 C C . GLY D 1 106 ? 37.536 47.508 17.922 1.00 30.13 101 GLY D C 1
ATOM 4947 O O . GLY D 1 106 ? 37.899 46.340 18.131 1.00 28.48 101 GLY D O 1
ATOM 4948 N N . ASP D 1 107 ? 36.322 47.826 17.484 1.00 31.56 102 ASP D N 1
ATOM 4949 C CA . ASP D 1 107 ? 35.312 46.786 17.262 1.00 32.82 102 ASP D CA 1
ATOM 4950 C C . ASP D 1 107 ? 35.713 45.755 16.202 1.00 32.98 102 ASP D C 1
ATOM 4951 O O . ASP D 1 107 ? 35.228 44.605 16.247 1.00 32.64 102 ASP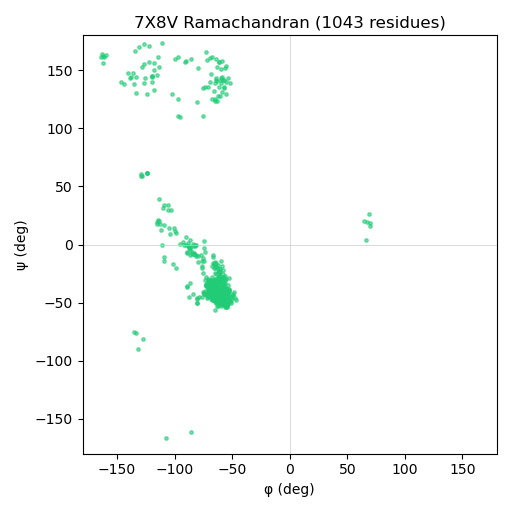 D O 1
ATOM 4956 N N . GLN D 1 108 ? 36.612 46.116 15.277 1.00 33.97 103 GLN D N 1
ATOM 4957 C CA . GLN D 1 108 ? 37.180 45.109 14.357 1.00 35.10 103 GLN D CA 1
ATOM 4958 C C . GLN D 1 108 ? 37.880 43.968 15.114 1.00 33.92 103 GLN D C 1
ATOM 4959 O O . GLN D 1 108 ? 37.985 42.871 14.595 1.00 33.32 103 GLN D O 1
ATOM 4965 N N . TYR D 1 109 ? 38.354 44.235 16.336 1.00 32.83 104 TYR D N 1
ATOM 4966 C CA . TYR D 1 109 ? 38.959 43.202 17.191 1.00 31.18 104 TYR D CA 1
ATOM 4967 C C . TYR D 1 109 ? 38.022 42.792 18.327 1.00 30.16 104 TYR D C 1
ATOM 4968 O O . TYR D 1 109 ? 38.484 42.471 19.424 1.00 28.39 104 TYR D O 1
ATOM 4977 N N . LEU D 1 110 ? 36.709 42.798 18.078 1.00 29.76 105 LEU D N 1
ATOM 4978 C CA . LEU D 1 110 ? 35.741 42.487 19.113 1.00 30.81 105 LEU D CA 1
ATOM 4979 C C . LEU D 1 110 ? 36.037 41.137 19.779 1.00 28.98 105 LEU D C 1
ATOM 4980 O O . LEU D 1 110 ? 35.948 41.026 20.994 1.00 28.21 105 LEU D O 1
ATOM 4985 N N . ALA D 1 111 ? 36.416 40.143 18.985 1.00 28.43 106 ALA D N 1
ATOM 4986 C CA . ALA D 1 111 ? 36.694 38.810 19.519 1.00 28.91 106 ALA D CA 1
ATOM 4987 C C . ALA D 1 111 ? 37.839 38.834 20.540 1.00 27.98 106 ALA D C 1
ATOM 4988 O O . ALA D 1 111 ? 37.718 38.261 21.630 1.00 27.35 106 ALA D O 1
ATOM 4990 N N . GLU D 1 112 ? 38.918 39.531 20.191 1.00 27.65 107 GLU D N 1
ATOM 4991 C CA . GLU D 1 112 ? 40.085 39.607 21.064 1.00 27.18 107 GLU D CA 1
ATOM 4992 C C . GLU D 1 112 ? 39.798 40.489 22.259 1.00 26.32 107 GLU D C 1
ATOM 4993 O O . GLU D 1 112 ? 40.305 40.225 23.347 1.00 25.00 107 GLU D O 1
ATOM 4999 N N . ARG D 1 113 ? 39.001 41.546 22.066 1.00 26.21 108 ARG D N 1
ATOM 5000 C CA . ARG D 1 113 ? 38.641 42.416 23.177 1.00 26.01 108 ARG D CA 1
ATOM 5001 C C . ARG D 1 113 ? 37.806 41.641 24.198 1.00 25.52 108 ARG D C 1
ATOM 5002 O O . ARG D 1 113 ? 38.081 41.675 25.390 1.00 23.85 108 ARG D O 1
ATOM 5010 N N . ASN D 1 114 ? 36.797 40.919 23.711 1.00 25.84 109 ASN D N 1
ATOM 5011 C CA . ASN D 1 114 ? 35.968 40.082 24.599 1.00 26.49 109 ASN D CA 1
ATOM 5012 C C . ASN D 1 114 ? 36.823 39.062 25.325 1.00 25.10 109 ASN D C 1
ATOM 5013 O O . ASN D 1 114 ? 36.678 38.880 26.538 1.00 25.29 109 ASN D O 1
ATOM 5018 N N . ALA D 1 115 ? 37.753 38.439 24.618 1.00 24.77 110 ALA D N 1
ATOM 5019 C CA . ALA D 1 115 ? 38.620 37.448 25.270 1.00 24.51 110 ALA D CA 1
ATOM 5020 C C . ALA D 1 115 ? 39.513 38.134 26.292 1.00 24.47 110 ALA D C 1
ATOM 5021 O O . ALA D 1 115 ? 39.694 37.658 27.398 1.00 24.57 110 ALA D O 1
ATOM 5023 N N . GLY D 1 116 ? 40.081 39.263 25.907 1.00 24.34 111 GLY D N 1
ATOM 5024 C CA . GLY D 1 116 ? 41.025 39.955 26.775 1.00 24.35 111 GLY D CA 1
ATOM 5025 C C . GLY D 1 116 ? 40.396 40.407 28.079 1.00 24.58 111 GLY D C 1
ATOM 5026 O O . GLY D 1 116 ? 41.039 40.312 29.147 1.00 25.20 111 GLY D O 1
ATOM 5027 N N . ILE D 1 117 ? 39.155 40.871 28.013 1.00 24.64 112 ILE D N 1
ATOM 5028 C CA . ILE D 1 117 ? 38.404 41.253 29.201 1.00 25.36 112 ILE D CA 1
ATOM 5029 C C . ILE D 1 117 ? 38.315 40.072 30.175 1.00 25.36 112 ILE D C 1
ATOM 5030 O O . ILE D 1 117 ? 38.573 40.209 31.377 1.00 24.92 112 ILE D O 1
ATOM 5035 N N . LYS D 1 118 ? 37.980 38.909 29.649 1.00 24.60 113 LYS D N 1
ATOM 5036 C CA . LYS D 1 118 ? 37.921 37.703 30.475 1.00 25.36 113 LYS D CA 1
ATOM 5037 C C . LYS D 1 118 ? 39.303 37.331 31.048 1.00 24.50 113 LYS D C 1
ATOM 5038 O O . LYS D 1 118 ? 39.419 36.924 32.216 1.00 25.05 113 LYS D O 1
ATOM 5044 N N . LEU D 1 119 ? 40.349 37.444 30.231 1.00 24.92 114 LEU D N 1
ATOM 5045 C CA . LEU D 1 119 ? 41.681 37.114 30.680 1.00 25.56 114 LEU D CA 1
ATOM 5046 C C . LEU D 1 119 ? 42.202 38.054 31.765 1.00 25.43 114 LEU D C 1
ATOM 5047 O O . LEU D 1 119 ? 42.938 37.635 32.635 1.00 23.32 114 LEU D O 1
ATOM 5052 N N . LEU D 1 120 ? 41.843 39.329 31.706 1.00 25.47 115 LEU D N 1
ATOM 5053 C CA . LEU D 1 120 ? 42.215 40.239 32.777 1.00 26.63 115 LEU D CA 1
ATOM 5054 C C . LEU D 1 120 ? 41.613 39.795 34.103 1.00 26.89 115 LEU D C 1
ATOM 5055 O O . LEU D 1 120 ? 42.315 39.760 35.124 1.00 27.07 115 LEU D O 1
ATOM 5060 N N . GLU D 1 121 ? 40.332 39.431 34.092 1.00 27.79 116 GLU D N 1
ATOM 5061 C CA . GLU D 1 121 ? 39.697 38.930 35.298 1.00 30.01 116 GLU D CA 1
ATOM 5062 C C . GLU D 1 121 ? 40.316 37.582 35.706 1.00 27.90 116 GLU D C 1
ATOM 5063 O O . GLU D 1 121 ? 40.591 37.381 36.884 1.00 28.02 116 GLU D O 1
ATOM 5069 N N . ALA D 1 122 ? 40.551 36.686 34.744 1.00 26.58 117 ALA D N 1
ATOM 5070 C CA . ALA D 1 122 ? 41.174 35.377 35.048 1.00 25.04 117 ALA D CA 1
ATOM 5071 C C . ALA D 1 122 ? 42.592 35.546 35.663 1.00 24.73 117 ALA D C 1
ATOM 5072 O O . ALA D 1 122 ? 43.057 34.745 36.501 1.00 23.94 117 ALA D O 1
ATOM 5074 N N . GLY D 1 123 ? 43.286 36.586 35.246 1.00 24.23 118 GLY D N 1
ATOM 5075 C CA . GLY D 1 123 ? 44.552 36.973 35.900 1.00 24.91 118 GLY D CA 1
ATOM 5076 C C . GLY D 1 123 ? 44.411 37.248 37.383 1.00 26.14 118 GLY D C 1
ATOM 5077 O O . GLY D 1 123 ? 45.242 36.805 38.178 1.00 26.47 118 GLY D O 1
ATOM 5078 N N . LYS D 1 124 ? 43.353 37.950 37.771 1.00 27.09 119 LYS D N 1
ATOM 5079 C CA . LYS D 1 124 ? 43.087 38.205 39.203 1.00 28.35 119 LYS D CA 1
ATOM 5080 C C . LYS D 1 124 ? 42.767 36.898 39.914 1.00 27.31 119 LYS D C 1
ATOM 5081 O O . LYS D 1 124 ? 43.284 36.644 40.980 1.00 26.03 119 LYS D O 1
ATOM 5087 N N . ASP D 1 125 ? 41.959 36.055 39.280 1.00 27.01 120 ASP D N 1
ATOM 5088 C CA . ASP D 1 125 ? 41.655 34.719 39.828 1.00 27.42 120 ASP D CA 1
ATOM 5089 C C . ASP D 1 125 ? 42.935 33.920 40.079 1.00 26.84 120 ASP D C 1
ATOM 5090 O O . ASP D 1 125 ? 43.087 33.265 41.122 1.00 26.35 120 ASP D O 1
ATOM 5095 N N . ALA D 1 126 ? 43.833 33.951 39.111 1.00 26.04 121 ALA D N 1
ATOM 5096 C CA . ALA D 1 126 ? 45.059 33.193 39.189 1.00 26.78 121 ALA D CA 1
ATOM 5097 C C . ALA D 1 126 ? 45.963 33.707 40.289 1.00 27.04 121 ALA D C 1
ATOM 5098 O O . ALA D 1 126 ? 46.545 32.913 41.011 1.00 27.08 121 ALA D O 1
ATOM 5100 N N . ARG D 1 127 ? 46.082 35.022 40.436 1.00 28.03 122 ARG D N 1
ATOM 5101 C CA . ARG D 1 127 ? 46.913 35.573 41.510 1.00 29.26 122 ARG D CA 1
ATOM 5102 C C . ARG D 1 127 ? 46.365 35.209 42.891 1.00 28.34 122 ARG D C 1
ATOM 5103 O O . ARG D 1 127 ? 47.153 34.913 43.806 1.00 28.34 122 ARG D O 1
ATOM 5111 N N . LYS D 1 128 ? 45.038 35.245 43.058 1.00 27.59 123 LYS D N 1
ATOM 5112 C CA . LYS D 1 128 ? 44.412 34.856 44.323 1.00 28.34 123 LYS D CA 1
ATOM 5113 C C . LYS D 1 128 ? 44.645 33.372 44.555 1.00 27.90 123 LYS D C 1
ATOM 5114 O O . LYS D 1 128 ? 44.989 32.976 45.669 1.00 28.31 123 LYS D O 1
ATOM 5120 N N . ALA D 1 129 ? 44.492 32.556 43.514 1.00 27.10 124 ALA D N 1
ATOM 5121 C CA . ALA D 1 129 ? 44.685 31.095 43.682 1.00 27.52 124 ALA D CA 1
ATOM 5122 C C . ALA D 1 129 ? 46.119 30.772 44.026 1.00 29.14 124 ALA D C 1
ATOM 5123 O O . ALA D 1 129 ? 46.386 29.882 44.866 1.00 29.76 124 ALA D O 1
ATOM 5125 N N . TYR D 1 130 ? 47.053 31.500 43.397 1.00 29.11 125 TYR D N 1
ATOM 5126 C CA . TYR D 1 130 ? 48.472 31.282 43.633 1.00 30.51 125 TYR D CA 1
ATOM 5127 C C . TYR D 1 130 ? 48.863 31.561 45.084 1.00 29.49 125 TYR D C 1
ATOM 5128 O O . TYR D 1 130 ? 49.549 30.735 45.694 1.00 27.71 125 TYR D O 1
ATOM 5137 N N . ILE D 1 131 ? 48.419 32.707 45.617 1.00 27.70 126 ILE D N 1
ATOM 5138 C CA . ILE D 1 131 ? 48.584 33.087 47.029 1.00 28.26 126 ILE D CA 1
ATOM 5139 C C . ILE D 1 131 ? 47.977 32.076 48.040 1.00 27.36 126 ILE D C 1
ATOM 5140 O O . ILE D 1 131 ? 48.607 31.693 49.037 1.00 26.73 126 ILE D O 1
ATOM 5145 N N . SER D 1 132 ? 46.753 31.639 47.767 1.00 26.69 127 SER D N 1
ATOM 5146 C CA . SER D 1 132 ? 46.088 30.659 48.621 1.00 25.97 127 SER D CA 1
ATOM 5147 C C . SER D 1 132 ? 46.783 29.284 48.550 1.00 26.20 127 SER D C 1
ATOM 5148 O O . SER D 1 132 ? 46.908 28.616 49.578 1.00 25.87 127 SER D O 1
ATOM 5151 N N . VAL D 1 133 ? 47.284 28.884 47.377 1.00 25.63 128 VAL D N 1
ATOM 5152 C CA . VAL D 1 133 ? 48.067 27.656 47.278 1.00 26.79 128 VAL D CA 1
ATOM 5153 C C . VAL D 1 133 ? 49.356 27.775 48.107 1.00 27.46 128 VAL D C 1
ATOM 5154 O O . VAL D 1 133 ? 49.717 26.831 48.808 1.00 27.76 128 VAL D O 1
ATOM 5158 N N A ASP D 1 134 ? 50.035 28.922 48.034 0.50 27.55 129 ASP D N 1
ATOM 5159 N N B ASP D 1 134 ? 50.034 28.920 48.023 0.50 27.98 129 ASP D N 1
ATOM 5160 C CA A ASP D 1 134 ? 51.217 29.159 48.884 0.50 28.13 129 ASP D CA 1
ATOM 5161 C CA B ASP D 1 134 ? 51.226 29.186 48.849 0.50 28.83 129 ASP D CA 1
ATOM 5162 C C A ASP D 1 134 ? 50.860 29.135 50.368 0.50 27.77 129 ASP D C 1
ATOM 5163 C C B ASP D 1 134 ? 50.903 29.227 50.363 0.50 28.19 129 ASP D C 1
ATOM 5164 O O A ASP D 1 134 ? 51.602 28.554 51.176 0.50 28.36 129 ASP D O 1
ATOM 5165 O O B ASP D 1 134 ? 51.717 28.794 51.187 0.50 28.90 129 ASP D O 1
ATOM 5174 N N . GLY D 1 135 ? 49.734 29.753 50.715 1.00 27.39 130 GLY D N 1
ATOM 5175 C CA . GLY D 1 135 ? 49.184 29.698 52.101 1.00 26.79 130 GLY D CA 1
ATOM 5176 C C . GLY D 1 135 ? 49.019 28.245 52.568 1.00 26.60 130 GLY D C 1
ATOM 5177 O O . GLY D 1 135 ? 49.541 27.844 53.630 1.00 25.84 130 GLY D O 1
ATOM 5178 N N . CYS D 1 136 ? 48.351 27.454 51.741 1.00 26.27 131 CYS D N 1
ATOM 5179 C CA . CYS D 1 136 ? 48.147 26.019 52.012 1.00 27.15 131 CYS D CA 1
ATOM 5180 C C . CYS D 1 136 ? 49.495 25.295 52.170 1.00 28.04 131 CYS D C 1
ATOM 5181 O O . CYS D 1 136 ? 49.716 24.583 53.147 1.00 28.07 131 CYS D O 1
ATOM 5184 N N . ARG D 1 137 ? 50.411 25.520 51.235 1.00 28.90 132 ARG D N 1
ATOM 5185 C CA . ARG D 1 137 ? 51.784 24.981 51.351 1.00 30.87 132 ARG D CA 1
ATOM 5186 C C . ARG D 1 137 ? 52.465 25.345 52.697 1.00 29.04 132 ARG D C 1
ATOM 5187 O O . ARG D 1 137 ? 53.139 24.494 53.323 1.00 29.35 132 ARG D O 1
ATOM 5195 N N . GLY D 1 138 ? 52.282 26.576 53.152 1.00 27.47 133 GLY D N 1
ATOM 5196 C CA . GLY D 1 138 ? 52.774 27.001 54.444 1.00 27.41 133 GLY D CA 1
ATOM 5197 C C . GLY D 1 138 ? 52.149 26.240 55.616 1.00 27.96 133 GLY D C 1
ATOM 5198 O O . GLY D 1 138 ? 52.841 25.934 56.629 1.00 27.71 133 GLY D O 1
ATOM 5199 N N . ASN D 1 139 ? 50.854 25.915 55.498 1.00 26.38 134 ASN D N 1
ATOM 5200 C CA . ASN D 1 139 ? 50.167 25.199 56.560 1.00 27.00 134 ASN D CA 1
ATOM 5201 C C . ASN D 1 139 ? 50.716 23.754 56.611 1.00 27.88 134 ASN D C 1
ATOM 5202 O O . ASN D 1 139 ? 50.973 23.216 57.683 1.00 27.80 134 ASN D O 1
ATOM 5207 N N . LEU D 1 140 ? 50.927 23.157 55.442 1.00 28.70 135 LEU D N 1
ATOM 5208 C CA . LEU D 1 140 ? 51.497 21.815 55.373 1.00 29.45 135 LEU D CA 1
ATOM 5209 C C . LEU D 1 140 ? 52.918 21.791 55.905 1.00 29.91 135 LEU D C 1
ATOM 5210 O O . LEU D 1 140 ? 53.252 20.905 56.670 1.00 30.37 135 LEU D O 1
ATOM 5215 N N . ASP D 1 141 ? 53.735 22.778 55.552 1.00 30.00 136 ASP D N 1
ATOM 5216 C CA . ASP D 1 141 ? 55.089 22.915 56.110 1.00 31.65 136 ASP D CA 1
ATOM 5217 C C . ASP D 1 141 ? 55.054 23.009 57.638 1.00 31.51 136 ASP D C 1
ATOM 5218 O O . ASP D 1 141 ? 55.879 22.376 58.313 1.00 32.64 136 ASP D O 1
ATOM 5223 N N . ALA D 1 142 ? 54.100 23.768 58.179 1.00 29.98 137 ALA D N 1
ATOM 5224 C CA . ALA D 1 142 ? 53.931 23.901 59.637 1.00 30.07 137 ALA D CA 1
ATOM 5225 C C . ALA D 1 142 ? 53.584 22.569 60.289 1.00 30.60 137 ALA D C 1
ATOM 5226 O O . ALA D 1 142 ? 54.143 22.212 61.339 1.00 31.63 137 ALA D O 1
ATOM 5228 N N . ILE D 1 143 ? 52.668 21.823 59.669 1.00 30.60 138 ILE D N 1
ATOM 5229 C CA . ILE D 1 143 ? 52.298 20.493 60.187 1.00 31.08 138 ILE D CA 1
ATOM 5230 C C . ILE D 1 143 ? 53.523 19.583 60.238 1.00 32.60 138 ILE D C 1
ATOM 5231 O O . ILE D 1 143 ? 53.761 18.919 61.248 1.00 33.48 138 ILE D O 1
ATOM 5236 N N . LEU D 1 144 ? 54.326 19.585 59.178 1.00 33.02 139 LEU D N 1
ATOM 5237 C CA . LEU D 1 144 ? 55.560 18.800 59.169 1.00 34.21 139 LEU D CA 1
ATOM 5238 C C . LEU D 1 144 ? 56.491 19.152 60.336 1.00 34.69 139 LEU D C 1
ATOM 5239 O O . LEU D 1 144 ? 57.055 18.243 60.968 1.00 35.45 139 LEU D O 1
ATOM 5244 N N . LEU D 1 145 ? 56.607 20.442 60.648 1.00 34.69 140 LEU D N 1
ATOM 5245 C CA . LEU D 1 145 ? 57.395 20.884 61.793 1.00 35.26 140 LEU D CA 1
ATOM 5246 C C . LEU D 1 145 ? 56.794 20.352 63.069 1.00 34.96 140 LEU D C 1
ATOM 5247 O O . LEU D 1 145 ? 57.507 19.753 63.871 1.00 35.88 140 LEU D O 1
ATOM 5252 N N . LEU D 1 146 ? 55.484 20.502 63.225 1.00 33.49 141 LEU D N 1
ATOM 5253 C CA . LEU D 1 146 ? 54.809 20.047 64.432 1.00 33.15 141 LEU D CA 1
ATOM 5254 C C . LEU D 1 146 ? 54.939 18.539 64.643 1.00 34.52 141 LEU D C 1
ATOM 5255 O O . LEU D 1 146 ? 55.153 18.106 65.772 1.00 34.59 141 LEU D O 1
ATOM 5260 N N . LEU D 1 147 ? 54.814 17.762 63.565 1.00 35.91 142 LEU D N 1
ATOM 5261 C CA . LEU D 1 147 ? 54.960 16.295 63.618 1.00 37.98 142 LEU D CA 1
ATOM 5262 C C . LEU D 1 147 ? 56.350 15.884 64.104 1.00 40.12 142 LEU D C 1
ATOM 5263 O O . LEU D 1 147 ? 56.496 14.825 64.659 1.00 42.11 142 LEU D O 1
ATOM 5268 N N . ASP D 1 148 ? 57.361 16.722 63.891 1.00 41.69 143 ASP D N 1
ATOM 5269 C CA . ASP D 1 148 ? 58.704 16.472 64.422 1.00 44.18 143 ASP D CA 1
ATOM 5270 C C . ASP D 1 148 ? 58.912 16.925 65.876 1.00 44.59 143 ASP D C 1
ATOM 5271 O O . ASP D 1 148 ? 59.991 16.701 66.428 1.00 45.72 143 ASP D O 1
ATOM 5276 N N . HIS D 1 149 ? 57.896 17.516 66.502 1.00 42.54 144 HIS D N 1
ATOM 5277 C CA . HIS D 1 149 ? 57.947 17.870 67.916 1.00 43.58 144 HIS D CA 1
ATOM 5278 C C . HIS D 1 149 ? 56.793 17.264 68.725 1.00 42.93 144 HIS D C 1
ATOM 5279 O O . HIS D 1 149 ? 56.007 17.994 69.337 1.00 42.48 144 HIS D O 1
ATOM 5286 N N . PRO D 1 150 ? 56.711 15.925 68.778 1.00 44.57 145 PRO D N 1
ATOM 5287 C CA . PRO D 1 150 ? 55.541 15.281 69.401 1.00 44.82 145 PRO D CA 1
ATOM 5288 C C . PRO D 1 150 ? 55.380 15.494 70.910 1.00 45.92 145 PRO D C 1
ATOM 5289 O O . PRO D 1 150 ? 54.280 15.265 71.436 1.00 44.94 145 PRO D O 1
ATOM 5293 N N . ARG D 1 151 ? 56.433 15.947 71.588 1.00 46.78 146 ARG D N 1
ATOM 5294 C CA . ARG D 1 151 ? 56.361 16.235 73.031 1.00 49.27 146 ARG D CA 1
ATOM 5295 C C . ARG D 1 151 ? 55.905 17.676 73.363 1.00 47.54 146 ARG D C 1
ATOM 5296 O O . ARG D 1 151 ? 55.804 18.027 74.536 1.00 46.21 146 ARG D O 1
ATOM 5304 N N . VAL D 1 152 ? 55.605 18.501 72.350 1.00 45.21 147 VAL D N 1
ATOM 5305 C CA . VAL D 1 152 ? 55.036 19.838 72.594 1.00 43.90 147 VAL D CA 1
ATOM 5306 C C . VAL D 1 152 ? 53.628 19.654 73.167 1.00 43.47 147 VAL D C 1
ATOM 5307 O O . VAL D 1 152 ? 52.809 18.941 72.568 1.00 42.98 147 VAL D O 1
ATOM 5311 N N . PRO D 1 153 ? 53.341 20.257 74.338 1.00 43.49 148 PRO D N 1
ATOM 5312 C CA . PRO D 1 153 ? 51.973 20.171 74.857 1.00 43.00 148 PRO D CA 1
ATOM 5313 C C . PRO D 1 153 ? 50.938 20.667 73.849 1.00 41.50 148 PRO D C 1
ATOM 5314 O O . PRO D 1 153 ? 51.108 21.760 73.282 1.00 40.43 148 PRO D O 1
ATOM 5318 N N . CYS D 1 154 ? 49.906 19.847 73.612 1.00 39.97 149 CYS D N 1
ATOM 5319 C CA . CYS D 1 154 ? 48.778 20.204 72.735 1.00 39.83 149 CYS D CA 1
ATOM 5320 C C . CYS D 1 154 ? 49.206 20.281 71.248 1.00 37.27 149 CYS D C 1
ATOM 5321 O O . CYS D 1 154 ? 48.589 20.977 70.455 1.00 36.42 149 CYS D O 1
ATOM 5324 N N . VAL D 1 155 ? 50.255 19.548 70.893 1.00 36.24 150 VAL D N 1
ATOM 5325 C CA . VAL D 1 155 ? 50.743 19.493 69.509 1.00 35.19 150 VAL D CA 1
ATOM 5326 C C . VAL D 1 155 ? 49.633 19.100 68.529 1.00 34.98 150 VAL D C 1
ATOM 5327 O O . VAL D 1 155 ? 49.505 19.725 67.470 1.00 33.29 150 VAL D O 1
ATOM 5331 N N . ASP D 1 156 ? 48.785 18.129 68.905 1.00 35.01 151 ASP D N 1
ATOM 5332 C CA . ASP D 1 156 ? 47.702 17.721 68.008 1.00 35.81 151 ASP D CA 1
ATOM 5333 C C . ASP D 1 156 ? 46.659 18.807 67.796 1.00 34.30 151 ASP D C 1
ATOM 5334 O O . ASP D 1 156 ? 46.060 18.855 66.730 1.00 33.79 151 ASP D O 1
ATOM 5339 N N . ASP D 1 157 ? 46.418 19.642 68.808 1.00 33.61 152 ASP D N 1
ATOM 5340 C CA . ASP D 1 157 ? 45.532 20.782 68.631 1.00 33.65 152 ASP D CA 1
ATOM 5341 C C . ASP D 1 157 ? 46.118 21.758 67.608 1.00 31.61 152 ASP D C 1
ATOM 5342 O O . ASP D 1 157 ? 45.390 22.293 66.777 1.00 31.20 152 ASP D O 1
ATOM 5347 N N . PHE D 1 158 ? 47.431 21.958 67.656 1.00 30.21 153 PHE D N 1
ATOM 5348 C CA . PHE D 1 158 ? 48.106 22.870 66.720 1.00 29.58 153 PHE D CA 1
ATOM 5349 C C . PHE D 1 158 ? 48.075 22.333 65.292 1.00 28.97 153 PHE D C 1
ATOM 5350 O O . PHE D 1 158 ? 47.836 23.075 64.337 1.00 27.99 153 PHE D O 1
ATOM 5358 N N . ILE D 1 159 ? 48.245 21.028 65.170 1.00 28.17 154 ILE D N 1
ATOM 5359 C CA . ILE D 1 159 ? 48.115 20.354 63.879 1.00 29.15 154 ILE D CA 1
ATOM 5360 C C . ILE D 1 159 ? 46.714 20.532 63.296 1.00 28.63 154 ILE D C 1
ATOM 5361 O O . ILE D 1 159 ? 46.589 20.850 62.129 1.00 28.34 154 ILE D O 1
ATOM 5366 N N A GLU D 1 160 ? 45.652 20.327 64.084 0.50 29.04 155 GLU D N 1
ATOM 5367 N N B GLU D 1 160 ? 45.700 20.320 64.138 0.50 29.22 155 GLU D N 1
ATOM 5368 C CA A GLU D 1 160 ? 44.295 20.490 63.529 0.50 29.57 155 GLU D CA 1
ATOM 5369 C CA B GLU D 1 160 ? 44.294 20.512 63.791 0.50 29.90 155 GLU D CA 1
ATOM 5370 C C A GLU D 1 160 ? 43.992 21.946 63.147 0.50 29.26 155 GLU D C 1
ATOM 5371 C C B GLU D 1 160 ? 44.008 21.906 63.212 0.50 29.44 155 GLU D C 1
ATOM 5372 O O A GLU D 1 160 ? 43.245 22.153 62.184 0.50 28.96 155 GLU D O 1
ATOM 5373 O O B GLU D 1 160 ? 43.315 22.025 62.193 0.50 29.00 155 GLU D O 1
ATOM 5384 N N . GLU D 1 161 ? 44.572 22.929 63.860 1.00 29.24 156 GLU D N 1
ATOM 5385 C CA . GLU D 1 161 ? 44.395 24.343 63.489 1.00 29.87 156 GLU D CA 1
ATOM 5386 C C . GLU D 1 161 ? 45.024 24.594 62.123 1.00 28.74 156 GLU D C 1
ATOM 5387 O O . GLU D 1 161 ? 44.396 25.187 61.256 1.00 28.43 156 GLU D O 1
ATOM 5393 N N . GLU D 1 162 ? 46.267 24.136 61.948 1.00 28.96 157 GLU D N 1
ATOM 5394 C CA . GLU D 1 162 ? 46.968 24.289 60.690 1.00 28.70 157 GLU D CA 1
ATOM 5395 C C . GLU D 1 162 ? 46.316 23.505 59.568 1.00 28.71 157 GLU D C 1
ATOM 5396 O O . GLU D 1 162 ? 46.261 23.983 58.422 1.00 28.35 157 GLU D O 1
ATOM 5402 N N . LEU D 1 163 ? 45.810 22.311 59.867 1.00 28.91 158 LEU D N 1
ATOM 5403 C CA . LEU D 1 163 ? 45.132 21.517 58.846 1.00 29.25 158 LEU D CA 1
ATOM 5404 C C . LEU D 1 163 ? 43.814 22.153 58.379 1.00 29.01 158 LEU D C 1
ATOM 5405 O O . LEU D 1 163 ? 43.460 22.090 57.190 1.00 28.02 158 LEU D O 1
ATOM 5410 N N . PHE D 1 164 ? 43.074 22.743 59.320 1.00 29.83 159 PHE D N 1
ATOM 5411 C CA . PHE D 1 164 ? 41.845 23.436 59.005 1.00 30.38 159 PHE D CA 1
ATOM 5412 C C . PHE D 1 164 ? 42.159 24.615 58.069 1.00 29.00 159 PHE D C 1
ATOM 5413 O O . PHE D 1 164 ? 41.473 24.833 57.068 1.00 28.27 159 PHE D O 1
ATOM 5421 N N . VAL D 1 165 ? 43.200 25.366 58.405 1.00 28.07 160 VAL D N 1
ATOM 5422 C CA . VAL D 1 165 ? 43.590 26.529 57.587 1.00 27.53 160 VAL D CA 1
ATOM 5423 C C . VAL D 1 165 ? 44.120 26.068 56.221 1.00 27.27 160 VAL D C 1
ATOM 5424 O O . VAL D 1 165 ? 43.818 26.693 55.211 1.00 26.58 160 VAL D O 1
ATOM 5428 N N . ALA D 1 166 ? 44.856 24.954 56.180 1.00 27.13 161 ALA D N 1
ATOM 5429 C CA . ALA D 1 166 ? 45.293 24.367 54.898 1.00 27.49 161 ALA D CA 1
ATOM 5430 C C . ALA D 1 166 ? 44.073 24.107 54.011 1.00 28.03 161 ALA D C 1
ATOM 5431 O O . ALA D 1 166 ? 44.079 24.436 52.814 1.00 27.82 161 ALA D O 1
ATOM 5433 N N . GLY D 1 167 ? 43.014 23.572 54.630 1.00 28.30 162 GLY D N 1
ATOM 5434 C CA . GLY D 1 167 ? 41.782 23.225 53.945 1.00 29.64 162 GLY D CA 1
ATOM 5435 C C . GLY D 1 167 ? 41.071 24.451 53.429 1.00 29.44 162 GLY D C 1
ATOM 5436 O O . GLY D 1 167 ? 40.589 24.470 52.287 1.00 29.36 162 GLY D O 1
ATOM 5437 N N . ASP D 1 168 ? 41.044 25.481 54.266 1.00 30.14 163 ASP D N 1
ATOM 5438 C CA . ASP D 1 168 ? 40.395 26.749 53.930 1.00 31.01 163 ASP D CA 1
ATOM 5439 C C . ASP D 1 168 ? 41.101 27.439 52.768 1.00 29.44 163 ASP D C 1
ATOM 5440 O O . ASP D 1 168 ? 40.453 27.904 51.823 1.00 28.75 163 ASP D O 1
ATOM 5445 N N . ASN D 1 169 ? 42.427 27.472 52.837 1.00 27.67 164 ASN D N 1
ATOM 5446 C CA . ASN D 1 169 ? 43.250 28.033 51.763 1.00 27.08 164 ASN D CA 1
ATOM 5447 C C . ASN D 1 169 ? 43.035 27.302 50.432 1.00 26.76 164 ASN D C 1
ATOM 5448 O O . ASN D 1 169 ? 42.775 27.919 49.396 1.00 26.15 164 ASN D O 1
ATOM 5453 N N . LEU D 1 170 ? 43.059 25.980 50.490 1.00 26.71 165 LEU D N 1
ATOM 5454 C CA . LEU D 1 170 ? 42.893 25.175 49.322 1.00 27.94 165 LEU D CA 1
ATOM 5455 C C . LEU D 1 170 ? 41.505 25.312 48.706 1.00 28.38 165 LEU D C 1
ATOM 5456 O O . LEU D 1 170 ? 41.377 25.429 47.489 1.00 27.15 165 LEU D O 1
ATOM 5461 N N . GLN D 1 171 ? 40.485 25.338 49.548 1.00 30.06 166 GLN D N 1
ATOM 5462 C CA . GLN D 1 171 ? 39.133 25.624 49.069 1.00 32.41 166 GLN D CA 1
ATOM 5463 C C . GLN D 1 171 ? 39.015 26.945 48.367 1.00 30.10 166 GLN D C 1
ATOM 5464 O O . GLN D 1 171 ? 38.285 27.053 47.372 1.00 29.64 166 GLN D O 1
ATOM 5470 N N . GLY D 1 172 ? 39.714 27.937 48.893 1.00 29.07 167 GLY D N 1
ATOM 5471 C CA . GLY D 1 172 ? 39.755 29.270 48.304 1.00 28.45 167 GLY D CA 1
ATOM 5472 C C . GLY D 1 172 ? 40.312 29.188 46.896 1.00 27.59 167 GLY D C 1
ATOM 5473 O O . GLY D 1 172 ? 39.689 29.670 45.957 1.00 26.83 167 GLY D O 1
ATOM 5474 N N . ALA D 1 173 ? 41.482 28.565 46.770 1.00 27.32 168 ALA D N 1
ATOM 5475 C CA . ALA D 1 173 ? 42.138 28.357 45.476 1.00 26.94 168 ALA D CA 1
ATOM 5476 C C . ALA D 1 173 ? 41.242 27.585 44.506 1.00 27.48 168 ALA D C 1
ATOM 5477 O O . ALA D 1 173 ? 41.168 27.912 43.303 1.00 27.68 168 ALA D O 1
ATOM 5479 N N . ILE D 1 174 ? 40.552 26.569 45.021 1.00 27.51 169 ILE D N 1
ATOM 5480 C CA . ILE D 1 174 ? 39.628 25.809 44.195 1.00 28.82 169 ILE D CA 1
ATOM 5481 C C . ILE D 1 174 ? 38.543 26.712 43.585 1.00 28.75 169 ILE D C 1
ATOM 5482 O O . ILE D 1 174 ? 38.239 26.609 42.369 1.00 27.98 169 ILE D O 1
ATOM 5487 N N . GLY D 1 175 ? 37.995 27.598 44.410 1.00 28.25 170 GLY D N 1
ATOM 5488 C CA . GLY D 1 175 ? 36.971 28.519 43.954 1.00 29.95 170 GLY D CA 1
ATOM 5489 C C . GLY D 1 175 ? 37.525 29.500 42.923 1.00 29.62 170 GLY D C 1
ATOM 5490 O O . GLY D 1 175 ? 36.886 29.747 41.874 1.00 30.58 170 GLY D O 1
ATOM 5491 N N . ASN D 1 176 ? 38.721 30.014 43.192 1.00 29.06 171 ASN D N 1
ATOM 5492 C CA . ASN D 1 176 ? 39.419 30.881 42.213 1.00 29.19 171 ASN D CA 1
ATOM 5493 C C . ASN D 1 176 ? 39.644 30.134 40.888 1.00 29.23 171 ASN D C 1
ATOM 5494 O O . ASN D 1 176 ? 39.426 30.704 39.822 1.00 29.06 171 ASN D O 1
ATOM 5499 N N . ALA D 1 177 ? 40.090 28.881 40.949 1.00 28.65 172 ALA D N 1
ATOM 5500 C CA . ALA D 1 177 ? 40.372 28.123 39.731 1.00 29.73 172 ALA D CA 1
ATOM 5501 C C . ALA D 1 177 ? 39.118 27.817 38.938 1.00 30.12 172 ALA D C 1
ATOM 5502 O O . ALA D 1 177 ? 39.178 27.714 37.709 1.00 29.93 172 ALA D O 1
ATOM 5504 N N . LYS D 1 178 ? 37.991 27.650 39.616 1.00 30.81 173 LYS D N 1
ATOM 5505 C CA . LYS D 1 178 ? 36.729 27.384 38.923 1.00 32.22 173 LYS D CA 1
ATOM 5506 C C . LYS D 1 178 ? 36.365 28.602 38.054 1.00 31.18 173 LYS D C 1
ATOM 5507 O O . LYS D 1 178 ? 36.089 28.469 36.843 1.00 30.38 173 LYS D O 1
ATOM 5513 N N . LEU D 1 179 ? 36.434 29.779 38.657 1.00 30.26 174 LEU D N 1
ATOM 5514 C CA . LEU D 1 179 ? 36.141 31.023 37.934 1.00 30.81 174 LEU D CA 1
ATOM 5515 C C . LEU D 1 179 ? 37.139 31.341 36.828 1.00 28.89 174 LEU D C 1
ATOM 5516 O O . LEU D 1 179 ? 36.750 31.739 35.727 1.00 28.60 174 LEU D O 1
ATOM 5521 N N . GLY D 1 180 ? 38.426 31.188 37.125 1.00 27.99 175 GLY D N 1
ATOM 5522 C CA . GLY D 1 180 ? 39.492 31.419 36.137 1.00 26.90 175 GLY D CA 1
ATOM 5523 C C . GLY D 1 180 ? 39.355 30.498 34.942 1.00 27.05 175 GLY D C 1
ATOM 5524 O O . GLY D 1 180 ? 39.455 30.929 33.802 1.00 26.49 175 GLY D O 1
ATOM 5525 N N . THR D 1 181 ? 39.061 29.218 35.195 1.00 26.81 176 THR D N 1
ATOM 5526 C CA . THR D 1 181 ? 38.863 28.265 34.124 1.00 26.95 176 THR D CA 1
ATOM 5527 C C . THR D 1 181 ? 37.656 28.612 33.256 1.00 27.81 176 THR D C 1
ATOM 5528 O O . THR D 1 181 ? 37.749 28.605 32.027 1.00 27.77 176 THR D O 1
ATOM 5532 N N . GLU D 1 182 ? 36.536 28.956 33.891 1.00 29.15 177 GLU D N 1
ATOM 5533 C CA . GLU D 1 182 ? 35.324 29.354 33.161 1.00 30.42 177 GLU D CA 1
ATOM 5534 C C . GLU D 1 182 ? 35.603 30.566 32.244 1.00 28.69 177 GLU D C 1
ATOM 5535 O O . GLU D 1 182 ? 35.161 30.632 31.086 1.00 27.01 177 GLU D O 1
ATOM 5541 N N . ARG D 1 183 ? 36.331 31.523 32.781 1.00 28.05 178 ARG D N 1
ATOM 5542 C CA . ARG D 1 183 ? 36.745 32.696 31.989 1.00 28.51 178 ARG D CA 1
ATOM 5543 C C . ARG D 1 183 ? 37.667 32.350 30.835 1.00 26.69 178 ARG D C 1
ATOM 5544 O O . ARG D 1 183 ? 37.491 32.848 29.725 1.00 26.48 178 ARG D O 1
ATOM 5552 N N . ALA D 1 184 ? 38.654 31.510 31.092 1.00 25.42 179 ALA D N 1
ATOM 5553 C CA . ALA D 1 184 ? 39.583 31.085 30.046 1.00 25.29 179 ALA D CA 1
ATOM 5554 C C . ALA D 1 184 ? 38.867 30.296 28.944 1.00 25.18 179 ALA D C 1
ATOM 5555 O O . ALA D 1 184 ? 39.187 30.454 27.765 1.00 24.01 179 ALA D O 1
ATOM 5557 N N . VAL D 1 185 ? 37.875 29.482 29.328 1.00 26.16 180 VAL D N 1
ATOM 5558 C CA . VAL D 1 185 ? 37.118 28.708 28.339 1.00 27.40 180 VAL D CA 1
ATOM 5559 C C . VAL D 1 185 ? 36.235 29.655 27.511 1.00 27.17 180 VAL D C 1
ATOM 5560 O O . VAL D 1 185 ? 36.077 29.482 26.290 1.00 26.35 180 VAL D O 1
ATOM 5564 N N . GLY D 1 186 ? 35.669 30.639 28.195 1.00 26.95 181 GLY D N 1
ATOM 5565 C CA . GLY D 1 186 ? 34.895 31.714 27.551 1.00 27.06 181 GLY D CA 1
ATOM 5566 C C . GLY D 1 186 ? 35.756 32.460 26.551 1.00 25.89 181 GLY D C 1
ATOM 5567 O O . GLY D 1 186 ? 35.322 32.733 25.426 1.00 25.90 181 GLY D O 1
ATOM 5568 N N . ALA D 1 187 ? 36.982 32.776 26.955 1.00 25.06 182 ALA D N 1
ATOM 5569 C CA . ALA D 1 187 ? 37.957 33.448 26.083 1.00 24.56 182 ALA D CA 1
ATOM 5570 C C . ALA D 1 187 ? 38.322 32.612 24.853 1.00 24.70 182 ALA D C 1
ATOM 5571 O O . ALA D 1 187 ? 38.393 33.126 23.743 1.00 24.76 182 ALA D O 1
ATOM 5573 N N . ARG D 1 188 ? 38.511 31.308 25.068 1.00 24.85 183 ARG D N 1
ATOM 5574 C CA . ARG D 1 188 ? 38.723 30.383 23.962 1.00 25.66 183 ARG D CA 1
ATOM 5575 C C . ARG D 1 188 ? 37.570 30.424 22.961 1.00 25.70 183 ARG D C 1
ATOM 5576 O O . ARG D 1 188 ? 37.796 30.489 21.741 1.00 25.56 183 ARG D O 1
ATOM 5584 N N . GLN D 1 189 ? 36.341 30.426 23.469 1.00 26.10 184 GLN D N 1
ATOM 5585 C CA . GLN D 1 189 ? 35.164 30.517 22.607 1.00 27.19 184 GLN D CA 1
ATOM 5586 C C . GLN D 1 189 ? 35.143 31.859 21.839 1.00 26.99 184 GLN D C 1
ATOM 5587 O O . GLN D 1 189 ? 34.869 31.883 20.652 1.00 26.17 184 GLN D O 1
ATOM 5593 N N . ASP D 1 190 ? 35.475 32.947 22.512 1.00 26.76 185 ASP D N 1
ATOM 5594 C CA . ASP D 1 190 ? 35.512 34.253 21.861 1.00 28.02 185 ASP D CA 1
ATOM 5595 C C . ASP D 1 190 ? 36.429 34.268 20.645 1.00 28.31 185 ASP D C 1
ATOM 5596 O O . ASP D 1 190 ? 36.093 34.878 19.647 1.00 27.50 185 ASP D O 1
ATOM 5601 N N . VAL D 1 191 ? 37.563 33.580 20.703 1.00 28.41 186 VAL D N 1
ATOM 5602 C CA . VAL D 1 191 ? 38.480 33.611 19.569 1.00 30.27 186 VAL D CA 1
ATOM 5603 C C . VAL D 1 191 ? 38.408 32.379 18.660 1.00 32.02 186 VAL D C 1
ATOM 5604 O O . VAL D 1 191 ? 39.280 32.194 17.813 1.00 32.95 186 VAL D O 1
ATOM 5608 N N . SER D 1 192 ? 37.364 31.581 18.811 1.00 33.25 187 SER D N 1
ATOM 5609 C CA . SER D 1 192 ? 37.201 30.379 18.010 1.00 35.62 187 SER D CA 1
ATOM 5610 C C . SER D 1 192 ? 36.797 30.713 16.569 1.00 37.08 187 SER D C 1
ATOM 5611 O O . SER D 1 192 ? 36.696 29.780 15.752 1.00 41.18 187 SER D O 1
ATOM 5614 N N . GLU E 1 9 ? 1.726 37.828 11.621 1.00 51.34 4 GLU E N 1
ATOM 5615 C CA . GLU E 1 9 ? 1.769 36.431 11.083 1.00 51.15 4 GLU E CA 1
ATOM 5616 C C . GLU E 1 9 ? 2.714 35.521 11.891 1.00 48.28 4 GLU E C 1
ATOM 5617 O O . GLU E 1 9 ? 2.239 34.889 12.821 1.00 47.70 4 GLU E O 1
ATOM 5623 N N . ALA E 1 10 ? 4.020 35.467 11.585 1.00 46.37 5 ALA E N 1
ATOM 5624 C CA . ALA E 1 10 ? 4.919 34.431 12.148 1.00 45.05 5 ALA E CA 1
ATOM 5625 C C . ALA E 1 10 ? 4.902 34.342 13.686 1.00 42.18 5 ALA E C 1
ATOM 5626 O O . ALA E 1 10 ? 4.978 33.253 14.250 1.00 42.42 5 ALA E O 1
ATOM 5628 N N . TRP E 1 11 ? 4.749 35.475 14.361 1.00 38.43 6 TRP E N 1
ATOM 5629 C CA . TRP E 1 11 ? 4.673 35.467 15.831 1.00 35.87 6 TRP E CA 1
ATOM 5630 C C . TRP E 1 11 ? 3.499 34.668 16.414 1.00 33.64 6 TRP E C 1
ATOM 5631 O O . TRP E 1 11 ? 3.593 34.167 17.526 1.00 33.04 6 TRP E O 1
ATOM 5642 N N . ARG E 1 12 ? 2.412 34.543 15.655 1.00 33.36 7 ARG E N 1
ATOM 5643 C CA . ARG E 1 12 ? 1.167 33.963 16.168 1.00 32.22 7 ARG E CA 1
ATOM 5644 C C . ARG E 1 12 ? 1.341 32.467 16.348 1.00 32.96 7 ARG E C 1
ATOM 5645 O O . ARG E 1 12 ? 0.827 31.880 17.303 1.00 31.46 7 ARG E O 1
ATOM 5653 N N . SER E 1 13 ? 2.103 31.862 15.443 1.00 34.35 8 SER E N 1
ATOM 5654 C CA . SER E 1 13 ? 2.542 30.484 15.619 1.00 36.24 8 SER E CA 1
ATOM 5655 C C . SER E 1 13 ? 3.474 30.292 16.847 1.00 35.39 8 SER E C 1
ATOM 5656 O O . SER E 1 13 ? 3.304 29.330 17.614 1.00 35.69 8 SER E O 1
ATOM 5659 N N A ARG E 1 14 ? 4.432 31.187 17.051 0.50 35.58 9 ARG E N 1
ATOM 5660 N N B ARG E 1 14 ? 4.438 31.211 17.015 0.50 34.68 9 ARG E N 1
ATOM 5661 C CA A ARG E 1 14 ? 5.346 31.065 18.192 0.50 35.74 9 ARG E CA 1
ATOM 5662 C CA B ARG E 1 14 ? 5.363 31.222 18.171 0.50 34.24 9 ARG E CA 1
ATOM 5663 C C A ARG E 1 14 ? 4.607 31.299 19.525 0.50 33.82 9 ARG E C 1
ATOM 5664 C C B ARG E 1 14 ? 4.550 31.237 19.464 0.50 33.07 9 ARG E C 1
ATOM 5665 O O A ARG E 1 14 ? 4.974 30.730 20.555 0.50 33.75 9 ARG E O 1
ATOM 5666 O O B ARG E 1 14 ? 4.802 30.466 20.392 0.50 33.39 9 ARG E O 1
ATOM 5681 N N . PHE E 1 15 ? 3.568 32.133 19.487 1.00 31.81 10 PHE E N 1
ATOM 5682 C CA . PHE E 1 15 ? 2.680 32.331 20.625 1.00 30.19 10 PHE E CA 1
ATOM 5683 C C . PHE E 1 15 ? 1.927 31.036 20.926 1.00 30.75 10 PHE E C 1
ATOM 5684 O O . PHE E 1 15 ? 1.933 30.572 22.059 1.00 29.50 10 PHE E O 1
ATOM 5692 N N . ARG E 1 16 ? 1.305 30.464 19.907 1.00 32.03 11 ARG E N 1
ATOM 5693 C CA . ARG E 1 16 ? 0.507 29.253 20.073 1.00 34.64 11 ARG E CA 1
ATOM 5694 C C . ARG E 1 16 ? 1.338 28.086 20.636 1.00 33.65 11 ARG E C 1
ATOM 5695 O O . ARG E 1 16 ? 0.892 27.370 21.530 1.00 31.14 11 ARG E O 1
ATOM 5703 N N . GLU E 1 17 ? 2.540 27.926 20.090 1.00 34.48 12 GLU E N 1
ATOM 5704 C CA . GLU E 1 17 ? 3.451 26.842 20.516 1.00 35.98 12 GLU E CA 1
ATOM 5705 C C . GLU E 1 17 ? 3.742 26.959 22.004 1.00 34.33 12 GLU E C 1
ATOM 5706 O O . GLU E 1 17 ? 3.669 25.970 22.749 1.00 33.05 12 GLU E O 1
ATOM 5712 N N . ARG E 1 18 ? 4.025 28.192 22.436 1.00 32.39 13 ARG E N 1
ATOM 5713 C CA . ARG E 1 18 ? 4.323 28.445 23.847 1.00 32.08 13 ARG E CA 1
ATOM 5714 C C . ARG E 1 18 ? 3.123 28.275 24.777 1.00 29.99 13 ARG E C 1
ATOM 5715 O O . ARG E 1 18 ? 3.286 27.761 25.897 1.00 29.74 13 ARG E O 1
ATOM 5723 N N . VAL E 1 19 ? 1.933 28.655 24.309 1.00 29.06 14 VAL E N 1
ATOM 5724 C CA . VAL E 1 19 ? 0.707 28.435 25.096 1.00 28.57 14 VAL E CA 1
ATOM 5725 C C . VAL E 1 19 ? 0.430 26.923 25.247 1.00 29.76 14 VAL E C 1
ATOM 5726 O O . VAL E 1 19 ? 0.095 26.437 26.336 1.00 30.23 14 VAL E O 1
ATOM 5730 N N . VAL E 1 20 ? 0.567 26.195 24.144 1.00 30.18 15 VAL E N 1
ATOM 5731 C CA . VAL E 1 20 ? 0.362 24.737 24.158 1.00 32.34 15 VAL E CA 1
ATOM 5732 C C . VAL E 1 20 ? 1.343 24.098 25.152 1.00 32.60 15 VAL E C 1
ATOM 5733 O O . VAL E 1 20 ? 0.936 23.318 26.017 1.00 33.46 15 VAL E O 1
ATOM 5737 N N . GLU E 1 21 ? 2.612 24.492 25.081 1.00 32.82 16 GLU E N 1
ATOM 5738 C CA . GLU E 1 21 ? 3.628 23.952 25.978 1.00 34.39 16 GLU E CA 1
ATOM 5739 C C . GLU E 1 21 ? 3.383 24.339 27.432 1.00 32.24 16 GLU E C 1
ATOM 5740 O O . GLU E 1 21 ? 3.612 23.518 28.316 1.00 32.24 16 GLU E O 1
ATOM 5746 N N . ALA E 1 22 ? 2.934 25.579 27.677 1.00 30.31 17 ALA E N 1
ATOM 5747 C CA . ALA E 1 22 ? 2.584 26.018 29.031 1.00 29.23 17 ALA E CA 1
ATOM 5748 C C . ALA E 1 22 ? 1.539 25.134 29.673 1.00 29.54 17 ALA E C 1
ATOM 5749 O O . ALA E 1 22 ? 1.683 24.734 30.838 1.00 28.72 17 ALA E O 1
ATOM 5751 N N . ALA E 1 23 ? 0.485 24.802 28.927 1.00 30.84 18 ALA E N 1
ATOM 5752 C CA . ALA E 1 23 ? -0.548 23.919 29.449 1.00 32.12 18 ALA E CA 1
ATOM 5753 C C . ALA E 1 23 ? 0.007 22.518 29.787 1.00 34.24 18 ALA E C 1
ATOM 5754 O O . ALA E 1 23 ? -0.386 21.933 30.777 1.00 33.87 18 ALA E O 1
ATOM 5756 N N . GLU E 1 24 ? 0.947 22.027 28.994 1.00 35.92 19 GLU E N 1
ATOM 5757 C CA . GLU E 1 24 ? 1.611 20.744 29.288 1.00 38.52 19 GLU E CA 1
ATOM 5758 C C . GLU E 1 24 ? 2.415 20.826 30.585 1.00 37.02 19 GLU E C 1
ATOM 5759 O O . GLU E 1 24 ? 2.347 19.930 31.427 1.00 36.88 19 GLU E O 1
ATOM 5765 N N . ARG E 1 25 ? 3.147 21.925 30.751 1.00 35.97 20 ARG E N 1
ATOM 5766 C CA . ARG E 1 25 ? 3.935 22.138 31.976 1.00 35.39 20 ARG E CA 1
ATOM 5767 C C . ARG E 1 25 ? 3.033 22.245 33.175 1.00 33.39 20 ARG E C 1
ATOM 5768 O O . ARG E 1 25 ? 3.366 21.745 34.236 1.00 32.79 20 ARG E O 1
ATOM 5776 N N . TRP E 1 26 ? 1.906 22.945 33.024 1.00 32.87 21 TRP E N 1
ATOM 5777 C CA . TRP E 1 26 ? 0.959 23.099 34.132 1.00 31.70 21 TRP E CA 1
ATOM 5778 C C . TRP E 1 26 ? 0.342 21.759 34.524 1.00 33.51 21 TRP E C 1
ATOM 5779 O O . TRP E 1 26 ? 0.173 21.475 35.715 1.00 32.50 21 TRP E O 1
ATOM 5790 N N . GLU E 1 27 ? -0.024 20.950 33.535 1.00 35.60 22 GLU E N 1
ATOM 5791 C CA . GLU E 1 27 ? -0.549 19.618 33.844 1.00 38.65 22 GLU E CA 1
ATOM 5792 C C . GLU E 1 27 ? 0.478 18.747 34.591 1.00 38.01 22 GLU E C 1
ATOM 5793 O O . GLU E 1 27 ? 0.099 18.024 35.517 1.00 38.64 22 GLU E O 1
ATOM 5799 N N . SER E 1 28 ? 1.765 18.847 34.260 1.00 36.98 23 SER E N 1
ATOM 5800 C CA . SER E 1 28 ? 2.776 18.083 35.002 1.00 37.41 23 SER E CA 1
ATOM 5801 C C . SER E 1 28 ? 2.888 18.595 36.433 1.00 34.93 23 SER E C 1
ATOM 5802 O O . SER E 1 28 ? 3.046 17.796 37.359 1.00 32.30 23 SER E O 1
ATOM 5805 N N . VAL E 1 29 ? 2.775 19.923 36.600 1.00 31.71 24 VAL E N 1
ATOM 5806 C CA . VAL E 1 29 ? 2.802 20.528 37.914 1.00 30.57 24 VAL E CA 1
ATOM 5807 C C . VAL E 1 29 ? 1.731 19.938 38.793 1.00 30.70 24 VAL E C 1
ATOM 5808 O O . VAL E 1 29 ? 2.029 19.507 39.903 1.00 30.14 24 VAL E O 1
ATOM 5812 N N . GLY E 1 30 ? 0.492 19.927 38.319 1.00 31.51 25 GLY E N 1
ATOM 5813 C CA . GLY E 1 30 ? -0.625 19.391 39.107 1.00 32.60 25 GLY E CA 1
ATOM 5814 C C . GLY E 1 30 ? -0.413 17.944 39.536 1.00 35.26 25 GLY E C 1
ATOM 5815 O O . GLY E 1 30 ? -0.728 17.577 40.671 1.00 36.46 25 GLY E O 1
ATOM 5816 N N . GLU E 1 31 ? 0.140 17.124 38.645 1.00 36.89 26 GLU E N 1
ATOM 5817 C CA . GLU E 1 31 ? 0.385 15.706 38.957 1.00 39.36 26 GLU E CA 1
ATOM 5818 C C . GLU E 1 31 ? 1.478 15.541 40.010 1.00 36.82 26 GLU E C 1
ATOM 5819 O O . GLU E 1 31 ? 1.346 14.731 40.919 1.00 36.89 26 GLU E O 1
ATOM 5825 N N . SER E 1 32 ? 2.566 16.292 39.859 1.00 34.92 27 SER E N 1
ATOM 5826 C CA . SER E 1 32 ? 3.656 16.258 40.822 1.00 33.81 27 SER E CA 1
ATOM 5827 C C . SER E 1 32 ? 3.207 16.697 42.208 1.00 33.25 27 SER E C 1
ATOM 5828 O O . SER E 1 32 ? 3.595 16.078 43.195 1.00 33.16 27 SER E O 1
ATOM 5831 N N . LEU E 1 33 ? 2.426 17.777 42.293 1.00 32.82 28 LEU E N 1
ATOM 5832 C CA . LEU E 1 33 ? 1.949 18.275 43.597 1.00 32.14 28 LEU E CA 1
ATOM 5833 C C . LEU E 1 33 ? 1.030 17.258 44.290 1.00 33.28 28 LEU E C 1
ATOM 5834 O O . LEU E 1 33 ? 1.076 17.081 45.532 1.00 31.93 28 LEU E O 1
ATOM 5839 N N . ALA E 1 34 ? 0.205 16.586 43.487 1.00 33.95 29 ALA E N 1
ATOM 5840 C CA . ALA E 1 34 ? -0.726 15.595 44.014 1.00 35.63 29 ALA E CA 1
ATOM 5841 C C . ALA E 1 34 ? 0.040 14.386 44.584 1.00 36.18 29 ALA E C 1
ATOM 5842 O O . ALA E 1 34 ? -0.258 13.904 45.688 1.00 36.90 29 ALA E O 1
ATOM 5844 N N . THR E 1 35 ? 1.044 13.926 43.844 1.00 36.21 30 THR E N 1
ATOM 5845 C CA . THR E 1 35 ? 1.878 12.820 44.303 1.00 36.54 30 THR E CA 1
ATOM 5846 C C . THR E 1 35 ? 2.643 13.231 45.566 1.00 35.25 30 THR E C 1
ATOM 5847 O O . THR E 1 35 ? 2.712 12.462 46.521 1.00 35.69 30 THR E O 1
ATOM 5851 N N . ALA E 1 36 ? 3.170 14.457 45.609 1.00 33.73 31 ALA E N 1
ATOM 5852 C CA . ALA E 1 36 ? 3.832 14.950 46.822 1.00 32.54 31 ALA E CA 1
ATOM 5853 C C . ALA E 1 36 ? 2.910 14.831 48.018 1.00 32.94 31 ALA E C 1
ATOM 5854 O O . ALA E 1 36 ? 3.337 14.368 49.085 1.00 33.35 31 ALA E O 1
ATOM 5856 N N . LEU E 1 37 ? 1.651 15.222 47.860 1.00 34.05 32 LEU E N 1
ATOM 5857 C CA . LEU E 1 37 ? 0.710 15.203 48.985 1.00 35.26 32 LEU E CA 1
ATOM 5858 C C . LEU E 1 37 ? 0.408 13.791 49.524 1.00 36.79 32 LEU E C 1
ATOM 5859 O O . LEU E 1 37 ? 0.190 13.622 50.721 1.00 36.74 32 LEU E O 1
ATOM 5864 N N . THR E 1 38 ? 0.397 12.790 48.648 1.00 39.04 33 THR E N 1
ATOM 5865 C CA . THR E 1 38 ? 0.198 11.391 49.097 1.00 40.70 33 THR E CA 1
ATOM 5866 C C . THR E 1 38 ? 1.258 10.978 50.129 1.00 40.51 33 THR E C 1
ATOM 5867 O O . THR E 1 38 ? 0.952 10.246 51.053 1.00 42.62 33 THR E O 1
ATOM 5871 N N . HIS E 1 39 ? 2.493 11.459 49.974 1.00 38.86 34 HIS E N 1
ATOM 5872 C CA . HIS E 1 39 ? 3.569 11.116 50.907 1.00 37.86 34 HIS E CA 1
ATOM 5873 C C . HIS E 1 39 ? 3.509 11.829 52.247 1.00 37.21 34 HIS E C 1
ATOM 5874 O O . HIS E 1 39 ? 4.234 11.440 53.154 1.00 35.30 34 HIS E O 1
ATOM 5881 N N . LEU E 1 40 ? 2.656 12.852 52.382 1.00 37.28 35 LEU E N 1
ATOM 5882 C CA . LEU E 1 40 ? 2.600 13.671 53.598 1.00 36.53 35 LEU E CA 1
ATOM 5883 C C . LEU E 1 40 ? 1.308 13.503 54.426 1.00 37.43 35 LEU E C 1
ATOM 5884 O O . LEU E 1 40 ? 1.083 14.273 55.359 1.00 36.03 35 LEU E O 1
ATOM 5889 N N . LYS E 1 41 ? 0.492 12.479 54.127 1.00 38.29 36 LYS E N 1
ATOM 5890 C CA . LYS E 1 41 ? -0.814 12.298 54.776 1.00 40.11 36 LYS E CA 1
ATOM 5891 C C . LYS E 1 41 ? -0.706 11.699 56.162 1.00 42.04 36 LYS E C 1
ATOM 5892 O O . LYS E 1 41 ? -1.399 12.140 57.067 1.00 45.09 36 LYS E O 1
ATOM 5894 N N . SER E 1 42 ? 0.110 10.651 56.311 1.00 41.88 37 SER E N 1
ATOM 5895 C CA . SER E 1 42 ? 0.251 9.946 57.588 1.00 41.59 37 SER E CA 1
ATOM 5896 C C . SER E 1 42 ? 1.173 10.685 58.541 1.00 39.35 37 SER E C 1
ATOM 5897 O O . SER E 1 42 ? 2.110 11.371 58.097 1.00 37.97 37 SER E O 1
ATOM 5900 N N . PRO E 1 43 ? 0.947 10.518 59.851 1.00 38.51 38 PRO E N 1
ATOM 5901 C CA . PRO E 1 43 ? 1.849 11.056 60.865 1.00 37.15 38 PRO E CA 1
ATOM 5902 C C . PRO E 1 43 ? 3.309 10.581 60.716 1.00 36.61 38 PRO E C 1
ATOM 5903 O O . PRO E 1 43 ? 3.562 9.518 60.170 1.00 36.59 38 PRO E O 1
ATOM 5907 N N . MET E 1 44 ? 4.253 11.399 61.173 1.00 35.66 39 MET E N 1
ATOM 5908 C CA . MET E 1 44 ? 5.662 11.057 61.172 1.00 35.16 39 MET E CA 1
ATOM 5909 C C . MET E 1 44 ? 6.149 11.074 62.615 1.00 35.90 39 MET E C 1
ATOM 5910 O O . MET E 1 44 ? 5.703 11.907 63.431 1.00 36.42 39 MET E O 1
ATOM 5915 N N . HIS E 1 45 ? 7.081 10.176 62.929 1.00 35.46 40 HIS E N 1
ATOM 5916 C CA . HIS E 1 45 ? 7.556 10.010 64.293 1.00 35.61 40 HIS E CA 1
ATOM 5917 C C . HIS E 1 45 ? 9.055 9.777 64.350 1.00 35.92 40 HIS E C 1
ATOM 5918 O O . HIS E 1 45 ? 9.636 9.169 63.459 1.00 35.75 40 HIS E O 1
ATOM 5925 N N . ALA E 1 46 ? 9.657 10.264 65.428 1.00 36.34 41 ALA E N 1
ATOM 5926 C CA . ALA E 1 46 ? 11.095 10.222 65.631 1.00 37.83 41 ALA E CA 1
ATOM 5927 C C . ALA E 1 46 ? 11.504 9.266 66.753 1.00 39.41 41 ALA E C 1
ATOM 5928 O O . ALA E 1 46 ? 12.681 9.151 67.013 1.00 40.81 41 ALA E O 1
ATOM 5930 N N . GLY E 1 47 ? 10.548 8.612 67.406 1.00 41.07 42 GLY E N 1
ATOM 5931 C CA . GLY E 1 47 ? 10.808 7.874 68.664 1.00 44.36 42 GLY E CA 1
ATOM 5932 C C . GLY E 1 47 ? 11.551 6.558 68.509 1.00 45.73 42 GLY E C 1
ATOM 5933 O O . GLY E 1 47 ? 12.066 6.011 69.483 1.00 49.20 42 GLY E O 1
ATOM 5934 N N . ASP E 1 48 ? 11.627 6.078 67.279 1.00 45.92 43 ASP E N 1
ATOM 5935 C CA . ASP E 1 48 ? 12.188 4.799 66.935 1.00 47.31 43 ASP E CA 1
ATOM 5936 C C . ASP E 1 48 ? 13.024 5.012 65.656 1.00 46.17 43 ASP E C 1
ATOM 5937 O O . ASP E 1 48 ? 12.633 5.810 64.795 1.00 41.91 43 ASP E O 1
ATOM 5942 N N . GLU E 1 49 ? 14.168 4.325 65.530 1.00 45.33 44 GLU E N 1
ATOM 5943 C CA . GLU E 1 49 ? 15.061 4.495 64.358 1.00 44.81 44 GLU E CA 1
ATOM 5944 C C . GLU E 1 49 ? 14.356 4.137 63.050 1.00 44.58 44 GLU E C 1
ATOM 5945 O O . GLU E 1 49 ? 14.501 4.864 62.049 1.00 45.14 44 GLU E O 1
ATOM 5947 N N . GLU E 1 50 ? 13.577 3.056 63.066 1.00 43.83 45 GLU E N 1
ATOM 5948 C CA . GLU E 1 50 ? 12.794 2.613 61.900 1.00 44.45 45 GLU E CA 1
ATOM 5949 C C . GLU E 1 50 ? 11.679 3.598 61.501 1.00 43.39 45 GLU E C 1
ATOM 5950 O O . GLU E 1 50 ? 11.445 3.813 60.310 1.00 42.19 45 GLU E O 1
ATOM 5952 N N . GLU E 1 51 ? 10.972 4.147 62.495 1.00 42.77 46 GLU E N 1
ATOM 5953 C CA . GLU E 1 51 ? 9.940 5.165 62.237 1.00 42.83 46 GLU E CA 1
ATOM 5954 C C . GLU E 1 51 ? 10.584 6.418 61.647 1.00 39.87 46 GLU E C 1
ATOM 5955 O O . GLU E 1 51 ? 10.070 6.972 60.683 1.00 39.48 46 GLU E O 1
ATOM 5961 N N . ALA E 1 52 ? 11.716 6.846 62.205 1.00 38.08 47 ALA E N 1
ATOM 5962 C CA . ALA E 1 52 ? 12.432 8.032 61.692 1.00 37.23 47 ALA E CA 1
ATOM 5963 C C . ALA E 1 52 ? 12.914 7.814 60.243 1.00 37.74 47 ALA E C 1
ATOM 5964 O O . ALA E 1 52 ? 12.758 8.696 59.380 1.00 35.32 47 ALA E O 1
ATOM 5966 N N . ALA E 1 53 ? 13.440 6.614 59.976 1.00 37.83 48 ALA E N 1
ATOM 5967 C CA . ALA E 1 53 ? 13.877 6.223 58.637 1.00 39.04 48 ALA E CA 1
ATOM 5968 C C . ALA E 1 53 ? 12.728 6.218 57.650 1.00 39.73 48 ALA E C 1
ATOM 5969 O O . ALA E 1 53 ? 12.870 6.735 56.534 1.00 39.95 48 ALA E O 1
ATOM 5971 N N . ALA E 1 54 ? 11.589 5.653 58.058 1.00 39.61 49 ALA E N 1
ATOM 5972 C CA . ALA E 1 54 ? 10.380 5.644 57.221 1.00 39.00 49 ALA E CA 1
ATOM 5973 C C . ALA E 1 54 ? 9.929 7.081 56.883 1.00 37.61 49 ALA E C 1
ATOM 5974 O O . ALA E 1 54 ? 9.570 7.370 55.748 1.00 36.29 49 ALA E O 1
ATOM 5976 N N . ALA E 1 55 ? 9.973 7.964 57.871 1.00 36.62 50 ALA E N 1
ATOM 5977 C CA . ALA E 1 55 ? 9.619 9.369 57.627 1.00 35.85 50 ALA E CA 1
ATOM 5978 C C . ALA E 1 55 ? 10.604 10.041 56.665 1.00 36.20 50 ALA E C 1
ATOM 5979 O O . ALA E 1 55 ? 10.176 10.739 55.741 1.00 37.05 50 ALA E O 1
ATOM 5981 N N . ARG E 1 56 ? 11.905 9.818 56.860 1.00 35.92 51 ARG E N 1
ATOM 5982 C CA . ARG E 1 56 ? 12.928 10.377 55.978 1.00 36.99 51 ARG E CA 1
ATOM 5983 C C . ARG E 1 56 ? 12.730 9.951 54.535 1.00 38.02 51 ARG E C 1
ATOM 5984 O O . ARG E 1 56 ? 12.786 10.788 53.637 1.00 36.41 51 ARG E O 1
ATOM 5992 N N . THR E 1 57 ? 12.481 8.653 54.318 1.00 38.85 52 THR E N 1
ATOM 5993 C CA . THR E 1 57 ? 12.161 8.139 52.986 1.00 39.87 52 THR E CA 1
ATOM 5994 C C . THR E 1 57 ? 10.956 8.848 52.330 1.00 38.80 52 THR E C 1
ATOM 5995 O O . THR E 1 57 ? 11.034 9.253 51.175 1.00 38.62 52 THR E O 1
ATOM 5999 N N . ARG E 1 58 ? 9.858 8.978 53.064 1.00 37.74 53 ARG E N 1
ATOM 6000 C CA . ARG E 1 58 ? 8.678 9.717 52.597 1.00 37.36 53 ARG E CA 1
ATOM 6001 C C . ARG E 1 58 ? 8.971 11.192 52.249 1.00 35.94 53 ARG E C 1
ATOM 6002 O O . ARG E 1 58 ? 8.411 11.738 51.267 1.00 36.08 53 ARG E O 1
ATOM 6010 N N . ILE E 1 59 ? 9.836 11.825 53.034 1.00 34.80 54 ILE E N 1
ATOM 6011 C CA . ILE E 1 59 ? 10.182 13.234 52.810 1.00 34.75 54 ILE E CA 1
ATOM 6012 C C . ILE E 1 59 ? 11.024 13.382 51.551 1.00 36.22 54 ILE E C 1
ATOM 6013 O O . ILE E 1 59 ? 10.831 14.329 50.778 1.00 34.16 54 ILE E O 1
ATOM 6018 N N . GLN E 1 60 ? 11.950 12.450 51.333 1.00 37.61 55 GLN E N 1
ATOM 6019 C CA . GLN E 1 60 ? 12.752 12.477 50.110 1.00 39.28 55 GLN E CA 1
ATOM 6020 C C . GLN E 1 60 ? 11.905 12.245 48.866 1.00 38.79 55 GLN E C 1
ATOM 6021 O O . GLN E 1 60 ? 12.120 12.903 47.848 1.00 38.00 55 GLN E O 1
ATOM 6027 N N . LEU E 1 61 ? 10.944 11.322 48.946 1.00 39.06 56 LEU E N 1
ATOM 6028 C CA . LEU E 1 61 ? 10.008 11.108 47.839 1.00 39.18 56 LEU E CA 1
ATOM 6029 C C . LEU E 1 61 ? 9.163 12.372 47.562 1.00 37.42 56 LEU E C 1
ATOM 6030 O O . LEU E 1 61 ? 8.957 12.722 46.403 1.00 37.47 56 LEU E O 1
ATOM 6035 N N . ALA E 1 62 ? 8.680 13.025 48.620 1.00 35.72 57 ALA E N 1
ATOM 6036 C CA . ALA E 1 62 ? 7.928 14.291 48.485 1.00 35.17 57 ALA E CA 1
ATOM 6037 C C . ALA E 1 62 ? 8.782 15.409 47.898 1.00 34.98 57 ALA E C 1
ATOM 6038 O O . ALA E 1 62 ? 8.335 16.113 46.982 1.00 35.76 57 ALA E O 1
ATOM 6040 N N A MET E 1 63 ? 9.995 15.567 48.423 0.50 34.30 58 MET E N 1
ATOM 6041 N N B MET E 1 63 ? 9.995 15.569 48.419 0.50 34.87 58 MET E N 1
ATOM 6042 C CA A MET E 1 63 ? 10.968 16.531 47.909 0.50 34.32 58 MET E CA 1
ATOM 6043 C CA B MET E 1 63 ? 10.962 16.532 47.896 0.50 35.24 58 MET E CA 1
ATOM 6044 C C A MET E 1 63 ? 11.254 16.381 46.407 0.50 34.99 58 MET E C 1
ATOM 6045 C C B MET E 1 63 ? 11.242 16.382 46.398 0.50 35.53 58 MET E C 1
ATOM 6046 O O A MET E 1 63 ? 11.318 17.392 45.682 0.50 33.79 58 MET E O 1
ATOM 6047 O O B MET E 1 63 ? 11.296 17.390 45.669 0.50 34.24 58 MET E O 1
ATOM 6056 N N . GLY E 1 64 ? 11.399 15.137 45.935 1.00 36.29 59 GLY E N 1
ATOM 6057 C CA . GLY E 1 64 ? 11.628 14.863 44.508 1.00 37.01 59 GLY E CA 1
ATOM 6058 C C . GLY E 1 64 ? 10.469 15.338 43.637 1.00 37.08 59 GLY E C 1
ATOM 6059 O O . GLY E 1 64 ? 10.681 15.987 42.607 1.00 36.44 59 GLY E O 1
ATOM 6060 N N . GLU E 1 65 ? 9.242 15.038 44.070 1.00 36.45 60 GLU E N 1
ATOM 6061 C CA . GLU E 1 65 ? 8.047 15.538 43.418 1.00 36.54 60 GLU E CA 1
ATOM 6062 C C . GLU E 1 65 ? 8.020 17.074 43.461 1.00 34.88 60 GLU E C 1
ATOM 6063 O O . GLU E 1 65 ? 7.719 17.696 42.456 1.00 34.24 60 GLU E O 1
ATOM 6069 N N . LEU E 1 66 ? 8.343 17.672 44.606 1.00 33.69 61 LEU E N 1
ATOM 6070 C CA . LEU E 1 66 ? 8.310 19.146 44.707 1.00 33.62 61 LEU E CA 1
ATOM 6071 C C . LEU E 1 66 ? 9.364 19.801 43.814 1.00 34.03 61 LEU E C 1
ATOM 6072 O O . LEU E 1 66 ? 9.119 20.874 43.236 1.00 32.52 61 LEU E O 1
ATOM 6077 N N . VAL E 1 67 ? 10.523 19.149 43.685 1.00 34.32 62 VAL E N 1
ATOM 6078 C CA . VAL E 1 67 ? 11.561 19.609 42.767 1.00 35.55 62 VAL E CA 1
ATOM 6079 C C . VAL E 1 67 ? 11.017 19.625 41.320 1.00 35.72 62 VAL E C 1
ATOM 6080 O O . VAL E 1 67 ? 11.210 20.619 40.617 1.00 34.32 62 VAL E O 1
ATOM 6084 N N . ASP E 1 68 ? 10.334 18.546 40.906 1.00 35.50 63 ASP E N 1
ATOM 6085 C CA . ASP E 1 68 ? 9.736 18.482 39.576 1.00 36.60 63 ASP E CA 1
ATOM 6086 C C . ASP E 1 68 ? 8.713 19.589 39.400 1.00 34.71 63 ASP E C 1
ATOM 6087 O O . ASP E 1 68 ? 8.717 20.276 38.376 1.00 33.29 63 ASP E O 1
ATOM 6092 N N . ALA E 1 69 ? 7.839 19.755 40.393 1.00 33.20 64 ALA E N 1
ATOM 6093 C CA . ALA E 1 69 ? 6.789 20.763 40.311 1.00 32.01 64 ALA E CA 1
ATOM 6094 C C . ALA E 1 69 ? 7.364 22.165 40.185 1.00 31.80 64 ALA E C 1
ATOM 6095 O O . ALA E 1 69 ? 6.871 22.985 39.380 1.00 29.65 64 ALA E O 1
ATOM 6097 N N . SER E 1 70 ? 8.410 22.443 40.955 1.00 30.98 65 SER E N 1
ATOM 6098 C CA . SER E 1 70 ? 9.049 23.758 40.887 1.00 31.42 65 SER E CA 1
ATOM 6099 C C . SER E 1 70 ? 9.662 24.037 39.513 1.00 32.61 65 SER E C 1
ATOM 6100 O O . SER E 1 70 ? 9.561 25.159 38.994 1.00 30.83 65 SER E O 1
ATOM 6103 N N . ARG E 1 71 ? 10.287 23.007 38.937 1.00 33.90 66 ARG E N 1
ATOM 6104 C CA . ARG E 1 71 ? 10.973 23.128 37.654 1.00 35.75 66 ARG E CA 1
ATOM 6105 C C . ARG E 1 71 ? 9.950 23.412 36.555 1.00 34.64 66 ARG E C 1
ATOM 6106 O O . ARG E 1 71 ? 10.177 24.277 35.712 1.00 34.63 66 ARG E O 1
ATOM 6114 N N . ASN E 1 72 ? 8.844 22.681 36.577 1.00 32.39 67 ASN E N 1
ATOM 6115 C CA . ASN E 1 72 ? 7.790 22.870 35.591 1.00 32.26 67 ASN E CA 1
ATOM 6116 C C . ASN E 1 72 ? 6.978 24.156 35.804 1.00 29.86 67 ASN E C 1
ATOM 6117 O O . ASN E 1 72 ? 6.540 24.763 34.828 1.00 29.56 67 ASN E O 1
ATOM 6122 N N . LEU E 1 73 ? 6.823 24.607 37.049 1.00 28.91 68 LEU E N 1
ATOM 6123 C CA . LEU E 1 73 ? 6.222 25.947 37.312 1.00 28.66 68 LEU E CA 1
ATOM 6124 C C . LEU E 1 73 ? 7.108 27.040 36.719 1.00 27.83 68 LEU E C 1
ATOM 6125 O O . LEU E 1 73 ? 6.595 27.972 36.088 1.00 27.87 68 LEU E O 1
ATOM 6130 N N . ALA E 1 74 ? 8.425 26.933 36.942 1.00 26.88 69 ALA E N 1
ATOM 6131 C CA . ALA E 1 74 ? 9.398 27.856 36.346 1.00 27.69 69 ALA E CA 1
ATOM 6132 C C . ALA E 1 74 ? 9.280 27.908 34.825 1.00 27.52 69 ALA E C 1
ATOM 6133 O O . ALA E 1 74 ? 9.262 28.986 34.248 1.00 25.84 69 ALA E O 1
ATOM 6135 N N . SER E 1 75 ? 9.186 26.737 34.190 1.00 27.66 70 SER E N 1
ATOM 6136 C CA . SER E 1 75 ? 9.077 26.694 32.750 1.00 28.54 70 SER E CA 1
ATOM 6137 C C . SER E 1 75 ? 7.749 27.315 32.285 1.00 27.27 70 SER E C 1
ATOM 6138 O O . SER E 1 75 ? 7.724 28.048 31.295 1.00 27.21 70 SER E O 1
ATOM 6141 N N . ALA E 1 76 ? 6.668 27.014 32.992 1.00 26.15 71 ALA E N 1
ATOM 6142 C CA . ALA E 1 76 ? 5.358 27.576 32.665 1.00 25.51 71 ALA E CA 1
ATOM 6143 C C . ALA E 1 76 ? 5.356 29.097 32.727 1.00 25.28 71 ALA E C 1
ATOM 6144 O O . ALA E 1 76 ? 4.852 29.746 31.808 1.00 24.55 71 ALA E O 1
ATOM 6146 N N . MET E 1 77 ? 5.979 29.644 33.766 1.00 25.59 72 MET E N 1
ATOM 6147 C CA . MET E 1 77 ? 6.046 31.081 33.952 1.00 26.33 72 MET E CA 1
ATOM 6148 C C . MET E 1 77 ? 6.803 31.709 32.803 1.00 25.40 72 MET E C 1
ATOM 6149 O O . MET E 1 77 ? 6.405 32.727 32.300 1.00 24.70 72 MET E O 1
ATOM 6154 N N . SER E 1 78 ? 7.898 31.067 32.387 1.00 24.97 73 SER E N 1
ATOM 6155 C CA . SER E 1 78 ? 8.681 31.543 31.284 1.00 25.48 73 SER E CA 1
ATOM 6156 C C . SER E 1 78 ? 7.880 31.540 29.980 1.00 25.29 73 SER E C 1
ATOM 6157 O O . SER E 1 78 ? 7.795 32.559 29.263 1.00 24.96 73 SER E O 1
ATOM 6160 N N . LEU E 1 79 ? 7.293 30.387 29.678 1.00 25.60 74 LEU E N 1
ATOM 6161 C CA . LEU E 1 79 ? 6.543 30.222 28.438 1.00 25.51 74 LEU E CA 1
ATOM 6162 C C . LEU E 1 79 ? 5.410 31.245 28.331 1.00 24.71 74 LEU E C 1
ATOM 6163 O O . LEU E 1 79 ? 5.179 31.811 27.283 1.00 23.89 74 LEU E O 1
ATOM 6168 N N . MET E 1 80 ? 4.705 31.450 29.435 1.00 24.12 75 MET E N 1
ATOM 6169 C CA . MET E 1 80 ? 3.622 32.390 29.454 1.00 24.04 75 MET E CA 1
ATOM 6170 C C . MET E 1 80 ? 4.100 33.836 29.319 1.00 24.24 75 MET E C 1
ATOM 6171 O O . MET E 1 80 ? 3.429 34.634 28.652 1.00 23.15 75 MET E O 1
ATOM 6176 N N . LYS E 1 81 ? 5.213 34.182 29.956 1.00 25.12 76 LYS E N 1
ATOM 6177 C CA . LYS E 1 81 ? 5.736 35.549 29.799 1.00 25.88 76 LYS E CA 1
ATOM 6178 C C . LYS E 1 81 ? 6.224 35.795 28.378 1.00 26.28 76 LYS E C 1
ATOM 6179 O O . LYS E 1 81 ? 5.921 36.833 27.783 1.00 25.98 76 LYS E O 1
ATOM 6185 N N . VAL E 1 82 ? 6.939 34.827 27.804 1.00 25.75 77 VAL E N 1
ATOM 6186 C CA . VAL E 1 82 ? 7.444 34.989 26.438 1.00 26.26 77 VAL E CA 1
ATOM 6187 C C . VAL E 1 82 ? 6.275 35.100 25.455 1.00 25.50 77 VAL E C 1
ATOM 6188 O O . VAL E 1 82 ? 6.306 35.946 24.548 1.00 26.28 77 VAL E O 1
ATOM 6192 N N . ALA E 1 83 ? 5.253 34.263 25.629 1.00 24.43 78 ALA E N 1
ATOM 6193 C CA . ALA E 1 83 ? 4.059 34.363 24.793 1.00 24.30 78 ALA E CA 1
ATOM 6194 C C . ALA E 1 83 ? 3.484 35.791 24.832 1.00 24.52 78 ALA E C 1
ATOM 6195 O O . ALA E 1 83 ? 3.225 36.380 23.784 1.00 24.61 78 ALA E O 1
ATOM 6197 N N . GLU E 1 84 ? 3.319 36.323 26.042 1.00 24.32 79 GLU E N 1
ATOM 6198 C CA . GLU E 1 84 ? 2.805 37.688 26.207 1.00 24.94 79 GLU E CA 1
ATOM 6199 C C . GLU E 1 84 ? 3.693 38.689 25.460 1.00 25.29 79 GLU E C 1
ATOM 6200 O O . GLU E 1 84 ? 3.192 39.520 24.730 1.00 25.79 79 GLU E O 1
ATOM 6206 N N . LEU E 1 85 ? 5.013 38.587 25.608 1.00 25.45 80 LEU E N 1
ATOM 6207 C CA . LEU E 1 85 ? 5.917 39.519 24.926 1.00 26.53 80 LEU E CA 1
ATOM 6208 C C . LEU E 1 85 ? 5.879 39.393 23.413 1.00 26.62 80 LEU E C 1
ATOM 6209 O O . LEU E 1 85 ? 5.941 40.425 22.713 1.00 25.66 80 LEU E O 1
ATOM 6214 N N . LEU E 1 86 ? 5.738 38.154 22.901 1.00 26.69 81 LEU E N 1
ATOM 6215 C CA . LEU E 1 86 ? 5.571 37.923 21.465 1.00 27.66 81 LEU E CA 1
ATOM 6216 C C . LEU E 1 86 ? 4.349 38.666 20.947 1.00 26.93 81 LEU E C 1
ATOM 6217 O O . LEU E 1 86 ? 4.393 39.296 19.875 1.00 28.59 81 LEU E O 1
ATOM 6222 N N . ALA E 1 87 ? 3.268 38.643 21.716 1.00 25.92 82 ALA E N 1
ATOM 6223 C CA . ALA E 1 87 ? 2.034 39.316 21.295 1.00 24.72 82 ALA E CA 1
ATOM 6224 C C . ALA E 1 87 ? 2.127 40.837 21.403 1.00 24.39 82 ALA E C 1
ATOM 6225 O O . ALA E 1 87 ? 1.636 41.531 20.507 1.00 24.75 82 ALA E O 1
ATOM 6227 N N . LEU E 1 88 ? 2.752 41.333 22.462 1.00 25.68 83 LEU E N 1
ATOM 6228 C CA . LEU E 1 88 ? 2.907 42.782 22.647 1.00 26.74 83 LEU E CA 1
ATOM 6229 C C . LEU E 1 88 ? 3.740 43.393 21.536 1.00 28.49 83 LEU E C 1
ATOM 6230 O O . LEU E 1 88 ? 3.424 44.512 21.090 1.00 28.83 83 LEU E O 1
ATOM 6235 N N . HIS E 1 89 ? 4.759 42.677 21.052 1.00 29.82 84 HIS E N 1
ATOM 6236 C CA . HIS E 1 89 ? 5.582 43.167 19.935 1.00 31.63 84 HIS E CA 1
ATOM 6237 C C . HIS E 1 89 ? 4.920 42.930 18.616 1.00 31.26 84 HIS E C 1
ATOM 6238 O O . HIS E 1 89 ? 4.869 43.825 17.783 1.00 31.23 84 HIS E O 1
ATOM 6245 N N . GLY E 1 90 ? 4.418 41.718 18.427 1.00 30.28 85 GLY E N 1
ATOM 6246 C CA . GLY E 1 90 ? 3.858 41.316 17.148 1.00 30.85 85 GLY E CA 1
ATOM 6247 C C . GLY E 1 90 ? 2.557 41.998 16.771 1.00 30.60 85 GLY E C 1
ATOM 6248 O O . GLY E 1 90 ? 2.267 42.172 15.587 1.00 31.26 85 GLY E O 1
ATOM 6249 N N . GLY E 1 91 ? 1.767 42.356 17.771 1.00 30.47 86 GLY E N 1
ATOM 6250 C CA . GLY E 1 91 ? 0.483 42.989 17.549 1.00 31.36 86 GLY E CA 1
ATOM 6251 C C . GLY E 1 91 ? 0.583 44.497 17.627 1.00 33.12 86 GLY E C 1
ATOM 6252 O O . GLY E 1 91 ? -0.428 45.177 17.481 1.00 31.52 86 GLY E O 1
ATOM 6253 N N . SER E 1 92 ? 1.783 45.033 17.872 1.00 34.22 87 SER E N 1
ATOM 6254 C CA . SER E 1 92 ? 1.957 46.482 17.917 1.00 36.43 87 SER E CA 1
ATOM 6255 C C . SER E 1 92 ? 1.761 47.032 16.516 1.00 39.48 87 SER E C 1
ATOM 6256 O O . SER E 1 92 ? 2.132 46.381 15.536 1.00 36.58 87 SER E O 1
ATOM 6259 N N . VAL E 1 93 ? 1.209 48.243 16.433 1.00 44.07 88 VAL E N 1
ATOM 6260 C CA . VAL E 1 93 ? 1.037 48.912 15.137 1.00 50.81 88 VAL E CA 1
ATOM 6261 C C . VAL E 1 93 ? 2.366 49.467 14.564 1.00 56.77 88 VAL E C 1
ATOM 6262 O O . VAL E 1 93 ? 2.601 49.343 13.352 1.00 60.00 88 VAL E O 1
ATOM 6266 N N . ASN E 1 94 ? 3.217 50.084 15.393 1.00 62.86 89 ASN E N 1
ATOM 6267 C CA . ASN E 1 94 ? 4.559 50.522 14.913 1.00 67.31 89 ASN E CA 1
ATOM 6268 C C . ASN E 1 94 ? 5.645 49.550 15.388 1.00 70.21 89 ASN E C 1
ATOM 6269 O O . ASN E 1 94 ? 5.693 49.216 16.584 1.00 69.70 89 ASN E O 1
ATOM 6274 N N . PRO E 1 95 ? 6.513 49.077 14.453 1.00 74.19 90 PRO E N 1
ATOM 6275 C CA . PRO E 1 95 ? 7.556 48.089 14.832 1.00 75.09 90 PRO E CA 1
ATOM 6276 C C . PRO E 1 95 ? 8.612 48.575 15.850 1.00 74.86 90 PRO E C 1
ATOM 6277 O O . PRO E 1 95 ? 9.267 47.747 16.489 1.00 73.89 90 PRO E O 1
ATOM 6281 N N . SER E 1 96 ? 8.766 49.893 15.992 1.00 74.77 91 SER E N 1
ATOM 6282 C CA . SER E 1 96 ? 9.693 50.485 16.960 1.00 75.85 91 SER E CA 1
ATOM 6283 C C . SER E 1 96 ? 9.200 50.457 18.419 1.00 73.25 91 SER E C 1
ATOM 6284 O O . SER E 1 96 ? 9.996 50.682 19.331 1.00 73.88 91 SER E O 1
ATOM 6287 N N . THR E 1 97 ? 7.912 50.193 18.653 1.00 67.44 92 THR E N 1
ATOM 6288 C CA . THR E 1 97 ? 7.404 50.055 20.024 1.00 62.49 92 THR E CA 1
ATOM 6289 C C . THR E 1 97 ? 6.654 48.724 20.211 1.00 56.28 92 THR E C 1
ATOM 6290 O O . THR E 1 97 ? 6.448 47.970 19.247 1.00 55.37 92 THR E O 1
ATOM 6294 N N . HIS E 1 98 ? 6.290 48.450 21.463 1.00 49.35 93 HIS E N 1
ATOM 6295 C CA . HIS E 1 98 ? 5.391 47.346 21.810 1.00 44.56 93 HIS E CA 1
ATOM 6296 C C . HIS E 1 98 ? 4.109 47.874 22.477 1.00 42.00 93 HIS E C 1
ATOM 6297 O O . HIS E 1 98 ? 4.119 48.913 23.136 1.00 41.11 93 HIS E O 1
ATOM 6304 N N . LEU E 1 99 ? 3.006 47.149 22.289 1.00 38.22 94 LEU E N 1
ATOM 6305 C CA . LEU E 1 99 ? 1.751 47.437 22.979 1.00 36.35 94 LEU E CA 1
ATOM 6306 C C . LEU E 1 99 ? 1.980 47.458 24.461 1.00 36.26 94 LEU E C 1
ATOM 6307 O O . LEU E 1 99 ? 2.720 46.615 24.991 1.00 34.74 94 LEU E O 1
ATOM 6312 N N . GLY E 1 100 ? 1.341 48.413 25.136 1.00 36.54 95 GLY E N 1
ATOM 6313 C CA . GLY E 1 100 ? 1.473 48.562 26.589 1.00 36.96 95 GLY E CA 1
ATOM 6314 C C . GLY E 1 100 ? 0.970 47.381 27.408 1.00 36.20 95 GLY E C 1
ATOM 6315 O O . GLY E 1 100 ? 1.515 47.066 28.462 1.00 36.77 95 GLY E O 1
ATOM 6316 N N . GLU E 1 101 ? -0.080 46.727 26.929 1.00 34.51 96 GLU E N 1
ATOM 6317 C CA . GLU E 1 101 ? -0.605 45.552 27.582 1.00 33.73 96 GLU E CA 1
ATOM 6318 C C . GLU E 1 101 ? -1.475 44.729 26.647 1.00 31.03 96 GLU E C 1
ATOM 6319 O O . GLU E 1 101 ? -1.969 45.210 25.620 1.00 28.16 96 GLU E O 1
ATOM 6325 N N . ILE E 1 102 ? -1.666 43.479 27.027 1.00 29.73 97 ILE E N 1
ATOM 6326 C CA . ILE E 1 102 ? -2.213 42.527 26.089 1.00 30.35 97 ILE E CA 1
ATOM 6327 C C . ILE E 1 102 ? -3.670 42.869 25.689 1.00 29.92 97 ILE E C 1
ATOM 6328 O O . ILE E 1 102 ? -4.068 42.634 24.555 1.00 26.92 97 ILE E O 1
ATOM 6333 N N . SER E 1 103 ? -4.433 43.446 26.622 1.00 30.48 98 SER E N 1
ATOM 6334 C CA . SER E 1 103 ? -5.805 43.913 26.363 1.00 32.37 98 SER E CA 1
ATOM 6335 C C . SER E 1 103 ? -5.913 44.997 25.243 1.00 31.93 98 SER E C 1
ATOM 6336 O O . SER E 1 103 ? -7.007 45.294 24.769 1.00 34.13 98 SER E O 1
ATOM 6339 N N . LEU E 1 104 ? -4.804 45.608 24.827 1.00 31.00 99 LEU E N 1
ATOM 6340 C CA . LEU E 1 104 ? -4.817 46.572 23.733 1.00 30.89 99 LEU E CA 1
ATOM 6341 C C . LEU E 1 104 ? -4.657 45.960 22.352 1.00 28.27 99 LEU E C 1
ATOM 6342 O O . LEU E 1 104 ? -4.695 46.690 21.373 1.00 29.21 99 LEU E O 1
ATOM 6347 N N . LEU E 1 105 ? -4.500 44.630 22.250 1.00 24.96 100 LEU E N 1
ATOM 6348 C CA . LEU E 1 105 ? -4.434 43.987 20.970 1.00 23.32 100 LEU E CA 1
ATOM 6349 C C . LEU E 1 105 ? -5.696 44.236 20.180 1.00 22.37 100 LEU E C 1
ATOM 6350 O O . LEU E 1 105 ? -6.797 44.205 20.732 1.00 22.27 100 LEU E O 1
ATOM 6355 N N . GLY E 1 106 ? -5.525 44.443 18.882 1.00 21.71 101 GLY E N 1
ATOM 6356 C CA . GLY E 1 106 ? -6.630 44.639 17.963 1.00 22.38 101 GLY E CA 1
ATOM 6357 C C . GLY E 1 106 ? -7.529 43.419 17.856 1.00 22.22 101 GLY E C 1
ATOM 6358 O O . GLY E 1 106 ? -7.127 42.275 18.167 1.00 21.52 101 GLY E O 1
ATOM 6359 N N . ASP E 1 107 ? -8.737 43.664 17.399 1.00 22.97 102 ASP E N 1
ATOM 6360 C CA . ASP E 1 107 ? -9.739 42.575 17.297 1.00 24.61 102 ASP E CA 1
ATOM 6361 C C . ASP E 1 107 ? -9.384 41.411 16.381 1.00 25.04 102 ASP E C 1
ATOM 6362 O O . ASP E 1 107 ? -9.873 40.310 16.553 1.00 24.58 102 ASP E O 1
ATOM 6367 N N . GLN E 1 108 ? -8.575 41.692 15.364 1.00 25.75 103 GLN E N 1
ATOM 6368 C CA . GLN E 1 108 ? -7.961 40.683 14.510 1.00 27.99 103 GLN E CA 1
ATOM 6369 C C . GLN E 1 108 ? -7.202 39.597 15.305 1.00 27.44 103 GLN E C 1
ATOM 6370 O O . GLN E 1 108 ? -7.022 38.465 14.832 1.00 27.87 103 GLN E O 1
ATOM 6376 N N . TYR E 1 109 ? -6.696 39.983 16.473 1.00 25.59 104 TYR E N 1
ATOM 6377 C CA . TYR E 1 109 ? -5.974 39.142 17.395 1.00 24.87 104 TYR E CA 1
ATOM 6378 C C . TYR E 1 109 ? -6.818 38.708 18.607 1.00 24.31 104 TYR E C 1
ATOM 6379 O O . TYR E 1 109 ? -6.269 38.449 19.721 1.00 23.18 104 TYR E O 1
ATOM 6388 N N . LEU E 1 110 ? -8.132 38.589 18.420 1.00 24.09 105 LEU E N 1
ATOM 6389 C CA . LEU E 1 110 ? -9.013 38.218 19.538 1.00 25.37 105 LEU E CA 1
ATOM 6390 C C . LEU E 1 110 ? -8.563 36.948 20.251 1.00 24.86 105 LEU E C 1
ATOM 6391 O O . LEU E 1 110 ? -8.590 36.848 21.498 1.00 23.49 105 LEU E O 1
ATOM 6396 N N . ALA E 1 111 ? -8.095 35.992 19.459 1.00 24.80 106 ALA E N 1
ATOM 6397 C CA . ALA E 1 111 ? -7.703 34.683 20.033 1.00 25.64 106 ALA E CA 1
ATOM 6398 C C . ALA E 1 111 ? -6.506 34.827 20.979 1.00 24.27 106 ALA E C 1
ATOM 6399 O O . ALA E 1 111 ? -6.525 34.326 22.090 1.00 24.61 106 ALA E O 1
ATOM 6401 N N . GLU E 1 112 ? -5.501 35.569 20.543 1.00 23.98 107 GLU E N 1
ATOM 6402 C CA . GLU E 1 112 ? -4.283 35.803 21.326 1.00 23.80 107 GLU E CA 1
ATOM 6403 C C . GLU E 1 112 ? -4.565 36.724 22.521 1.00 23.43 107 GLU E C 1
ATOM 6404 O O . GLU E 1 112 ? -4.002 36.540 23.608 1.00 22.42 107 GLU E O 1
ATOM 6410 N N . ARG E 1 113 ? -5.441 37.707 22.307 1.00 23.11 108 ARG E N 1
ATOM 6411 C CA . ARG E 1 113 ? -5.852 38.589 23.382 1.00 23.48 108 ARG E CA 1
ATOM 6412 C C . ARG E 1 113 ? -6.539 37.817 24.505 1.00 23.73 108 ARG E C 1
ATOM 6413 O O . ARG E 1 113 ? -6.184 37.968 25.679 1.00 22.88 108 ARG E O 1
ATOM 6421 N N . ASN E 1 114 ? -7.502 36.978 24.141 1.00 24.10 109 ASN E N 1
ATOM 6422 C CA . ASN E 1 114 ? -8.182 36.192 25.160 1.00 25.25 109 ASN E CA 1
ATOM 6423 C C . ASN E 1 114 ? -7.224 35.252 25.861 1.00 25.06 109 ASN E C 1
ATOM 6424 O O . ASN E 1 114 ? -7.305 35.084 27.091 1.00 25.33 109 ASN E O 1
ATOM 6429 N N . ALA E 1 115 ? -6.313 34.658 25.098 1.00 25.12 110 ALA E N 1
ATOM 6430 C CA . ALA E 1 115 ? -5.326 33.738 25.679 1.00 25.42 110 ALA E CA 1
ATOM 6431 C C . ALA E 1 115 ? -4.430 34.536 26.640 1.00 25.34 110 ALA E C 1
ATOM 6432 O O . ALA E 1 115 ? -4.206 34.135 27.771 1.00 25.35 110 ALA E O 1
ATOM 6434 N N . GLY E 1 116 ? -3.961 35.695 26.197 1.00 24.51 111 GLY E N 1
ATOM 6435 C CA . GLY E 1 116 ? -3.068 36.497 27.012 1.00 23.89 111 GLY E CA 1
ATOM 6436 C C . GLY E 1 116 ? -3.681 36.995 28.304 1.00 24.06 111 GLY E C 1
ATOM 6437 O O . GLY E 1 116 ? -3.012 37.018 29.328 1.00 23.17 111 GLY E O 1
ATOM 6438 N N . ILE E 1 117 ? -4.965 37.379 28.275 1.00 24.39 112 ILE E N 1
ATOM 6439 C CA . ILE E 1 117 ? -5.662 37.717 29.518 1.00 25.01 112 ILE E CA 1
ATOM 6440 C C . ILE E 1 117 ? -5.598 36.569 30.528 1.00 24.97 112 ILE E C 1
ATOM 6441 O O . ILE E 1 117 ? -5.294 36.772 31.711 1.00 24.96 112 ILE E O 1
ATOM 6446 N N . LYS E 1 118 ? -5.858 35.355 30.051 1.00 24.03 113 LYS E N 1
ATOM 6447 C CA . LYS E 1 118 ? -5.759 34.179 30.894 1.00 25.06 113 LYS E CA 1
ATOM 6448 C C . LYS E 1 118 ? -4.348 33.915 31.421 1.00 24.09 113 LYS E C 1
ATOM 6449 O O . LYS E 1 118 ? -4.174 33.531 32.584 1.00 24.12 113 LYS E O 1
ATOM 6455 N N . LEU E 1 119 ? -3.350 34.115 30.571 1.00 23.96 114 LEU E N 1
ATOM 6456 C CA . LEU E 1 119 ? -1.964 33.832 30.944 1.00 25.06 114 LEU E CA 1
ATOM 6457 C C . LEU E 1 119 ? -1.474 34.818 31.975 1.00 23.64 114 LEU E C 1
ATOM 6458 O O . LEU E 1 119 ? -0.694 34.471 32.839 1.00 22.06 114 LEU E O 1
ATOM 6463 N N . LEU E 1 120 ? -1.942 36.059 31.898 1.00 24.19 115 LEU E N 1
ATOM 6464 C CA . LEU E 1 120 ? -1.566 37.025 32.910 1.00 25.53 115 LEU E CA 1
ATOM 6465 C C . LEU E 1 120 ? -2.027 36.574 34.288 1.00 25.42 115 LEU E C 1
ATOM 6466 O O . LEU E 1 120 ? -1.244 36.636 35.233 1.00 26.78 115 LEU E O 1
ATOM 6471 N N . GLU E 1 121 ? -3.257 36.072 34.398 1.00 25.21 116 GLU E N 1
ATOM 6472 C CA . GLU E 1 121 ? -3.789 35.577 35.671 1.00 25.96 116 GLU E CA 1
ATOM 6473 C C . GLU E 1 121 ? -3.070 34.292 36.099 1.00 25.66 116 GLU E C 1
ATOM 6474 O O . GLU E 1 121 ? -2.722 34.113 37.272 1.00 26.02 116 GLU E O 1
ATOM 6476 N N . ALA E 1 122 ? -2.818 33.419 35.147 1.00 25.12 117 ALA E N 1
ATOM 6477 C CA . ALA E 1 122 ? -2.092 32.175 35.451 1.00 25.03 117 ALA E CA 1
ATOM 6478 C C . ALA E 1 122 ? -0.654 32.429 35.942 1.00 25.12 117 ALA E C 1
ATOM 6479 O O . ALA E 1 122 ? -0.106 31.647 36.705 1.00 24.97 117 ALA E O 1
ATOM 6481 N N . GLY E 1 123 ? -0.030 33.526 35.518 1.00 24.79 118 GLY E N 1
ATOM 6482 C CA . GLY E 1 123 ? 1.275 33.859 36.058 1.00 25.63 118 GLY E CA 1
ATOM 6483 C C . GLY E 1 123 ? 1.214 34.218 37.540 1.00 26.03 118 GLY E C 1
ATOM 6484 O O . GLY E 1 123 ? 2.124 33.898 38.297 1.00 25.94 118 GLY E O 1
ATOM 6485 N N . LYS E 1 124 ? 0.139 34.888 37.956 1.00 26.65 119 LYS E N 1
ATOM 6486 C CA . LYS E 1 124 ? -0.107 35.148 39.368 1.00 27.68 119 LYS E CA 1
ATOM 6487 C C . LYS E 1 124 ? -0.309 33.836 40.104 1.00 27.17 119 LYS E C 1
ATOM 6488 O O . LYS E 1 124 ? 0.251 33.632 41.179 1.00 27.49 119 LYS E O 1
ATOM 6494 N N . ASP E 1 125 ? -1.091 32.943 39.514 1.00 26.18 120 ASP E N 1
ATOM 6495 C CA . ASP E 1 125 ? -1.272 31.593 40.089 1.00 27.32 120 ASP E CA 1
ATOM 6496 C C . ASP E 1 125 ? 0.062 30.862 40.269 1.00 26.26 120 ASP E C 1
ATOM 6497 O O . ASP E 1 125 ? 0.294 30.252 41.307 1.00 26.31 120 ASP E O 1
ATOM 6502 N N . ALA E 1 126 ? 0.923 30.939 39.260 1.00 26.47 121 ALA E N 1
ATOM 6503 C CA . ALA E 1 126 ? 2.194 30.225 39.292 1.00 26.87 121 ALA E CA 1
ATOM 6504 C C . ALA E 1 126 ? 3.113 30.797 40.352 1.00 27.21 121 ALA E C 1
ATOM 6505 O O . ALA E 1 126 ? 3.792 30.038 41.018 1.00 28.39 121 ALA E O 1
ATOM 6507 N N . ARG E 1 127 ? 3.149 32.128 40.504 1.00 28.13 122 ARG E N 1
ATOM 6508 C CA . ARG E 1 127 ? 4.020 32.780 41.475 1.00 29.15 122 ARG E CA 1
ATOM 6509 C C . ARG E 1 127 ? 3.544 32.429 42.874 1.00 28.43 122 ARG E C 1
ATOM 6510 O O . ARG E 1 127 ? 4.373 32.178 43.756 1.00 27.56 122 ARG E O 1
ATOM 6518 N N . LYS E 1 128 ? 2.226 32.335 43.079 1.00 27.52 123 LYS E N 1
ATOM 6519 C CA . LYS E 1 128 ? 1.708 31.931 44.386 1.00 28.61 123 LYS E CA 1
ATOM 6520 C C . LYS E 1 128 ? 2.036 30.452 44.690 1.00 27.17 123 LYS E C 1
ATOM 6521 O O . LYS E 1 128 ? 2.401 30.107 45.829 1.00 26.66 123 LYS E O 1
ATOM 6527 N N . ALA E 1 129 ? 1.915 29.606 43.671 1.00 26.46 124 ALA E N 1
ATOM 6528 C CA . ALA E 1 129 ? 2.222 28.188 43.811 1.00 27.35 124 ALA E CA 1
ATOM 6529 C C . ALA E 1 129 ? 3.702 27.961 44.125 1.00 27.85 124 ALA E C 1
ATOM 6530 O O . ALA E 1 129 ? 4.065 27.142 44.976 1.00 27.67 124 ALA E O 1
ATOM 6532 N N . TYR E 1 130 ? 4.554 28.681 43.416 1.00 28.92 125 TYR E N 1
ATOM 6533 C CA . TYR E 1 130 ? 5.993 28.570 43.585 1.00 29.91 125 TYR E CA 1
ATOM 6534 C C . TYR E 1 130 ? 6.379 28.919 45.020 1.00 29.03 125 TYR E C 1
ATOM 6535 O O . TYR E 1 130 ? 7.164 28.206 45.655 1.00 27.93 125 TYR E O 1
ATOM 6544 N N . ILE E 1 131 ? 5.843 30.023 45.526 1.00 27.95 126 ILE E N 1
ATOM 6545 C CA . ILE E 1 131 ? 6.053 30.390 46.924 1.00 28.14 126 ILE E CA 1
ATOM 6546 C C . ILE E 1 131 ? 5.564 29.339 47.951 1.00 27.52 126 ILE E C 1
ATOM 6547 O O . ILE E 1 131 ? 6.263 29.044 48.927 1.00 26.22 126 ILE E O 1
ATOM 6552 N N . SER E 1 132 ? 4.362 28.818 47.760 1.00 27.00 127 SER E N 1
ATOM 6553 C CA . SER E 1 132 ? 3.829 27.800 48.671 1.00 27.40 127 SER E CA 1
ATOM 6554 C C . SER E 1 132 ? 4.622 26.496 48.608 1.00 27.29 127 SER E C 1
ATOM 6555 O O . SER E 1 132 ? 4.771 25.827 49.620 1.00 27.47 127 SER E O 1
ATOM 6558 N N . VAL E 1 133 ? 5.125 26.140 47.433 1.00 27.20 128 VAL E N 1
ATOM 6559 C CA . VAL E 1 133 ? 5.984 24.950 47.318 1.00 27.92 128 VAL E CA 1
ATOM 6560 C C . VAL E 1 133 ? 7.289 25.160 48.112 1.00 28.36 128 VAL E C 1
ATOM 6561 O O . VAL E 1 133 ? 7.741 24.268 48.840 1.00 26.92 128 VAL E O 1
ATOM 6565 N N . ASP E 1 134 ? 7.890 26.347 47.992 1.00 27.80 129 ASP E N 1
ATOM 6566 C CA . ASP E 1 134 ? 9.094 26.667 48.785 1.00 29.40 129 ASP E CA 1
ATOM 6567 C C . ASP E 1 134 ? 8.785 26.629 50.279 1.00 28.54 129 ASP E C 1
ATOM 6568 O O . ASP E 1 134 ? 9.575 26.098 51.069 1.00 27.59 129 ASP E O 1
ATOM 6573 N N . GLY E 1 135 ? 7.605 27.134 50.657 1.00 27.62 130 GLY E N 1
ATOM 6574 C CA . GLY E 1 135 ? 7.126 27.029 52.056 1.00 28.16 130 GLY E CA 1
ATOM 6575 C C . GLY E 1 135 ? 7.093 25.576 52.543 1.00 27.11 130 GLY E C 1
ATOM 6576 O O . GLY E 1 135 ? 7.622 25.227 53.606 1.00 26.80 130 GLY E O 1
ATOM 6577 N N . CYS E 1 136 ? 6.471 24.736 51.742 1.00 26.97 131 CYS E N 1
ATOM 6578 C CA . CYS E 1 136 ? 6.340 23.313 52.050 1.00 27.84 131 CYS E CA 1
ATOM 6579 C C . CYS E 1 136 ? 7.720 22.669 52.178 1.00 29.48 131 CYS E C 1
ATOM 6580 O O . CYS E 1 136 ? 7.974 21.947 53.144 1.00 29.11 131 CYS E O 1
ATOM 6583 N N . ARG E 1 137 ? 8.606 22.959 51.220 1.00 30.23 132 ARG E N 1
ATOM 6584 C CA . ARG E 1 137 ? 9.984 22.470 51.268 1.00 32.87 132 ARG E CA 1
ATOM 6585 C C . ARG E 1 137 ? 10.650 22.854 52.608 1.00 31.89 132 ARG E C 1
ATOM 6586 O O . ARG E 1 137 ? 11.295 22.005 53.251 1.00 30.72 132 ARG E O 1
ATOM 6594 N N . GLY E 1 138 ? 10.442 24.095 53.057 1.00 29.30 133 GLY E N 1
ATOM 6595 C CA . GLY E 1 138 ? 10.962 24.557 54.334 1.00 29.30 133 GLY E CA 1
ATOM 6596 C C . GLY E 1 138 ? 10.452 23.750 55.525 1.00 28.27 133 GLY E C 1
ATOM 6597 O O . GLY E 1 138 ? 11.209 23.439 56.439 1.00 27.33 133 GLY E O 1
ATOM 6598 N N . ASN E 1 139 ? 9.162 23.435 55.517 1.00 27.49 134 ASN E N 1
ATOM 6599 C CA . ASN E 1 139 ? 8.576 22.590 56.539 1.00 27.72 134 ASN E CA 1
ATOM 6600 C C . ASN E 1 139 ? 9.195 21.188 56.516 1.00 27.60 134 ASN E C 1
ATOM 6601 O O . ASN E 1 139 ? 9.503 20.624 57.576 1.00 27.18 134 ASN E O 1
ATOM 6606 N N . LEU E 1 140 ? 9.366 20.623 55.324 1.00 27.86 135 LEU E N 1
ATOM 6607 C CA . LEU E 1 140 ? 9.985 19.284 55.208 1.00 29.20 135 LEU E CA 1
ATOM 6608 C C . LEU E 1 140 ? 11.425 19.274 55.688 1.00 29.66 135 LEU E C 1
ATOM 6609 O O . LEU E 1 140 ? 11.817 18.338 56.384 1.00 29.46 135 LEU E O 1
ATOM 6614 N N . ASP E 1 141 ? 12.200 20.300 55.332 1.00 30.52 136 ASP E N 1
ATOM 6615 C CA . ASP E 1 141 ? 13.571 20.504 55.878 1.00 31.68 136 ASP E CA 1
ATOM 6616 C C . ASP E 1 141 ? 13.589 20.566 57.410 1.00 31.00 136 ASP E C 1
ATOM 6617 O O . ASP E 1 141 ? 14.504 19.996 58.043 1.00 30.44 136 ASP E O 1
ATOM 6622 N N . ALA E 1 142 ? 12.614 21.263 57.998 1.00 29.37 137 ALA E N 1
ATOM 6623 C CA . ALA E 1 142 ? 12.472 21.325 59.452 1.00 29.16 137 ALA E CA 1
ATOM 6624 C C . ALA E 1 142 ? 12.174 19.952 60.073 1.00 29.60 137 ALA E C 1
ATOM 6625 O O . ALA E 1 142 ? 12.728 19.594 61.126 1.00 29.41 137 ALA E O 1
ATOM 6627 N N . ILE E 1 143 ? 11.306 19.180 59.433 1.00 28.66 138 ILE E N 1
ATOM 6628 C CA . ILE E 1 143 ? 11.042 17.820 59.927 1.00 28.83 138 ILE E CA 1
ATOM 6629 C C . ILE E 1 143 ? 12.341 16.987 59.901 1.00 28.71 138 ILE E C 1
ATOM 6630 O O . ILE E 1 143 ? 12.643 16.319 60.882 1.00 29.20 138 ILE E O 1
ATOM 6635 N N . LEU E 1 144 ? 13.120 17.048 58.823 1.00 29.09 139 LEU E N 1
ATOM 6636 C CA . LEU E 1 144 ? 14.429 16.355 58.789 1.00 30.49 139 LEU E CA 1
ATOM 6637 C C . LEU E 1 144 ? 15.340 16.747 59.943 1.00 30.71 139 LEU E C 1
ATOM 6638 O O . LEU E 1 144 ? 16.001 15.865 60.511 1.00 31.02 139 LEU E O 1
ATOM 6643 N N . LEU E 1 145 ? 15.349 18.032 60.336 1.00 30.01 140 LEU E N 1
ATOM 6644 C CA . LEU E 1 145 ? 16.106 18.461 61.523 1.00 30.96 140 LEU E CA 1
ATOM 6645 C C . LEU E 1 145 ? 15.567 17.826 62.790 1.00 30.45 140 LEU E C 1
ATOM 6646 O O . LEU E 1 145 ? 16.340 17.256 63.575 1.00 30.80 140 LEU E O 1
ATOM 6651 N N . LEU E 1 146 ? 14.242 17.870 62.963 1.00 29.19 141 LEU E N 1
ATOM 6652 C CA . LEU E 1 146 ? 13.599 17.327 64.157 1.00 28.81 141 LEU E CA 1
ATOM 6653 C C . LEU E 1 146 ? 13.815 15.824 64.267 1.00 29.96 141 LEU E C 1
ATOM 6654 O O . LEU E 1 146 ? 14.034 15.311 65.372 1.00 29.82 141 LEU E O 1
ATOM 6659 N N . LEU E 1 147 ? 13.790 15.127 63.129 1.00 30.50 142 LEU E N 1
ATOM 6660 C CA . LEU E 1 147 ? 14.030 13.681 63.119 1.00 31.97 142 LEU E CA 1
ATOM 6661 C C . LEU E 1 147 ? 15.420 13.271 63.627 1.00 33.51 142 LEU E C 1
ATOM 6662 O O . LEU E 1 147 ? 15.601 12.124 64.084 1.00 34.41 142 LEU E O 1
ATOM 6667 N N . ASP E 1 148 ? 16.374 14.190 63.564 1.00 33.73 143 ASP E N 1
ATOM 6668 C CA . ASP E 1 148 ? 17.705 13.964 64.128 1.00 35.61 143 ASP E CA 1
ATOM 6669 C C . ASP E 1 148 ? 17.849 14.318 65.602 1.00 35.03 143 ASP E C 1
ATOM 6670 O O . ASP E 1 148 ? 18.937 14.176 66.142 1.00 34.82 143 ASP E O 1
ATOM 6675 N N . HIS E 1 149 ? 16.757 14.724 66.260 1.00 33.56 144 HIS E N 1
ATOM 6676 C CA . HIS E 1 149 ? 16.768 15.074 67.663 1.00 32.92 144 HIS E CA 1
ATOM 6677 C C . HIS E 1 149 ? 15.675 14.343 68.420 1.00 32.85 144 HIS E C 1
ATOM 6678 O O . HIS E 1 149 ? 14.823 14.981 69.056 1.00 31.76 144 HIS E O 1
ATOM 6685 N N . PRO E 1 150 ? 15.728 12.982 68.424 1.00 33.48 145 PRO E N 1
ATOM 6686 C CA . PRO E 1 150 ? 14.661 12.204 69.051 1.00 34.21 145 PRO E CA 1
ATOM 6687 C C . PRO E 1 150 ? 14.467 12.443 70.546 1.00 34.26 145 PRO E C 1
ATOM 6688 O O . PRO E 1 150 ? 13.375 12.197 71.038 1.00 34.67 145 PRO E O 1
ATOM 6692 N N . ARG E 1 151 ? 15.479 12.958 71.241 1.00 34.65 146 ARG E N 1
ATOM 6693 C CA . ARG E 1 151 ? 15.405 13.179 72.695 1.00 35.56 146 ARG E CA 1
ATOM 6694 C C . ARG E 1 151 ? 14.908 14.569 73.113 1.00 35.51 146 ARG E C 1
ATOM 6695 O O . ARG E 1 151 ? 14.770 14.842 74.294 1.00 35.41 146 ARG E O 1
ATOM 6703 N N . VAL E 1 152 ? 14.615 15.425 72.147 1.00 34.39 147 VAL E N 1
ATOM 6704 C CA . VAL E 1 152 ? 13.991 16.705 72.424 1.00 35.08 147 VAL E CA 1
ATOM 6705 C C . VAL E 1 152 ? 12.590 16.456 72.997 1.00 34.71 147 VAL E C 1
ATOM 6706 O O . VAL E 1 152 ? 11.781 15.739 72.365 1.00 32.41 147 VAL E O 1
ATOM 6710 N N . PRO E 1 153 ? 12.310 17.005 74.203 1.00 34.92 148 PRO E N 1
ATOM 6711 C CA . PRO E 1 153 ? 10.961 16.842 74.734 1.00 35.35 148 PRO E CA 1
ATOM 6712 C C . PRO E 1 153 ? 9.912 17.388 73.756 1.00 34.40 148 PRO E C 1
ATOM 6713 O O . PRO E 1 153 ? 10.113 18.441 73.159 1.00 33.31 148 PRO E O 1
ATOM 6717 N N . CYS E 1 154 ? 8.846 16.613 73.564 1.00 34.38 149 CYS E N 1
ATOM 6718 C CA . CYS E 1 154 ? 7.749 16.921 72.657 1.00 34.93 149 CYS E CA 1
ATOM 6719 C C . CYS E 1 154 ? 8.110 16.990 71.160 1.00 33.29 149 CYS E C 1
ATOM 6720 O O . CYS E 1 154 ? 7.363 17.573 70.367 1.00 32.92 149 CYS E O 1
ATOM 6723 N N . VAL E 1 155 ? 9.226 16.393 70.770 1.00 32.03 150 VAL E N 1
ATOM 6724 C CA . VAL E 1 155 ? 9.664 16.429 69.374 1.00 31.95 150 VAL E CA 1
ATOM 6725 C C . VAL E 1 155 ? 8.576 15.961 68.401 1.00 32.06 150 VAL E C 1
ATOM 6726 O O . VAL E 1 155 ? 8.437 16.518 67.328 1.00 31.11 150 VAL E O 1
ATOM 6730 N N . ASP E 1 156 ? 7.802 14.954 68.773 1.00 32.49 151 ASP E N 1
ATOM 6731 C CA . ASP E 1 156 ? 6.759 14.451 67.882 1.00 34.05 151 ASP E CA 1
ATOM 6732 C C . ASP E 1 156 ? 5.647 15.453 67.686 1.00 33.19 151 ASP E C 1
ATOM 6733 O O . ASP E 1 156 ? 5.011 15.431 66.643 1.00 32.01 151 ASP E O 1
ATOM 6738 N N . ASP E 1 157 ? 5.417 16.322 68.672 1.00 32.18 152 ASP E N 1
ATOM 6739 C CA . ASP E 1 157 ? 4.425 17.386 68.519 1.00 32.74 152 ASP E CA 1
ATOM 6740 C C . ASP E 1 157 ? 4.929 18.425 67.508 1.00 30.84 152 ASP E C 1
ATOM 6741 O O . ASP E 1 157 ? 4.180 18.933 66.693 1.00 29.99 152 ASP E O 1
ATOM 6746 N N . PHE E 1 158 ? 6.217 18.736 67.581 1.00 29.76 153 PHE E N 1
ATOM 6747 C CA . PHE E 1 158 ? 6.845 19.695 66.669 1.00 28.87 153 PHE E CA 1
ATOM 6748 C C . PHE E 1 158 ? 6.829 19.177 65.234 1.00 28.90 153 PHE E C 1
ATOM 6749 O O . PHE E 1 158 ? 6.522 19.923 64.303 1.00 28.13 153 PHE E O 1
ATOM 6757 N N . ILE E 1 159 ? 7.113 17.879 65.069 1.00 28.12 154 ILE E N 1
ATOM 6758 C CA . ILE E 1 159 ? 7.002 17.224 63.761 1.00 28.17 154 ILE E CA 1
ATOM 6759 C C . ILE E 1 159 ? 5.598 17.320 63.209 1.00 28.54 154 ILE E C 1
ATOM 6760 O O . ILE E 1 159 ? 5.432 17.653 62.037 1.00 27.23 154 ILE E O 1
ATOM 6765 N N . GLU E 1 160 ? 4.604 17.022 64.057 1.00 29.66 155 GLU E N 1
ATOM 6766 C CA . GLU E 1 160 ? 3.183 17.097 63.677 1.00 31.78 155 GLU E CA 1
ATOM 6767 C C . GLU E 1 160 ? 2.808 18.516 63.211 1.00 30.89 155 GLU E C 1
ATOM 6768 O O . GLU E 1 160 ? 2.123 18.688 62.187 1.00 29.73 155 GLU E O 1
ATOM 6774 N N . GLU E 1 161 ? 3.238 19.508 63.982 1.00 30.66 156 GLU E N 1
ATOM 6775 C CA . GLU E 1 161 ? 3.035 20.931 63.635 1.00 32.00 156 GLU E CA 1
ATOM 6776 C C . GLU E 1 161 ? 3.609 21.259 62.255 1.00 30.26 156 GLU E C 1
ATOM 6777 O O . GLU E 1 161 ? 2.916 21.834 61.394 1.00 28.45 156 GLU E O 1
ATOM 6783 N N . GLU E 1 162 ? 4.884 20.930 62.048 1.00 28.63 157 GLU E N 1
ATOM 6784 C CA . GLU E 1 162 ? 5.529 21.156 60.745 1.00 28.68 157 GLU E CA 1
ATOM 6785 C C . GLU E 1 162 ? 4.873 20.389 59.585 1.00 28.20 157 GLU E C 1
ATOM 6786 O O . GLU E 1 162 ? 4.739 20.922 58.467 1.00 27.97 157 GLU E O 1
ATOM 6792 N N . LEU E 1 163 ? 4.438 19.161 59.831 1.00 28.25 158 LEU E N 1
ATOM 6793 C CA . LEU E 1 163 ? 3.800 18.377 58.788 1.00 28.77 158 LEU E CA 1
ATOM 6794 C C . LEU E 1 163 ? 2.417 18.949 58.421 1.00 29.81 158 LEU E C 1
ATOM 6795 O O . LEU E 1 163 ? 2.007 18.905 57.252 1.00 28.69 158 LEU E O 1
ATOM 6800 N N . PHE E 1 164 ? 1.718 19.495 59.413 1.00 30.24 159 PHE E N 1
ATOM 6801 C CA . PHE E 1 164 ? 0.459 20.152 59.169 1.00 31.77 159 PHE E CA 1
ATOM 6802 C C . PHE E 1 164 ? 0.687 21.370 58.266 1.00 29.90 159 PHE E C 1
ATOM 6803 O O . PHE E 1 164 ? -0.031 21.560 57.292 1.00 28.69 159 PHE E O 1
ATOM 6811 N N . VAL E 1 165 ? 1.684 22.184 58.607 1.00 28.62 160 VAL E N 1
ATOM 6812 C CA . VAL E 1 165 ? 1.980 23.357 57.831 1.00 28.60 160 VAL E CA 1
ATOM 6813 C C . VAL E 1 165 ? 2.512 22.980 56.436 1.00 27.82 160 VAL E C 1
ATOM 6814 O O . VAL E 1 165 ? 2.150 23.630 55.440 1.00 26.84 160 VAL E O 1
ATOM 6818 N N . ALA E 1 166 ? 3.327 21.924 56.343 1.00 27.19 161 ALA E N 1
ATOM 6819 C CA . ALA E 1 166 ? 3.724 21.381 55.042 1.00 27.12 161 ALA E CA 1
ATOM 6820 C C . ALA E 1 166 ? 2.499 21.092 54.187 1.00 28.08 161 ALA E C 1
ATOM 6821 O O . ALA E 1 166 ? 2.437 21.509 53.024 1.00 27.11 161 ALA E O 1
ATOM 6823 N N . GLY E 1 167 ? 1.511 20.410 54.775 1.00 29.67 162 GLY E N 1
ATOM 6824 C CA . GLY E 1 167 ? 0.274 20.038 54.066 1.00 30.85 162 GLY E CA 1
ATOM 6825 C C . GLY E 1 167 ? -0.572 21.232 53.662 1.00 32.04 162 GLY E C 1
ATOM 6826 O O . GLY E 1 167 ? -1.160 21.270 52.559 1.00 32.05 162 GLY E O 1
ATOM 6827 N N . ASP E 1 168 ? -0.627 22.213 54.554 1.00 31.77 163 ASP E N 1
ATOM 6828 C CA . ASP E 1 168 ? -1.377 23.428 54.301 1.00 32.94 163 ASP E CA 1
ATOM 6829 C C . ASP E 1 168 ? -0.748 24.241 53.162 1.00 31.15 163 ASP E C 1
ATOM 6830 O O . ASP E 1 168 ? -1.467 24.733 52.280 1.00 29.50 163 ASP E O 1
ATOM 6835 N N . ASN E 1 169 ? 0.580 24.374 53.178 1.00 28.38 164 ASN E N 1
ATOM 6836 C CA . ASN E 1 169 ? 1.292 24.996 52.078 1.00 28.30 164 ASN E CA 1
ATOM 6837 C C . ASN E 1 169 ? 1.106 24.262 50.769 1.00 27.87 164 ASN E C 1
ATOM 6838 O O . ASN E 1 169 ? 0.829 24.887 49.760 1.00 27.40 164 ASN E O 1
ATOM 6843 N N . LEU E 1 170 ? 1.251 22.938 50.798 1.00 27.68 165 LEU E N 1
ATOM 6844 C CA . LEU E 1 170 ? 1.103 22.138 49.594 1.00 29.18 165 LEU E CA 1
ATOM 6845 C C . LEU E 1 170 ? -0.314 22.219 49.013 1.00 30.26 165 LEU E C 1
ATOM 6846 O O . LEU E 1 170 ? -0.457 22.317 47.802 1.00 30.13 165 LEU E O 1
ATOM 6851 N N . GLN E 1 171 ? -1.331 22.179 49.874 1.00 32.11 166 GLN E N 1
ATOM 6852 C CA . GLN E 1 171 ? -2.723 22.354 49.439 1.00 34.06 166 GLN E CA 1
ATOM 6853 C C . GLN E 1 171 ? -2.949 23.703 48.787 1.00 31.94 166 GLN E C 1
ATOM 6854 O O . GLN E 1 171 ? -3.678 23.775 47.820 1.00 31.99 166 GLN E O 1
ATOM 6860 N N . GLY E 1 172 ? -2.345 24.750 49.339 1.00 30.46 167 GLY E N 1
ATOM 6861 C CA . GLY E 1 172 ? -2.371 26.087 48.742 1.00 30.05 167 GLY E CA 1
ATOM 6862 C C . GLY E 1 172 ? -1.841 26.041 47.320 1.00 29.42 167 GLY E C 1
ATOM 6863 O O . GLY E 1 172 ? -2.512 26.500 46.416 1.00 29.44 167 GLY E O 1
ATOM 6864 N N . ALA E 1 173 ? -0.657 25.455 47.138 1.00 28.02 168 ALA E N 1
ATOM 6865 C CA . ALA E 1 173 ? -0.058 25.285 45.815 1.00 28.34 168 ALA E CA 1
ATOM 6866 C C . ALA E 1 173 ? -0.966 24.455 44.888 1.00 29.20 168 ALA E C 1
ATOM 6867 O O . ALA E 1 173 ? -1.141 24.791 43.722 1.00 28.95 168 ALA E O 1
ATOM 6869 N N . ILE E 1 174 ? -1.562 23.384 45.419 1.00 29.96 169 ILE E N 1
ATOM 6870 C CA . ILE E 1 174 ? -2.491 22.549 44.621 1.00 30.87 169 ILE E CA 1
ATOM 6871 C C . ILE E 1 174 ? -3.664 23.401 44.087 1.00 31.41 169 ILE E C 1
ATOM 6872 O O . ILE E 1 174 ? -4.030 23.294 42.908 1.00 30.59 169 ILE E O 1
ATOM 6877 N N . GLY E 1 175 ? -4.213 24.243 44.960 1.00 31.53 170 GLY E N 1
ATOM 6878 C CA . GLY E 1 175 ? -5.287 25.154 44.596 1.00 32.92 170 GLY E CA 1
ATOM 6879 C C . GLY E 1 175 ? -4.876 26.123 43.508 1.00 32.06 170 GLY E C 1
ATOM 6880 O O . GLY E 1 175 ? -5.620 26.335 42.541 1.00 31.49 170 GLY E O 1
ATOM 6881 N N . ASN E 1 176 ? -3.699 26.713 43.665 1.00 31.95 171 ASN E N 1
ATOM 6882 C CA . ASN E 1 176 ? -3.164 27.667 42.680 1.00 31.93 171 ASN E CA 1
ATOM 6883 C C . ASN E 1 176 ? -2.955 26.984 41.332 1.00 32.79 171 ASN E C 1
ATOM 6884 O O . ASN E 1 176 ? -3.248 27.562 40.283 1.00 33.11 171 ASN E O 1
ATOM 6889 N N . ALA E 1 177 ? -2.444 25.751 41.362 1.00 32.04 172 ALA E N 1
ATOM 6890 C CA . ALA E 1 177 ? -2.157 25.010 40.148 1.00 32.09 172 ALA E CA 1
ATOM 6891 C C . ALA E 1 177 ? -3.414 24.568 39.414 1.00 32.49 172 ALA E C 1
ATOM 6892 O O . ALA E 1 177 ? -3.400 24.481 38.185 1.00 31.36 172 ALA E O 1
ATOM 6894 N N . LYS E 1 178 ? -4.489 24.307 40.149 1.00 33.24 173 LYS E N 1
ATOM 6895 C CA . LYS E 1 178 ? -5.762 23.926 39.539 1.00 35.68 173 LYS E CA 1
ATOM 6896 C C . LYS E 1 178 ? -6.284 25.114 38.730 1.00 34.91 173 LYS E C 1
ATOM 6897 O O . LYS E 1 178 ? -6.722 24.959 37.593 1.00 34.64 173 LYS E O 1
ATOM 6903 N N . LEU E 1 179 ? -6.252 26.291 39.338 1.00 34.39 174 LEU E N 1
ATOM 6904 C CA . LEU E 1 179 ? -6.711 27.509 38.670 1.00 34.06 174 LEU E CA 1
ATOM 6905 C C . LEU E 1 179 ? -5.777 27.904 37.496 1.00 32.36 174 LEU E C 1
ATOM 6906 O O . LEU E 1 179 ? -6.230 28.221 36.402 1.00 31.44 174 LEU E O 1
ATOM 6911 N N . GLY E 1 180 ? -4.468 27.832 37.712 1.00 30.34 175 GLY E N 1
ATOM 6912 C CA . GLY E 1 180 ? -3.489 28.084 36.660 1.00 29.14 175 GLY E CA 1
ATOM 6913 C C . GLY E 1 180 ? -3.643 27.156 35.487 1.00 29.16 175 GLY E C 1
ATOM 6914 O O . GLY E 1 180 ? -3.555 27.586 34.330 1.00 27.63 175 GLY E O 1
ATOM 6915 N N . THR E 1 181 ? -3.891 25.872 35.773 1.00 29.29 176 THR E N 1
ATOM 6916 C CA . THR E 1 181 ? -4.047 24.903 34.713 1.00 30.19 176 THR E CA 1
ATOM 6917 C C . THR E 1 181 ? -5.313 25.167 33.907 1.00 30.96 176 THR E C 1
ATOM 6918 O O . THR E 1 181 ? -5.291 25.082 32.677 1.00 30.91 176 THR E O 1
ATOM 6922 N N . GLU E 1 182 ? -6.412 25.464 34.597 1.00 32.88 177 GLU E N 1
ATOM 6923 C CA . GLU E 1 182 ? -7.702 25.782 33.946 1.00 34.44 177 GLU E CA 1
ATOM 6924 C C . GLU E 1 182 ? -7.500 26.984 32.982 1.00 32.01 177 GLU E C 1
ATOM 6925 O O . GLU E 1 182 ? -7.954 26.989 31.835 1.00 30.01 177 GLU E O 1
ATOM 6931 N N . ARG E 1 183 ? -6.772 27.976 33.463 1.00 30.17 178 ARG E N 1
ATOM 6932 C CA . ARG E 1 183 ? -6.483 29.163 32.661 1.00 30.52 178 ARG E CA 1
ATOM 6933 C C . ARG E 1 183 ? -5.605 28.848 31.469 1.00 29.40 178 ARG E C 1
ATOM 6934 O O . ARG E 1 183 ? -5.884 29.303 30.370 1.00 29.55 178 ARG E O 1
ATOM 6942 N N . ALA E 1 184 ? -4.558 28.058 31.675 1.00 28.75 179 ALA E N 1
ATOM 6943 C CA . ALA E 1 184 ? -3.671 27.681 30.564 1.00 29.04 179 ALA E CA 1
ATOM 6944 C C . ALA E 1 184 ? -4.366 26.817 29.513 1.00 29.77 179 ALA E C 1
ATOM 6945 O O . ALA E 1 184 ? -4.124 27.000 28.321 1.00 29.50 179 ALA E O 1
ATOM 6947 N N . VAL E 1 185 ? -5.221 25.892 29.959 1.00 30.54 180 VAL E N 1
ATOM 6948 C CA . VAL E 1 185 ? -6.041 25.048 29.051 1.00 32.24 180 VAL E CA 1
ATOM 6949 C C . VAL E 1 185 ? -7.035 25.934 28.289 1.00 31.98 180 VAL E C 1
ATOM 6950 O O . VAL E 1 185 ? -7.259 25.719 27.100 1.00 32.29 180 VAL E O 1
ATOM 6954 N N . GLY E 1 186 ? -7.584 26.939 28.971 1.00 31.22 181 GLY E N 1
ATOM 6955 C CA . GLY E 1 186 ? -8.499 27.909 28.342 1.00 30.83 181 GLY E CA 1
ATOM 6956 C C . GLY E 1 186 ? -7.778 28.684 27.253 1.00 29.52 181 GLY E C 1
ATOM 6957 O O . GLY E 1 186 ? -8.302 28.869 26.157 1.00 29.03 181 GLY E O 1
ATOM 6958 N N . ALA E 1 187 ? -6.554 29.104 27.553 1.00 27.97 182 ALA E N 1
ATOM 6959 C CA . ALA E 1 187 ? -5.739 29.853 26.595 1.00 27.81 182 ALA E CA 1
ATOM 6960 C C . ALA E 1 187 ? -5.347 28.982 25.410 1.00 28.38 182 ALA E C 1
ATOM 6961 O O . ALA E 1 187 ? -5.330 29.446 24.271 1.00 27.92 182 ALA E O 1
ATOM 6963 N N . ARG E 1 188 ? -5.050 27.709 25.678 1.00 29.52 183 ARG E N 1
ATOM 6964 C CA . ARG E 1 188 ? -4.770 26.760 24.604 1.00 31.16 183 ARG E CA 1
ATOM 6965 C C . ARG E 1 188 ? -5.950 26.660 23.668 1.00 31.62 183 ARG E C 1
ATOM 6966 O O . ARG E 1 188 ? -5.791 26.734 22.453 1.00 31.99 183 ARG E O 1
ATOM 6974 N N . GLN E 1 189 ? -7.132 26.479 24.248 1.00 33.13 184 GLN E N 1
ATOM 6975 C CA . GLN E 1 189 ? -8.376 26.453 23.488 1.00 34.79 184 GLN E CA 1
ATOM 6976 C C . GLN E 1 189 ? -8.576 27.756 22.692 1.00 32.88 184 GLN E C 1
ATOM 6977 O O . GLN E 1 189 ? -9.019 27.708 21.539 1.00 32.44 184 GLN E O 1
ATOM 6983 N N . ASP E 1 190 ? -8.239 28.910 23.281 1.00 30.87 185 ASP E N 1
ATOM 6984 C CA . ASP E 1 190 ? -8.375 30.201 22.568 1.00 30.23 185 ASP E CA 1
ATOM 6985 C C . ASP E 1 190 ? -7.566 30.247 21.266 1.00 30.33 185 ASP E C 1
ATOM 6986 O O . ASP E 1 190 ? -8.047 30.748 20.281 1.00 29.46 185 ASP E O 1
ATOM 6991 N N . VAL E 1 191 ? -6.346 29.715 21.256 1.00 31.15 186 VAL E N 1
ATOM 6992 C CA . VAL E 1 191 ? -5.533 29.755 20.039 1.00 33.06 186 VAL E CA 1
ATOM 6993 C C . VAL E 1 191 ? -5.520 28.469 19.176 1.00 35.58 186 VAL E C 1
ATOM 6994 O O . VAL E 1 191 ? -4.712 28.382 18.251 1.00 34.82 186 VAL E O 1
ATOM 6998 N N . SER E 1 192 ? -6.394 27.509 19.492 1.00 38.91 187 SER E N 1
ATOM 6999 C CA . SER E 1 192 ? -6.519 26.222 18.741 1.00 42.06 187 SER E CA 1
ATOM 7000 C C . SER E 1 192 ? -7.794 26.187 17.907 1.00 44.41 187 SER E C 1
ATOM 7001 O O . SER E 1 192 ? -8.141 27.217 17.285 1.00 45.87 187 SER E O 1
ATOM 7004 N N . ALA F 1 8 ? -9.756 -12.299 46.465 1.00 74.80 3 ALA F N 1
ATOM 7005 C CA . ALA F 1 8 ? -8.640 -12.960 47.199 1.00 72.11 3 ALA F CA 1
ATOM 7006 C C . ALA F 1 8 ? -7.560 -11.923 47.594 1.00 71.42 3 ALA F C 1
ATOM 7007 O O . ALA F 1 8 ? -7.695 -10.734 47.254 1.00 73.17 3 ALA F O 1
ATOM 7009 N N . GLU F 1 9 ? -6.524 -12.354 48.325 1.00 68.14 4 GLU F N 1
ATOM 7010 C CA . GLU F 1 9 ? -5.633 -11.423 49.044 1.00 65.24 4 GLU F CA 1
ATOM 7011 C C . GLU F 1 9 ? -4.126 -11.595 48.780 1.00 60.44 4 GLU F C 1
ATOM 7012 O O . GLU F 1 9 ? -3.571 -10.845 47.975 1.00 57.91 4 GLU F O 1
ATOM 7018 N N . ALA F 1 10 ? -3.473 -12.554 49.447 1.00 56.22 5 ALA F N 1
ATOM 7019 C CA . ALA F 1 10 ? -2.001 -12.617 49.519 1.00 53.72 5 ALA F CA 1
ATOM 7020 C C . ALA F 1 10 ? -1.290 -12.800 48.164 1.00 51.52 5 ALA F C 1
ATOM 7021 O O . ALA F 1 10 ? -0.208 -12.236 47.943 1.00 50.73 5 ALA F O 1
ATOM 7023 N N . TRP F 1 11 ? -1.894 -13.577 47.264 1.00 48.89 6 TRP F N 1
ATOM 7024 C CA . TRP F 1 11 ? -1.325 -13.777 45.916 1.00 45.42 6 TRP F CA 1
ATOM 7025 C C . TRP F 1 11 ? -1.096 -12.457 45.174 1.00 44.29 6 TRP F C 1
ATOM 7026 O O . TRP F 1 11 ? -0.155 -12.346 44.404 1.00 44.28 6 TRP F O 1
ATOM 7037 N N . ARG F 1 12 ? -1.921 -11.448 45.445 1.00 44.04 7 ARG F N 1
ATOM 7038 C CA . ARG F 1 12 ? -1.835 -10.175 44.732 1.00 43.73 7 ARG F CA 1
ATOM 7039 C C . ARG F 1 12 ? -0.542 -9.432 45.026 1.00 43.69 7 ARG F C 1
ATOM 7040 O O . ARG F 1 12 ? 0.076 -8.851 44.119 1.00 42.04 7 ARG F O 1
ATOM 7048 N N . SER F 1 13 ? -0.127 -9.465 46.288 1.00 44.04 8 SER F N 1
ATOM 7049 C CA . SER F 1 13 ? 1.175 -8.930 46.676 1.00 45.30 8 SER F CA 1
ATOM 7050 C C . SER F 1 13 ? 2.336 -9.696 46.006 1.00 43.89 8 SER F C 1
ATOM 7051 O O . SER F 1 13 ? 3.289 -9.095 45.497 1.00 43.13 8 SER F O 1
ATOM 7054 N N . ARG F 1 14 ? 2.246 -11.018 46.009 1.00 44.48 9 ARG F N 1
ATOM 7055 C CA . ARG F 1 14 ? 3.278 -11.856 45.390 1.00 45.35 9 ARG F CA 1
ATOM 7056 C C . ARG F 1 14 ? 3.379 -11.646 43.880 1.00 43.87 9 ARG F C 1
ATOM 7057 O O . ARG F 1 14 ? 4.490 -11.617 43.325 1.00 43.34 9 ARG F O 1
ATOM 7065 N N . PHE F 1 15 ? 2.220 -11.503 43.226 1.00 41.66 10 PHE F N 1
ATOM 7066 C CA . PHE F 1 15 ? 2.150 -11.118 41.809 1.00 40.10 10 PHE F CA 1
ATOM 7067 C C . PHE F 1 15 ? 2.877 -9.796 41.561 1.00 40.18 10 PHE F C 1
ATOM 7068 O O . PHE F 1 15 ? 3.707 -9.692 40.661 1.00 37.78 10 PHE F O 1
ATOM 7076 N N . ARG F 1 16 ? 2.569 -8.791 42.383 1.00 41.94 11 ARG F N 1
ATOM 7077 C CA . ARG F 1 16 ? 3.222 -7.491 42.299 1.00 42.87 11 ARG F CA 1
ATOM 7078 C C . ARG F 1 16 ? 4.757 -7.582 42.435 1.00 42.16 11 ARG F C 1
ATOM 7079 O O . ARG F 1 16 ? 5.470 -6.930 41.684 1.00 40.39 11 ARG F O 1
ATOM 7087 N N . GLU F 1 17 ? 5.244 -8.359 43.402 1.00 42.95 12 GLU F N 1
ATOM 7088 C CA . GLU F 1 17 ? 6.692 -8.502 43.629 1.00 44.59 12 GLU F CA 1
ATOM 7089 C C . GLU F 1 17 ? 7.369 -9.076 42.384 1.00 42.50 12 GLU F C 1
ATOM 7090 O O . GLU F 1 17 ? 8.451 -8.643 41.992 1.00 42.77 12 GLU F O 1
ATOM 7096 N N . ARG F 1 18 ? 6.701 -10.043 41.768 1.00 41.50 13 ARG F N 1
ATOM 7097 C CA . ARG F 1 18 ? 7.233 -10.695 40.565 1.00 39.89 13 ARG F CA 1
ATOM 7098 C C . ARG F 1 18 ? 7.250 -9.802 39.354 1.00 37.33 13 ARG F C 1
ATOM 7099 O O . ARG F 1 18 ? 8.215 -9.831 38.601 1.00 34.63 13 ARG F O 1
ATOM 7107 N N . VAL F 1 19 ? 6.211 -8.975 39.206 1.00 35.85 14 VAL F N 1
ATOM 7108 C CA . VAL F 1 19 ? 6.174 -8.008 38.122 1.00 35.67 14 VAL F CA 1
ATOM 7109 C C . VAL F 1 19 ? 7.291 -6.987 38.280 1.00 35.83 14 VAL F C 1
ATOM 7110 O O . VAL F 1 19 ? 7.961 -6.655 37.309 1.00 36.23 14 VAL F O 1
ATOM 7114 N N . VAL F 1 20 ? 7.476 -6.484 39.498 1.00 36.95 15 VAL F N 1
ATOM 7115 C CA . VAL F 1 20 ? 8.538 -5.520 39.767 1.00 38.08 15 VAL F CA 1
ATOM 7116 C C . VAL F 1 20 ? 9.912 -6.114 39.430 1.00 37.59 15 VAL F C 1
ATOM 7117 O O . VAL F 1 20 ? 10.721 -5.461 38.758 1.00 37.63 15 VAL F O 1
ATOM 7121 N N . GLU F 1 21 ? 10.148 -7.348 39.867 1.00 38.51 16 GLU F N 1
ATOM 7122 C CA . GLU F 1 21 ? 11.435 -8.013 39.618 1.00 39.88 16 GLU F CA 1
ATOM 7123 C C . GLU F 1 21 ? 11.649 -8.279 38.116 1.00 36.97 16 GLU F C 1
ATOM 7124 O O . GLU F 1 21 ? 12.751 -8.088 37.595 1.00 36.43 16 GLU F O 1
ATOM 7130 N N . ALA F 1 22 ? 10.592 -8.687 37.419 1.00 35.08 17 ALA F N 1
ATOM 7131 C CA . ALA F 1 22 ? 10.659 -8.911 35.964 1.00 33.01 17 ALA F CA 1
ATOM 7132 C C . ALA F 1 22 ? 11.093 -7.642 35.220 1.00 32.81 17 ALA F C 1
ATOM 7133 O O . ALA F 1 22 ? 11.958 -7.690 34.353 1.00 31.33 17 ALA F O 1
ATOM 7135 N N . ALA F 1 23 ? 10.525 -6.500 35.598 1.00 32.83 18 ALA F N 1
ATOM 7136 C CA . ALA F 1 23 ? 10.892 -5.226 34.998 1.00 34.16 18 ALA F CA 1
ATOM 7137 C C . ALA F 1 23 ? 12.377 -4.900 35.183 1.00 35.66 18 ALA F C 1
ATOM 7138 O O . ALA F 1 23 ? 13.020 -4.368 34.276 1.00 35.02 18 ALA F O 1
ATOM 7140 N N . GLU F 1 24 ? 12.907 -5.224 36.356 1.00 37.68 19 GLU F N 1
ATOM 7141 C CA . GLU F 1 24 ? 14.326 -4.999 36.650 1.00 40.71 19 GLU F CA 1
ATOM 7142 C C . GLU F 1 24 ? 15.214 -5.920 35.802 1.00 38.27 19 GLU F C 1
ATOM 7143 O O . GLU F 1 24 ? 16.188 -5.461 35.212 1.00 38.70 19 GLU F O 1
ATOM 7149 N N . ARG F 1 25 ? 14.846 -7.199 35.680 1.00 36.98 20 ARG F N 1
ATOM 7150 C CA . ARG F 1 25 ? 15.596 -8.120 34.812 1.00 35.28 20 ARG F CA 1
ATOM 7151 C C . ARG F 1 25 ? 15.583 -7.612 33.359 1.00 33.96 20 ARG F C 1
ATOM 7152 O O . ARG F 1 25 ? 16.619 -7.622 32.669 1.00 31.83 20 ARG F O 1
ATOM 7160 N N . TRP F 1 26 ? 14.424 -7.149 32.891 1.00 32.19 21 TRP F N 1
ATOM 7161 C CA . TRP F 1 26 ? 14.313 -6.620 31.517 1.00 33.44 21 TRP F CA 1
ATOM 7162 C C . TRP F 1 26 ? 15.237 -5.425 31.227 1.00 35.77 21 TRP F C 1
ATOM 7163 O O . TRP F 1 26 ? 15.823 -5.339 30.159 1.00 36.72 21 TRP F O 1
ATOM 7174 N N . GLU F 1 27 ? 15.373 -4.507 32.162 1.00 39.66 22 GLU F N 1
ATOM 7175 C CA . GLU F 1 27 ? 16.255 -3.350 31.916 1.00 43.39 22 GLU F CA 1
ATOM 7176 C C . GLU F 1 27 ? 17.748 -3.706 31.855 1.00 42.78 22 GLU F C 1
ATOM 7177 O O . GLU F 1 27 ? 18.508 -3.074 31.096 1.00 45.29 22 GLU F O 1
ATOM 7183 N N . SER F 1 28 ? 18.162 -4.735 32.596 1.00 40.77 23 SER F N 1
ATOM 7184 C CA . SER F 1 28 ? 19.521 -5.278 32.445 1.00 40.91 23 SER F CA 1
ATOM 7185 C C . SER F 1 28 ? 19.720 -5.787 31.028 1.00 37.61 23 SER F C 1
ATOM 7186 O O . SER F 1 28 ? 20.792 -5.613 30.461 1.00 35.87 23 SER F O 1
ATOM 7189 N N . VAL F 1 29 ? 18.685 -6.435 30.470 1.00 34.98 24 VAL F N 1
ATOM 7190 C CA . VAL F 1 29 ? 18.798 -7.088 29.160 1.00 33.30 24 VAL F CA 1
ATOM 7191 C C . VAL F 1 29 ? 19.185 -6.078 28.067 1.00 32.55 24 VAL F C 1
ATOM 7192 O O . VAL F 1 29 ? 20.146 -6.301 27.312 1.00 30.24 24 VAL F O 1
ATOM 7196 N N . GLY F 1 30 ? 18.439 -4.976 27.993 1.00 32.11 25 GLY F N 1
ATOM 7197 C CA . GLY F 1 30 ? 18.661 -3.942 26.981 1.00 32.58 25 GLY F CA 1
ATOM 7198 C C . GLY F 1 30 ? 20.077 -3.414 26.947 1.00 33.03 25 GLY F C 1
ATOM 7199 O O . GLY F 1 30 ? 20.654 -3.188 25.868 1.00 33.17 25 GLY F O 1
ATOM 7200 N N . GLU F 1 31 ? 20.642 -3.210 28.133 1.00 35.02 26 GLU F N 1
ATOM 7201 C CA . GLU F 1 31 ? 21.994 -2.632 28.252 1.00 35.61 26 GLU F CA 1
ATOM 7202 C C . GLU F 1 31 ? 23.017 -3.654 27.794 1.00 32.35 26 GLU F C 1
ATOM 7203 O O . GLU F 1 31 ? 23.924 -3.320 27.062 1.00 31.12 26 GLU F O 1
ATOM 7209 N N . SER F 1 32 ? 22.854 -4.899 28.217 1.00 30.31 27 SER F N 1
ATOM 7210 C CA . SER F 1 32 ? 23.776 -5.978 27.790 1.00 29.11 27 SER F CA 1
ATOM 7211 C C . SER F 1 32 ? 23.792 -6.201 26.272 1.00 27.72 27 SER F C 1
ATOM 7212 O O . SER F 1 32 ? 24.855 -6.336 25.651 1.00 27.18 27 SER F O 1
ATOM 7215 N N . LEU F 1 33 ? 22.614 -6.254 25.676 1.00 27.03 28 LEU F N 1
ATOM 7216 C CA . LEU F 1 33 ? 22.509 -6.414 24.217 1.00 26.67 28 LEU F CA 1
ATOM 7217 C C . LEU F 1 33 ? 23.163 -5.250 23.484 1.00 27.44 28 LEU F C 1
ATOM 7218 O O . LEU F 1 33 ? 23.860 -5.439 22.476 1.00 26.37 28 LEU F O 1
ATOM 7223 N N . ALA F 1 34 ? 22.965 -4.034 23.998 1.00 29.55 29 ALA F N 1
ATOM 7224 C CA . ALA F 1 34 ? 23.552 -2.841 23.383 1.00 30.37 29 ALA F CA 1
ATOM 7225 C C . ALA F 1 34 ? 25.073 -2.915 23.375 1.00 31.11 29 ALA F C 1
ATOM 7226 O O . ALA F 1 34 ? 25.735 -2.645 22.356 1.00 32.48 29 ALA F O 1
ATOM 7228 N N . THR F 1 35 ? 25.625 -3.286 24.522 1.00 31.36 30 THR F N 1
ATOM 7229 C CA . THR F 1 35 ? 27.066 -3.362 24.682 1.00 31.49 30 THR F CA 1
ATOM 7230 C C . THR F 1 35 ? 27.639 -4.460 23.798 1.00 30.20 30 THR F C 1
ATOM 7231 O O . THR F 1 35 ? 28.680 -4.252 23.164 1.00 30.49 30 THR F O 1
ATOM 7235 N N . ALA F 1 36 ? 26.940 -5.601 23.710 1.00 29.45 31 ALA F N 1
ATOM 7236 C CA . ALA F 1 36 ? 27.347 -6.684 22.809 1.00 28.52 31 ALA F CA 1
ATOM 7237 C C . ALA F 1 36 ? 27.502 -6.169 21.386 1.00 28.52 31 ALA F C 1
ATOM 7238 O O . ALA F 1 36 ? 28.496 -6.458 20.718 1.00 28.22 31 ALA F O 1
ATOM 7240 N N . LEU F 1 37 ? 26.537 -5.368 20.945 1.00 28.77 32 LEU F N 1
ATOM 7241 C CA . LEU F 1 37 ? 26.531 -4.859 19.589 1.00 29.99 32 LEU F CA 1
ATOM 7242 C C . LEU F 1 37 ? 27.750 -3.989 19.309 1.00 30.89 32 LEU F C 1
ATOM 7243 O O . LEU F 1 37 ? 28.271 -4.028 18.205 1.00 32.03 32 LEU F O 1
ATOM 7248 N N . THR F 1 38 ? 28.237 -3.248 20.309 1.00 32.16 33 THR F N 1
ATOM 7249 C CA . THR F 1 38 ? 29.421 -2.372 20.114 1.00 33.49 33 THR F CA 1
ATOM 7250 C C . THR F 1 38 ? 30.691 -3.153 19.708 1.00 33.75 33 THR F C 1
ATOM 7251 O O . THR F 1 38 ? 31.531 -2.636 18.990 1.00 35.90 33 THR F O 1
ATOM 7255 N N . HIS F 1 39 ? 30.785 -4.415 20.125 1.00 32.42 34 HIS F N 1
ATOM 7256 C CA . HIS F 1 39 ? 31.888 -5.285 19.763 1.00 32.51 34 HIS F CA 1
ATOM 7257 C C . HIS F 1 39 ? 31.805 -5.912 18.383 1.00 32.96 34 HIS F C 1
ATOM 7258 O O . HIS F 1 39 ? 32.771 -6.532 17.940 1.00 33.11 34 HIS F O 1
ATOM 7265 N N . LEU F 1 40 ? 30.662 -5.785 17.715 1.00 33.24 35 LEU F N 1
ATOM 7266 C CA . LEU F 1 40 ? 30.424 -6.491 16.468 1.00 33.85 35 LEU F CA 1
ATOM 7267 C C . LEU F 1 40 ? 30.315 -5.580 15.250 1.00 35.41 35 LEU F C 1
ATOM 7268 O O . LEU F 1 40 ? 29.847 -6.040 14.227 1.00 35.66 35 LEU F O 1
ATOM 7273 N N . LYS F 1 41 ? 30.823 -4.344 15.309 1.00 37.25 36 LYS F N 1
ATOM 7274 C CA . LYS F 1 41 ? 30.632 -3.383 14.202 1.00 39.93 36 LYS F CA 1
ATOM 7275 C C . LYS F 1 41 ? 31.689 -3.406 13.118 1.00 40.14 36 LYS F C 1
ATOM 7276 O O . LYS F 1 41 ? 31.367 -3.170 11.965 1.00 43.16 36 LYS F O 1
ATOM 7282 N N . SER F 1 42 ? 32.946 -3.624 13.481 1.00 39.09 37 SER F N 1
ATOM 7283 C CA . SER F 1 42 ? 34.035 -3.591 12.526 1.00 38.96 37 SER F CA 1
ATOM 7284 C C . SER F 1 42 ? 34.255 -4.967 11.947 1.00 36.92 37 SER F C 1
ATOM 7285 O O . SER F 1 42 ? 33.934 -5.955 12.596 1.00 35.75 37 SER F O 1
ATOM 7288 N N . PRO F 1 43 ? 34.880 -5.043 10.767 1.00 36.38 38 PRO F N 1
ATOM 7289 C CA . PRO F 1 43 ? 35.230 -6.352 10.205 1.00 35.02 38 PRO F CA 1
ATOM 7290 C C . PRO F 1 43 ? 36.186 -7.155 11.080 1.00 33.62 38 PRO F C 1
ATOM 7291 O O . PRO F 1 43 ? 36.937 -6.589 11.895 1.00 33.24 38 PRO F O 1
ATOM 7295 N N . MET F 1 44 ? 36.168 -8.462 10.890 1.00 31.49 39 MET F N 1
ATOM 7296 C CA . MET F 1 44 ? 37.083 -9.357 11.557 1.00 31.74 39 MET F CA 1
ATOM 7297 C C . MET F 1 44 ? 37.928 -10.100 10.514 1.00 32.05 39 MET F C 1
ATOM 7298 O O . MET F 1 44 ? 37.407 -10.509 9.467 1.00 32.96 39 MET F O 1
ATOM 7303 N N . HIS F 1 45 ? 39.220 -10.266 10.807 1.00 32.55 40 HIS F N 1
ATOM 7304 C CA . HIS F 1 45 ? 40.192 -10.867 9.871 1.00 34.18 40 HIS F CA 1
ATOM 7305 C C . HIS F 1 45 ? 40.967 -12.032 10.498 1.00 33.12 40 HIS F C 1
ATOM 7306 O O . HIS F 1 45 ? 41.330 -11.973 11.658 1.00 32.88 40 HIS F O 1
ATOM 7313 N N . ALA F 1 46 ? 41.171 -13.093 9.726 1.00 33.36 41 ALA F N 1
ATOM 7314 C CA . ALA F 1 46 ? 41.860 -14.297 10.206 1.00 34.14 41 ALA F CA 1
ATOM 7315 C C . ALA F 1 46 ? 43.336 -14.370 9.819 1.00 35.63 41 ALA F C 1
ATOM 7316 O O . ALA F 1 46 ? 44.077 -15.114 10.448 1.00 34.89 41 ALA F O 1
ATOM 7318 N N . GLY F 1 47 ? 43.735 -13.620 8.793 1.00 37.69 42 GLY F N 1
ATOM 7319 C CA . GLY F 1 47 ? 45.023 -13.841 8.107 1.00 39.19 42 GLY F CA 1
ATOM 7320 C C . GLY F 1 47 ? 46.230 -13.109 8.662 1.00 41.23 42 GLY F C 1
ATOM 7321 O O . GLY F 1 47 ? 47.356 -13.330 8.174 1.00 44.41 42 GLY F O 1
ATOM 7322 N N . ASP F 1 48 ? 46.009 -12.211 9.629 1.00 40.27 43 ASP F N 1
ATOM 7323 C CA . ASP F 1 48 ? 47.073 -11.566 10.387 1.00 41.45 43 ASP F CA 1
ATOM 7324 C C . ASP F 1 48 ? 46.880 -11.964 11.844 1.00 40.99 43 ASP F C 1
ATOM 7325 O O . ASP F 1 48 ? 45.765 -11.875 12.357 1.00 38.92 43 ASP F O 1
ATOM 7330 N N . GLU F 1 49 ? 47.942 -12.381 12.530 1.00 41.06 44 GLU F N 1
ATOM 7331 C CA . GLU F 1 49 ? 47.740 -13.002 13.844 1.00 42.46 44 GLU F CA 1
ATOM 7332 C C . GLU F 1 49 ? 47.240 -11.990 14.887 1.00 41.05 44 GLU F C 1
ATOM 7333 O O . GLU F 1 49 ? 46.425 -12.337 15.742 1.00 39.13 44 GLU F O 1
ATOM 7339 N N . GLU F 1 50 ? 47.713 -10.747 14.800 1.00 39.96 45 GLU F N 1
ATOM 7340 C CA . GLU F 1 50 ? 47.246 -9.690 15.691 1.00 41.36 45 GLU F CA 1
ATOM 7341 C C . GLU F 1 50 ? 45.764 -9.354 15.440 1.00 38.66 45 GLU F C 1
ATOM 7342 O O . GLU F 1 50 ? 44.995 -9.222 16.394 1.00 36.67 45 GLU F O 1
ATOM 7348 N N . GLU F 1 51 ? 45.360 -9.257 14.173 1.00 37.13 46 GLU F N 1
ATOM 7349 C CA . GLU F 1 51 ? 43.942 -9.049 13.842 1.00 37.32 46 GLU F CA 1
ATOM 7350 C C . GLU F 1 51 ? 43.045 -10.208 14.294 1.00 33.86 46 GLU F C 1
ATOM 735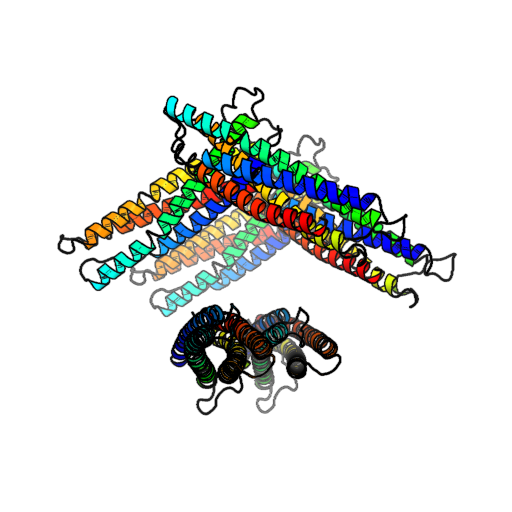1 O O . GLU F 1 51 ? 41.936 -9.977 14.764 1.00 33.31 46 GLU F O 1
ATOM 7357 N N . ALA F 1 52 ? 43.525 -11.438 14.175 1.00 32.01 47 ALA F N 1
ATOM 7358 C CA . ALA F 1 52 ? 42.758 -12.597 14.626 1.00 30.73 47 ALA F CA 1
ATOM 7359 C C . ALA F 1 52 ? 42.578 -12.543 16.125 1.00 30.41 47 ALA F C 1
ATOM 7360 O O . ALA F 1 52 ? 41.490 -12.782 16.622 1.00 28.60 47 ALA F O 1
ATOM 7362 N N . ALA F 1 53 ? 43.642 -12.180 16.844 1.00 31.18 48 ALA F N 1
ATOM 7363 C CA . ALA F 1 53 ? 43.577 -12.032 18.301 1.00 31.74 48 ALA F CA 1
ATOM 7364 C C . ALA F 1 53 ? 42.605 -10.938 18.720 1.00 31.29 48 ALA F C 1
ATOM 7365 O O . ALA F 1 53 ? 41.865 -11.094 19.695 1.00 30.74 48 ALA F O 1
ATOM 7367 N N . ALA F 1 54 ? 42.604 -9.837 17.982 1.00 31.87 49 ALA F N 1
ATOM 7368 C CA . ALA F 1 54 ? 41.674 -8.738 18.241 1.00 32.17 49 ALA F CA 1
ATOM 7369 C C . ALA F 1 54 ? 40.232 -9.168 18.022 1.00 31.14 49 ALA F C 1
ATOM 7370 O O . ALA F 1 54 ? 39.349 -8.806 18.797 1.00 31.11 49 ALA F O 1
ATOM 7372 N N . ALA F 1 55 ? 39.991 -9.956 16.974 1.00 30.66 50 ALA F N 1
ATOM 7373 C CA . ALA F 1 55 ? 38.636 -10.461 16.727 1.00 30.04 50 ALA F CA 1
ATOM 7374 C C . ALA F 1 55 ? 38.184 -11.429 17.832 1.00 29.10 50 ALA F C 1
ATOM 7375 O O . ALA F 1 55 ? 37.070 -11.308 18.314 1.00 28.13 50 ALA F O 1
ATOM 7377 N N . ARG F 1 56 ? 39.046 -12.372 18.228 1.00 30.01 51 ARG F N 1
ATOM 7378 C CA . ARG F 1 56 ? 38.733 -13.300 19.319 1.00 31.05 51 ARG F CA 1
ATOM 7379 C C . ARG F 1 56 ? 38.392 -12.556 20.592 1.00 30.18 51 ARG F C 1
ATOM 7380 O O . ARG F 1 56 ? 37.455 -12.902 21.279 1.00 29.33 51 ARG F O 1
ATOM 7388 N N . THR F 1 57 ? 39.178 -11.531 20.897 1.00 29.82 52 THR F N 1
ATOM 7389 C CA . THR F 1 57 ? 38.926 -10.712 22.071 1.00 30.21 52 THR F CA 1
ATOM 7390 C C . THR F 1 57 ? 37.545 -10.035 22.019 1.00 29.32 52 THR F C 1
ATOM 7391 O O . THR F 1 57 ? 36.811 -10.081 22.997 1.00 28.55 52 THR F O 1
ATOM 7395 N N . ARG F 1 58 ? 37.213 -9.400 20.899 1.00 28.58 53 ARG F N 1
ATOM 7396 C CA . ARG F 1 58 ? 35.895 -8.790 20.708 1.00 28.58 53 ARG F CA 1
ATOM 7397 C C . ARG F 1 58 ? 34.772 -9.831 20.853 1.00 27.70 53 ARG F C 1
ATOM 7398 O O . ARG F 1 58 ? 33.769 -9.596 21.512 1.00 27.03 53 ARG F O 1
ATOM 7406 N N . ILE F 1 59 ? 34.973 -10.993 20.248 1.00 27.11 54 ILE F N 1
ATOM 7407 C CA . ILE F 1 59 ? 33.983 -12.055 20.366 1.00 26.69 54 ILE F CA 1
ATOM 7408 C C . ILE F 1 59 ? 33.791 -12.458 21.824 1.00 26.42 54 ILE F C 1
ATOM 7409 O O . ILE F 1 59 ? 32.663 -12.556 22.261 1.00 25.90 54 ILE F O 1
ATOM 7414 N N . GLN F 1 60 ? 34.876 -12.688 22.559 1.00 27.08 55 GLN F N 1
ATOM 7415 C CA . GLN F 1 60 ? 34.781 -13.095 23.971 1.00 28.73 55 GLN F CA 1
ATOM 7416 C C . GLN F 1 60 ? 34.061 -12.029 24.827 1.00 28.47 55 GLN F C 1
ATOM 7417 O O . GLN F 1 60 ? 33.270 -12.363 25.709 1.00 27.25 55 GLN F O 1
ATOM 7423 N N . LEU F 1 61 ? 34.307 -10.751 24.540 1.00 28.95 56 LEU F N 1
ATOM 7424 C CA . LEU F 1 61 ? 33.607 -9.690 25.248 1.00 29.47 56 LEU F CA 1
ATOM 7425 C C . LEU F 1 61 ? 32.107 -9.703 24.943 1.00 28.49 56 LEU F C 1
ATOM 7426 O O . LEU F 1 61 ? 31.290 -9.607 25.862 1.00 27.55 56 LEU F O 1
ATOM 7431 N N . ALA F 1 62 ? 31.766 -9.829 23.649 1.00 28.46 57 ALA F N 1
ATOM 7432 C CA . ALA F 1 62 ? 30.366 -9.944 23.222 1.00 28.07 57 ALA F CA 1
ATOM 7433 C C . ALA F 1 62 ? 29.717 -11.149 23.892 1.00 27.47 57 ALA F C 1
ATOM 7434 O O . ALA F 1 62 ? 28.589 -11.037 24.381 1.00 26.98 57 ALA F O 1
ATOM 7436 N N A MET F 1 63 ? 30.417 -12.278 23.945 0.50 27.05 58 MET F N 1
ATOM 7437 N N B MET F 1 63 ? 30.423 -12.287 23.920 0.50 27.92 58 MET F N 1
ATOM 7438 C CA A MET F 1 63 ? 29.839 -13.488 24.532 0.50 27.07 58 MET F CA 1
ATOM 7439 C CA B MET F 1 63 ? 29.907 -13.523 24.548 0.50 28.52 58 MET F CA 1
ATOM 7440 C C A MET F 1 63 ? 29.451 -13.312 25.996 0.50 27.29 58 MET F C 1
ATOM 7441 C C B MET F 1 63 ? 29.440 -13.277 25.973 0.50 28.10 58 MET F C 1
ATOM 7442 O O A MET F 1 63 ? 28.392 -13.770 26.409 0.50 26.62 58 MET F O 1
ATOM 7443 O O B MET F 1 63 ? 28.321 -13.640 26.330 0.50 27.24 58 MET F O 1
ATOM 7452 N N . GLY F 1 64 ? 30.284 -12.620 26.767 1.00 28.05 59 GLY F N 1
ATOM 7453 C CA . GLY F 1 64 ? 29.959 -12.319 28.156 1.00 28.42 59 GLY F CA 1
ATOM 7454 C C . GLY F 1 64 ? 28.695 -11.450 28.282 1.00 28.01 59 GLY F C 1
ATOM 7455 O O . GLY F 1 64 ? 27.811 -11.713 29.113 1.00 26.89 59 GLY F O 1
ATOM 7456 N N . GLU F 1 65 ? 28.590 -10.442 27.420 1.00 28.32 60 GLU F N 1
ATOM 7457 C CA . GLU F 1 65 ? 27.386 -9.595 27.388 1.00 29.05 60 GLU F CA 1
ATOM 7458 C C . GLU F 1 65 ? 26.147 -10.406 27.031 1.00 28.17 60 GLU F C 1
ATOM 7459 O O . GLU F 1 65 ? 25.127 -10.269 27.681 1.00 28.18 60 GLU F O 1
ATOM 7465 N N . LEU F 1 66 ? 26.256 -11.262 26.015 1.00 27.97 61 LEU F N 1
ATOM 7466 C CA . LEU F 1 66 ? 25.116 -12.095 25.587 1.00 28.36 61 LEU F CA 1
ATOM 7467 C C . LEU F 1 66 ? 24.700 -13.127 26.651 1.00 28.01 61 LEU F C 1
ATOM 7468 O O . LEU F 1 66 ? 23.530 -13.385 26.859 1.00 26.41 61 LEU F O 1
ATOM 7473 N N . VAL F 1 67 ? 25.680 -13.719 27.315 1.00 29.23 62 VAL F N 1
ATOM 7474 C CA . VAL F 1 67 ? 25.396 -14.586 28.462 1.00 30.14 62 VAL F CA 1
ATOM 7475 C C . VAL F 1 67 ? 24.663 -13.844 29.593 1.00 29.37 62 VAL F C 1
ATOM 7476 O O . VAL F 1 67 ? 23.682 -14.382 30.160 1.00 28.24 62 VAL F O 1
ATOM 7480 N N . ASP F 1 68 ? 25.080 -12.611 29.887 1.00 28.78 63 ASP F N 1
ATOM 7481 C CA . ASP F 1 68 ? 24.409 -11.793 30.887 1.00 29.24 63 ASP F CA 1
ATOM 7482 C C . ASP F 1 68 ? 22.942 -11.549 30.472 1.00 28.20 63 ASP F C 1
ATOM 7483 O O . ASP F 1 68 ? 21.996 -11.682 31.277 1.00 27.06 63 ASP F O 1
ATOM 7488 N N . ALA F 1 69 ? 22.770 -11.192 29.207 1.00 26.92 64 ALA F N 1
ATOM 7489 C CA . ALA F 1 69 ? 21.424 -10.963 28.666 1.00 27.20 64 ALA F CA 1
ATOM 7490 C C . ALA F 1 69 ? 20.573 -12.246 28.710 1.00 26.44 64 ALA F C 1
ATOM 7491 O O . ALA F 1 69 ? 19.392 -12.192 29.107 1.00 25.94 64 ALA F O 1
ATOM 7493 N N . SER F 1 70 ? 21.159 -13.368 28.318 1.00 25.63 65 SER F N 1
ATOM 7494 C CA . SER F 1 70 ? 20.447 -14.628 28.344 1.00 26.54 65 SER F CA 1
ATOM 7495 C C . SER F 1 70 ? 19.954 -15.033 29.738 1.00 27.17 65 SER F C 1
ATOM 7496 O O . SER F 1 70 ? 18.806 -15.493 29.896 1.00 25.76 65 SER F O 1
ATOM 7499 N N . ARG F 1 71 ? 20.827 -14.886 30.737 1.00 27.17 66 ARG F N 1
ATOM 7500 C CA . ARG F 1 71 ? 20.466 -15.195 32.120 1.00 27.75 66 ARG F CA 1
ATOM 7501 C C . ARG F 1 71 ? 19.346 -14.288 32.623 1.00 27.99 66 ARG F C 1
ATOM 7502 O O . ARG F 1 71 ? 18.406 -14.742 33.270 1.00 28.32 66 ARG F O 1
ATOM 7510 N N . ASN F 1 72 ? 19.419 -13.004 32.314 1.00 27.52 67 ASN F N 1
ATOM 7511 C CA . ASN F 1 72 ? 18.364 -12.100 32.749 1.00 28.18 67 ASN F CA 1
ATOM 7512 C C . ASN F 1 72 ? 17.055 -12.324 32.007 1.00 26.58 67 ASN F C 1
ATOM 7513 O O . ASN F 1 72 ? 15.981 -12.221 32.618 1.00 25.84 67 ASN F O 1
ATOM 7518 N N . LEU F 1 73 ? 17.133 -12.660 30.725 1.00 26.24 68 LEU F N 1
ATOM 7519 C CA . LEU F 1 73 ? 15.932 -13.049 29.962 1.00 26.37 68 LEU F CA 1
ATOM 7520 C C . LEU F 1 73 ? 15.291 -14.300 30.547 1.00 26.16 68 LEU F C 1
ATOM 7521 O O . LEU F 1 73 ? 14.060 -14.373 30.657 1.00 24.71 68 LEU F O 1
ATOM 7526 N N . ALA F 1 74 ? 16.121 -15.300 30.869 1.00 26.08 69 ALA F N 1
ATOM 7527 C CA . ALA F 1 74 ? 15.610 -16.522 31.479 1.00 26.16 69 ALA F CA 1
ATOM 7528 C C . ALA F 1 74 ? 14.914 -16.257 32.834 1.00 27.06 69 ALA F C 1
ATOM 7529 O O . ALA F 1 74 ? 13.862 -16.866 33.116 1.00 26.61 69 ALA F O 1
ATOM 7531 N N . SER F 1 75 ? 15.495 -15.383 33.673 1.00 27.63 70 SER F N 1
ATOM 7532 C CA . SER F 1 75 ? 14.848 -15.025 34.954 1.00 29.32 70 SER F CA 1
ATOM 7533 C C . SER F 1 75 ? 13.565 -14.265 34.709 1.00 27.88 70 SER F C 1
ATOM 7534 O O . SER F 1 75 ? 12.561 -14.542 35.346 1.00 27.68 70 SER F O 1
ATOM 7537 N N . ALA F 1 76 ? 13.595 -13.315 33.771 1.00 28.10 71 ALA F N 1
ATOM 7538 C CA . ALA F 1 76 ? 12.383 -12.574 33.424 1.00 27.57 71 ALA F CA 1
ATOM 7539 C C . ALA F 1 76 ? 11.258 -13.503 32.965 1.00 27.48 71 ALA F C 1
ATOM 7540 O O . ALA F 1 76 ? 10.110 -13.316 33.368 1.00 27.10 71 ALA F O 1
ATOM 7542 N N . MET F 1 77 ? 11.571 -14.497 32.138 1.00 26.60 72 MET F N 1
ATOM 7543 C CA . MET F 1 77 ? 10.552 -15.454 31.690 1.00 27.69 72 MET F CA 1
ATOM 7544 C C . MET F 1 77 ? 9.929 -16.267 32.830 1.00 26.90 72 MET F C 1
ATOM 7545 O O . MET F 1 77 ? 8.716 -16.439 32.848 1.00 26.80 72 MET F O 1
ATOM 7550 N N . SER F 1 78 ? 10.757 -16.714 33.767 1.00 26.32 73 SER F N 1
ATOM 7551 C CA . SER F 1 78 ? 10.322 -17.485 34.922 1.00 26.69 73 SER F CA 1
ATOM 7552 C C . SER F 1 78 ? 9.420 -16.605 35.786 1.00 26.70 73 SER F C 1
ATOM 7553 O O . SER F 1 78 ? 8.300 -16.991 36.133 1.00 25.80 73 SER F O 1
ATOM 7556 N N . LEU F 1 79 ? 9.895 -15.394 36.079 1.00 26.47 74 LEU F N 1
ATOM 7557 C CA . LEU F 1 79 ? 9.140 -14.476 36.930 1.00 27.16 74 LEU F CA 1
ATOM 7558 C C . LEU F 1 79 ? 7.778 -14.142 36.331 1.00 27.18 74 LEU F C 1
ATOM 7559 O O . LEU F 1 79 ? 6.759 -14.174 37.043 1.00 28.14 74 LEU F O 1
ATOM 7564 N N . MET F 1 80 ? 7.761 -13.813 35.049 1.00 26.97 75 MET F N 1
ATOM 7565 C CA . MET F 1 80 ? 6.520 -13.460 34.383 1.00 27.39 75 MET F CA 1
ATOM 7566 C C . MET F 1 80 ? 5.554 -14.647 34.304 1.00 27.14 75 MET F C 1
ATOM 7567 O O . MET F 1 80 ? 4.347 -14.452 34.443 1.00 26.77 75 MET F O 1
ATOM 7572 N N . LYS F 1 81 ? 6.076 -15.857 34.094 1.00 26.72 76 LYS F N 1
ATOM 7573 C CA . LYS F 1 81 ? 5.221 -17.042 34.096 1.00 28.02 76 LYS F CA 1
ATOM 7574 C C . LYS F 1 81 ? 4.643 -17.320 35.498 1.00 28.28 76 LYS F C 1
ATOM 7575 O O . LYS F 1 81 ? 3.440 -17.601 35.627 1.00 28.53 76 LYS F O 1
ATOM 7581 N N . VAL F 1 82 ? 5.477 -17.238 36.543 1.00 28.16 77 VAL F N 1
ATOM 7582 C CA . VAL F 1 82 ? 4.984 -17.465 37.916 1.00 28.38 77 VAL F CA 1
ATOM 7583 C C . VAL F 1 82 ? 3.892 -16.430 38.235 1.00 28.59 77 VAL F C 1
ATOM 7584 O O . VAL F 1 82 ? 2.847 -16.774 38.825 1.00 27.80 77 VAL F O 1
ATOM 7588 N N . ALA F 1 83 ? 4.123 -15.165 37.862 1.00 28.63 78 ALA F N 1
ATOM 7589 C CA . ALA F 1 83 ? 3.104 -14.123 38.073 1.00 29.14 78 ALA F CA 1
ATOM 7590 C C . ALA F 1 83 ? 1.781 -14.514 37.435 1.00 29.59 78 ALA F C 1
ATOM 7591 O O . ALA F 1 83 ? 0.728 -14.465 38.086 1.00 29.82 78 ALA F O 1
ATOM 7593 N N . GLU F 1 84 ? 1.833 -14.922 36.161 1.00 29.69 79 GLU F N 1
ATOM 7594 C CA . GLU F 1 84 ? 0.633 -15.373 35.460 1.00 30.50 79 GLU F CA 1
ATOM 7595 C C . GLU F 1 84 ? -0.056 -16.522 36.231 1.00 30.72 79 GLU F C 1
ATOM 7596 O O . GLU F 1 84 ? -1.265 -16.478 36.461 1.00 30.59 79 GLU F O 1
ATOM 7602 N N . LEU F 1 85 ? 0.714 -17.523 36.646 1.00 30.12 80 LEU F N 1
ATOM 7603 C CA . LEU F 1 85 ? 0.128 -18.663 37.349 1.00 31.29 80 LEU F CA 1
ATOM 7604 C C . LEU F 1 85 ? -0.485 -18.279 38.702 1.00 31.94 80 LEU F C 1
ATOM 7605 O O . LEU F 1 85 ? -1.571 -18.797 39.069 1.00 30.30 80 LEU F O 1
ATOM 7610 N N . LEU F 1 86 ? 0.171 -17.353 39.422 1.00 32.18 81 LEU F N 1
ATOM 7611 C CA . LEU F 1 86 ? -0.391 -16.834 40.680 1.00 33.71 81 LEU F CA 1
ATOM 7612 C C . LEU F 1 86 ? -1.789 -16.248 40.480 1.00 34.09 81 LEU F C 1
ATOM 7613 O O . LEU F 1 86 ? -2.696 -16.476 41.302 1.00 34.49 81 LEU F O 1
ATOM 7618 N N . ALA F 1 87 ? -1.958 -15.524 39.373 1.00 33.94 82 ALA F N 1
ATOM 7619 C CA . ALA F 1 87 ? -3.241 -14.935 39.019 1.00 33.96 82 ALA F CA 1
ATOM 7620 C C . ALA F 1 87 ? -4.260 -15.962 38.531 1.00 34.48 82 ALA F C 1
ATOM 7621 O O . ALA F 1 87 ? -5.439 -15.865 38.899 1.00 34.33 82 ALA F O 1
ATOM 7623 N N . LEU F 1 88 ? -3.844 -16.913 37.694 1.00 34.17 83 LEU F N 1
ATOM 7624 C CA . LEU F 1 88 ? -4.802 -17.914 37.198 1.00 35.53 83 LEU F CA 1
ATOM 7625 C C . LEU F 1 88 ? -5.366 -18.724 38.374 1.00 37.21 83 LEU F C 1
ATOM 7626 O O . LEU F 1 88 ? -6.570 -18.981 38.423 1.00 37.18 83 LEU F O 1
ATOM 7631 N N . HIS F 1 89 ? -4.509 -19.082 39.330 1.00 37.43 84 HIS F N 1
ATOM 7632 C CA . HIS F 1 89 ? -4.954 -19.799 40.513 1.00 38.82 84 HIS F CA 1
ATOM 7633 C C . HIS F 1 89 ? -5.663 -18.913 41.538 1.00 40.21 84 HIS F C 1
ATOM 7634 O O . HIS F 1 89 ? -6.746 -19.266 42.016 1.00 40.78 84 HIS F O 1
ATOM 7641 N N . GLY F 1 90 ? -5.097 -17.747 41.814 1.00 40.04 85 GLY F N 1
ATOM 7642 C CA . GLY F 1 90 ? -5.636 -16.832 42.808 1.00 41.33 85 GLY F CA 1
ATOM 7643 C C . GLY F 1 90 ? -6.937 -16.140 42.436 1.00 42.44 85 GLY F C 1
ATOM 7644 O O . GLY F 1 90 ? -7.725 -15.790 43.312 1.00 41.99 85 GLY F O 1
ATOM 7645 N N . GLY F 1 91 ? -7.152 -15.920 41.145 1.00 41.97 86 GLY F N 1
ATOM 7646 C CA . GLY F 1 91 ? -8.351 -15.263 40.654 1.00 44.06 86 GLY F CA 1
ATOM 7647 C C . GLY F 1 91 ? -9.472 -16.201 40.267 1.00 45.32 86 GLY F C 1
ATOM 7648 O O . GLY F 1 91 ? -10.504 -15.748 39.781 1.00 46.46 86 GLY F O 1
ATOM 7649 N N . SER F 1 92 ? -9.270 -17.503 40.457 1.00 46.88 87 SER F N 1
ATOM 7650 C CA . SER F 1 92 ? -10.286 -18.493 40.162 1.00 50.20 87 SER F CA 1
ATOM 7651 C C . SER F 1 92 ? -11.436 -18.367 41.167 1.00 53.07 87 SER F C 1
ATOM 7652 O O . SER F 1 92 ? -11.195 -18.125 42.350 1.00 51.31 87 SER F O 1
ATOM 7655 N N . VAL F 1 93 ? -12.673 -18.512 40.680 1.00 58.44 88 VAL F N 1
ATOM 7656 C CA . VAL F 1 93 ? -13.864 -18.527 41.547 1.00 63.07 88 VAL F CA 1
ATOM 7657 C C . VAL F 1 93 ? -13.793 -19.761 42.454 1.00 67.84 88 VAL F C 1
ATOM 7658 O O . VAL F 1 93 ? -13.805 -19.644 43.676 1.00 70.30 88 VAL F O 1
ATOM 7660 N N . ASN F 1 94 ? -13.678 -20.930 41.831 1.00 73.40 89 ASN F N 1
ATOM 7661 C CA . ASN F 1 94 ? -13.436 -22.201 42.524 1.00 77.10 89 ASN F CA 1
ATOM 7662 C C . ASN F 1 94 ? -11.928 -22.357 42.865 1.00 79.18 89 ASN F C 1
ATOM 7663 O O . ASN F 1 94 ? -11.089 -22.319 41.954 1.00 78.75 89 ASN F O 1
ATOM 7668 N N . PRO F 1 95 ? -11.575 -22.547 44.166 1.00 81.42 90 PRO F N 1
ATOM 7669 C CA . PRO F 1 95 ? -10.152 -22.806 44.520 1.00 80.11 90 PRO F CA 1
ATOM 7670 C C . PRO F 1 95 ? -9.548 -24.125 43.995 1.00 79.50 90 PRO F C 1
ATOM 7671 O O . PRO F 1 95 ? -8.322 -24.244 43.936 1.00 82.08 90 PRO F O 1
ATOM 7675 N N . SER F 1 96 ? -10.391 -25.099 43.646 1.00 78.46 91 SER F N 1
ATOM 7676 C CA . SER F 1 96 ? -9.939 -26.386 43.096 1.00 77.28 91 SER F CA 1
ATOM 7677 C C . SER F 1 96 ? -9.485 -26.289 41.629 1.00 75.32 91 SER F C 1
ATOM 7678 O O . SER F 1 96 ? -8.690 -27.114 41.172 1.00 74.79 91 SER F O 1
ATOM 7681 N N . THR F 1 97 ? -9.992 -25.289 40.902 1.00 71.58 92 THR F N 1
ATOM 7682 C CA . THR F 1 97 ? -9.659 -25.077 39.491 1.00 66.55 92 THR F CA 1
ATOM 7683 C C . THR F 1 97 ? -8.817 -23.796 39.317 1.00 61.33 92 THR F C 1
ATOM 7684 O O . THR F 1 97 ? -8.596 -23.053 40.278 1.00 64.80 92 THR F O 1
ATOM 7688 N N . HIS F 1 98 ? -8.328 -23.556 38.105 1.00 54.29 93 HIS F N 1
ATOM 7689 C CA . HIS F 1 98 ? -7.619 -22.309 37.768 1.00 48.62 93 HIS F CA 1
ATOM 7690 C C . HIS F 1 98 ? -8.239 -21.691 36.512 1.00 44.33 93 HIS F C 1
ATOM 7691 O O . HIS F 1 98 ? -8.764 -22.410 35.673 1.00 42.29 93 HIS F O 1
ATOM 7698 N N . LEU F 1 99 ? -8.151 -20.373 36.370 1.00 41.09 94 LEU F N 1
ATOM 7699 C CA . LEU F 1 99 ? -8.628 -19.703 35.149 1.00 40.22 94 LEU F CA 1
ATOM 7700 C C . LEU F 1 99 ? -7.900 -20.208 33.919 1.00 39.15 94 LEU F C 1
ATOM 7701 O O . LEU F 1 99 ? -6.696 -20.523 33.966 1.00 39.15 94 LEU F O 1
ATOM 7706 N N . GLY F 1 100 ? -8.630 -20.312 32.815 1.00 38.03 95 GLY F N 1
ATOM 7707 C CA . GLY F 1 100 ? -8.032 -20.791 31.561 1.00 37.02 95 GLY F CA 1
ATOM 7708 C C . GLY F 1 100 ? -6.960 -19.884 30.990 1.00 35.62 95 GLY F C 1
ATOM 7709 O O . GLY F 1 100 ? -6.009 -20.351 30.387 1.00 35.33 95 GLY F O 1
ATOM 7710 N N . GLU F 1 101 ? -7.114 -18.581 31.200 1.00 34.91 96 GLU F N 1
ATOM 7711 C CA . GLU F 1 101 ? -6.134 -17.615 30.752 1.00 34.10 96 GLU F CA 1
ATOM 7712 C C . GLU F 1 101 ? -6.314 -16.279 31.440 1.00 33.50 96 GLU F C 1
ATOM 7713 O O . GLU F 1 101 ? -7.365 -15.989 32.022 1.00 32.73 96 GLU F O 1
ATOM 7719 N N . ILE F 1 102 ? -5.283 -15.458 31.342 1.00 32.78 97 ILE F N 1
ATOM 7720 C CA . ILE F 1 102 ? -5.235 -14.211 32.098 1.00 34.16 97 ILE F CA 1
ATOM 7721 C C . ILE F 1 102 ? -6.366 -13.245 31.822 1.00 33.21 97 ILE F C 1
ATOM 7722 O O . ILE F 1 102 ? -6.869 -12.606 32.754 1.00 33.11 97 ILE F O 1
ATOM 7727 N N . SER F 1 103 ? -6.814 -13.182 30.561 1.00 33.44 98 SER F N 1
ATOM 7728 C CA . SER F 1 103 ? -7.874 -12.273 30.160 1.00 34.22 98 SER F CA 1
ATOM 7729 C C . SER F 1 103 ? -9.201 -12.586 30.849 1.00 34.93 98 SER F C 1
ATOM 7730 O O . SER F 1 103 ? -10.059 -11.724 30.883 1.00 34.73 98 SER F O 1
ATOM 7733 N N . LEU F 1 104 ? -9.341 -13.797 31.392 1.00 35.58 99 LEU F N 1
ATOM 7734 C CA . LEU F 1 104 ? -10.570 -14.234 32.102 1.00 37.92 99 LEU F CA 1
ATOM 7735 C C . LEU F 1 104 ? -10.673 -13.768 33.562 1.00 38.06 99 LEU F C 1
ATOM 7736 O O . LEU F 1 104 ? -11.664 -14.046 34.235 1.00 38.67 99 LEU F O 1
ATOM 7741 N N . LEU F 1 105 ? -9.681 -13.034 34.060 1.00 37.58 100 LEU F N 1
ATOM 7742 C CA . LEU F 1 105 ? -9.790 -12.419 35.385 1.00 37.53 100 LEU F CA 1
ATOM 7743 C C . LEU F 1 105 ? -11.012 -11.516 35.494 1.00 38.49 100 LEU F C 1
ATOM 7744 O O . LEU F 1 105 ? -11.368 -10.830 34.538 1.00 37.08 100 LEU F O 1
ATOM 7749 N N . GLY F 1 106 ? -11.664 -11.542 36.660 1.00 39.58 101 GLY F N 1
ATOM 7750 C CA . GLY F 1 106 ? -12.809 -10.676 36.914 1.00 41.10 101 GLY F CA 1
ATOM 7751 C C . GLY F 1 106 ? -12.344 -9.234 37.022 1.00 42.15 101 GLY F C 1
ATOM 7752 O O . GLY F 1 106 ? -11.155 -8.971 37.279 1.00 40.45 101 GLY F O 1
ATOM 7753 N N . ASP F 1 107 ? -13.283 -8.301 36.846 1.00 43.66 102 ASP F N 1
ATOM 7754 C CA . ASP F 1 107 ? -13.008 -6.864 36.992 1.00 44.82 102 ASP F CA 1
ATOM 7755 C C . ASP F 1 107 ? -12.435 -6.483 38.353 1.00 45.12 102 ASP F C 1
ATOM 7756 O O . ASP F 1 107 ? -11.694 -5.505 38.451 1.00 44.83 102 ASP F O 1
ATOM 7761 N N . GLN F 1 108 ? -12.740 -7.253 39.396 1.00 46.37 103 GLN F N 1
ATOM 7762 C CA . GLN F 1 108 ? -12.154 -6.997 40.728 1.00 48.82 103 GLN F CA 1
ATOM 7763 C C . GLN F 1 108 ? -10.623 -7.175 40.759 1.00 46.93 103 GLN F C 1
ATOM 7764 O O . GLN F 1 108 ? -9.962 -6.749 41.691 1.00 43.59 103 GLN F O 1
ATOM 7770 N N . TYR F 1 109 ? -10.079 -7.823 39.731 1.00 45.48 104 TYR F N 1
ATOM 7771 C CA . TYR F 1 109 ? -8.640 -7.910 39.544 1.00 43.80 104 TYR F CA 1
ATOM 7772 C C . TYR F 1 109 ? -8.161 -7.152 38.299 1.00 42.68 104 TYR F C 1
ATOM 7773 O O . TYR F 1 109 ? -7.242 -7.626 37.600 1.00 41.81 104 TYR F O 1
ATOM 7782 N N . LEU F 1 110 ? -8.749 -5.978 38.036 1.00 41.35 105 LEU F N 1
ATOM 7783 C CA . LEU F 1 110 ? -8.410 -5.171 36.851 1.00 41.72 105 LEU F CA 1
ATOM 7784 C C . LEU F 1 110 ? -6.895 -4.902 36.734 1.00 40.65 105 LEU F C 1
ATOM 7785 O O . LEU F 1 110 ? -6.308 -5.094 35.658 1.00 40.11 105 LEU F O 1
ATOM 7790 N N . ALA F 1 111 ? -6.280 -4.466 37.834 1.00 39.61 106 ALA F N 1
ATOM 7791 C CA . ALA F 1 111 ? -4.846 -4.156 37.851 1.00 39.41 106 ALA F CA 1
ATOM 7792 C C . ALA F 1 111 ? -4.003 -5.375 37.426 1.00 37.86 106 ALA F C 1
ATOM 7793 O O . ALA F 1 111 ? -3.142 -5.262 36.545 1.00 37.14 106 ALA F O 1
ATOM 7795 N N . GLU F 1 112 ? -4.295 -6.536 38.008 1.00 36.64 107 GLU F N 1
ATOM 7796 C CA . GLU F 1 112 ? -3.583 -7.781 37.671 1.00 35.78 107 GLU F CA 1
ATOM 7797 C C . GLU F 1 112 ? -3.904 -8.273 36.255 1.00 34.13 107 GLU F C 1
ATOM 7798 O O . GLU F 1 112 ? -3.028 -8.805 35.573 1.00 32.39 107 GLU F O 1
ATOM 7804 N N . ARG F 1 113 ? -5.156 -8.117 35.819 1.00 33.15 108 ARG F N 1
ATOM 7805 C CA . ARG F 1 113 ? -5.537 -8.465 34.449 1.00 32.81 108 ARG F CA 1
ATOM 7806 C C . ARG F 1 113 ? -4.800 -7.594 33.437 1.00 32.92 108 ARG F C 1
ATOM 7807 O O . ARG F 1 113 ? -4.235 -8.110 32.460 1.00 31.01 108 ARG F O 1
ATOM 7815 N N . ASN F 1 114 ? -4.756 -6.279 33.674 1.00 33.33 109 ASN F N 1
ATOM 7816 C CA . ASN F 1 114 ? -4.032 -5.398 32.776 1.00 33.86 109 ASN F CA 1
ATOM 7817 C C . ASN F 1 114 ? -2.539 -5.775 32.723 1.00 32.66 109 ASN F C 1
ATOM 7818 O O . ASN F 1 114 ? -1.930 -5.860 31.630 1.00 31.52 109 ASN F O 1
ATOM 7823 N N . ALA F 1 115 ? -1.959 -5.993 33.900 1.00 32.09 110 ALA F N 1
ATOM 7824 C CA . ALA F 1 115 ? -0.549 -6.351 33.995 1.00 31.39 110 ALA F CA 1
ATOM 7825 C C . ALA F 1 115 ? -0.288 -7.716 33.343 1.00 30.62 110 ALA F C 1
ATOM 7826 O O . ALA F 1 115 ? 0.673 -7.867 32.582 1.00 29.81 110 ALA F O 1
ATOM 7828 N N . GLY F 1 116 ? -1.138 -8.691 33.642 1.00 29.61 111 GLY F N 1
ATOM 7829 C CA . GLY F 1 116 ? -0.980 -10.038 33.112 1.00 29.88 111 GLY F CA 1
ATOM 7830 C C . GLY F 1 116 ? -1.056 -10.114 31.584 1.00 29.98 111 GLY F C 1
ATOM 7831 O O . GLY F 1 116 ? -0.299 -10.863 30.952 1.00 29.12 111 GLY F O 1
ATOM 7832 N N . ILE F 1 117 ? -1.957 -9.337 30.987 1.00 29.88 112 ILE F N 1
ATOM 7833 C CA . ILE F 1 117 ? -2.077 -9.277 29.534 1.00 30.47 112 ILE F CA 1
ATOM 7834 C C . ILE F 1 117 ? -0.748 -8.825 28.928 1.00 30.20 112 ILE F C 1
ATOM 7835 O O . ILE F 1 117 ? -0.276 -9.399 27.926 1.00 29.08 112 ILE F O 1
ATOM 7840 N N . LYS F 1 118 ? -0.148 -7.802 29.540 1.00 30.15 113 LYS F N 1
ATOM 7841 C CA . LYS F 1 118 ? 1.126 -7.294 29.070 1.00 30.37 113 LYS F CA 1
ATOM 7842 C C . LYS F 1 118 ? 2.232 -8.352 29.252 1.00 29.73 113 LYS F C 1
ATOM 7843 O O . LYS F 1 118 ? 3.074 -8.511 28.375 1.00 28.93 113 LYS F O 1
ATOM 7849 N N . LEU F 1 119 ? 2.237 -9.048 30.389 1.00 30.25 114 LEU F N 1
ATOM 7850 C CA . LEU F 1 119 ? 3.254 -10.071 30.662 1.00 30.76 114 LEU F CA 1
ATOM 7851 C C . LEU F 1 119 ? 3.202 -11.256 29.707 1.00 30.29 114 LEU F C 1
ATOM 7852 O O . LEU F 1 119 ? 4.243 -11.815 29.344 1.00 27.85 114 LEU F O 1
ATOM 7857 N N . LEU F 1 120 ? 2.009 -11.642 29.286 1.00 30.52 115 LEU F N 1
ATOM 7858 C CA . LEU F 1 120 ? 1.884 -12.729 28.313 1.00 31.55 115 LEU F CA 1
ATOM 7859 C C . LEU F 1 120 ? 2.577 -12.403 27.010 1.00 31.03 115 LEU F C 1
ATOM 7860 O O . LEU F 1 120 ? 3.233 -13.262 26.406 1.00 29.49 115 LEU F O 1
ATOM 7865 N N . GLU F 1 121 ? 2.425 -11.153 26.585 1.00 30.33 116 GLU F N 1
ATOM 7866 C CA . GLU F 1 121 ? 3.029 -10.692 25.355 1.00 30.66 116 GLU F CA 1
ATOM 7867 C C . GLU F 1 121 ? 4.523 -10.496 25.587 1.00 29.67 116 GLU F C 1
ATOM 7868 O O . GLU F 1 121 ? 5.327 -10.900 24.726 1.00 29.21 116 GLU F O 1
ATOM 7874 N N . ALA F 1 122 ? 4.894 -9.947 26.738 1.00 28.27 117 ALA F N 1
ATOM 7875 C CA . ALA F 1 122 ? 6.332 -9.797 27.060 1.00 28.47 117 ALA F CA 1
ATOM 7876 C C . ALA F 1 122 ? 7.057 -11.161 27.131 1.00 28.68 117 ALA F C 1
ATOM 7877 O O . ALA F 1 122 ? 8.233 -11.249 26.766 1.00 29.52 117 ALA F O 1
ATOM 7879 N N . GLY F 1 123 ? 6.358 -12.215 27.557 1.00 27.71 118 GLY F N 1
ATOM 7880 C CA . GLY F 1 123 ? 6.877 -13.586 27.494 1.00 28.08 118 GLY F CA 1
ATOM 7881 C C . GLY F 1 123 ? 7.271 -14.042 26.106 1.00 28.35 118 GLY F C 1
ATOM 7882 O O . GLY F 1 123 ? 8.297 -14.720 25.922 1.00 29.00 118 GLY F O 1
ATOM 7883 N N . LYS F 1 124 ? 6.461 -13.669 25.122 1.00 28.98 119 LYS F N 1
ATOM 7884 C CA . LYS F 1 124 ? 6.758 -13.984 23.731 1.00 29.34 119 LYS F CA 1
ATOM 7885 C C . LYS F 1 124 ? 7.936 -13.162 23.227 1.00 28.49 119 LYS F C 1
ATOM 7886 O O . LYS F 1 124 ? 8.765 -13.698 22.504 1.00 27.22 119 LYS F O 1
ATOM 7892 N N . ASP F 1 125 ? 7.976 -11.869 23.584 1.00 27.08 120 ASP F N 1
ATOM 7893 C CA . ASP F 1 125 ? 9.129 -11.038 23.264 1.00 26.99 120 ASP F CA 1
ATOM 7894 C C . ASP F 1 125 ? 10.414 -11.644 23.826 1.00 25.95 120 ASP F C 1
ATOM 7895 O O . ASP F 1 125 ? 11.447 -11.645 23.160 1.00 24.88 120 ASP F O 1
ATOM 7900 N N . ALA F 1 126 ? 10.355 -12.088 25.081 1.00 26.04 121 ALA F N 1
ATOM 7901 C CA . ALA F 1 126 ? 11.501 -12.674 25.757 1.00 26.68 121 ALA F CA 1
ATOM 7902 C C . ALA F 1 126 ? 11.967 -13.926 25.059 1.00 27.59 121 ALA F C 1
ATOM 7903 O O . ALA F 1 126 ? 13.169 -14.129 24.930 1.00 27.27 121 ALA F O 1
ATOM 7905 N N . ARG F 1 127 ? 11.031 -14.764 24.630 1.00 28.50 122 ARG F N 1
ATOM 7906 C CA . ARG F 1 127 ? 11.403 -16.013 23.970 1.00 30.28 122 ARG F CA 1
ATOM 7907 C C . ARG F 1 127 ? 12.045 -15.735 22.588 1.00 29.06 122 ARG F C 1
ATOM 7908 O O . ARG F 1 127 ? 13.064 -16.347 22.230 1.00 28.05 122 ARG F O 1
ATOM 7916 N N . LYS F 1 128 ? 11.486 -14.779 21.850 1.00 27.77 123 LYS F N 1
ATOM 7917 C CA . LYS F 1 128 ? 12.067 -14.350 20.581 1.00 27.81 123 LYS F CA 1
ATOM 7918 C C . LYS F 1 128 ? 13.482 -13.781 20.793 1.00 27.14 123 LYS F C 1
ATOM 7919 O O . LYS F 1 128 ? 14.385 -14.093 20.005 1.00 26.00 123 LYS F O 1
ATOM 7925 N N . ALA F 1 129 ? 13.652 -12.953 21.826 1.00 26.67 124 ALA F N 1
ATOM 7926 C CA . ALA F 1 129 ? 14.969 -12.386 22.155 1.00 26.36 124 ALA F CA 1
ATOM 7927 C C . ALA F 1 129 ? 15.965 -13.482 22.503 1.00 26.53 124 ALA F C 1
ATOM 7928 O O . ALA F 1 129 ? 17.111 -13.449 22.059 1.00 25.45 124 ALA F O 1
ATOM 7930 N N . TYR F 1 130 ? 15.522 -14.432 23.322 1.00 26.45 125 TYR F N 1
ATOM 7931 C CA . TYR F 1 130 ? 16.376 -15.506 23.782 1.00 27.48 125 TYR F CA 1
ATOM 7932 C C . TYR F 1 130 ? 16.900 -16.319 22.618 1.00 27.07 125 TYR F C 1
ATOM 7933 O O . TYR F 1 130 ? 18.112 -16.625 22.540 1.00 25.81 125 TYR F O 1
ATOM 7942 N N . ILE F 1 131 ? 16.001 -16.621 21.685 1.00 27.35 126 ILE F N 1
ATOM 7943 C CA . ILE F 1 131 ? 16.318 -17.354 20.479 1.00 27.56 126 ILE F CA 1
ATOM 7944 C C . ILE F 1 131 ? 17.288 -16.568 19.592 1.00 26.49 126 ILE F C 1
ATOM 7945 O O . ILE F 1 131 ? 18.246 -17.145 19.078 1.00 24.95 126 ILE F O 1
ATOM 7950 N N . SER F 1 132 ? 17.037 -15.266 19.415 1.00 23.99 127 SER F N 1
ATOM 7951 C CA . SER F 1 132 ? 17.902 -14.467 18.586 1.00 24.41 127 SER F CA 1
ATOM 7952 C C . SER F 1 132 ? 19.307 -14.307 19.190 1.00 23.81 127 SER F C 1
ATOM 7953 O O . SER F 1 132 ? 20.308 -14.332 18.468 1.00 24.08 127 SER F O 1
ATOM 7956 N N . VAL F 1 133 ? 19.371 -14.154 20.512 1.00 23.78 128 VAL F N 1
ATOM 7957 C CA . VAL F 1 133 ? 20.642 -14.155 21.217 1.00 24.11 128 VAL F CA 1
ATOM 7958 C C . VAL F 1 133 ? 21.386 -15.478 20.987 1.00 24.27 128 VAL F C 1
ATOM 7959 O O . VAL F 1 133 ? 22.600 -15.467 20.742 1.00 24.37 128 VAL F O 1
ATOM 7963 N N A ASP F 1 134 ? 20.676 -16.598 21.081 0.50 24.73 129 ASP F N 1
ATOM 7964 N N B ASP F 1 134 ? 20.677 -16.604 21.110 0.50 24.96 129 ASP F N 1
ATOM 7965 C CA A ASP F 1 134 ? 21.298 -17.890 20.838 0.50 25.65 129 ASP F CA 1
ATOM 7966 C CA B ASP F 1 134 ? 21.274 -17.927 20.883 0.50 26.03 129 ASP F CA 1
ATOM 7967 C C A ASP F 1 134 ? 21.795 -18.003 19.391 0.50 25.37 129 ASP F C 1
ATOM 7968 C C B ASP F 1 134 ? 21.740 -18.078 19.401 0.50 25.63 129 ASP F C 1
ATOM 7969 O O A ASP F 1 134 ? 22.902 -18.515 19.142 0.50 25.20 129 ASP F O 1
ATOM 7970 O O B ASP F 1 134 ? 22.781 -18.702 19.139 0.50 25.69 129 ASP F O 1
ATOM 7979 N N . GLY F 1 135 ? 21.010 -17.483 18.443 1.00 24.94 130 GLY F N 1
ATOM 7980 C CA . GLY F 1 135 ? 21.470 -17.404 17.030 1.00 24.07 130 GLY F CA 1
ATOM 7981 C C . GLY F 1 135 ? 22.782 -16.604 16.893 1.00 23.60 130 GLY F C 1
ATOM 7982 O O . GLY F 1 135 ? 23.763 -17.070 16.317 1.00 23.96 130 GLY F O 1
ATOM 7983 N N . CYS F 1 136 ? 22.793 -15.399 17.468 1.00 23.92 131 CYS F N 1
ATOM 7984 C CA . CYS F 1 136 ? 23.979 -14.543 17.512 1.00 23.91 131 CYS F CA 1
ATOM 7985 C C . CYS F 1 136 ? 25.178 -15.276 18.119 1.00 24.60 131 CYS F C 1
ATOM 7986 O O . CYS F 1 136 ? 26.258 -15.269 17.552 1.00 24.15 131 CYS F O 1
ATOM 7989 N N . ARG F 1 137 ? 24.979 -15.875 19.285 1.00 25.69 132 ARG F N 1
ATOM 7990 C CA . ARG F 1 137 ? 25.999 -16.760 19.870 1.00 27.84 132 ARG F CA 1
ATOM 7991 C C . ARG F 1 137 ? 26.571 -17.785 18.905 1.00 25.96 132 ARG F C 1
ATOM 7992 O O . ARG F 1 137 ? 27.786 -17.993 18.861 1.00 25.03 132 ARG F O 1
ATOM 8000 N N . GLY F 1 138 ? 25.671 -18.433 18.167 1.00 24.42 133 GLY F N 1
ATOM 8001 C CA . GLY F 1 138 ? 26.030 -19.423 17.140 1.00 24.76 133 GLY F CA 1
ATOM 8002 C C . GLY F 1 138 ? 26.922 -18.812 16.071 1.00 24.35 133 GLY F C 1
ATOM 8003 O O . GLY F 1 138 ? 27.941 -19.399 15.692 1.00 23.89 133 GLY F O 1
ATOM 8004 N N . ASN F 1 139 ? 26.573 -17.593 15.623 1.00 23.42 134 ASN F N 1
ATOM 8005 C CA . ASN F 1 139 ? 27.376 -16.908 14.630 1.00 24.18 134 ASN F CA 1
ATOM 8006 C C . ASN F 1 139 ? 28.775 -16.629 15.168 1.00 24.06 134 ASN F C 1
ATOM 8007 O O . ASN F 1 139 ? 29.755 -16.830 14.468 1.00 23.56 134 ASN F O 1
ATOM 8012 N N . LEU F 1 140 ? 28.852 -16.162 16.416 1.00 24.39 135 LEU F N 1
ATOM 8013 C CA . LEU F 1 140 ? 30.139 -15.855 17.044 1.00 24.95 135 LEU F CA 1
ATOM 8014 C C . LEU F 1 140 ? 30.984 -17.118 17.233 1.00 24.57 135 LEU F C 1
ATOM 8015 O O . LEU F 1 140 ? 32.164 -17.096 16.971 1.00 24.39 135 LEU F O 1
ATOM 8020 N N . ASP F 1 141 ? 30.366 -18.212 17.627 1.00 25.12 136 ASP F N 1
ATOM 8021 C CA . ASP F 1 141 ? 31.066 -19.480 17.708 1.00 27.11 136 ASP F CA 1
ATOM 8022 C C . ASP F 1 141 ? 31.569 -19.914 16.354 1.00 25.15 136 ASP F C 1
ATOM 8023 O O . ASP F 1 141 ? 32.661 -20.455 16.267 1.00 24.19 136 ASP F O 1
ATOM 8028 N N . ALA F 1 142 ? 30.785 -19.681 15.303 1.00 23.80 137 ALA F N 1
ATOM 8029 C CA . ALA F 1 142 ? 31.214 -19.986 13.943 1.00 24.32 137 ALA F CA 1
ATOM 8030 C C . ALA F 1 142 ? 32.466 -19.196 13.539 1.00 23.89 137 ALA F C 1
ATOM 8031 O O . ALA F 1 142 ? 33.395 -19.727 12.892 1.00 23.79 137 ALA F O 1
ATOM 8033 N N . ILE F 1 143 ? 32.478 -17.911 13.893 1.00 23.37 138 ILE F N 1
ATOM 8034 C CA . ILE F 1 143 ? 33.621 -17.075 13.600 1.00 23.54 138 ILE F CA 1
ATOM 8035 C C . ILE F 1 143 ? 34.843 -17.567 14.362 1.00 24.34 138 ILE F C 1
ATOM 8036 O O . ILE F 1 143 ? 35.942 -17.556 13.819 1.00 24.80 138 ILE F O 1
ATOM 8041 N N . LEU F 1 144 ? 34.666 -17.970 15.617 1.00 25.04 139 LEU F N 1
ATOM 8042 C CA . LEU F 1 144 ? 35.795 -18.533 16.363 1.00 26.49 139 LEU F CA 1
ATOM 8043 C C . LEU F 1 144 ? 36.383 -19.754 15.654 1.00 27.38 139 LEU F C 1
ATOM 8044 O O . LEU F 1 144 ? 37.614 -19.892 15.583 1.00 27.38 139 LEU F O 1
ATOM 8049 N N . LEU F 1 145 ? 35.514 -20.615 15.114 1.00 27.51 140 LEU F N 1
ATOM 8050 C CA . LEU F 1 145 ? 35.959 -21.783 14.316 1.00 29.22 140 LEU F CA 1
ATOM 8051 C C . LEU F 1 145 ? 36.717 -21.337 13.051 1.00 28.80 140 LEU F C 1
ATOM 8052 O O . LEU F 1 145 ? 37.808 -21.833 12.745 1.00 28.46 140 LEU F O 1
ATOM 8057 N N . LEU F 1 146 ? 36.157 -20.355 12.348 1.00 27.68 141 LEU F N 1
ATOM 8058 C CA . LEU F 1 146 ? 36.782 -19.847 11.134 1.00 27.64 141 LEU F CA 1
ATOM 8059 C C . LEU F 1 146 ? 38.163 -19.239 11.420 1.00 28.56 141 LEU F C 1
ATOM 8060 O O . LEU F 1 146 ? 39.120 -19.482 10.657 1.00 28.63 141 LEU F O 1
ATOM 8065 N N . LEU F 1 147 ? 38.271 -18.479 12.516 1.00 29.28 142 LEU F N 1
ATOM 8066 C CA . LEU F 1 147 ? 39.553 -17.911 12.945 1.00 31.03 142 LEU F CA 1
ATOM 8067 C C . LEU F 1 147 ? 40.618 -18.980 13.212 1.00 32.57 142 LEU F C 1
ATOM 8068 O O . LEU F 1 147 ? 41.793 -18.752 12.956 1.00 32.25 142 LEU F O 1
ATOM 8073 N N . ASP F 1 148 ? 40.201 -20.141 13.708 1.00 34.58 143 ASP F N 1
ATOM 8074 C CA . ASP F 1 148 ? 41.106 -21.274 13.874 1.00 37.93 143 ASP F CA 1
ATOM 8075 C C . ASP F 1 148 ? 41.484 -21.969 12.560 1.00 36.98 143 ASP F C 1
ATOM 8076 O O . ASP F 1 148 ? 42.329 -22.861 12.602 1.00 36.84 143 ASP F O 1
ATOM 8081 N N . HIS F 1 149 ? 40.881 -21.591 11.414 1.00 34.51 144 HIS F N 1
ATOM 8082 C CA . HIS F 1 149 ? 41.219 -22.192 10.114 1.00 35.49 144 HIS F CA 1
ATOM 8083 C C . HIS F 1 149 ? 41.632 -21.143 9.092 1.00 35.41 144 HIS F C 1
ATOM 8084 O O . HIS F 1 149 ? 41.005 -21.013 8.044 1.00 35.63 144 HIS F O 1
ATOM 8091 N N . PRO F 1 150 ? 42.712 -20.410 9.376 1.00 36.46 145 PRO F N 1
ATOM 8092 C CA . PRO F 1 150 ? 43.052 -19.297 8.506 1.00 37.78 145 PRO F CA 1
ATOM 8093 C C . PRO F 1 150 ? 43.467 -19.680 7.077 1.00 39.33 145 PRO F C 1
ATOM 8094 O O . PRO F 1 150 ? 43.455 -18.804 6.217 1.00 39.99 145 PRO F O 1
ATOM 8098 N N . ARG F 1 151 ? 43.810 -20.948 6.825 1.00 40.25 146 ARG F N 1
ATOM 8099 C CA . ARG F 1 151 ? 44.182 -21.406 5.490 1.00 42.73 146 ARG F CA 1
ATOM 8100 C C . ARG F 1 151 ? 43.003 -21.849 4.613 1.00 41.57 146 ARG F C 1
ATOM 8101 O O . ARG F 1 151 ? 43.203 -22.194 3.465 1.00 40.43 146 ARG F O 1
ATOM 8109 N N . VAL F 1 152 ? 41.786 -21.840 5.151 1.00 39.35 147 VAL F N 1
ATOM 8110 C CA . VAL F 1 152 ? 40.592 -22.092 4.353 1.00 39.13 147 VAL F CA 1
ATOM 8111 C C . VAL F 1 152 ? 40.456 -20.986 3.296 1.00 38.80 147 VAL F C 1
ATOM 8112 O O . VAL F 1 152 ? 40.438 -19.817 3.632 1.00 36.52 147 VAL F O 1
ATOM 8116 N N . PRO F 1 153 ? 40.398 -21.357 2.004 1.00 39.47 148 PRO F N 1
ATOM 8117 C CA . PRO F 1 153 ? 40.213 -20.307 1.006 1.00 38.92 148 PRO F CA 1
ATOM 8118 C C . PRO F 1 153 ? 38.944 -19.499 1.264 1.00 36.89 148 PRO F C 1
ATOM 8119 O O . PRO F 1 153 ? 37.898 -20.074 1.558 1.00 36.98 148 PRO F O 1
ATOM 8123 N N . CYS F 1 154 ? 39.061 -18.178 1.178 1.00 35.75 149 CYS F N 1
ATOM 8124 C CA . CYS F 1 154 ? 37.954 -17.250 1.398 1.00 34.80 149 CYS F CA 1
ATOM 8125 C C . CYS F 1 154 ? 37.432 -17.169 2.863 1.00 32.03 149 CYS F C 1
ATOM 8126 O O . CYS F 1 154 ? 36.285 -16.748 3.076 1.00 30.64 149 CYS F O 1
ATOM 8129 N N A VAL F 1 155 ? 38.271 -17.530 3.854 0.50 31.72 150 VAL F N 1
ATOM 8130 N N B VAL F 1 155 ? 38.279 -17.531 3.822 0.50 30.76 150 VAL F N 1
ATOM 8131 C CA A VAL F 1 155 ? 37.876 -17.499 5.281 0.50 30.68 150 VAL F CA 1
ATOM 8132 C CA B VAL F 1 155 ? 37.921 -17.550 5.231 0.50 29.21 150 VAL F CA 1
ATOM 8133 C C A VAL F 1 155 ? 37.282 -16.160 5.636 0.50 29.92 150 VAL F C 1
ATOM 8134 C C B VAL F 1 155 ? 37.386 -16.195 5.719 0.50 29.04 150 VAL F C 1
ATOM 8135 O O A VAL F 1 155 ? 36.220 -16.098 6.245 0.50 29.29 150 VAL F O 1
ATOM 8136 O O B VAL F 1 155 ? 36.430 -16.166 6.485 0.50 28.44 150 VAL F O 1
ATOM 8143 N N . ASP F 1 156 ? 37.969 -15.085 5.258 1.00 29.64 151 ASP F N 1
ATOM 8144 C CA . ASP F 1 156 ? 37.501 -13.742 5.655 1.00 29.85 151 ASP F CA 1
ATOM 8145 C C . ASP F 1 156 ? 36.138 -13.419 5.113 1.00 28.72 151 ASP F C 1
ATOM 8146 O O . ASP F 1 156 ? 35.392 -12.744 5.799 1.00 28.12 151 ASP F O 1
ATOM 8151 N N . ASP F 1 157 ? 35.809 -13.917 3.913 1.00 28.65 152 ASP F N 1
ATOM 8152 C CA . ASP F 1 157 ? 34.465 -13.753 3.352 1.00 28.84 152 ASP F CA 1
ATOM 8153 C C . ASP F 1 157 ? 33.454 -14.473 4.243 1.00 26.90 152 ASP F C 1
ATOM 8154 O O . ASP F 1 157 ? 32.374 -13.968 4.499 1.00 26.08 152 ASP F O 1
ATOM 8159 N N . PHE F 1 158 ? 33.791 -15.687 4.663 1.00 26.31 153 PHE F N 1
ATOM 8160 C CA . PHE F 1 158 ? 32.888 -16.481 5.492 1.00 25.32 153 PHE F CA 1
ATOM 8161 C C . PHE F 1 158 ? 32.698 -15.826 6.858 1.00 25.00 153 PHE F C 1
ATOM 8162 O O . PHE F 1 158 ? 31.592 -15.792 7.396 1.00 24.12 153 PHE F O 1
ATOM 8170 N N . ILE F 1 159 ? 33.781 -15.288 7.422 1.00 24.97 154 ILE F N 1
ATOM 8171 C CA . ILE F 1 159 ? 33.691 -14.523 8.667 1.00 25.35 154 ILE F CA 1
ATOM 8172 C C . ILE F 1 159 ? 32.723 -13.348 8.496 1.00 25.71 154 ILE F C 1
ATOM 8173 O O . ILE F 1 159 ? 31.840 -13.164 9.331 1.00 24.39 154 ILE F O 1
ATOM 8178 N N . GLU F 1 160 ? 32.858 -12.609 7.392 1.00 27.39 155 GLU F N 1
ATOM 8179 C CA . GLU F 1 160 ? 31.959 -11.458 7.085 1.00 28.61 155 GLU F CA 1
ATOM 8180 C C . GLU F 1 160 ? 30.501 -11.925 7.001 1.00 26.79 155 GLU F C 1
ATOM 8181 O O . GLU F 1 160 ? 29.626 -11.275 7.534 1.00 26.05 155 GLU F O 1
ATOM 8187 N N . GLU F 1 161 ? 30.244 -13.085 6.382 1.00 26.44 156 GLU F N 1
ATOM 8188 C CA . GLU F 1 161 ? 28.892 -13.622 6.304 1.00 26.33 156 GLU F CA 1
ATOM 8189 C C . GLU F 1 161 ? 28.298 -13.900 7.709 1.00 25.45 156 GLU F C 1
ATOM 8190 O O . GLU F 1 161 ? 27.146 -13.556 7.994 1.00 26.20 156 GLU F O 1
ATOM 8196 N N . GLU F 1 162 ? 29.081 -14.524 8.569 1.00 24.88 157 GLU F N 1
ATOM 8197 C CA . GLU F 1 162 ? 28.632 -14.888 9.924 1.00 24.10 157 GLU F CA 1
ATOM 8198 C C . GLU F 1 162 ? 28.489 -13.637 10.816 1.00 23.73 157 GLU F C 1
ATOM 8199 O O . GLU F 1 162 ? 27.549 -13.545 11.599 1.00 22.63 157 GLU F O 1
ATOM 8205 N N . LEU F 1 163 ? 29.403 -12.689 10.667 1.00 23.91 158 LEU F N 1
ATOM 8206 C CA . LEU F 1 163 ? 29.337 -11.436 11.419 1.00 24.77 158 LEU F CA 1
ATOM 8207 C C . LEU F 1 163 ? 28.114 -10.588 11.036 1.00 25.61 158 LEU F C 1
ATOM 8208 O O . LEU F 1 163 ? 27.501 -9.958 11.900 1.00 24.32 158 LEU F O 1
ATOM 8213 N N . PHE F 1 164 ? 27.759 -10.567 9.746 1.00 27.20 159 PHE F N 1
ATOM 8214 C CA . PHE F 1 164 ? 26.550 -9.875 9.303 1.00 28.40 159 PHE F CA 1
ATOM 8215 C C . PHE F 1 164 ? 25.327 -10.505 9.952 1.00 26.82 159 PHE F C 1
ATOM 8216 O O . PHE F 1 164 ? 24.466 -9.815 10.486 1.00 25.84 159 PHE F O 1
ATOM 8224 N N . VAL F 1 165 ? 25.253 -11.828 9.935 1.00 25.41 160 VAL F N 1
ATOM 8225 C CA . VAL F 1 165 ? 24.120 -12.503 10.547 1.00 24.43 160 VAL F CA 1
ATOM 8226 C C . VAL F 1 165 ? 24.110 -12.332 12.083 1.00 23.69 160 VAL F C 1
ATOM 8227 O O . VAL F 1 165 ? 23.035 -12.156 12.691 1.00 23.38 160 VAL F O 1
ATOM 8231 N N . ALA F 1 166 ? 25.279 -12.266 12.695 1.00 23.93 161 ALA F N 1
ATOM 8232 C CA . ALA F 1 166 ? 25.356 -12.030 14.139 1.00 23.80 161 ALA F CA 1
ATOM 8233 C C . ALA F 1 166 ? 24.702 -10.690 14.494 1.00 23.83 161 ALA F C 1
ATOM 8234 O O . ALA F 1 166 ? 23.895 -10.617 15.411 1.00 22.76 161 ALA F O 1
ATOM 8236 N N . GLY F 1 167 ? 25.014 -9.671 13.707 1.00 25.03 162 GLY F N 1
ATOM 8237 C CA . GLY F 1 167 ? 24.442 -8.335 13.870 1.00 26.00 162 GLY F CA 1
ATOM 8238 C C . GLY F 1 167 ? 22.949 -8.308 13.643 1.00 26.34 162 GLY F C 1
ATOM 8239 O O . GLY F 1 167 ? 22.225 -7.691 14.416 1.00 26.10 162 GLY F O 1
ATOM 8240 N N . ASP F 1 168 ? 22.496 -9.014 12.604 1.00 28.38 163 ASP F N 1
ATOM 8241 C CA . ASP F 1 168 ? 21.075 -9.145 12.294 1.00 29.36 163 ASP F CA 1
ATOM 8242 C C . ASP F 1 168 ? 20.292 -9.801 13.448 1.00 28.07 163 ASP F C 1
ATOM 8243 O O . ASP F 1 168 ? 19.254 -9.301 13.866 1.00 26.69 163 ASP F O 1
ATOM 8248 N N . ASN F 1 169 ? 20.800 -10.920 13.950 1.00 26.25 164 ASN F N 1
ATOM 8249 C CA . ASN F 1 169 ? 20.194 -11.597 15.081 1.00 26.24 164 ASN F CA 1
ATOM 8250 C C . ASN F 1 169 ? 20.166 -10.717 16.330 1.00 25.60 164 ASN F C 1
ATOM 8251 O O . ASN F 1 169 ? 19.181 -10.693 17.028 1.00 24.97 164 ASN F O 1
ATOM 8256 N N . LEU F 1 170 ? 21.280 -10.044 16.619 1.00 26.47 165 LEU F N 1
ATOM 8257 C CA . LEU F 1 170 ? 21.346 -9.180 17.770 1.00 26.88 165 LEU F CA 1
ATOM 8258 C C . LEU F 1 170 ? 20.408 -7.978 17.661 1.00 27.79 165 LEU F C 1
ATOM 8259 O O . LEU F 1 170 ? 19.759 -7.610 18.656 1.00 26.20 165 LEU F O 1
ATOM 8264 N N . GLN F 1 171 ? 20.358 -7.356 16.490 1.00 29.22 166 GLN F N 1
ATOM 8265 C CA . GLN F 1 171 ? 19.363 -6.293 16.229 1.00 31.43 166 GLN F CA 1
ATOM 8266 C C . GLN F 1 171 ? 17.953 -6.791 16.449 1.00 29.60 166 GLN F C 1
ATOM 8267 O O . GLN F 1 171 ? 17.154 -6.078 17.038 1.00 29.09 166 GLN F O 1
ATOM 8273 N N . GLY F 1 172 ? 17.672 -8.022 16.017 1.00 27.62 167 GLY F N 1
ATOM 8274 C CA . GLY F 1 172 ? 16.381 -8.669 16.303 1.00 26.94 167 GLY F CA 1
ATOM 8275 C C . GLY F 1 172 ? 16.029 -8.716 17.783 1.00 25.93 167 GLY F C 1
ATOM 8276 O O . GLY F 1 172 ? 14.955 -8.287 18.205 1.00 25.46 167 GLY F O 1
ATOM 8277 N N . ALA F 1 173 ? 16.961 -9.229 18.565 1.00 24.83 168 ALA F N 1
ATOM 8278 C CA . ALA F 1 173 ? 16.811 -9.327 20.022 1.00 25.04 168 ALA F CA 1
ATOM 8279 C C . ALA F 1 173 ? 16.643 -7.954 20.679 1.00 25.56 168 ALA F C 1
ATOM 8280 O O . ALA F 1 173 ? 15.867 -7.797 21.627 1.00 25.64 168 ALA F O 1
ATOM 8282 N N . ILE F 1 174 ? 17.392 -6.982 20.181 1.00 25.85 169 ILE F N 1
ATOM 8283 C CA . ILE F 1 174 ? 17.300 -5.613 20.668 1.00 27.45 169 ILE F CA 1
ATOM 8284 C C . ILE F 1 174 ? 15.882 -5.090 20.504 1.00 28.14 169 ILE F C 1
ATOM 8285 O O . ILE F 1 174 ? 15.339 -4.516 21.464 1.00 29.40 169 ILE F O 1
ATOM 8290 N N . GLY F 1 175 ? 15.274 -5.302 19.329 1.00 28.04 170 GLY F N 1
ATOM 8291 C CA . GLY F 1 175 ? 13.878 -4.893 19.109 1.00 28.87 170 GLY F CA 1
ATOM 8292 C C . GLY F 1 175 ? 12.897 -5.631 20.011 1.00 28.06 170 GLY F C 1
ATOM 8293 O O . GLY F 1 175 ? 11.975 -5.043 20.588 1.00 28.18 170 GLY F O 1
ATOM 8294 N N . ASN F 1 176 ? 13.098 -6.933 20.164 1.00 28.36 171 ASN F N 1
ATOM 8295 C CA . ASN F 1 176 ? 12.272 -7.726 21.059 1.00 28.14 171 ASN F CA 1
ATOM 8296 C C . ASN F 1 176 ? 12.397 -7.237 22.495 1.00 28.55 171 ASN F C 1
ATOM 8297 O O . ASN F 1 176 ? 11.399 -7.152 23.204 1.00 29.60 171 ASN F O 1
ATOM 8302 N N . ALA F 1 177 ? 13.611 -6.926 22.941 1.00 29.27 172 ALA F N 1
ATOM 8303 C CA . ALA F 1 177 ? 13.794 -6.459 24.311 1.00 29.73 172 ALA F CA 1
ATOM 8304 C C . ALA F 1 177 ? 13.257 -5.055 24.549 1.00 30.70 172 ALA F C 1
ATOM 8305 O O . ALA F 1 177 ? 12.807 -4.775 25.645 1.00 30.88 172 ALA F O 1
ATOM 8307 N N . LYS F 1 178 ? 13.274 -4.192 23.541 1.00 31.11 173 LYS F N 1
ATOM 8308 C CA . LYS F 1 178 ? 12.662 -2.861 23.676 1.00 33.60 173 LYS F CA 1
ATOM 8309 C C . LYS F 1 178 ? 11.159 -2.972 23.968 1.00 33.25 173 LYS F C 1
ATOM 8310 O O . LYS F 1 178 ? 10.660 -2.326 24.888 1.00 32.78 173 LYS F O 1
ATOM 8316 N N . LEU F 1 179 ? 10.477 -3.851 23.236 1.00 32.71 174 LEU F N 1
ATOM 8317 C CA . LEU F 1 179 ? 9.051 -4.059 23.413 1.00 33.07 174 LEU F CA 1
ATOM 8318 C C . LEU F 1 179 ? 8.740 -4.817 24.704 1.00 31.82 174 LEU F C 1
ATOM 8319 O O . LEU F 1 179 ? 7.826 -4.440 25.433 1.00 30.46 174 LEU F O 1
ATOM 8324 N N . GLY F 1 180 ? 9.506 -5.865 25.017 1.00 30.47 175 GLY F N 1
ATOM 8325 C CA . GLY F 1 180 ? 9.319 -6.583 26.276 1.00 29.95 175 GLY F CA 1
ATOM 8326 C C . GLY F 1 180 ? 9.483 -5.697 27.511 1.00 30.62 175 GLY F C 1
ATOM 8327 O O . GLY F 1 180 ? 8.707 -5.799 28.476 1.00 29.68 175 GLY F O 1
ATOM 8328 N N . THR F 1 181 ? 10.497 -4.831 27.479 1.00 30.39 176 THR F N 1
ATOM 8329 C CA . THR F 1 181 ? 10.781 -3.945 28.586 1.00 31.56 176 THR F CA 1
ATOM 8330 C C . THR F 1 181 ? 9.628 -2.936 28.745 1.00 33.11 176 THR F C 1
ATOM 8331 O O . THR F 1 181 ? 9.151 -2.712 29.853 1.00 33.22 176 THR F O 1
ATOM 8335 N N . GLU F 1 182 ? 9.183 -2.357 27.632 1.00 34.31 177 GLU F N 1
ATOM 8336 C CA . GLU F 1 182 ? 8.035 -1.430 27.623 1.00 37.08 177 GLU F CA 1
ATOM 8337 C C . GLU F 1 182 ? 6.801 -2.082 28.276 1.00 35.64 177 GLU F C 1
ATOM 8338 O O . GLU F 1 182 ? 6.174 -1.490 29.150 1.00 35.07 177 GLU F O 1
ATOM 8344 N N . ARG F 1 183 ? 6.508 -3.327 27.883 1.00 33.13 178 ARG F N 1
ATOM 8345 C CA . ARG F 1 183 ? 5.395 -4.085 28.460 1.00 32.97 178 ARG F CA 1
ATOM 8346 C C . ARG F 1 183 ? 5.583 -4.429 29.938 1.00 31.42 178 ARG F C 1
ATOM 8347 O O . ARG F 1 183 ? 4.629 -4.338 30.720 1.00 31.12 178 ARG F O 1
ATOM 8355 N N . ALA F 1 184 ? 6.805 -4.783 30.341 1.00 30.77 179 ALA F N 1
ATOM 8356 C CA . ALA F 1 184 ? 7.067 -5.104 31.744 1.00 30.83 179 ALA F CA 1
ATOM 8357 C C . ALA F 1 184 ? 6.946 -3.856 32.604 1.00 31.87 179 ALA F C 1
ATOM 8358 O O . ALA F 1 184 ? 6.347 -3.907 33.675 1.00 30.93 179 ALA F O 1
ATOM 8360 N N . VAL F 1 185 ? 7.497 -2.749 32.119 1.00 33.54 180 VAL F N 1
ATOM 8361 C CA . VAL F 1 185 ? 7.369 -1.443 32.814 1.00 35.63 180 VAL F CA 1
ATOM 8362 C C . VAL F 1 185 ? 5.882 -1.029 32.916 1.00 36.01 180 VAL F C 1
ATOM 8363 O O . VAL F 1 185 ? 5.428 -0.510 33.951 1.00 36.53 180 VAL F O 1
ATOM 8367 N N . GLY F 1 186 ? 5.133 -1.269 31.844 1.00 36.29 181 GLY F N 1
ATOM 8368 C CA . GLY F 1 186 ? 3.689 -1.064 31.836 1.00 36.49 181 GLY F CA 1
ATOM 8369 C C . GLY F 1 186 ? 2.982 -1.866 32.913 1.00 36.12 181 GLY F C 1
ATOM 8370 O O . GLY F 1 186 ? 2.104 -1.352 33.631 1.00 35.69 181 GLY F O 1
ATOM 8371 N N . ALA F 1 187 ? 3.351 -3.141 33.008 1.00 34.07 182 ALA F N 1
ATOM 8372 C CA . ALA F 1 187 ? 2.731 -4.050 33.953 1.00 33.58 182 ALA F CA 1
ATOM 8373 C C . ALA F 1 187 ? 3.031 -3.618 35.362 1.00 34.65 182 ALA F C 1
ATOM 8374 O O . ALA F 1 187 ? 2.147 -3.667 36.220 1.00 35.15 182 ALA F O 1
ATOM 8376 N N . ARG F 1 188 ? 4.275 -3.204 35.600 1.00 36.23 183 ARG F N 1
ATOM 8377 C CA . ARG F 1 188 ? 4.670 -2.690 36.903 1.00 38.50 183 ARG F CA 1
ATOM 8378 C C . ARG F 1 188 ? 3.787 -1.503 37.256 1.00 40.26 183 ARG F C 1
ATOM 8379 O O . ARG F 1 188 ? 3.248 -1.470 38.357 1.00 40.79 183 ARG F O 1
ATOM 8387 N N . GLN F 1 189 ? 3.614 -0.564 36.327 1.00 41.90 184 GLN F N 1
ATOM 8388 C CA . GLN F 1 189 ? 2.780 0.605 36.617 1.00 45.03 184 GLN F CA 1
ATOM 8389 C C . GLN F 1 189 ? 1.306 0.218 36.849 1.00 43.27 184 GLN F C 1
ATOM 8390 O O . GLN F 1 189 ? 0.672 0.755 37.763 1.00 42.63 184 GLN F O 1
ATOM 8396 N N . ASP F 1 190 ? 0.803 -0.778 36.106 1.00 41.38 185 ASP F N 1
ATOM 8397 C CA . ASP F 1 190 ? -0.533 -1.346 36.340 1.00 41.35 185 ASP F CA 1
ATOM 8398 C C . ASP F 1 190 ? -0.779 -1.840 37.776 1.00 42.18 185 ASP F C 1
ATOM 8399 O O . ASP F 1 190 ? -1.887 -1.672 38.290 1.00 39.31 185 ASP F O 1
ATOM 8404 N N . VAL F 1 191 ? 0.226 -2.448 38.420 1.00 43.32 186 VAL F N 1
ATOM 8405 C CA . VAL F 1 191 ? 0.063 -2.948 39.811 1.00 45.37 186 VAL F CA 1
ATOM 8406 C C . VAL F 1 191 ? 0.722 -2.090 40.918 1.00 48.06 186 VAL F C 1
ATOM 8407 O O . VAL F 1 191 ? 0.767 -2.514 42.072 1.00 49.39 186 VAL F O 1
ATOM 8411 N N . SER F 1 192 ? 1.210 -0.899 40.576 1.00 50.04 187 SER F N 1
ATOM 8412 C CA . SER F 1 192 ? 1.995 -0.072 41.504 1.00 52.88 187 SER F CA 1
ATOM 8413 C C . SER F 1 192 ? 1.340 1.285 41.581 1.00 57.28 187 SER F C 1
ATOM 8414 O O . SER F 1 192 ? 1.083 1.878 40.541 1.00 59.62 187 SER F O 1
#

Radius of gyration: 38.2 Å; Cα contacts (8 Å, |Δi|>4): 1652; chains: 6; bounding box: 104×83×98 Å

Foldseek 3Di:
DPDLLVLLLVLLVVLLVLLVLLLVLLVQLLVLLPDAQAQQDPVSLVSLVVSLVSSVVSLVSNLVSLVSSLVSLVVSQQSQQQVQDPDNVGGHPGLCPRDPVVVLSSLLNVLSVVLNVLSVLLNVLSVLLNVLSVVLNVLSVVNVPPCSSVSNVVSSVSSSVSSVSSSVSSVSSSVSSVVSSVSSD/DPDLLVLLLVLLVVLLVLLVLLLVLLVQLLVLLPDAAAAQPPVRLVSNLVSLVSSVVSLVSNLVSLVSSLVSLVVSFQSCQQVQDPDNVGGHPGLCPRDPVVVLSSLLNVLSVVLNVLSVLLNVLSVLLNVLSVVLNVLNVVNPDPCSSVVNVVSSVSSSVSSVRSSVSSVSSSVSSVVSSVSSD/DDDLLVLLLVLLVVLLVLLVLLLVLLVQLLVLLPDAAAQQDPVRLVSLVVSLVSSVVSLVSNLVSLVSSLVSLVVSFQSCQQVQDPDNVGGHPGLVPRDPVCVLSSLLNVLSVVLNVLSVQLVVLSVLLNVLSVVLNVLSVCNVDVCSSVSNVVSSVSSSVSSVRSSVSSVSSSVSSVVSSVSSD/DDDLLVVLLVLLVVLLVLLVLLLVLLVQLLVLLPDAAAQQDPVSLVSNVVSLVSSVVSLVSNLVSLVSSLVSLVVSFQSQQQVQDPDNVGGHPGLCPRDVVVVLSSLLNVLSVLLNVLSVLLNVLSVLLNVLSVVLNVLSVVNVPPCSSVSNVVSSVSSNVSSVSSSVSSVSSSVSSVVSSVSSD/DVLLVVLLVLLVVLLVLLVLLLVLLVQLLVLLPDAAAQQDPVSLVSNVVSLVSSVVSLVSNLVSLVSSLVSLVVSFVSQQQVQDPDNVGGHPGLCPRDPVCVLSSLLNVLSVLLNVLSVLLNVLSVQLNVLSVVLNVLSVVNPPVPSSVSNVVSSVSSNVSSVRSSVSSVSSSVSSVVSSVSSD/DDDLLVVLLVLLVLLLVLLVLLLVLLVVLLVLLDDAAAQQDPVSLVSNLVSLVSSVVSLVSNLVSLVSSLVSLVVSFQSCQQVQDPDNVGGHPGLCPRDVVPVLSSLLNVLSVLLNVLSVLLNVLSVLLNVLSVVLNVLSVVNVPPPSSVSNVVSSVSSSVSSVRSSVSSVSSSVSSVVSSVSSD

Sequence (1109 aa):
AEAWRSRFRERVVEAAERWESVGESLATALTHLKSPMHAGDEEEAAAARTRIQLAMMGELVDASRNLASSAMSLMKVAELLALHGGSVNPSTHLGEISLLGDQYLAERNAGIKLLEAGKDARKAYISVDGCRGNLDAILLLLDHPRVPCVDDFIEEELFVAGDNLQGAIGNAKLGTERAVGARQDVSAEAWRSRFRERVVEAAERWESVGESLATALTHLKSPMHAGDEEEAAAARTRIQLAMMGELVDASRNLASAMSLMKVAELLALHGGSVNPSTHLGEISSLLGDQYLAERNAGIKLLEAGKDARKAYISVDDGCRGNLDAILLLLDHPRVPCVDDDFIEEEELFVAGDNLQGAIGNAKLGTERAVGARQDVSAEAWRSRFRERVVEAAERWESVGESLATALTHLKSPMHAGDEEEAAAARTRIQLAMMGELVDASRNLASAMSLMKVAELLALHHGGSVNPSTHLGEISLLGDQYLAERNAGIKLLEEAGKDARKAYISVDGCRGNLDAILLLLDHPRVPCVDDFIEEELFVAGDNLQGAIGNAKLGTERAVGARQDVSAEAWRSRFRERVVEAAERWESVGESLATALTHLKSPMHAGDEEEAAAARTRIQLAMMGELVDASRNLASAMSLMKVAELLALHGGSVNPSTHLGEISLLGDQYLAERNAGIKLLEAGKDARKAYISVDDGCRGNLDAILLLLDHPRVPCVDDFIEEEELFVAGDNLQGAIGNAKLGTERAVGARQDVSEAWRSRRFRERVVEAAERWESVGESLATALTHLKSPMHAGDEEEAAAARTRIQLAMMGELVDASRNLASAMSLMKVAELLALHGGSVNPSTHLGEISLLGDQYLAERNAGIKLLEAGKDARKAYISVDGCRGNLDAILLLLDHPRVPCVDDFIEEELFVAGDNLQGAIGNAKLGTERAVGARQDVSAEAWRSRFRERVVEAAERWESVGESLATALTHLKSPMHAGDEEEAAAARTRIQLAMMGELVDASRNLASAMSLMKVAELLALHGGSVNPSTHLGEISLLGDQYLAERNAGIKLLEAGKDARKAYISVDDGCRGNLDAILLLLDHPRVPCVVDDFIEEELFVAGDNLQGAIGNAKLGTERAVGARQDVS

Secondary structure (DSSP, 8-state):
--HHHHHHHHHHHHHHHHHHHHHHHHHHHHHTTSS----SSHHHHHHHHHHHHHHHHHHHHHHHHHHHHHHHHHHHHHHHHHHT-SSTT---SSGGGS-GGGHHHHHHHHHHHHHHHHHHHHHHHHHHHHHHHHHHHHHHT-TTSTTHHHHHHHHHHHHHHHHHHHHHHHHHHHHHHHHHHHHT-/--HHHHHHHHHHHHHHHHHHHHHHHHHHHHHTTSS----SSHHHHHHHHHHHHHHHHHHHHHHHHHHHHHHHHHHHHHHHHHHT-SSTT---SSGGGS-GGGHHHHHHHHHHHHHHHHHHHHHHHHHHHHHHHHHHHHHHT-TTSTTHHHHHHHHHHHHHHHHHHHHHHHHHHHHHHHHHHHHT-/--HHHHHHHHHHHHHHHHHHHHHHHHHHHHHTTSS----SSHHHHHHHHHHHHHHHHHHHHHHHHHHHHHHHHHHHHHHHHHHT-SSTTS--SSGGGS-GGGHHHHHHHHHHHHHHHHHHHHHHHHHHHHHHHHHHHHHHT-TTSTTHHHHHHHHHHHHHHHHHHHHHHHHHHHHHHHHHHHHT-/--HHHHHHHHHHHHHHHHHHHHHHHHHHHHHTTSS---SSSHHHHHHHHHHHHHHHHHHHHHHHHHHHHHHHHHHHHHHHHHHT-SSTTS--SSGGGS-GGGHHHHHHHHHHHHHHHHHHHHHHHHHHHHHHHHHHHHHHT-TTSTTHHHHHHHHHHHHHHHHHHHHHHHHHHHHHHHHHHHHT-/-HHHHHHHHHHHHHHHHHHHHHHHHHHHHHTTSS----SSHHH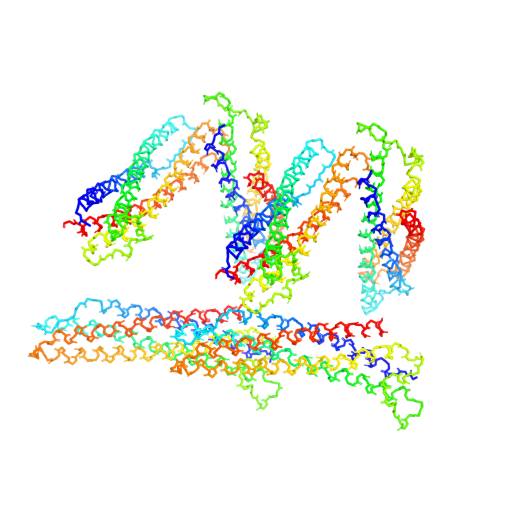HHHHHHHHHHHHHHHHHHHHHHHHHHHHHHHHHHHHHHHT-SSTTS--SSGGGS-GGGHHHHHHHHHHHHHHHHHHHHHHHHHHHHHHHHHHHHHHT-TTSTTHHHHHHHHHHHHHHHHHHHHHHHHHHHHHHHHHHHHT-/--HHHHHHHHHHHHHHHHHHHHHHHHHHHHHTTSS---SSSHHHHHHHHHHHHHHHHHHHHHHHHHHHHHHHHHHHHHHHHHHT-SSTTS--SSGGG--GGGHHHHHHHHHHHHHHHHHHHHHHHHHHHHHHHHHHHHHHT-TTSTTHHHHHHHHHHHHHHHHHHHHHHHHHHHHHHHHHHHHH-

InterPro domains:
  IPR010535 Protein of unknown function DUF1110 [PF06533] (1-188)
  IPR010535 Protein of unknown function DUF1110 [PTHR35356] (1-188)

Organism: Oryza sativa subsp. japonica (NCBI:txid39947)

B-factor: mean 34.36, std 10.1, range [19.08, 82.21]

Nearest PDB structures (foldseek):
  7x8v-assembly5_E  TM=9.987E-01  e=5.133E-24  Oryza sativa Japonica Group
  8gl3-assembly1_A  TM=4.723E-01  e=1.467E-02  synthetic construct
  8r5s-assembly1_B  TM=3.674E-01  e=3.330E-02  unidentified
  7nmq-assembly1_A  TM=2.040E-01  e=1.799E-01  Bacillus cereus
  8snb-assembly1_1G  TM=3.677E-01  e=9.828E+00  Strongylocentrotus purpuratus

Solvent-accessible surface area: 53921 Å² total; per-residue (Å²): 87,78,75,26,73,34,116,0,87,75,86,0,57,67,0,0,80,54,0,77,29,0,30,123,12,0,52,57,0,29,95,42,9,142,60,96,7,67,4,66,64,158,142,86,4,48,56,2,80,80,46,0,104,92,0,26,32,46,0,79,48,0,10,142,12,0,46,36,0,28,64,23,6,104,51,0,19,80,42,0,11,106,21,13,22,116,58,116,112,53,103,31,63,84,1,2,58,0,15,76,119,12,76,33,8,5,40,0,0,4,61,6,59,8,0,24,86,4,0,116,68,0,58,111,24,0,69,28,0,50,38,16,0,73,27,0,37,124,35,3,91,106,68,230,53,110,78,11,50,80,93,0,123,115,45,17,150,57,0,18,90,38,0,91,34,0,40,32,12,2,149,29,0,27,103,35,0,42,19,0,76,137,40,21,103,88,137,67,22,70,64,142,0,107,98,76,0,44,70,0,0,78,52,0,75,33,0,28,126,13,0,51,56,0,25,95,44,9,142,63,83,7,74,6,67,67,161,76,83,6,49,56,2,71,72,50,0,109,92,0,36,36,47,0,77,49,0,8,137,13,0,48,40,0,48,63,34,7,96,56,0,21,84,41,0,11,107,20,7,19,145,74,135,104,78,99,33,64,99,0,69,110,4,30,109,118,16,91,32,9,46,52,0,0,84,67,4,69,63,0,8,96,4,0,122,118,0,83,120,24,0,62,20,0,70,1,6,0,51,0,0,44,25,0,4,79,29,62,218,26,98,73,11,51,84,12,0,82,52,6,10,139,64,0,18,92,36,0,96,34,0,42,31,25,1,154,94,0,25,64,74,0,43,15,0,72,132,41,18,114,99,71,65,29,53,35,102,0,87,77,88,0,49,64,0,3,94,62,0,47,35,1,25,122,15,0,48,55,0,26,57,24,8,142,58,92,7,67,5,71,70,160,76,83,4,49,49,2,85,44,46,0,102,91,0,35,36,43,0,84,53,1,27,136,18,4,62,42,0,78,64,17,7,97,49,0,18,80,45,0,10,105,28,9,22,146,74,137,103,73,100,33,64,96,1,68,108,4,32,112,124,22,92,34,8,45,55,0,0,79,61,5,73,71,0,26,139,4,0,48,115,0,135,121,20,5,60,21,0,49,3,6,0,46,0,0,42,31,0,3,89,24,71,231,25,104,76,11,50,77,15,0,124,45,5,15,152,55,0,16,89,40,0,94,34,0,39,34,24,1,50,82,0,32,112,74,0,40,12,0,78,119,44,21,104,72,138,70,22,68,70,29,0,111,101,18,0,55,65,0,0,71,59,0,83,38,0,30,64,12,0,52,55,0,50,96,41,12,90,57,80,6,69,5,70,70,154,143,85,5,50,53,2,86,82,47,0,65,94,0,38,38,46,0,79,48,0,11,129,16,0,27,17,0,28,1,27,6,43,0,0,20,5,10,0,9,52,17,9,20,156,88,112,109,49,82,30,63,95,0,63,113,4,36,111,132,12,56,37,9,41,36,0,0,82,66,4,69,65,0,8,96,6,0,110,114,0,88,126,23,0,81,27,0,59,36,16,0,69,27,0,50,123,32,3,90,106,68,226,55,110,78,11,52,88,91,0,81,120,51,8,141,64,0,18,91,35,0,94,33,0,43,33,23,2,155,86,0,26,112,69,0,50,18,0,75,55,40,16,90,171,70,28,76,55,45,0,111,90,18,0,52,56,0,0,87,65,0,70,46,0,29,124,12,0,52,56,0,52,96,42,10,86,64,97,8,72,3,67,68,90,73,81,5,48,56,2,82,82,50,0,101,94,0,25,36,44,0,78,50,0,11,131,21,0,30,11,0,32,2,21,7,45,0,0,19,5,12,0,9,53,28,8,18,148,69,138,109,70,73,26,62,94,2,58,111,4,31,111,132,28,85,35,10,41,52,0,0,88,64,5,71,27,0,8,118,3,0,119,113,0,78,124,24,0,64,29,0,61,37,16,0,70,26,0,38,126,35,3,93,106,71,226,55,110,78,11,49,79,94,0,122,112,44,16,146,54,0,17,90,37,0,90,34,0,42,39,29,2,160,72,0,24,116,69,0,31,13,0,63,126,42,18,109,77,144,69,25,74,66,149,0,101,100,79,0,35,63,0,0,80,64,0,80,34,0,33,126,14,0,52,55,0,25,93,40,10,142,62,96,7,67,7,74,66,90,90,82,5,4,49,1,40,32,47,0,29,46,0,19,0,27,0,10,9,0,9,97,19,0,46,47,0,25,65,27,5,101,52,0,18,84,46,0,12,104,18,10,18,108,80,129,110,74,96,32,64,92,0,58,104,5,34,113,127,8,95,37,10,44,55,0,0,74,66,3,53,62,0,23,117,5,0,117,117,0,69,109,23,0,81,29,0,39,38,16,0,68,26,0,34,121,31,3,96,105,60,219,55,111,78,9,52,77,91,0,124,120,53,17,153,65,0,17,94,37,0,96,33,0,43,41,28,2,155,68,0,24,107,64,0,46,10,0,74,130,38,23,88